Protein 7KNG (pdb70)

Radius of gyration: 31.57 Å; Cα contacts (8 Å, |Δi|>4): 2584; chains: 4; bounding box: 75×81×62 Å

GO terms:
  GO:0004619 phosphoglycerate mutase activity (F, IDA)
  GO:0005975 carbohydrate metabolic process (P, IDA)
  GO:0004619 phosphoglycerate mutase activity (F, EXP)

InterPro domains:
  IPR005995 Phosphoglycerate mutase, 2,3-bisphosphoglycerate-independent [MF_01038] (29-537)
  IPR005995 Phosphoglycerate mutase, 2,3-bisphosphoglycerate-independent [PIRSF001492] (26-538)
  IPR005995 Phosphoglycerate mutase, 2,3-bisphosphoglycerate-independent [PTHR31637] (20-536)
  IPR005995 Phosphoglycerate mutase, 2,3-bisphosphoglycerate-independent [TIGR01307] (30-535)
  IPR005995 Phosphoglycerate mutase, 2,3-bisphosphoglycerate-independent [cd16010] (29-536)
  IPR006124 Metalloenzyme [PF01676] (30-525)
  IPR011258 BPG-independent PGAM, N-terminal [PF06415] (106-322)
  IPR017850 Alkaline-phosphatase-like, core domain superfamily [G3DSA:3.40.720.10] (31-534)
  IPR017850 Alkaline-phosphatase-like, core domain superfamily [SSF53649] (29-536)
  IPR036646 BPG-independent phosphoglycerate mutase, domain B superfamily [G3DSA:3.40.1450.10] (101-335)
  IPR036646 BPG-independent phosphoglycerate mutase, domain B superfamily [SSF64158] (101-333)

Organism: Caenorhabditis elegans (NCBI:txid6239)

Secondary structure (DSSP, 8-state):
--TTGGG-SSEEEEEEESS----S--TT-HHHHS--HHHHHHSSSS-EEEB-SGGGGTSPTT----HHHHHHHHHHTS----HHHHHHHHHHTT-STT-HHHHHHHHHHHHTTSEEEEEEE-SS--SS--HHHHHHHHHHHHHTT-SEEEEEEEE-SSSS-TT-HHHHHHHHHHIIIIIIS--EEEEEEEHHHHT--SS-HHHHHHHHHHHHH--SEE--TTTHHHHHHHHHHTT--GGGPPPEE-SGGGGS--TT-EEEE----SGGGHHHHHHHHSS-HHHH--SSPPPSS-EEEESS-S-TTS--EESSPPP--TT-HHHHHHHTT--EEEEEEHHHHTIIIIITTTSS----TTEEEEEEPPP--SSGGGSTTTTHHHHHHHHHHHHHH---SEEEEEE-HHHHHHTTT-HHHHHHHHHHHHHHHHHHHHHHHHHTEEEEEEESSB-TT--B-TTS-B--S-BS--EEE----TT-EE---SSS--BGGGHHHHHHHHTT-PPPTT--S---EE-/--TTGGG-SSEEEEEEEEE--B-S--TT-HHHHS--HHHHHHTSSSEEEEB-SGGGGTSPTT----HHHHHHHHHHTS----HHHHHHHHHHTT-STT-HHHHHHHHHHHHTTSEEEEEEE-SS--SS--HHHHHHHHHHHHHHT-SEEEEEEEE-SSSS-TT-HHHHHHHHHHIIIIIIS--EEEEEEEHHHHT--SS-HHHHHHHHHHHHH--SEE--TTTHHHHHHHHHHTT--GGGPPPEE-SGGGGS--TT-EEEE----SGGGHHHHHHHHSS-HHHHT-SSPPPSS-EEEESS-S-TTS--EESSPPP--TT-HHHHHHHTT--EEEEEEGGGTGGGTTTTTTSSS---TTEEEEEEPPP--SSGGGSTTTTHHHHHHHHHHHHHHT--SEEEEEE-HHHHHHTTT-HHHHHHHHHHHHHHHHHHHHHHHHHTEEEEEEEEEE-TT--B-TTS-B--S-B--BEEEE---TTEEE---SSS--BGGGHHHHHHHHHT----TT--S---EEE-/--TTSGGGTT---/--TTSGGGGT---

Sequence (1065 aa):
AMANNSSVANKVCLIVIDGWGVSEDPYGNAILNAQTPVMDKLCSGNWAQIEAHGLHVGLPEGLMGNSEVGHLNIGAGRVIYQDIVRINLAVKNNKFVTNESLVDACDRAKNGNGRLHLAGLVSDGGVHSHIDHMFALVKAIKELGVPELYLHFYGDGRDTSPNSGVGFLEQTLEFLEKTTGYGKLATVVGRYYAMDRDNRWERINVAYEAMIGGVGETSDEAGVVEVVRKRYAADETDEFLKPIILQGEKGRVQNDDTIIFFDYRADRMREISAAMGMDRYKDCNSKLAHPSNLQVYGMTQYKAEFPFKSLFPPASNKNVLAEWLAEQKVSQFHCAETEKYAHVTFFFNGGLEKQFEGEERCLVPSPKVATYDLQPEMSAAGVADKMIEQLEAGTHPFIMCNFAPPDMVGHTGVYEAAVKACEATDIAIGRIYEATQKHGYSLMVTADHGNAEKMKAPDGGKHTAHTCYRVPLTLSHPGFKFVDPADRHPALCDVAPTVLAIMGLPQPAEMTGVSIVQKAMANNSSVANKVCLIVIDGWGVSEDPYGNAILNAQTPVMDKLCSGNWAQIEAHGLHVGLPEGLMGNSEVGHLNIGAGRVIYQDIVRINLAVKNNKFVTNESLVDACDRAKNGNGRLHLAGLVSDGGVHSHIDHMFALVKAIKELGVPELYLHFYGDGRDTSPNSGVGFLEQTLEFLEKTTGYGKLATVVGRYYAMDRDNRWERINVAYEAMIGGVGETSDEAGVVEVVRKRYAADETDEFLKPIILQGEKGRVQNDDTIIFFDYRADRMREISAAMGMDRYKDCNSKLAHPSNLQVYGMTQYKAEFPFKSLFPPASNKNVLAEWLAEQKVSQFHCAETEKYAHVTFFFNGGLEKQFEGEERCLVPSPKVATYDLQPEMSAAGVADKMIEQLEAGTHPFIMCNFAPPDMVGHTGVYEAAVKACEATDIAIGRIYEATQKHGYSLMVTADHGNAEKMKAPDGGKHTAHTCYRVPLTLSHPGFKFVDPADRHPALCDVAPTVLAIMGLPQPAEMTGVSIVQKIDYPGDFCYLYGTCDYPGDFCYLYGTC

B-factor: mean 30.87, std 6.81, range [16.62, 83.02]

Solvent-accessible surface area: 37350 Å² total

CATH classification: 3.40.1450.10

Nearest PDB structures (foldseek):
  5kgl-assembly2_B  TM=9.745E-01  e=0.000E+00  Caenorhabditis elegans
  7knf-assembly1_A  TM=1.001E+00  e=0.000E+00  Caenorhabditis elegans
  7knf-assembly2_B  TM=1.001E+00  e=0.000E+00  Caenorhabditis elegans
  5kgm-assembly1_A  TM=9.562E-01  e=0.000E+00  Caenorhabditis elegans
  5kgm-assembly1_B  TM=9.620E-01  e=0.000E+00  Caenorhabditis elegans

Foldseek 3Di:
DWDCAVVWPFFAEEEAEAAAFDDPDQVLALQVPFPQVQCVVLVDDFWAWFFQADPLQQHHHPGFHHLLSLLQLQQQLARFHDPLSVLVVCLVVLNLLVQPQLLVLLVLLVVPVLAEEEEEEQDCLPPFFHNSSVLSSQQSSVVSPRPAYEYAYEFECDSDNQACRLVSLVVVLCCCCPVSVHYAYFKAFALQQCQDQPLPLLSVLQSLCCQAPVPWAEDESVPVSVVQVVCVVVVQTRNGDGMYGYPPPVRHDAASYEYEYETPDQRRNPQNQCCQAVPCVVSNVDPDDHHPNYAYAYCEDNDPPGPHHHSDYGDPSPPRPQAVCVVVGFAEEEEEEPVCQCSRACSSSNNHHDHGPRYHYDYDYWDDDPACLVPLLTCLQVRLVVLLVCLVVSRGSYYYYYQPRLQRVLLVLPSVSNSVNSNSNSVSVVSNVVSCVVRRHKYWYKYNFHGSRNQADPVRHGGNDTRRGTIMTGIPDPPKHFAADPPDGHHSSQNSQQVCVSRVHDDDPSSPNHRGIDD/DFDCQVVWDFFAEEEAEAAAFDDPDQDLALQVPFPQVQCVVLVDDFWAWFFFADVLQQHHHPGFHHLLSLLLLLQQLARFHDLLSVLVVCLVVVNLLVQPQLLVLLVLLVVFVLEEEEEEEQDCLSPFFHNSSVLSSQQSSVVSPRRAYEYAYEFECDSDNQACVLVSLVVVLCCCCPVSVHYAYFKAFALQQCQDQPLPLLSVLQSVCCQAPVPWAEDESVCVSVVQVVCVVVVCTRNGDGMYGYPPNVRHDAASYEYEYETPDQRRNPQNQCCQAPPCVVSNVDPDDHHYNYAYEYCEDNDPPGPHHHSDYGDDSPDGLQQVCLVVRFAEEEEEEDVCQCSRACSNSNNHRDHGPNYHYYYDYWDPDPACLVPLLTCLQVSLVVLLVCLVVVRGSYYYYYQHRLQRVLLVLPSVSNSVNSNSNSVSVVSNVVSCVVRRHKYWYKYSFHGSRRQADPVRGGGNDTDRGTIMIGIPDPQKHFAADDPDGHHSSQNSQQVQVSRVHDDDPSSPRHHGIDGD/DDPPPPCVVPHPD/DDPPDPCVVPPPD

Structure (mmCIF, N/CA/C/O backbone):
data_7KNG
#
_entry.id   7KNG
#
_cell.length_a   73.862
_cell.length_b   75.471
_cell.length_c   101.360
_cell.angle_alpha   90.000
_cell.angle_beta   99.110
_cell.angle_gamma   90.000
#
_symmetry.space_group_name_H-M   'P 1 2 1'
#
loop_
_entity.id
_entity.type
_entity.pdbx_description
1 polymer '2,3-bisphosphoglycerate-independent phosphoglycerate mutase'
2 polymer DTY-ASP-TYR-PRO-GLY-ASP-PHE-CYS-TYR-LEU-TYR-GLY-THR-CYS
3 non-polymer 'CHLORIDE ION'
4 non-polymer 'SODIUM ION'
5 non-polymer 'ZINC ION'
6 water water
#
loop_
_atom_site.group_PDB
_atom_site.id
_atom_site.type_symbol
_atom_site.label_atom_id
_atom_site.label_alt_id
_atom_site.label_comp_id
_atom_site.label_asym_id
_atom_site.label_entity_id
_atom_site.label_seq_id
_atom_site.pdbx_PDB_ins_code
_atom_site.Cartn_x
_atom_site.Cartn_y
_atom_site.Cartn_z
_atom_site.occupancy
_atom_site.B_iso_or_equiv
_atom_site.auth_seq_id
_atom_site.auth_comp_id
_atom_site.auth_asym_id
_atom_site.auth_atom_id
_atom_site.pdbx_PDB_model_num
ATOM 1 N N . ALA A 1 2 ? -21.578 66.963 39.680 1.00 51.24 20 ALA A N 1
ATOM 2 C CA . ALA A 1 2 ? -21.483 67.452 41.059 1.00 49.67 20 ALA A CA 1
ATOM 3 C C . ALA A 1 2 ? -20.109 67.130 41.675 1.00 56.02 20 ALA A C 1
ATOM 4 O O . ALA A 1 2 ? -19.239 66.561 41.014 1.00 59.98 20 ALA A O 1
ATOM 6 N N . MET A 1 3 ? -19.930 67.493 42.944 1.00 52.50 21 MET A N 1
ATOM 7 C CA . MET A 1 3 ? -18.661 67.325 43.646 1.00 43.17 21 MET A CA 1
ATOM 8 C C . MET A 1 3 ? -18.887 67.523 45.147 1.00 46.52 21 MET A C 1
ATOM 9 O O . MET A 1 3 ? -19.885 68.113 45.573 1.00 45.08 21 MET A O 1
ATOM 14 N N . ALA A 1 4 ? -17.927 67.044 45.944 1.00 41.81 22 ALA A N 1
ATOM 15 C CA . ALA A 1 4 ? -18.205 66.741 47.351 1.00 42.06 22 ALA A CA 1
ATOM 16 C C . ALA A 1 4 ? -18.602 67.975 48.155 1.00 39.13 22 ALA A C 1
ATOM 17 O O . ALA A 1 4 ? -19.446 67.891 49.049 1.00 45.33 22 ALA A O 1
ATOM 19 N N . ASN A 1 5 ? -18.011 69.131 47.870 1.00 46.66 23 ASN A N 1
ATOM 20 C CA . ASN A 1 5 ? -18.200 70.298 48.724 1.00 43.68 23 ASN A CA 1
ATOM 21 C C . ASN A 1 5 ? -19.264 71.255 48.205 1.00 44.59 23 ASN A C 1
ATOM 22 O O . ASN A 1 5 ? -19.485 72.312 48.816 1.00 41.56 23 ASN A O 1
ATOM 27 N N . ASN A 1 6 ? -19.971 70.875 47.138 1.00 38.65 24 ASN A N 1
ATOM 28 C CA . ASN A 1 6 ? -20.964 71.757 46.534 1.00 37.84 24 ASN A CA 1
ATOM 29 C C . ASN A 1 6 ? -21.810 72.495 47.569 1.00 38.26 24 ASN A C 1
ATOM 30 O O . ASN A 1 6 ? -21.910 73.723 47.534 1.00 36.19 24 ASN A O 1
ATOM 35 N N . SER A 1 7 ? -22.392 71.778 48.528 1.00 40.37 25 SER A N 1
ATOM 36 C CA . SER A 1 7 ? -23.324 72.440 49.436 1.00 48.97 25 SER A CA 1
ATOM 37 C C . SER A 1 7 ? -22.643 73.306 50.484 1.00 43.55 25 SER A C 1
ATOM 38 O O . SER A 1 7 ? -23.319 74.113 51.131 1.00 48.06 25 SER A O 1
ATOM 41 N N . SER A 1 8 ? -21.340 73.143 50.694 1.00 41.13 26 SER A N 1
ATOM 42 C CA . SER A 1 8 ? -20.646 73.976 51.670 1.00 48.17 26 SER A CA 1
ATOM 43 C C . SER A 1 8 ? -20.633 75.443 51.277 1.00 41.12 26 SER A C 1
ATOM 44 O O . SER A 1 8 ? -20.312 76.286 52.115 1.00 48.72 26 SER A O 1
ATOM 47 N N . VAL A 1 9 ? -20.951 75.751 50.019 1.00 42.17 27 VAL A N 1
ATOM 48 C CA . VAL A 1 9 ? -20.946 77.125 49.529 1.00 35.84 27 VAL A CA 1
ATOM 49 C C . VAL A 1 9 ? -21.962 77.946 50.301 1.00 43.89 27 VAL A C 1
ATOM 50 O O . VAL A 1 9 ? -23.029 77.450 50.691 1.00 41.10 27 VAL A O 1
ATOM 54 N N . ALA A 1 10 ? -21.627 79.212 50.535 1.00 36.73 28 ALA A N 1
ATOM 55 C CA . ALA A 1 10 ? -22.528 80.119 51.235 1.00 43.67 28 ALA A CA 1
ATOM 56 C C . ALA A 1 10 ? -23.547 80.775 50.325 1.00 42.11 28 ALA A C 1
ATOM 57 O O . ALA A 1 10 ? -24.621 81.150 50.796 1.00 37.89 28 ALA A O 1
ATOM 59 N N . ASN A 1 11 ? -23.225 80.958 49.047 1.00 37.41 29 ASN A N 1
ATOM 60 C CA . ASN A 1 11 ? -24.192 81.432 48.065 1.00 33.09 29 ASN A CA 1
ATOM 61 C C . ASN A 1 11 ? -23.836 80.821 46.722 1.00 36.70 29 ASN A C 1
ATOM 62 O O . ASN A 1 11 ? -22.672 80.873 46.330 1.00 35.92 29 ASN A O 1
ATOM 67 N N . LYS A 1 12 ? -24.813 80.240 46.029 1.00 34.09 30 LYS A N 1
ATOM 68 C CA . LYS A 1 12 ? -24.603 79.865 44.640 1.00 33.89 30 LYS A CA 1
ATOM 69 C C . LYS A 1 12 ? -24.602 81.121 43.782 1.00 33.51 30 LYS A C 1
ATOM 70 O O . LYS A 1 12 ? -25.312 82.093 44.078 1.00 34.25 30 LYS A O 1
ATOM 76 N N . VAL A 1 13 ? -23.797 81.102 42.713 1.00 27.93 31 VAL A N 1
ATOM 77 C CA . VAL A 1 13 ? -23.530 82.297 41.904 1.00 27.84 31 VAL A CA 1
ATOM 78 C C . VAL A 1 13 ? -23.674 81.962 40.423 1.00 29.58 31 VAL A C 1
ATOM 79 O O . VAL A 1 13 ? -23.086 80.985 39.931 1.00 29.28 31 VAL A O 1
ATOM 83 N N . CYS A 1 14 ? -24.445 82.788 39.720 1.00 23.89 32 CYS A N 1
ATOM 84 C CA . CYS A 1 14 ? -24.592 82.735 38.274 1.00 22.39 32 CYS A CA 1
ATOM 85 C C . CYS A 1 14 ? -23.915 83.974 37.715 1.00 26.57 32 CYS A C 1
ATOM 86 O O . CYS A 1 14 ? -24.299 85.095 38.055 1.00 24.70 32 CYS A O 1
ATOM 89 N N . LEU A 1 15 ? -22.901 83.775 36.867 1.00 28.27 33 LEU A N 1
ATOM 90 C CA . LEU A 1 15 ? -22.118 84.864 36.292 1.00 24.96 33 LEU A CA 1
ATOM 91 C C . LEU A 1 15 ? -22.397 84.955 34.796 1.00 23.78 33 LEU A C 1
ATOM 92 O O . LEU A 1 15 ? -22.035 84.054 34.042 1.00 27.97 33 LEU A O 1
ATOM 97 N N . ILE A 1 16 ? -22.953 86.066 34.360 1.00 26.97 34 ILE A N 1
ATOM 98 C CA . ILE A 1 16 ? -23.152 86.336 32.945 1.00 27.64 34 ILE A CA 1
ATOM 99 C C . ILE A 1 16 ? -22.067 87.282 32.467 1.00 26.46 34 ILE A C 1
ATOM 100 O O . ILE A 1 16 ? -21.909 88.378 33.011 1.00 26.41 34 ILE A O 1
ATOM 105 N N . VAL A 1 17 ? -21.330 86.872 31.438 1.00 24.87 35 VAL A N 1
ATOM 106 C CA . VAL A 1 17 ? -20.349 87.730 30.787 1.00 25.89 35 VAL A CA 1
ATOM 107 C C . VAL A 1 17 ? -20.966 88.133 29.464 1.00 25.50 35 VAL A C 1
ATOM 108 O O . VAL A 1 17 ? -21.026 87.339 28.516 1.00 24.33 35 VAL A O 1
ATOM 112 N N . ILE A 1 18 ? -21.429 89.347 29.394 1.00 19.96 36 ILE A N 1
ATOM 113 C CA . ILE A 1 18 ? -21.941 89.877 28.142 1.00 21.63 36 ILE A CA 1
ATOM 114 C C . ILE A 1 18 ? -20.736 90.219 27.290 1.00 23.02 36 ILE A C 1
ATOM 115 O O . ILE A 1 18 ? -19.743 90.737 27.809 1.00 19.80 36 ILE A O 1
ATOM 120 N N . ASP A 1 19 ? -20.808 89.943 25.992 1.00 23.19 37 ASP A N 1
ATOM 121 C CA . ASP A 1 19 ? -19.699 90.251 25.103 1.00 25.38 37 ASP A CA 1
ATOM 122 C C . ASP A 1 19 ? -19.974 91.583 24.418 1.00 28.85 37 ASP A C 1
ATOM 123 O O . ASP A 1 19 ? -20.984 91.730 23.722 1.00 24.14 37 ASP A O 1
ATOM 128 N N . GLY A 1 20 ? -19.056 92.540 24.608 1.00 25.89 38 GLY A N 1
ATOM 129 C CA . GLY A 1 20 ? -19.128 93.860 23.987 1.00 21.30 38 GLY A CA 1
ATOM 130 C C . GLY A 1 20 ? -20.206 94.802 24.515 1.00 24.84 38 GLY A C 1
ATOM 131 O O . GLY A 1 20 ? -20.897 95.436 23.712 1.00 21.02 38 GLY A O 1
ATOM 132 N N . TRP A 1 21 ? -20.355 94.911 25.844 1.00 22.12 39 TRP A N 1
ATOM 133 C CA . TRP A 1 21 ? -21.400 95.722 26.492 1.00 24.48 39 TRP A CA 1
ATOM 134 C C . TRP A 1 21 ? -20.713 96.659 27.488 1.00 21.64 39 TRP A C 1
ATOM 135 O O . TRP A 1 21 ? -20.436 96.270 28.629 1.00 26.35 39 TRP A O 1
ATOM 146 N N . GLY A 1 22 ? -20.422 97.886 27.040 1.00 23.07 40 GLY A N 1
ATOM 147 C CA . GLY A 1 22 ? -19.723 98.863 27.844 1.00 27.67 40 GLY A CA 1
ATOM 148 C C . GLY A 1 22 ? -20.644 99.950 28.354 1.00 32.94 40 GLY A C 1
ATOM 149 O O . GLY A 1 22 ? -21.762 100.106 27.865 1.00 27.50 40 GLY A O 1
ATOM 150 N N . VAL A 1 23 ? -20.154 100.680 29.356 1.00 24.81 41 VAL A N 1
ATOM 151 C CA . VAL A 1 23 ? -20.903 101.727 30.054 1.00 31.19 41 VAL A CA 1
ATOM 152 C C . VAL A 1 23 ? -20.522 103.065 29.434 1.00 33.12 41 VAL A C 1
ATOM 153 O O . VAL A 1 23 ? -19.432 103.591 29.687 1.00 40.69 41 VAL A O 1
ATOM 157 N N . SER A 1 24 ? -21.404 103.610 28.607 1.00 32.89 42 SER A N 1
ATOM 158 C CA . SER A 1 24 ? -21.301 104.980 28.131 1.00 34.89 42 SER A CA 1
ATOM 159 C C . SER A 1 24 ? -22.569 105.753 28.482 1.00 38.73 42 SER A C 1
ATOM 160 O O . SER A 1 24 ? -23.677 105.313 28.161 1.00 39.41 42 SER A O 1
ATOM 163 N N . GLU A 1 25 ? -22.392 106.928 29.097 1.00 44.93 43 GLU A N 1
ATOM 164 C CA . GLU A 1 25 ? -23.472 107.893 29.275 1.00 46.28 43 GLU A CA 1
ATOM 165 C C . GLU A 1 25 ? -23.784 108.686 28.001 1.00 47.35 43 GLU A C 1
ATOM 166 O O . GLU A 1 25 ? -24.839 109.333 27.941 1.00 50.54 43 GLU A O 1
ATOM 168 N N . ASP A 1 26 ? -22.913 108.633 26.980 1.00 46.45 44 ASP A N 1
ATOM 169 C CA . ASP A 1 26 ? -23.142 109.361 25.725 1.00 39.26 44 ASP A CA 1
ATOM 170 C C . ASP A 1 26 ? -24.110 108.578 24.842 1.00 34.56 44 ASP A C 1
ATOM 171 O O . ASP A 1 26 ? -23.808 107.442 24.461 1.00 36.11 44 ASP A O 1
ATOM 176 N N . PRO A 1 27 ? -25.267 109.135 24.489 1.00 42.47 45 PRO A N 1
ATOM 177 C CA . PRO A 1 27 ? -26.278 108.336 23.777 1.00 37.77 45 PRO A CA 1
ATOM 178 C C . PRO A 1 27 ? -26.102 108.246 22.273 1.00 37.67 45 PRO A C 1
ATOM 179 O O . PRO A 1 27 ? -26.766 107.402 21.659 1.00 37.11 45 PRO A O 1
ATOM 183 N N . TYR A 1 28 ? -25.261 109.080 21.654 1.00 38.78 46 TYR A N 1
ATOM 184 C CA . TYR A 1 28 ? -25.129 109.057 20.207 1.00 30.02 46 TYR A CA 1
ATOM 185 C C . TYR A 1 28 ? -24.554 107.713 19.756 1.00 31.80 46 TYR A C 1
ATOM 186 O O . TYR A 1 28 ? -23.476 107.317 20.198 1.00 30.36 46 TYR A O 1
ATOM 195 N N . GLY A 1 29 ? -25.247 107.045 18.836 1.00 25.84 47 GLY A N 1
ATOM 196 C CA . GLY A 1 29 ? -24.845 105.712 18.404 1.00 30.26 47 GLY A CA 1
ATOM 197 C C . GLY A 1 29 ? -24.737 104.681 19.512 1.00 33.88 47 GLY A C 1
ATOM 198 O O . GLY A 1 29 ? -23.986 103.710 19.371 1.00 28.36 47 GLY A O 1
ATOM 199 N N . ASN A 1 30 ? -25.464 104.855 20.610 1.00 28.46 48 ASN A N 1
ATOM 200 C CA . ASN A 1 30 ? -25.319 103.992 21.769 1.00 31.58 48 ASN A CA 1
ATOM 201 C C . ASN A 1 30 ? -26.454 102.977 21.700 1.00 35.79 48 ASN A C 1
ATOM 202 O O . ASN A 1 30 ? -27.600 103.268 22.073 1.00 27.44 48 ASN A O 1
ATOM 207 N N . ALA A 1 31 ? -26.114 101.787 21.180 1.00 29.64 49 ALA A N 1
ATOM 208 C CA . ALA A 1 31 ? -27.088 100.728 20.936 1.00 23.58 49 ALA A CA 1
ATOM 209 C C . ALA A 1 31 ? -27.677 100.184 22.226 1.00 25.50 49 ALA A C 1
ATOM 210 O O . ALA A 1 31 ? -28.802 99.675 22.235 1.00 34.25 49 ALA A O 1
ATOM 212 N N . ILE A 1 32 ? -26.921 100.248 23.309 1.00 27.00 50 ILE A N 1
ATOM 213 C CA . ILE A 1 32 ? -27.398 99.741 24.583 1.00 28.84 50 ILE A CA 1
ATOM 214 C C . ILE A 1 32 ? -28.423 100.696 25.177 1.00 32.36 50 ILE A C 1
ATOM 215 O O . ILE A 1 32 ? -29.534 100.309 25.548 1.00 27.67 50 ILE A O 1
ATOM 220 N N . LEU A 1 33 ? -28.040 101.958 25.291 1.00 26.45 51 LEU A N 1
ATOM 221 C CA . LEU A 1 33 ? -28.920 102.964 25.848 1.00 30.43 51 LEU A CA 1
ATOM 222 C C . LEU A 1 33 ? -30.213 103.031 25.066 1.00 30.71 51 LEU A C 1
ATOM 223 O O . LEU A 1 33 ? -31.306 103.006 25.643 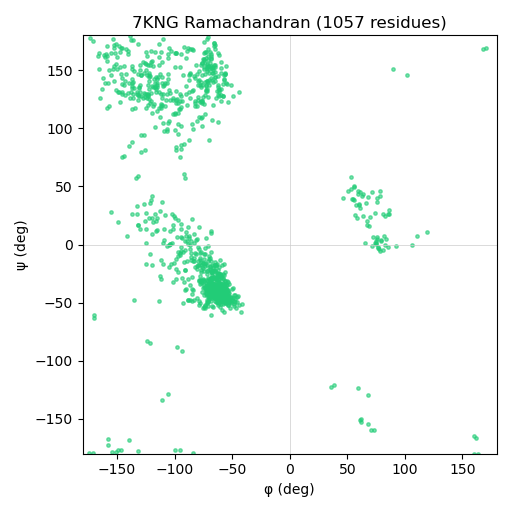1.00 30.67 51 LEU A O 1
ATOM 228 N N . ASN A 1 34 ? -30.113 103.078 23.745 1.00 28.14 52 ASN A N 1
ATOM 229 C CA . ASN A 1 34 ? -31.299 103.280 22.934 1.00 26.03 52 ASN A CA 1
ATOM 230 C C . ASN A 1 34 ? -32.111 102.007 22.729 1.00 33.62 52 ASN A C 1
ATOM 231 O O . ASN A 1 34 ? -33.309 102.090 22.432 1.00 36.83 52 ASN A O 1
ATOM 236 N N . ALA A 1 35 ? -31.515 100.836 22.894 1.00 27.77 53 ALA A N 1
ATOM 237 C CA . ALA A 1 35 ? -32.310 99.622 22.940 1.00 31.13 53 ALA A CA 1
ATOM 238 C C . ALA A 1 35 ? -33.208 99.637 24.173 1.00 26.88 53 ALA A C 1
ATOM 239 O O . ALA A 1 35 ? -32.902 100.278 25.187 1.00 28.53 53 ALA A O 1
ATOM 241 N N . GLN A 1 36 ? -34.316 98.908 24.084 1.00 26.01 54 GLN A N 1
ATOM 242 C CA . GLN A 1 36 ? -35.105 98.557 25.267 1.00 24.92 54 GLN A CA 1
ATOM 243 C C . GLN A 1 36 ? -34.311 97.603 26.158 1.00 22.48 54 GLN A C 1
ATOM 244 O O . GLN A 1 36 ? -34.174 96.422 25.827 1.00 22.85 54 GLN A O 1
ATOM 250 N N . THR A 1 37 ? -33.818 98.077 27.302 1.00 27.64 55 THR A N 1
ATOM 251 C CA . THR A 1 37 ? -33.068 97.236 28.235 1.00 20.94 55 THR A CA 1
ATOM 252 C C . THR A 1 37 ? -33.570 97.386 29.657 1.00 25.32 55 THR A C 1
ATOM 253 O O . THR A 1 37 ? -32.794 97.690 30.576 1.00 22.90 55 THR A O 1
ATOM 257 N N . PRO A 1 38 ? -34.860 97.098 29.901 1.00 23.54 56 PRO A N 1
ATOM 258 C CA . PRO A 1 38 ? -35.401 97.312 31.257 1.00 24.01 56 PRO A CA 1
ATOM 259 C C . PRO A 1 38 ? -34.727 96.471 32.332 1.00 27.63 56 PRO A C 1
ATOM 260 O O . PRO A 1 38 ? -34.686 96.894 33.497 1.00 28.13 56 PRO A O 1
ATOM 264 N N . VAL A 1 39 ? -34.171 95.305 31.978 1.00 26.16 57 VAL A N 1
ATOM 265 C CA . VAL A 1 39 ? -33.533 94.462 32.982 1.00 25.85 57 VAL A CA 1
ATOM 266 C C . VAL A 1 39 ? -32.206 95.058 33.410 1.00 23.91 57 VAL A C 1
ATOM 267 O O . VAL A 1 39 ? -31.958 95.249 34.601 1.00 26.71 57 VAL A O 1
ATOM 271 N N . MET A 1 40 ? -31.314 95.335 32.452 1.00 26.33 58 MET A N 1
ATOM 272 C CA . MET A 1 40 ? -30.017 95.899 32.817 1.00 33.53 58 MET A CA 1
ATOM 273 C C . MET A 1 40 ? -30.165 97.319 33.371 1.00 31.04 58 MET A C 1
ATOM 274 O O . MET A 1 40 ? -29.362 97.743 34.221 1.00 30.10 58 MET A O 1
ATOM 279 N N . ASP A 1 41 ? -31.184 98.058 32.922 1.00 30.94 59 ASP A N 1
ATOM 280 C CA . ASP A 1 41 ? -31.509 99.338 33.560 1.00 28.84 59 ASP A CA 1
ATOM 281 C C . ASP A 1 41 ? -31.698 99.170 35.053 1.00 24.88 59 ASP A C 1
ATOM 282 O O . ASP A 1 41 ? -31.267 100.014 35.841 1.00 29.29 59 ASP A O 1
ATOM 287 N N . LYS A 1 42 ? -32.338 98.082 35.468 1.00 29.89 60 LYS A N 1
ATOM 288 C CA . LYS A 1 42 ? -32.550 97.888 36.891 1.00 23.08 60 LYS A CA 1
ATOM 289 C C . LYS A 1 42 ? -31.340 97.254 37.573 1.00 32.79 60 LYS A C 1
ATOM 290 O O . LYS A 1 42 ? -30.996 97.641 38.697 1.00 28.99 60 LYS A O 1
ATOM 293 N N . LEU A 1 43 ? -30.664 96.289 36.922 1.00 24.15 61 LEU A N 1
ATOM 294 C CA . LEU A 1 43 ? -29.506 95.670 37.576 1.00 24.85 61 LEU A CA 1
ATOM 295 C C . LEU A 1 43 ? -28.347 96.645 37.693 1.00 24.65 61 LEU A C 1
ATOM 296 O O . LEU A 1 43 ? -27.599 96.597 38.674 1.00 28.49 61 LEU A O 1
ATOM 301 N N . CYS A 1 44 ? -28.196 97.530 36.708 1.00 20.45 62 CYS A N 1
ATOM 302 C CA . CYS A 1 44 ? -27.185 98.582 36.724 1.00 27.54 62 CYS A CA 1
ATOM 303 C C . CYS A 1 44 ? -27.766 99.853 37.349 1.00 31.76 62 CYS A C 1
ATOM 304 O O . CYS A 1 44 ? -27.852 100.909 36.719 1.00 30.04 62 CYS A O 1
ATOM 307 N N . SER A 1 45 ? -28.177 99.712 38.610 1.00 29.45 63 SER A N 1
ATOM 308 C CA . SER A 1 45 ? -28.661 100.825 39.413 1.00 31.10 63 SER A CA 1
ATOM 309 C C . SER A 1 45 ? -28.446 100.453 40.868 1.00 35.45 63 SER A C 1
ATOM 310 O O . SER A 1 45 ? -28.214 99.285 41.199 1.00 33.09 63 SER A O 1
ATOM 313 N N . GLY A 1 46 ? -28.530 101.453 41.732 1.00 33.21 64 GLY A N 1
ATOM 314 C CA . GLY A 1 46 ? -28.262 101.210 43.138 1.00 31.19 64 GLY A CA 1
ATOM 315 C C . GLY A 1 46 ? -26.848 100.681 43.318 1.00 33.02 64 GLY A C 1
ATOM 316 O O . GLY A 1 46 ? -25.871 101.283 42.882 1.00 40.35 64 GLY A O 1
ATOM 317 N N . ASN A 1 47 ? -26.741 99.513 43.931 1.00 36.62 65 ASN A N 1
ATOM 318 C CA . ASN A 1 47 ? -25.468 98.869 44.227 1.00 31.71 65 ASN A CA 1
ATOM 319 C C . ASN A 1 47 ? -25.026 98.025 43.028 1.00 34.26 65 ASN A C 1
ATOM 320 O O . ASN A 1 47 ? -25.374 96.848 42.893 1.00 35.70 65 ASN A O 1
ATOM 325 N N . TRP A 1 48 ? -24.272 98.663 42.134 1.00 32.75 66 TRP A N 1
ATOM 326 C CA . TRP A 1 48 ? -23.543 98.020 41.054 1.00 31.38 66 TRP A CA 1
ATOM 327 C C . TRP A 1 48 ? -22.208 98.746 40.907 1.00 37.51 66 TRP A C 1
ATOM 328 O O . TRP A 1 48 ? -22.015 99.833 41.470 1.00 32.13 66 TRP A O 1
ATOM 339 N N . ALA A 1 49 ? -21.290 98.155 40.124 1.00 32.13 67 ALA A N 1
ATOM 340 C CA . ALA A 1 49 ? -19.953 98.697 39.914 1.00 26.93 67 ALA A CA 1
ATOM 341 C C . ALA A 1 49 ? -19.692 98.897 38.433 1.00 28.22 67 ALA A C 1
ATOM 342 O O . ALA A 1 49 ? -20.399 98.370 37.573 1.00 31.56 67 ALA A O 1
ATOM 344 N N . GLN A 1 50 ? -18.686 99.713 38.158 1.00 30.43 68 GLN A N 1
ATOM 345 C CA . GLN A 1 50 ? -18.160 99.922 36.819 1.00 33.04 68 GLN A CA 1
ATOM 346 C C . GLN A 1 50 ? -16.662 99.636 36.842 1.00 29.84 68 GLN A C 1
ATOM 347 O O . GLN A 1 50 ? -15.902 100.321 37.537 1.00 30.98 68 GLN A O 1
ATOM 353 N N . ILE A 1 51 ? -16.234 98.634 36.084 1.00 29.26 69 ILE A N 1
ATOM 354 C CA . ILE A 1 51 ? -14.864 98.143 36.185 1.00 29.72 69 ILE A CA 1
ATOM 355 C C . ILE A 1 51 ? -14.136 98.238 34.840 1.00 29.67 69 ILE A C 1
ATOM 356 O O . ILE A 1 51 ? -14.755 98.221 33.769 1.00 26.80 69 ILE A O 1
ATOM 361 N N . GLU A 1 52 ? -12.800 98.335 34.902 1.00 27.92 70 GLU A N 1
ATOM 362 C CA . GLU A 1 52 ? -12.007 98.567 33.697 1.00 31.28 70 GLU A CA 1
ATOM 363 C C . GLU A 1 52 ? -11.770 97.243 32.973 1.00 27.82 70 GLU A C 1
ATOM 364 O O . GLU A 1 52 ? -11.608 96.201 33.607 1.00 26.90 70 GLU A O 1
ATOM 370 N N . ALA A 1 53 ? -11.787 97.293 31.637 1.00 23.14 71 ALA A N 1
ATOM 371 C CA . ALA A 1 53 ? -11.580 96.128 30.785 1.00 26.14 71 ALA A CA 1
ATOM 372 C C . ALA A 1 53 ? -10.663 96.429 29.586 1.00 28.74 71 ALA A C 1
ATOM 373 O O . ALA A 1 53 ? -10.764 95.770 28.543 1.00 28.74 71 ALA A O 1
ATOM 375 N N . HIS A 1 54 ? -9.769 97.410 29.702 1.00 25.66 72 HIS A N 1
ATOM 376 C CA . HIS A 1 54 ? -8.889 97.763 28.588 1.00 28.11 72 HIS A CA 1
ATOM 377 C C . HIS A 1 54 ? -7.559 98.258 29.126 1.00 27.39 72 HIS A C 1
ATOM 378 O O . HIS A 1 54 ? -7.402 98.499 30.329 1.00 25.52 72 HIS A O 1
ATOM 385 N N . GLY A 1 55 ? -6.603 98.438 28.207 1.00 28.29 73 GLY A N 1
ATOM 386 C CA . GLY A 1 55 ? -5.403 99.134 28.590 1.00 27.41 73 GLY A CA 1
ATOM 387 C C . GLY A 1 55 ? -4.667 98.421 29.702 1.00 29.67 73 GLY A C 1
ATOM 388 O O . GLY A 1 55 ? -4.714 97.194 29.839 1.00 24.38 73 GLY A O 1
ATOM 389 N N . LEU A 1 56 ? -3.946 99.195 30.509 1.00 21.10 74 LEU A N 1
ATOM 390 C CA . LEU A 1 56 ? -3.088 98.554 31.506 1.00 31.03 74 LEU A CA 1
ATOM 391 C C . LEU A 1 56 ? -3.883 97.832 32.589 1.00 28.58 74 LEU A C 1
ATOM 392 O O . LEU A 1 56 ? -3.318 96.990 33.300 1.00 23.74 74 LEU A O 1
ATOM 397 N N . HIS A 1 57 ? -5.178 98.143 32.728 1.00 28.05 75 HIS A N 1
ATOM 398 C CA . HIS A 1 57 ? -5.999 97.487 33.734 1.00 27.98 75 HIS A CA 1
ATOM 399 C C . HIS A 1 57 ? -6.103 95.990 33.488 1.00 25.17 75 HIS A C 1
ATOM 400 O O . HIS A 1 57 ? -6.267 95.223 34.439 1.00 29.13 75 HIS A O 1
ATOM 407 N N . VAL A 1 58 ? -6.021 95.562 32.228 1.00 29.86 76 VAL A N 1
ATOM 408 C CA . VAL A 1 58 ? -6.087 94.156 31.841 1.00 28.08 76 VAL A CA 1
ATOM 409 C C . VAL A 1 58 ? -4.767 93.691 31.218 1.00 28.07 76 VAL A C 1
ATOM 410 O O . VAL A 1 58 ? -4.733 92.701 30.487 1.00 30.10 76 VAL A O 1
ATOM 414 N N . GLY A 1 59 ? -3.675 94.387 31.522 1.00 27.92 77 GLY A N 1
ATOM 415 C CA . GLY A 1 59 ? -2.355 93.961 31.140 1.00 33.18 77 GLY A CA 1
ATOM 416 C C . GLY A 1 59 ? -1.917 94.332 29.741 1.00 31.99 77 GLY A C 1
ATOM 417 O O . GLY A 1 59 ? -0.830 93.900 29.320 1.00 26.30 77 GLY A O 1
ATOM 418 N N . LEU A 1 60 ? -2.722 95.099 29.007 1.00 24.25 78 LEU A N 1
ATOM 419 C CA . LEU A 1 60 ? -2.402 95.561 27.670 1.00 26.53 78 LEU A CA 1
ATOM 420 C C . LEU A 1 60 ? -1.777 96.954 27.708 1.00 31.14 78 LEU A C 1
ATOM 421 O O . LEU A 1 60 ? -1.886 97.676 28.704 1.00 29.70 78 LEU A O 1
ATOM 426 N N . PRO A 1 61 ? -1.139 97.378 26.617 1.00 35.53 79 PRO A N 1
ATOM 427 C CA . PRO A 1 61 ? -0.597 98.737 26.564 1.00 33.11 79 PRO A CA 1
ATOM 428 C C . PRO A 1 61 ? -1.667 99.770 26.852 1.00 36.23 79 PRO A C 1
ATOM 429 O O . PRO A 1 61 ? -2.856 99.537 26.625 1.00 37.20 79 PRO A O 1
ATOM 433 N N . GLU A 1 62 ? -1.230 100.923 27.355 1.00 33.38 80 GLU A N 1
ATOM 434 C CA . GLU A 1 62 ? -2.169 101.974 27.718 1.00 37.72 80 GLU A CA 1
ATOM 435 C C . GLU A 1 62 ? -2.875 102.480 26.476 1.00 31.90 80 GLU A C 1
ATOM 436 O O . GLU A 1 62 ? -2.300 102.518 25.387 1.00 35.97 80 GLU A O 1
ATOM 442 N N . GLY A 1 63 ? -4.150 102.822 26.632 1.00 39.22 81 GLY A N 1
ATOM 443 C CA . GLY A 1 63 ? -4.963 103.243 25.514 1.00 37.34 81 GLY A CA 1
ATOM 444 C C . GLY A 1 63 ? -5.432 102.151 24.573 1.00 41.33 81 GLY A C 1
ATOM 445 O O . GLY A 1 63 ? -6.125 102.459 23.592 1.00 42.91 81 GLY A O 1
ATOM 446 N N . LEU A 1 64 ? -5.097 100.887 24.815 1.00 36.04 82 LEU A N 1
ATOM 447 C CA . LEU A 1 64 ? -5.525 99.840 23.908 1.00 30.07 82 LEU A CA 1
ATOM 448 C C . LEU A 1 64 ? -6.880 99.302 24.362 1.00 29.60 82 LEU A C 1
ATOM 449 O O . LEU A 1 64 ? -7.069 98.972 25.536 1.00 28.57 82 LEU A O 1
ATOM 454 N N . MET A 1 65 ? -7.816 99.237 23.426 1.00 29.98 83 MET A N 1
ATOM 455 C CA . MET A 1 65 ? -9.132 98.693 23.691 1.00 33.66 83 MET A CA 1
ATOM 456 C C . MET A 1 65 ? -9.016 97.235 24.151 1.00 32.59 83 MET A C 1
ATOM 457 O O . MET A 1 65 ? -8.032 96.545 23.879 1.00 32.34 83 MET A O 1
ATOM 462 N N . GLY A 1 66 ? -10.035 96.774 24.867 1.00 31.79 84 GLY A N 1
ATOM 463 C CA . GLY A 1 66 ? -10.070 95.390 25.298 1.00 28.65 84 GLY A CA 1
ATOM 464 C C . GLY A 1 66 ? -10.409 94.457 24.153 1.00 27.13 84 GLY A C 1
ATOM 465 O O . GLY A 1 66 ? -10.721 94.877 23.039 1.00 30.44 84 GLY A O 1
ATOM 466 N N . ASN A 1 67 ? -10.345 93.153 24.424 1.00 29.31 85 ASN A N 1
ATOM 467 C CA . ASN A 1 67 ? -10.853 92.186 23.455 1.00 26.76 85 ASN A CA 1
ATOM 468 C C . ASN A 1 67 ? -11.341 90.925 24.174 1.00 21.25 85 ASN A C 1
ATOM 469 O O . ASN A 1 67 ? -11.162 90.758 25.383 1.00 21.58 85 ASN A O 1
ATOM 474 N N . SER A 1 68 ? -11.968 90.023 23.415 1.00 21.31 86 SER A N 1
ATOM 475 C CA . SER A 1 68 ? -12.605 88.877 24.057 1.00 22.60 86 SER A CA 1
ATOM 476 C C . SER A 1 68 ? -11.586 87.951 24.682 1.00 20.25 86 SER A C 1
ATOM 477 O O . SER A 1 68 ? -11.799 87.428 25.780 1.00 22.74 86 SER A O 1
ATOM 480 N N . GLU A 1 69 ? -10.493 87.694 23.982 1.00 19.53 87 GLU A N 1
ATOM 481 C CA . GLU A 1 69 ? -9.509 86.779 24.523 1.00 28.03 87 GLU A CA 1
ATOM 482 C C . GLU A 1 69 ? -8.905 87.338 25.802 1.00 26.10 87 GLU A C 1
ATOM 483 O O . GLU A 1 69 ? -8.881 86.665 26.843 1.00 23.98 87 GLU A O 1
ATOM 489 N N . VAL A 1 70 ? -8.466 88.596 25.755 1.00 24.20 88 VAL A N 1
ATOM 490 C CA . VAL A 1 70 ? -7.893 89.246 26.934 1.00 23.10 88 VAL A CA 1
ATOM 491 C C . VAL A 1 70 ? -8.925 89.324 28.065 1.00 23.13 88 VAL A C 1
ATOM 492 O O . VAL A 1 70 ? -8.607 89.079 29.236 1.00 25.31 88 VAL A O 1
ATOM 496 N N . GLY A 1 71 ? -10.165 89.686 27.739 1.00 20.93 89 GLY A N 1
ATOM 497 C CA . GLY A 1 71 ? -11.153 89.941 28.790 1.00 23.97 89 GLY A CA 1
ATOM 498 C C . GLY A 1 71 ? -11.582 88.665 29.495 1.00 25.04 89 GLY A C 1
ATOM 499 O O . GLY A 1 71 ? -11.616 88.590 30.731 1.00 22.10 89 GLY A O 1
ATOM 500 N N . HIS A 1 72 ? -11.881 87.624 28.722 1.00 24.23 90 HIS A N 1
ATOM 501 C CA . HIS A 1 72 ? -12.248 86.369 29.362 1.00 27.19 90 HIS A CA 1
ATOM 502 C C . HIS A 1 72 ? -11.077 85.816 30.156 1.00 26.47 90 HIS A C 1
ATOM 503 O O . HIS A 1 72 ? -11.260 85.246 31.242 1.00 26.72 90 HIS A O 1
ATOM 510 N N . LEU A 1 73 ? -9.857 85.997 29.651 1.00 23.65 91 LEU A N 1
ATOM 511 C CA . LEU A 1 73 ? -8.691 85.547 30.401 1.00 23.45 91 LEU A CA 1
ATOM 512 C C . LEU A 1 73 ? -8.608 86.259 31.755 1.00 25.59 91 LEU A C 1
ATOM 513 O O . LEU A 1 73 ? -8.401 85.617 32.788 1.00 24.23 91 LEU A O 1
ATOM 518 N N . ASN A 1 74 ? -8.719 87.597 31.762 1.00 22.25 92 ASN A N 1
ATOM 519 C CA . ASN A 1 74 ? -8.613 88.331 33.019 1.00 26.12 92 ASN A CA 1
ATOM 520 C C . ASN A 1 74 ? -9.763 87.995 33.960 1.00 29.37 92 ASN A C 1
ATOM 521 O O . ASN A 1 74 ? -9.555 87.868 35.174 1.00 27.96 92 ASN A O 1
ATOM 526 N N . ILE A 1 75 ? -10.981 87.828 33.431 1.00 25.71 93 ILE A N 1
ATOM 527 C CA . ILE A 1 75 ? -12.108 87.515 34.308 1.00 23.15 93 ILE A CA 1
ATOM 528 C C . ILE A 1 75 ? -11.888 86.181 35.000 1.00 28.19 93 ILE A C 1
ATOM 529 O O . ILE A 1 75 ? -12.037 86.054 36.227 1.00 20.88 93 ILE A O 1
ATOM 534 N N . GLY A 1 76 ? -11.560 85.153 34.214 1.00 25.69 94 GLY A N 1
ATOM 535 C CA . GLY A 1 76 ? -11.393 83.839 34.769 1.00 23.65 94 GLY A CA 1
ATOM 536 C C . GLY A 1 76 ? -10.188 83.707 35.674 1.00 28.42 94 GLY A C 1
ATOM 537 O O . GLY A 1 76 ? -10.164 82.815 36.533 1.00 32.96 94 GLY A O 1
ATOM 538 N N . ALA A 1 77 ? -9.190 84.570 35.504 1.00 26.77 95 ALA A N 1
ATOM 539 C CA . ALA A 1 77 ? -7.905 84.385 36.176 1.00 27.22 95 ALA A CA 1
ATOM 540 C C . ALA A 1 77 ? -7.825 85.083 37.531 1.00 30.30 95 ALA A C 1
ATOM 541 O O . ALA A 1 77 ? -7.019 84.679 38.381 1.00 27.83 95 ALA A O 1
ATOM 543 N N . GLY A 1 78 ? -8.650 86.099 37.767 1.00 29.46 96 GLY A N 1
ATOM 544 C CA . GLY A 1 78 ? -8.520 86.866 38.998 1.00 32.03 96 GLY A CA 1
ATOM 545 C C . GLY A 1 78 ? -7.179 87.546 39.178 1.00 30.42 96 GLY A C 1
ATOM 546 O O . GLY A 1 78 ? -6.700 87.658 40.308 1.00 32.64 96 GLY A O 1
ATOM 547 N N . ARG A 1 79 ? -6.557 88.001 38.097 1.00 28.65 97 ARG A N 1
ATOM 548 C CA . ARG A 1 79 ? -5.239 88.625 38.169 1.00 28.94 97 ARG A CA 1
ATOM 549 C C . ARG A 1 79 ? -5.018 89.325 36.845 1.00 28.89 97 ARG A C 1
ATOM 550 O O . ARG A 1 79 ? -5.587 88.936 35.827 1.00 33.57 97 ARG A O 1
ATOM 558 N N . VAL A 1 80 ? -4.231 90.390 36.868 1.00 24.68 98 VAL A N 1
ATOM 559 C CA . VAL A 1 80 ? -3.790 90.959 35.615 1.00 28.90 98 VAL A CA 1
ATOM 560 C C . VAL A 1 80 ? -2.788 90.002 34.979 1.00 31.05 98 VAL A C 1
ATOM 561 O O . VAL A 1 80 ? -1.807 89.588 35.609 1.00 29.49 98 VAL A O 1
ATOM 565 N N . ILE A 1 81 ? -3.034 89.641 33.732 1.00 30.23 99 ILE A N 1
ATOM 566 C CA . ILE A 1 81 ? -2.065 88.914 32.922 1.00 30.71 99 ILE A CA 1
ATOM 567 C C . ILE A 1 81 ? -1.391 89.953 32.033 1.00 32.79 99 ILE A C 1
ATOM 568 O O . ILE A 1 81 ? -2.037 90.540 31.154 1.00 28.33 99 ILE A O 1
ATOM 573 N N . TYR A 1 82 ? -0.102 90.204 32.266 1.00 27.05 100 TYR A N 1
ATOM 574 C CA . TYR A 1 82 ? 0.590 91.272 31.565 1.00 26.33 100 TYR A CA 1
ATOM 575 C C . TYR A 1 82 ? 1.036 90.769 30.202 1.00 29.66 100 TYR A C 1
ATOM 576 O O . TYR A 1 82 ? 1.732 89.753 30.101 1.00 30.30 100 TYR A O 1
ATOM 585 N N . GLN A 1 83 ? 0.608 91.463 29.159 1.00 31.02 101 GLN A N 1
ATOM 586 C CA . GLN A 1 83 ? 1.007 91.122 27.804 1.00 32.46 101 GLN A CA 1
ATOM 587 C C . GLN A 1 83 ? 2.500 91.386 27.620 1.00 30.23 101 GLN A C 1
ATOM 588 O O . GLN A 1 83 ? 3.051 92.316 28.203 1.00 25.43 101 GLN A O 1
ATOM 594 N N . ASP A 1 84 ? 3.151 90.568 26.774 1.00 29.59 102 ASP A N 1
ATOM 595 C CA . ASP A 1 84 ? 4.604 90.633 26.599 1.00 23.88 102 ASP A CA 1
ATOM 596 C C . ASP A 1 84 ? 5.152 92.073 26.525 1.00 25.96 102 ASP A C 1
ATOM 597 O O . ASP A 1 84 ? 6.007 92.472 27.329 1.00 26.31 102 ASP A O 1
ATOM 602 N N . ILE A 1 85 ? 4.674 92.876 25.573 1.00 25.43 103 ILE A N 1
ATOM 603 C CA . ILE A 1 85 ? 5.165 94.254 25.447 1.00 29.05 103 ILE A CA 1
ATOM 604 C C . ILE A 1 85 ? 5.172 94.961 26.799 1.00 31.27 103 ILE A C 1
ATOM 605 O O . ILE A 1 85 ? 6.192 95.513 27.224 1.00 26.57 103 ILE A O 1
ATOM 610 N N . VAL A 1 86 ? 4.027 94.949 27.497 1.00 28.37 104 VAL A N 1
ATOM 611 C CA . VAL A 1 86 ? 3.911 95.664 28.766 1.00 28.58 104 VAL A CA 1
ATOM 612 C C . VAL A 1 86 ? 4.875 95.084 29.782 1.00 27.86 104 VAL A C 1
ATOM 613 O O . VAL A 1 86 ? 5.516 95.809 30.547 1.00 26.71 104 VAL A O 1
ATOM 617 N N . ARG A 1 87 ? 4.979 93.761 29.808 1.00 27.41 105 ARG A N 1
ATOM 618 C CA . ARG A 1 87 ? 5.806 93.065 30.788 1.00 26.09 105 ARG A CA 1
ATOM 619 C C . ARG A 1 87 ? 7.283 93.427 30.653 1.00 23.20 105 ARG A C 1
ATOM 620 O O . ARG A 1 87 ? 7.955 93.770 31.633 1.00 27.69 105 ARG A O 1
ATOM 628 N N . ILE A 1 88 ? 7.814 93.302 29.448 1.00 27.59 106 ILE A N 1
ATOM 629 C CA . ILE A 1 88 ? 9.228 93.582 29.204 1.00 28.92 106 ILE A CA 1
ATOM 630 C C . ILE A 1 88 ? 9.527 95.071 29.416 1.00 32.14 106 ILE A C 1
ATOM 631 O O . ILE A 1 88 ? 10.570 95.445 29.980 1.00 28.56 106 ILE A O 1
ATOM 636 N N . ASN A 1 89 ? 8.607 95.950 29.001 1.00 33.97 107 ASN A N 1
ATOM 637 C CA . ASN A 1 89 ? 8.851 97.395 29.168 1.00 39.12 107 ASN A CA 1
ATOM 638 C C . ASN A 1 89 ? 8.953 97.772 30.637 1.00 32.82 107 ASN A C 1
ATOM 639 O O . ASN A 1 89 ? 9.752 98.638 31.019 1.00 30.08 107 ASN A O 1
ATOM 644 N N . LEU A 1 90 ? 8.159 97.111 31.475 1.00 29.93 108 LEU A N 1
ATOM 645 C CA . LEU A 1 90 ? 8.277 97.293 32.915 1.00 32.84 108 LEU A CA 1
ATOM 646 C C . LEU A 1 90 ? 9.629 96.809 33.412 1.00 33.65 108 LEU A C 1
ATOM 647 O O . LEU A 1 90 ? 10.282 97.473 34.223 1.00 33.54 108 LEU A O 1
ATOM 652 N N . ALA A 1 91 ? 10.054 95.623 32.957 1.00 35.27 109 ALA A N 1
ATOM 653 C CA . ALA A 1 91 ? 11.365 95.130 33.345 1.00 32.56 109 ALA A CA 1
ATOM 654 C C . ALA A 1 91 ? 12.450 96.126 32.952 1.00 34.60 109 ALA A C 1
ATOM 655 O O . ALA A 1 91 ? 13.401 96.367 33.709 1.00 33.10 109 ALA A O 1
ATOM 657 N N . VAL A 1 92 ? 12.332 96.718 31.770 1.00 31.30 110 VAL A N 1
ATOM 658 C CA . VAL A 1 92 ? 13.374 97.635 31.338 1.00 31.39 110 VAL A CA 1
ATOM 659 C C . VAL A 1 92 ? 13.385 98.870 32.225 1.00 40.33 110 VAL A C 1
ATOM 660 O O . VAL A 1 92 ? 14.447 99.319 32.672 1.00 37.67 110 VAL A O 1
ATOM 664 N N . LYS A 1 93 ? 12.198 99.426 32.511 1.00 38.92 111 LYS A N 1
ATOM 665 C CA . LYS A 1 93 ? 12.137 100.694 33.236 1.00 36.75 111 LYS A CA 1
ATOM 666 C C . LYS A 1 93 ? 12.581 100.531 34.683 1.00 37.96 111 LYS A C 1
ATOM 667 O O . LYS A 1 93 ? 13.175 101.446 35.257 1.00 41.62 111 LYS A O 1
ATOM 669 N N . ASN A 1 94 ? 12.335 99.373 35.280 1.00 35.53 112 ASN A N 1
ATOM 670 C CA . ASN A 1 94 ? 12.699 99.124 36.666 1.00 38.27 112 ASN A CA 1
ATOM 671 C C . ASN A 1 94 ? 14.035 98.374 36.812 1.00 36.28 112 ASN A C 1
ATOM 672 O O . ASN A 1 94 ? 14.298 97.771 37.863 1.00 35.90 112 ASN A O 1
ATOM 677 N N . ASN A 1 95 ? 14.885 98.411 35.788 1.00 37.05 113 ASN A N 1
ATOM 678 C CA . ASN A 1 95 ? 16.220 97.787 35.831 1.00 36.62 113 ASN A CA 1
ATOM 679 C C . ASN A 1 95 ? 16.172 96.331 36.300 1.00 39.20 113 ASN A C 1
ATOM 680 O O . ASN A 1 95 ? 16.967 95.896 37.138 1.00 44.09 113 ASN A O 1
ATOM 685 N N . LYS A 1 96 ? 15.239 95.554 35.746 1.00 32.36 114 LYS A N 1
ATOM 686 C CA . LYS A 1 96 ? 15.057 94.178 36.196 1.00 36.89 114 LYS A CA 1
ATOM 687 C C . LYS A 1 96 ? 15.676 93.141 35.257 1.00 38.88 114 LYS A C 1
ATOM 688 O O . LYS A 1 96 ? 15.553 91.937 35.524 1.00 38.99 114 LYS A O 1
ATOM 691 N N . PHE A 1 97 ? 16.333 93.556 34.169 1.00 30.87 115 PHE A N 1
ATOM 692 C CA . PHE A 1 97 ? 17.038 92.573 33.343 1.00 37.31 115 PHE A CA 1
ATOM 693 C C . PHE A 1 97 ? 18.216 92.000 34.107 1.00 35.79 115 PHE A C 1
ATOM 694 O O . PHE A 1 97 ? 18.498 90.802 34.032 1.00 31.22 115 PHE A O 1
ATOM 702 N N . VAL A 1 98 ? 18.898 92.847 34.875 1.00 35.76 116 VAL A N 1
ATOM 703 C CA . VAL A 1 98 ? 20.133 92.438 35.527 1.00 27.96 116 VAL A CA 1
ATOM 704 C C . VAL A 1 98 ? 19.888 91.378 36.601 1.00 33.18 116 VAL A C 1
ATOM 705 O O . VAL A 1 98 ? 20.811 90.631 36.951 1.00 34.66 116 VAL A O 1
ATOM 709 N N . THR A 1 99 ? 18.656 91.259 37.106 1.00 28.59 117 THR A N 1
ATOM 710 C CA . THR A 1 99 ? 18.276 90.219 38.045 1.00 35.29 117 THR A CA 1
ATOM 711 C C . THR A 1 99 ? 17.438 89.137 37.391 1.00 31.44 117 THR A C 1
ATOM 712 O O . THR A 1 99 ? 17.010 88.202 38.079 1.00 37.54 117 THR A O 1
ATOM 716 N N . ASN A 1 100 ? 17.156 89.255 36.095 1.00 28.67 118 ASN A N 1
ATOM 717 C CA . ASN A 1 100 ? 16.365 88.245 35.410 1.00 29.62 118 ASN A CA 1
ATOM 718 C C . ASN A 1 100 ? 17.043 86.882 35.497 1.00 32.10 118 ASN A C 1
ATOM 719 O O . ASN A 1 100 ? 18.211 86.732 35.128 1.00 30.42 118 ASN A O 1
ATOM 724 N N . GLU A 1 101 ? 16.283 85.876 35.925 1.00 29.04 119 GLU A N 1
ATOM 725 C CA . GLU A 1 101 ? 16.870 84.578 36.241 1.00 31.97 119 GLU A CA 1
ATOM 726 C C . GLU A 1 101 ? 17.524 83.945 35.011 1.00 33.06 119 GLU A C 1
ATOM 727 O O . GLU A 1 101 ? 18.677 83.510 35.063 1.00 30.02 119 GLU A O 1
ATOM 730 N N . SER A 1 102 ? 16.795 83.884 33.890 1.00 30.96 120 SER A N 1
ATOM 731 C CA . SER A 1 102 ? 17.334 83.253 32.695 1.00 29.59 120 SER A CA 1
ATOM 732 C C . SER A 1 102 ? 18.526 84.023 32.149 1.00 27.57 120 SER A C 1
ATOM 733 O O . SER A 1 102 ? 19.507 83.412 31.719 1.00 28.00 120 SER A O 1
ATOM 736 N N . LEU A 1 103 ? 18.481 85.360 32.177 1.00 23.98 121 LEU A N 1
ATOM 737 C CA . LEU A 1 103 ? 19.624 86.130 31.677 1.00 30.95 121 LEU A CA 1
ATOM 738 C C . LEU A 1 103 ? 20.871 85.876 32.516 1.00 29.86 121 LEU A C 1
ATOM 739 O O . LEU A 1 103 ? 21.981 85.719 31.983 1.00 26.44 121 LEU A O 1
ATOM 744 N N . VAL A 1 104 ? 20.718 85.918 33.840 1.00 28.37 122 VAL A N 1
ATOM 745 C CA . VAL A 1 104 ? 21.839 85.597 34.712 1.00 25.72 122 VAL A CA 1
ATOM 746 C C . VAL A 1 104 ? 22.350 84.203 34.379 1.00 29.25 122 VAL A C 1
ATOM 747 O O . VAL A 1 104 ? 23.561 83.963 34.342 1.00 32.82 122 VAL A O 1
ATOM 751 N N . ASP A 1 105 ? 21.431 83.272 34.091 1.00 28.35 123 ASP A N 1
ATOM 752 C CA . ASP A 1 105 ? 21.816 81.903 33.732 1.00 27.49 123 ASP A CA 1
ATOM 753 C C . ASP A 1 105 ? 22.635 81.876 32.441 1.00 25.42 123 ASP A C 1
ATOM 754 O O . ASP A 1 105 ? 23.646 81.181 32.356 1.00 20.41 123 ASP A O 1
ATOM 759 N N . ALA A 1 106 ? 22.229 82.653 31.434 1.00 24.86 124 ALA A N 1
ATOM 760 C CA . ALA A 1 106 ? 22.983 82.712 30.185 1.00 30.19 124 ALA A CA 1
ATOM 761 C C . ALA A 1 106 ? 24.358 83.350 30.385 1.00 24.24 124 ALA A C 1
ATOM 762 O O . ALA A 1 106 ? 25.349 82.915 29.786 1.00 27.82 124 ALA A O 1
ATOM 764 N N . CYS A 1 107 ? 24.432 84.402 31.181 1.00 25.36 125 CYS A N 1
ATOM 765 C CA . CYS A 1 107 ? 25.722 85.032 31.422 1.00 31.18 125 CYS A CA 1
ATOM 766 C C . CYS A 1 107 ? 26.593 84.121 32.256 1.00 32.31 125 CYS A C 1
ATOM 767 O O . CYS A 1 107 ? 27.793 84.003 32.000 1.00 27.17 125 CYS A O 1
ATOM 770 N N . ASP A 1 108 ? 26.002 83.449 33.249 1.00 26.47 126 ASP A N 1
ATOM 771 C CA . ASP A 1 108 ? 26.775 82.473 34.004 1.00 30.30 126 ASP A CA 1
ATOM 772 C C . ASP A 1 108 ? 27.322 81.390 33.081 1.00 30.67 126 ASP A C 1
ATOM 773 O O . ASP A 1 108 ? 28.453 80.925 33.260 1.00 29.49 126 ASP A O 1
ATOM 778 N N . ARG A 1 109 ? 26.523 80.942 32.108 1.00 27.01 127 ARG A N 1
ATOM 779 C CA . ARG A 1 109 ? 27.031 79.921 31.204 1.00 25.52 127 ARG A CA 1
ATOM 780 C C . ARG A 1 109 ? 28.219 80.458 30.415 1.00 31.04 127 ARG A C 1
ATOM 781 O O . ARG A 1 109 ? 29.224 79.762 30.241 1.00 29.49 127 ARG A O 1
ATOM 789 N N . ALA A 1 110 ? 28.105 81.683 29.896 1.00 29.98 128 ALA A N 1
ATOM 790 C CA . ALA A 1 110 ? 29.223 82.264 29.164 1.00 28.24 128 ALA A CA 1
ATOM 791 C C . ALA A 1 110 ? 30.420 82.417 30.080 1.00 26.83 128 ALA A C 1
ATOM 792 O O . ALA A 1 110 ? 31.537 82.003 29.748 1.00 28.26 128 ALA A O 1
ATOM 794 N N . LYS A 1 111 ? 30.191 82.939 31.273 1.00 23.24 129 LYS A N 1
ATOM 795 C CA . LYS A 1 111 ? 31.311 83.213 32.156 1.00 26.82 129 LYS A CA 1
ATOM 796 C C . LYS A 1 111 ? 32.031 81.932 32.553 1.00 29.86 129 LYS A C 1
ATOM 797 O O . LYS A 1 111 ? 33.267 81.918 32.687 1.00 31.34 129 LYS A O 1
ATOM 803 N N . ASN A 1 112 ? 31.284 80.843 32.743 1.00 26.06 130 ASN A N 1
ATOM 804 C CA . ASN A 1 112 ? 31.889 79.578 33.133 1.00 28.64 130 ASN A CA 1
ATOM 805 C C . ASN A 1 112 ? 32.425 78.811 31.939 1.00 31.62 130 ASN A C 1
ATOM 806 O O . ASN A 1 112 ? 33.167 77.842 32.132 1.00 30.94 130 ASN A O 1
ATOM 811 N N . GLY A 1 113 ? 32.036 79.201 30.726 1.00 26.07 131 GLY A N 1
ATOM 812 C CA . GLY A 1 113 ? 32.521 78.562 29.516 1.00 30.10 131 GLY A CA 1
ATOM 813 C C . GLY A 1 113 ? 33.541 79.383 28.752 1.00 28.30 131 GLY A C 1
ATOM 814 O O . GLY A 1 113 ? 34.520 79.863 29.320 1.00 29.18 131 GLY A O 1
ATOM 815 N N . ASN A 1 114 ? 33.310 79.574 27.465 1.00 22.74 132 ASN A N 1
ATOM 816 C CA . ASN A 1 114 ? 34.278 80.211 26.612 1.00 22.19 132 ASN A CA 1
ATOM 817 C C . ASN A 1 114 ? 34.152 81.740 26.596 1.00 28.30 132 ASN A C 1
ATOM 818 O O . ASN A 1 114 ? 34.850 82.400 25.820 1.00 24.88 132 ASN A O 1
ATOM 823 N N . GLY A 1 115 ? 33.278 82.305 27.430 1.00 24.86 133 GLY A N 1
ATOM 824 C CA . GLY A 1 115 ? 33.107 83.730 27.616 1.00 22.50 133 GLY A CA 1
ATOM 825 C C . GLY A 1 115 ? 32.301 84.442 26.553 1.00 26.76 133 GLY A C 1
ATOM 826 O O . GLY A 1 115 ? 32.164 85.673 26.630 1.00 25.84 133 GLY A O 1
ATOM 827 N N . ARG A 1 116 ? 31.755 83.720 25.576 1.00 23.25 134 ARG A N 1
ATOM 828 C CA . ARG A 1 116 ? 31.186 84.306 24.371 1.00 25.60 134 ARG A CA 1
ATOM 829 C C . ARG A 1 116 ? 29.664 84.250 24.395 1.00 25.66 134 ARG A C 1
ATOM 830 O O . ARG A 1 116 ? 29.072 83.180 24.568 1.00 24.34 134 ARG A O 1
ATOM 838 N N . LEU A 1 117 ? 29.039 85.389 24.141 1.00 24.86 135 LEU A N 1
ATOM 839 C CA . LEU A 1 117 ? 27.589 85.509 24.151 1.00 22.91 135 LEU A CA 1
ATOM 840 C C . LEU A 1 117 ? 27.113 86.338 22.957 1.00 27.49 135 LEU A C 1
ATOM 841 O O . LEU A 1 117 ? 27.736 87.349 22.611 1.00 26.43 135 LEU A O 1
ATOM 846 N N . HIS A 1 118 ? 26.013 85.904 22.322 1.00 22.99 136 HIS A N 1
ATOM 847 C CA . HIS A 1 118 ? 25.430 86.578 21.165 1.00 23.76 136 HIS A CA 1
ATOM 848 C C . HIS A 1 118 ? 24.042 87.100 21.465 1.00 24.21 136 HIS A C 1
ATOM 849 O O . HIS A 1 118 ? 23.272 86.460 22.184 1.00 24.89 136 HIS A O 1
ATOM 856 N N . LEU A 1 119 ? 23.729 88.257 20.882 1.00 21.97 137 LEU A N 1
ATOM 857 C CA . LEU A 1 119 ? 22.375 88.783 20.794 1.00 23.87 137 LEU A CA 1
ATOM 858 C C . LEU A 1 119 ? 21.968 88.842 19.333 1.00 25.11 137 LEU A C 1
ATOM 859 O O . LEU A 1 119 ? 22.731 89.313 18.485 1.00 27.06 137 LEU A O 1
ATOM 864 N N . ALA A 1 120 ? 20.751 88.437 19.051 1.00 18.21 138 ALA A N 1
ATOM 865 C CA . ALA A 1 120 ? 20.252 88.392 17.687 1.00 24.25 138 ALA A CA 1
ATOM 866 C C . ALA A 1 120 ? 18.779 88.733 17.706 1.00 24.11 138 ALA A C 1
ATOM 867 O O . ALA A 1 120 ? 18.064 88.281 18.591 1.00 20.78 138 ALA A O 1
ATOM 869 N N . GLY A 1 121 ? 18.338 89.533 16.748 1.00 28.52 139 GLY A N 1
ATOM 870 C CA . GLY A 1 121 ? 16.938 89.887 16.658 1.00 27.07 139 GLY A CA 1
ATOM 871 C C . GLY A 1 121 ? 16.747 91.143 15.833 1.00 25.01 139 GLY A C 1
ATOM 872 O O . GLY A 1 121 ? 17.698 91.741 15.334 1.00 21.16 139 GLY A O 1
ATOM 873 N N . LEU A 1 122 ? 15.472 91.525 15.711 1.00 24.04 140 LEU A N 1
ATOM 874 C CA . LEU A 1 122 ? 15.041 92.618 14.845 1.00 28.13 140 LEU A CA 1
ATOM 875 C C . LEU A 1 122 ? 15.392 93.953 15.495 1.00 23.40 140 LEU A C 1
ATOM 876 O O . LEU A 1 122 ? 14.973 94.224 16.619 1.00 22.45 140 LEU A O 1
ATOM 881 N N . VAL A 1 123 ? 16.175 94.779 14.812 1.00 23.09 141 VAL A N 1
ATOM 882 C CA . VAL A 1 123 ? 16.670 96.022 15.394 1.00 27.97 141 VAL A CA 1
ATOM 883 C C . VAL A 1 123 ? 15.905 97.173 14.762 1.00 26.11 141 VAL A C 1
ATOM 884 O O . VAL A 1 123 ? 16.241 97.654 13.675 1.00 28.19 141 VAL A O 1
ATOM 888 N N . SER A 1 124 ? 14.883 97.631 15.466 1.00 27.08 142 SER A N 1
ATOM 889 C CA . SER A 1 124 ? 14.131 98.831 15.119 1.00 30.37 142 SER A CA 1
ATOM 890 C C . SER A 1 124 ? 13.198 99.140 16.286 1.00 27.27 142 SER A C 1
ATOM 891 O O . SER A 1 124 ? 13.180 98.434 17.304 1.00 24.42 142 SER A O 1
ATOM 894 N N . ASP A 1 125 ? 12.419 100.210 16.131 1.00 31.17 143 ASP A N 1
ATOM 895 C CA . ASP A 1 125 ? 11.389 100.548 17.110 1.00 26.27 143 ASP A CA 1
ATOM 896 C C . ASP A 1 125 ? 10.008 100.154 16.611 1.00 27.61 143 ASP A C 1
ATOM 897 O O . ASP A 1 125 ? 9.009 100.728 17.042 1.00 27.16 143 ASP A O 1
ATOM 902 N N . GLY A 1 126 ? 9.956 99.150 15.731 1.00 28.12 144 GLY A N 1
ATOM 903 C CA . GLY A 1 126 ? 8.684 98.669 15.227 1.00 26.94 144 GLY A CA 1
ATOM 904 C C . GLY A 1 126 ? 7.732 98.260 16.331 1.00 26.24 144 GLY A C 1
ATOM 905 O O . GLY A 1 126 ? 6.537 98.523 16.251 1.00 30.81 144 GLY A O 1
ATOM 906 N N . GLY A 1 127 ? 8.241 97.608 17.373 1.00 31.98 145 GLY A N 1
ATOM 907 C CA . GLY A 1 127 ? 7.395 97.118 18.460 1.00 26.00 145 GLY A CA 1
ATOM 908 C C . GLY A 1 127 ? 6.503 95.931 18.154 1.00 25.75 145 GLY A C 1
ATOM 909 O O . GLY A 1 127 ? 5.800 95.449 19.056 1.00 27.98 145 GLY A O 1
ATOM 910 N N . VAL A 1 128 ? 6.503 95.411 16.932 1.00 26.34 146 VAL A N 1
ATOM 911 C CA . VAL A 1 128 ? 5.666 94.245 16.652 1.00 23.49 146 VAL A CA 1
ATOM 912 C C . VAL A 1 128 ? 6.358 92.958 17.078 1.00 29.54 146 VAL A C 1
ATOM 913 O O . VAL A 1 128 ? 5.749 92.107 17.749 1.00 24.88 146 VAL A O 1
ATOM 917 N N . HIS A 1 129 ? 7.643 92.800 16.698 1.00 24.22 147 HIS A N 1
ATOM 918 C CA . HIS A 1 129 ? 8.429 91.608 16.992 1.00 21.70 147 HIS A CA 1
ATOM 919 C C . HIS A 1 129 ? 9.448 91.815 18.100 1.00 27.83 147 HIS A C 1
ATOM 920 O O . HIS A 1 129 ? 9.868 90.832 18.729 1.00 25.40 147 HIS A O 1
ATOM 927 N N . SER A 1 130 ? 9.801 93.061 18.392 1.00 25.62 148 SER A N 1
ATOM 928 C CA . SER A 1 130 ? 10.947 93.411 19.222 1.00 24.67 148 SER A CA 1
ATOM 929 C C . SER A 1 130 ? 10.928 94.911 19.450 1.00 27.58 148 SER A C 1
ATOM 930 O O . SER A 1 130 ? 10.130 95.639 18.849 1.00 24.06 148 SER A O 1
ATOM 933 N N . HIS A 1 131 ? 11.900 95.378 20.236 1.00 24.91 149 HIS A N 1
ATOM 934 C CA . HIS A 1 131 ? 12.177 96.802 20.332 1.00 27.38 149 HIS A CA 1
ATOM 935 C C . HIS A 1 131 ? 13.657 97.018 20.615 1.00 27.28 149 HIS A C 1
ATOM 936 O O . HIS A 1 131 ? 14.234 96.382 21.506 1.00 26.06 149 HIS A O 1
ATOM 943 N N . ILE A 1 132 ? 14.264 97.922 19.836 1.00 27.88 150 ILE A N 1
ATOM 944 C CA . ILE A 1 132 ? 15.669 98.261 20.032 1.00 21.22 150 ILE A CA 1
ATOM 945 C C . ILE A 1 132 ? 15.963 98.588 21.493 1.00 21.58 150 ILE A C 1
ATOM 946 O O . ILE A 1 132 ? 17.023 98.229 22.012 1.00 23.51 150 ILE A O 1
ATOM 951 N N . ASP A 1 133 ? 15.041 99.273 22.189 1.00 23.94 151 ASP A N 1
ATOM 952 C CA . ASP A 1 133 ? 15.286 99.580 23.594 1.00 22.03 151 ASP A CA 1
ATOM 953 C C . ASP A 1 133 ? 15.536 98.307 24.402 1.00 29.17 151 ASP A C 1
ATOM 954 O O . ASP A 1 133 ? 16.315 98.324 25.362 1.00 25.03 151 ASP A O 1
ATOM 959 N N . HIS A 1 134 ? 14.868 97.201 24.049 1.00 25.67 152 HIS A N 1
ATOM 960 C CA . HIS A 1 134 ? 15.087 95.952 24.780 1.00 24.33 152 HIS A CA 1
ATOM 961 C C . HIS A 1 134 ? 16.502 95.443 24.581 1.00 24.65 152 HIS A C 1
ATOM 962 O O . HIS A 1 134 ? 17.147 94.960 25.517 1.00 24.95 152 HIS A O 1
ATOM 969 N N . MET A 1 135 ? 16.991 95.530 23.360 1.00 25.94 153 MET A N 1
ATOM 970 C CA . MET A 1 135 ? 18.339 95.060 23.071 1.00 21.91 153 MET A CA 1
ATOM 971 C C . MET A 1 135 ? 19.378 95.852 23.862 1.00 27.39 153 MET A C 1
ATOM 972 O O . MET A 1 135 ? 20.294 95.272 24.468 1.00 24.93 153 MET A O 1
ATOM 977 N N . PHE A 1 136 ? 19.245 97.189 23.871 1.00 27.44 154 PHE A N 1
ATOM 978 C CA . PHE A 1 136 ? 20.130 98.049 24.656 1.00 29.12 154 PHE A CA 1
ATOM 979 C C . PHE A 1 136 ? 20.118 97.673 26.135 1.00 27.66 154 PHE A C 1
ATOM 980 O O . PHE A 1 136 ? 21.170 97.641 26.800 1.00 24.52 154 PHE A O 1
ATOM 988 N N . ALA A 1 137 ? 18.928 97.454 26.692 1.00 26.01 155 ALA A N 1
ATOM 989 C CA . ALA A 1 137 ? 18.873 97.030 28.085 1.00 26.87 155 ALA A CA 1
ATOM 990 C C . ALA A 1 137 ? 19.559 95.678 28.264 1.00 27.27 155 ALA A C 1
ATOM 991 O O . ALA A 1 137 ? 20.223 95.445 29.281 1.00 27.34 155 ALA A O 1
ATOM 993 N N . LEU A 1 138 ? 19.435 94.783 27.278 1.00 22.41 156 LEU A N 1
ATOM 994 C CA . LEU A 1 138 ? 20.164 93.514 27.351 1.00 26.63 156 LEU A CA 1
ATOM 995 C C . LEU A 1 138 ? 21.674 93.753 27.393 1.00 23.69 156 LEU A C 1
ATOM 996 O O . LEU A 1 138 ? 22.363 93.255 28.286 1.00 23.07 156 LEU A O 1
ATOM 1001 N N . VAL A 1 139 ? 22.195 94.585 26.483 1.00 26.00 157 VAL A N 1
ATOM 1002 C CA . VAL A 1 139 ? 23.635 94.874 26.474 1.00 21.84 157 VAL A CA 1
ATOM 1003 C C . VAL A 1 139 ? 24.091 95.465 27.804 1.00 27.20 157 VAL A C 1
ATOM 1004 O O . VAL A 1 139 ? 25.144 95.093 28.335 1.00 22.19 157 VAL A O 1
ATOM 1008 N N . LYS A 1 140 ? 23.317 96.405 28.362 1.00 26.44 158 LYS A N 1
ATOM 1009 C CA . LYS A 1 140 ? 23.731 97.032 29.608 1.00 24.99 158 LYS A CA 1
ATOM 1010 C C . LYS A 1 140 ? 23.789 96.024 30.732 1.00 25.51 158 LYS A C 1
ATOM 1011 O O . LYS A 1 140 ? 24.701 96.067 31.562 1.00 28.11 158 LYS A O 1
ATOM 1017 N N . ALA A 1 141 ? 22.786 95.141 30.805 1.00 26.58 159 ALA A N 1
ATOM 1018 C CA . ALA A 1 141 ? 22.724 94.162 31.886 1.00 23.81 159 ALA A CA 1
ATOM 1019 C C . ALA A 1 141 ? 23.816 93.113 31.737 1.00 25.35 159 ALA A C 1
ATOM 1020 O O . ALA A 1 141 ? 24.428 92.690 32.730 1.00 25.87 159 ALA A O 1
ATOM 1022 N N . ILE A 1 142 ? 24.055 92.674 30.500 1.00 24.43 160 ILE A N 1
ATOM 1023 C CA . ILE A 1 142 ? 25.108 91.694 30.232 1.00 24.80 160 ILE A CA 1
ATOM 1024 C C . ILE A 1 142 ? 26.462 92.259 30.616 1.00 28.25 160 ILE A C 1
ATOM 1025 O O . ILE A 1 142 ? 27.280 91.576 31.247 1.00 27.32 160 ILE A O 1
ATOM 1030 N N . LYS A 1 143 ? 26.709 93.526 30.273 1.00 27.01 161 LYS A N 1
ATOM 1031 C CA . LYS A 1 143 ? 27.934 94.178 30.712 1.00 25.01 161 LYS A CA 1
ATOM 1032 C C . LYS A 1 143 ? 28.040 94.153 32.224 1.00 24.00 161 LYS A C 1
ATOM 1033 O O . LYS A 1 143 ? 29.067 93.759 32.778 1.00 30.67 161 LYS A O 1
ATOM 1039 N N . GLU A 1 144 ? 26.976 94.535 32.917 1.00 26.47 162 GLU A N 1
ATOM 1040 C CA . GLU A 1 144 ? 27.056 94.578 34.371 1.00 24.86 162 GLU A CA 1
ATOM 1041 C C . GLU A 1 144 ? 27.202 93.189 34.963 1.00 30.36 162 GLU A C 1
ATOM 1042 O O . GLU A 1 144 ? 27.764 93.048 36.052 1.00 30.92 162 GLU A O 1
ATOM 1045 N N . LEU A 1 145 ? 26.726 92.150 34.274 1.00 28.56 163 LEU A N 1
ATOM 1046 C CA . LEU A 1 145 ? 26.943 90.790 34.758 1.00 29.99 163 LEU A CA 1
ATOM 1047 C C . LEU A 1 145 ? 28.312 90.232 34.371 1.00 29.20 163 LEU A C 1
ATOM 1048 O O . LEU A 1 145 ? 28.612 89.080 34.705 1.00 26.99 163 LEU A O 1
ATOM 1053 N N . GLY A 1 146 ? 29.151 91.004 33.684 1.00 34.65 164 GLY A N 1
ATOM 1054 C CA . GLY A 1 146 ? 30.538 90.606 33.502 1.00 28.94 164 GLY A CA 1
ATOM 1055 C C . GLY A 1 146 ? 30.802 89.596 32.398 1.00 28.29 164 GLY A C 1
ATOM 1056 O O . GLY A 1 146 ? 31.791 88.871 32.458 1.00 24.14 164 GLY A O 1
ATOM 1057 N N . VAL A 1 147 ? 29.969 89.539 31.373 1.00 26.44 165 VAL A N 1
ATOM 1058 C CA . VAL A 1 147 ? 30.239 88.556 30.317 1.00 29.29 165 VAL A CA 1
ATOM 1059 C C . VAL A 1 147 ? 31.462 89.015 29.523 1.00 28.87 165 VAL A C 1
ATOM 1060 O O . VAL A 1 147 ? 31.557 90.205 29.177 1.00 24.75 165 VAL A O 1
ATOM 1064 N N . PRO A 1 148 ? 32.443 88.145 29.263 1.00 24.43 166 PRO A N 1
ATOM 1065 C CA . PRO A 1 148 ? 33.680 88.633 28.619 1.00 29.22 166 PRO A CA 1
ATOM 1066 C C . PRO A 1 148 ? 33.473 89.255 27.241 1.00 29.45 166 PRO A C 1
ATOM 1067 O O . PRO A 1 148 ? 34.110 90.256 26.933 1.00 28.52 166 PRO A O 1
ATOM 1071 N N . GLU A 1 149 ? 32.607 88.692 26.406 1.00 29.76 167 GLU A N 1
ATOM 1072 C CA . GLU A 1 149 ? 32.621 88.965 24.973 1.00 27.96 167 GLU A CA 1
ATOM 1073 C C . GLU A 1 149 ? 31.186 88.898 24.462 1.00 27.68 167 GLU A C 1
ATOM 1074 O O . GLU A 1 149 ? 30.522 87.870 24.625 1.00 25.75 167 GLU A O 1
ATOM 1080 N N . LEU A 1 150 ? 30.698 89.974 23.845 1.00 26.07 168 LEU A N 1
ATOM 1081 C CA . LEU A 1 150 ? 29.307 90.041 23.402 1.00 25.04 168 LEU A CA 1
ATOM 1082 C C . LEU A 1 150 ? 29.235 90.483 21.949 1.00 26.84 168 LEU A C 1
ATOM 1083 O O . LEU A 1 150 ? 29.838 91.495 21.584 1.00 26.63 168 LEU A O 1
ATOM 1088 N N . TYR A 1 151 ? 28.458 89.758 21.136 1.00 24.16 169 TYR A N 1
ATOM 1089 C CA . TYR A 1 151 ? 28.261 90.071 19.723 1.00 24.46 169 TYR A CA 1
ATOM 1090 C C . TYR A 1 151 ? 26.786 90.279 19.423 1.00 23.23 169 TYR A C 1
ATOM 1091 O O . TYR A 1 151 ? 25.922 89.633 20.022 1.00 23.62 169 TYR A O 1
ATOM 1100 N N . LEU A 1 152 ? 26.494 91.197 18.495 1.00 21.90 170 LEU A N 1
ATOM 1101 C CA . LEU A 1 152 ? 25.128 91.451 18.059 1.00 23.59 170 LEU A CA 1
ATOM 1102 C C . LEU A 1 152 ? 24.918 91.100 16.595 1.00 22.97 170 LEU A C 1
ATOM 1103 O O . LEU A 1 152 ? 25.704 91.489 15.731 1.00 23.66 170 LEU A O 1
ATOM 1108 N N . HIS A 1 153 ? 23.801 90.433 16.326 1.00 21.50 171 HIS A N 1
ATOM 1109 C CA . HIS A 1 153 ? 23.332 90.101 14.986 1.00 22.24 171 HIS A CA 1
ATOM 1110 C C . HIS A 1 153 ? 22.046 90.881 14.712 1.00 28.35 171 HIS A C 1
ATOM 1111 O O . HIS A 1 153 ? 20.978 90.591 15.281 1.00 22.10 171 HIS A O 1
ATOM 1118 N N . PHE A 1 154 ? 22.169 91.855 13.819 1.00 23.02 172 PHE A N 1
ATOM 1119 C CA . PHE A 1 154 ? 21.180 92.895 13.591 1.00 28.40 172 PHE A CA 1
ATOM 1120 C C . PHE A 1 154 ? 20.322 92.465 12.411 1.00 27.64 172 PHE A C 1
ATOM 1121 O O . PHE A 1 154 ? 20.838 92.291 11.305 1.00 24.26 172 PHE A O 1
ATOM 1129 N N . TYR A 1 155 ? 19.025 92.251 12.652 1.00 24.97 173 TYR A N 1
ATOM 1130 C CA . TYR A 1 155 ? 18.097 91.881 11.589 1.00 19.15 173 TYR A CA 1
ATOM 1131 C C . TYR A 1 155 ? 17.365 93.140 11.136 1.00 26.14 173 TYR A C 1
ATOM 1132 O O . TYR A 1 155 ? 16.772 93.854 11.956 1.00 22.68 173 TYR A O 1
ATOM 1141 N N . GLY A 1 156 ? 17.430 93.412 9.833 1.00 24.27 174 GLY A N 1
ATOM 1142 C CA . GLY A 1 156 ? 16.856 94.620 9.289 1.00 21.92 174 GLY A CA 1
ATOM 1143 C C . GLY A 1 156 ? 15.352 94.496 9.129 1.00 28.48 174 GLY A C 1
ATOM 1144 O O . GLY A 1 156 ? 14.827 93.449 8.748 1.00 26.64 174 GLY A O 1
ATOM 1145 N N . ASP A 1 157 ? 14.659 95.597 9.412 1.00 29.15 175 ASP A N 1
ATOM 1146 C CA . ASP A 1 157 ? 13.206 95.562 9.488 1.00 27.08 175 ASP A CA 1
ATOM 1147 C C . ASP A 1 157 ? 12.607 96.041 8.170 1.00 31.95 175 ASP A C 1
ATOM 1148 O O . ASP A 1 157 ? 12.374 95.233 7.261 1.00 35.24 175 ASP A O 1
ATOM 1153 N N . GLY A 1 158 ? 12.395 97.348 8.035 1.00 31.11 176 GLY A N 1
ATOM 1154 C CA . GLY A 1 158 ? 11.751 97.889 6.854 1.00 32.11 176 GLY A CA 1
ATOM 1155 C C . GLY A 1 158 ? 10.300 97.486 6.661 1.00 31.00 176 GLY A C 1
ATOM 1156 O O . GLY A 1 158 ? 9.695 97.886 5.660 1.00 31.36 176 GLY A O 1
ATOM 1157 N N . ARG A 1 159 ? 9.721 96.704 7.576 1.00 32.95 177 ARG A N 1
ATOM 1158 C CA . ARG A 1 159 ? 8.333 96.270 7.456 1.00 32.04 177 ARG A CA 1
ATOM 1159 C C . ARG A 1 159 ? 7.443 96.855 8.548 1.00 38.20 177 ARG A C 1
ATOM 1160 O O . ARG A 1 159 ? 6.351 97.356 8.263 1.00 30.25 177 ARG A O 1
ATOM 1164 N N . ASP A 1 160 ? 7.864 96.782 9.809 1.00 33.12 178 ASP A N 1
ATOM 1165 C CA . ASP A 1 160 ? 7.196 97.500 10.878 1.00 31.20 178 ASP A CA 1
ATOM 1166 C C . ASP A 1 160 ? 7.707 98.935 11.011 1.00 31.31 178 ASP A C 1
ATOM 1167 O O . ASP A 1 160 ? 7.200 99.692 11.842 1.00 32.04 178 ASP A O 1
ATOM 1172 N N . THR A 1 161 ? 8.747 99.286 10.270 1.00 31.17 179 THR A N 1
ATOM 1173 C CA . THR A 1 161 ? 9.273 100.635 10.168 1.00 26.76 179 THR A CA 1
ATOM 1174 C C . THR A 1 161 ? 9.588 100.871 8.703 1.00 26.75 179 THR A C 1
ATOM 1175 O O . THR A 1 161 ? 9.509 99.950 7.880 1.00 30.07 179 THR A O 1
ATOM 1179 N N . SER A 1 162 ? 10.004 102.092 8.383 1.00 27.35 180 SER A N 1
ATOM 1180 C CA . SER A 1 162 ? 10.212 102.458 6.990 1.00 34.56 180 SER A CA 1
ATOM 1181 C C . SER A 1 162 ? 11.387 101.672 6.395 1.00 33.33 180 SER A C 1
ATOM 1182 O O . SER A 1 162 ? 12.349 101.357 7.101 1.00 28.67 180 SER A O 1
ATOM 1185 N N . PRO A 1 163 ? 11.331 101.361 5.091 1.00 32.14 181 PRO A N 1
ATOM 1186 C CA . PRO A 1 163 ? 12.419 100.597 4.453 1.00 34.71 181 PRO A CA 1
ATOM 1187 C C . PRO A 1 163 ? 13.795 101.236 4.525 1.00 37.43 181 PRO A C 1
ATOM 1188 O O . PRO A 1 163 ? 14.793 100.529 4.307 1.00 29.02 181 PRO A O 1
ATOM 1192 N N . ASN A 1 164 ? 13.896 102.537 4.803 1.00 35.37 182 ASN A N 1
ATOM 1193 C CA . ASN A 1 164 ? 15.197 103.194 4.879 1.00 31.93 182 ASN A CA 1
ATOM 1194 C C . ASN A 1 164 ? 15.490 103.724 6.279 1.00 32.98 182 ASN A C 1
ATOM 1195 O O . ASN A 1 164 ? 16.371 104.579 6.444 1.00 33.34 182 ASN A O 1
ATOM 1200 N N . SER A 1 165 ? 14.794 103.201 7.302 1.00 25.76 183 SER A N 1
ATOM 1201 C CA . SER A 1 165 ? 15.123 103.534 8.683 1.00 28.60 183 SER A CA 1
ATOM 1202 C C . SER A 1 165 ? 16.296 102.730 9.223 1.00 25.24 183 SER A C 1
ATOM 1203 O O . SER A 1 165 ? 16.931 103.157 10.200 1.00 28.14 183 SER A O 1
ATOM 1206 N N . GLY A 1 166 ? 16.621 101.611 8.580 1.00 28.49 184 GLY A N 1
ATOM 1207 C CA . GLY A 1 166 ? 17.694 100.751 9.071 1.00 26.50 184 GLY A CA 1
ATOM 1208 C C . GLY A 1 166 ? 18.967 101.503 9.380 1.00 29.92 184 GLY A C 1
ATOM 1209 O O . GLY A 1 166 ? 19.574 101.317 10.443 1.00 28.23 184 GLY A O 1
ATOM 1210 N N . VAL A 1 167 ? 19.380 102.391 8.464 1.00 29.48 185 VAL A N 1
ATOM 1211 C CA . VAL A 1 167 ? 20.668 103.073 8.630 1.00 28.14 185 VAL A CA 1
ATOM 1212 C C . VAL A 1 167 ? 20.672 103.908 9.900 1.00 27.61 185 VAL A C 1
ATOM 1213 O O . VAL A 1 167 ? 21.718 104.047 10.556 1.00 31.69 185 VAL A O 1
ATOM 1217 N N . GLY A 1 168 ? 19.503 104.411 10.317 1.00 28.26 186 GLY A N 1
ATOM 1218 C CA . GLY A 1 168 ? 19.439 105.161 11.562 1.00 31.28 186 GLY A CA 1
ATOM 1219 C C . GLY A 1 168 ? 19.529 104.284 12.795 1.00 25.65 186 GLY A C 1
ATOM 1220 O O . GLY A 1 168 ? 20.227 104.614 13.756 1.00 26.50 186 GLY A O 1
ATOM 1221 N N . PHE A 1 169 ? 18.816 103.162 12.803 1.00 28.16 187 PHE A N 1
ATOM 1222 C CA . PHE A 1 169 ? 19.007 102.222 13.903 1.00 30.64 187 PHE A CA 1
ATOM 1223 C C . PHE A 1 169 ? 20.422 101.661 13.901 1.00 25.23 187 PHE A C 1
ATOM 1224 O O . PHE A 1 169 ? 20.993 101.401 14.962 1.00 29.88 187 PHE A O 1
ATOM 1232 N N . LEU A 1 170 ? 21.002 101.467 12.726 1.00 26.68 188 LEU A N 1
ATOM 1233 C CA . LEU A 1 170 ? 22.403 101.046 12.663 1.00 27.31 188 LEU A CA 1
ATOM 1234 C C . LEU A 1 170 ? 23.315 102.068 13.335 1.00 30.41 188 LEU A C 1
ATOM 1235 O O . LEU A 1 170 ? 24.157 101.712 14.175 1.00 23.11 188 LEU A O 1
ATOM 1240 N N . GLU A 1 171 ? 23.135 103.360 12.991 1.00 29.66 189 GLU A N 1
ATOM 1241 C CA . GLU A 1 171 ? 23.956 104.429 13.559 1.00 26.89 189 GLU A CA 1
ATOM 1242 C C . GLU A 1 171 ? 23.819 104.482 15.071 1.00 19.65 189 GLU A C 1
ATOM 1243 O O . GLU A 1 171 ? 24.818 104.502 15.797 1.00 30.92 189 GLU A O 1
ATOM 1245 N N . GLN A 1 172 ? 22.584 104.511 15.564 1.00 27.94 190 GLN A N 1
ATOM 1246 C CA . GLN A 1 172 ? 22.322 104.394 16.993 1.00 26.90 190 GLN A CA 1
ATOM 1247 C C . GLN A 1 172 ? 23.066 103.240 17.655 1.00 27.60 190 GLN A C 1
ATOM 1248 O O . GLN A 1 172 ? 23.621 103.386 18.754 1.00 25.75 190 GLN A O 1
ATOM 1254 N N . THR A 1 173 ? 22.938 102.045 17.079 1.00 28.98 191 THR A N 1
ATOM 1255 C CA . THR A 1 173 ? 23.546 100.850 17.678 1.00 25.20 191 THR A CA 1
ATOM 1256 C C . THR A 1 173 ? 25.066 100.981 17.717 1.00 26.70 191 THR A C 1
ATOM 1257 O O . THR A 1 173 ? 25.697 100.742 18.756 1.00 24.79 191 THR A O 1
ATOM 1261 N N . LEU A 1 174 ? 25.670 101.397 16.594 1.00 24.16 192 LEU A N 1
ATOM 1262 C CA . LEU A 1 174 ? 27.122 101.610 16.558 1.00 23.17 192 LEU A CA 1
ATOM 1263 C C . LEU A 1 174 ? 27.565 102.567 17.644 1.00 24.49 192 LEU A C 1
ATOM 1264 O O . LEU A 1 174 ? 28.491 102.290 18.419 1.00 23.74 192 LEU A O 1
ATOM 1269 N N . GLU A 1 175 ? 26.881 103.698 17.731 1.00 27.19 193 GLU A N 1
ATOM 1270 C CA . GLU A 1 175 ? 27.237 104.738 18.676 1.00 30.74 193 GLU A CA 1
ATOM 1271 C C . GLU A 1 175 ? 26.997 104.269 20.105 1.00 29.30 193 GLU A C 1
ATOM 1272 O O . GLU A 1 175 ? 27.809 104.528 21.006 1.00 30.99 193 GLU A O 1
ATOM 1278 N N . PHE A 1 176 ? 25.914 103.527 20.316 1.00 26.51 194 PHE A N 1
ATOM 1279 C CA . PHE A 1 176 ? 25.602 103.013 21.643 1.00 23.08 194 PHE A CA 1
ATOM 1280 C C . PHE A 1 176 ? 26.684 102.052 22.126 1.00 25.94 194 PHE A C 1
ATOM 1281 O O . PHE A 1 176 ? 27.167 102.152 23.263 1.00 26.60 194 PHE A O 1
ATOM 1289 N N . LEU A 1 177 ? 27.110 101.138 21.259 1.00 21.73 195 LEU A N 1
ATOM 1290 C CA . LEU A 1 177 ? 28.126 100.175 21.660 1.00 27.05 195 LEU A CA 1
ATOM 1291 C C . LEU A 1 177 ? 29.467 100.848 21.917 1.00 29.06 195 LEU A C 1
ATOM 1292 O O . LEU A 1 177 ? 30.146 100.530 22.902 1.00 27.52 195 LEU A O 1
ATOM 1297 N N . GLU A 1 178 ? 29.860 101.788 21.047 1.00 32.08 196 GLU A N 1
ATOM 1298 C CA . GLU A 1 178 ? 31.154 102.452 21.199 1.00 24.98 196 GLU A CA 1
ATOM 1299 C C . GLU A 1 178 ? 31.167 103.429 22.376 1.00 33.62 196 GLU A C 1
ATOM 1300 O O . GLU A 1 178 ? 32.075 103.383 23.216 1.00 25.37 196 GLU A O 1
ATOM 1306 N N . LYS A 1 179 ? 30.169 104.321 22.461 1.00 33.58 197 LYS A N 1
ATOM 1307 C CA . LYS A 1 179 ? 30.237 105.459 23.376 1.00 35.10 197 LYS A CA 1
ATOM 1308 C C . LYS A 1 179 ? 29.429 105.277 24.643 1.00 32.18 197 LYS A C 1
ATOM 1309 O O . LYS A 1 179 ? 29.796 105.831 25.679 1.00 38.97 197 LYS A O 1
ATOM 1313 N N . THR A 1 180 ? 28.309 104.569 24.590 1.00 30.70 198 THR A N 1
ATOM 1314 C CA . THR A 1 180 ? 27.468 104.456 25.777 1.00 34.49 198 THR A CA 1
ATOM 1315 C C . THR A 1 180 ? 27.861 103.284 26.679 1.00 37.38 198 THR A C 1
ATOM 1316 O O . THR A 1 180 ? 27.963 103.446 27.899 1.00 35.45 198 THR A O 1
ATOM 1320 N N . THR A 1 181 ? 28.051 102.090 26.109 1.00 33.67 199 THR A N 1
ATOM 1321 C CA . THR A 1 181 ? 28.485 100.950 26.896 1.00 32.27 199 THR A CA 1
ATOM 1322 C C . THR A 1 181 ? 29.975 100.720 26.812 1.00 32.42 199 THR A C 1
ATOM 1323 O O . THR A 1 181 ? 30.545 100.141 27.744 1.00 29.61 199 THR A O 1
ATOM 1327 N N . GLY A 1 182 ? 30.602 101.199 25.741 1.00 29.63 200 GLY A N 1
ATOM 1328 C CA . GLY A 1 182 ? 31.971 100.814 25.429 1.00 35.23 200 GLY A CA 1
ATOM 1329 C C . GLY A 1 182 ? 32.187 99.323 25.539 1.00 30.83 200 GLY A C 1
ATOM 1330 O O . GLY A 1 182 ? 33.227 98.876 26.040 1.00 33.21 200 GLY A O 1
ATOM 1331 N N . TYR A 1 183 ? 31.212 98.539 25.080 1.00 32.27 201 TYR A N 1
ATOM 1332 C CA . TYR A 1 183 ? 31.118 97.118 25.399 1.00 29.83 201 TYR A CA 1
ATOM 1333 C C . TYR A 1 183 ? 30.138 96.497 24.416 1.00 31.72 201 TYR A C 1
ATOM 1334 O O . TYR A 1 183 ? 29.013 96.982 24.274 1.00 27.66 201 TYR A O 1
ATOM 1343 N N . GLY A 1 184 ? 30.564 95.451 23.735 1.00 27.84 202 GLY A N 1
ATOM 1344 C CA . GLY A 1 184 ? 29.703 94.819 22.754 1.00 28.20 202 GLY A CA 1
ATOM 1345 C C . GLY A 1 184 ? 30.075 95.230 21.350 1.00 26.74 202 GLY A C 1
ATOM 1346 O O . GLY A 1 184 ? 30.522 96.350 21.104 1.00 31.56 202 GLY A O 1
ATOM 1347 N N . LYS A 1 185 ? 29.912 94.295 20.402 1.00 29.69 203 LYS A N 1
ATOM 1348 C CA . LYS A 1 185 ? 30.361 94.482 19.024 1.00 29.28 203 LYS A CA 1
ATOM 1349 C C . LYS A 1 185 ? 29.284 94.027 18.046 1.00 29.73 203 LYS A C 1
ATOM 1350 O O . LYS A 1 185 ? 28.728 92.941 18.212 1.00 26.87 203 LYS A O 1
ATOM 1356 N N . LEU A 1 186 ? 29.014 94.831 17.007 1.00 22.36 204 LEU A N 1
ATOM 1357 C CA . LEU A 1 186 ? 28.144 94.383 15.923 1.00 25.05 204 LEU A CA 1
ATOM 1358 C C . LEU A 1 186 ? 28.871 93.368 15.052 1.00 28.45 204 LEU A C 1
ATOM 1359 O O . LEU A 1 186 ? 29.974 93.640 14.576 1.00 24.60 204 LEU A O 1
ATOM 1364 N N . ALA A 1 187 ? 28.237 92.210 14.802 1.00 28.48 205 ALA A N 1
ATOM 1365 C CA . ALA A 1 187 ? 28.863 91.141 14.019 1.00 28.99 205 ALA A CA 1
ATOM 1366 C C . ALA A 1 187 ? 28.205 90.867 12.671 1.00 25.36 205 ALA A C 1
ATOM 1367 O O . ALA A 1 187 ? 28.890 90.411 11.752 1.00 26.15 205 ALA A O 1
ATOM 1369 N N . THR A 1 188 ? 26.914 91.150 12.524 1.00 24.04 206 THR A N 1
ATOM 1370 C CA . THR A 1 188 ? 26.128 90.747 11.362 1.00 24.90 206 THR A CA 1
ATOM 1371 C C . THR A 1 188 ? 24.985 91.732 11.154 1.00 27.12 206 THR A C 1
ATOM 1372 O O . THR A 1 188 ? 24.335 92.164 12.118 1.00 24.46 206 THR A O 1
ATOM 1376 N N . VAL A 1 189 ? 24.717 92.032 9.886 1.00 23.91 207 VAL A N 1
ATOM 1377 C CA . VAL A 1 189 ? 23.527 92.763 9.457 1.00 25.01 207 VAL A CA 1
ATOM 1378 C C . VAL A 1 189 ? 22.922 91.976 8.300 1.00 28.27 207 VAL A C 1
ATOM 1379 O O . VAL A 1 189 ? 23.620 91.662 7.328 1.00 27.93 207 VAL A O 1
ATOM 1383 N N . VAL A 1 190 ? 21.644 91.612 8.425 1.00 24.35 208 VAL A N 1
ATOM 1384 C CA . VAL A 1 190 ? 20.949 90.860 7.385 1.00 27.88 208 VAL A CA 1
ATOM 1385 C C . VAL A 1 190 ? 19.457 91.118 7.514 1.00 23.97 208 VAL A C 1
ATOM 1386 O O . VAL A 1 190 ? 18.935 91.281 8.616 1.00 26.67 208 VAL A O 1
ATOM 1390 N N . GLY A 1 191 ? 18.765 91.140 6.384 1.00 24.16 209 GLY A N 1
ATOM 1391 C CA . GLY A 1 191 ? 17.353 91.476 6.398 1.00 23.17 209 GLY A CA 1
ATOM 1392 C C . GLY A 1 191 ? 16.492 90.390 7.009 1.00 32.72 209 GLY A C 1
ATOM 1393 O O . GLY A 1 191 ? 16.810 89.187 6.971 1.00 27.91 209 GLY A O 1
ATOM 1394 N N . ARG A 1 192 ? 15.348 90.845 7.539 1.00 28.76 210 ARG A N 1
ATOM 1395 C CA . ARG A 1 192 ? 14.364 89.955 8.128 1.00 31.50 210 ARG A CA 1
ATOM 1396 C C . ARG A 1 192 ? 13.793 89.005 7.097 1.00 29.88 210 ARG A C 1
ATOM 1397 O O . ARG A 1 192 ? 13.369 87.898 7.449 1.00 25.54 210 ARG A O 1
ATOM 1405 N N . TYR A 1 193 ? 13.774 89.411 5.827 1.00 29.72 211 TYR A N 1
ATOM 1406 C CA . TYR A 1 193 ? 13.364 88.489 4.772 1.00 30.01 211 TYR A CA 1
ATOM 1407 C C . TYR A 1 193 ? 14.056 87.142 4.917 1.00 32.31 211 TYR A C 1
ATOM 1408 O O . TYR A 1 193 ? 13.425 86.090 4.773 1.00 32.85 211 TYR A O 1
ATOM 1417 N N . TYR A 1 194 ? 15.360 87.161 5.204 1.00 28.58 212 TYR A N 1
ATOM 1418 C CA . TYR A 1 194 ? 16.163 85.954 5.344 1.00 31.30 212 TYR A CA 1
ATOM 1419 C C . TYR A 1 194 ? 16.114 85.386 6.758 1.00 30.31 212 TYR A C 1
ATOM 1420 O O . TYR A 1 194 ? 15.964 84.170 6.943 1.00 26.82 212 TYR A O 1
ATOM 1429 N N . ALA A 1 195 ? 16.300 86.248 7.756 1.00 24.48 213 ALA A N 1
ATOM 1430 C CA . ALA A 1 195 ? 16.456 85.786 9.121 1.00 21.69 213 ALA A CA 1
ATOM 1431 C C . ALA A 1 195 ? 15.145 85.375 9.784 1.00 24.52 213 ALA A C 1
ATOM 1432 O O . ALA A 1 195 ? 15.181 84.599 10.737 1.00 24.00 213 ALA A O 1
ATOM 1434 N N . MET A 1 196 ? 14.002 85.868 9.301 1.00 26.40 214 MET A N 1
ATOM 1435 C CA . MET A 1 196 ? 12.751 85.857 10.058 1.00 27.22 214 MET A CA 1
ATOM 1436 C C . MET A 1 196 ? 11.612 85.341 9.196 1.00 31.06 214 MET A C 1
ATOM 1437 O O . MET A 1 196 ? 10.463 85.765 9.328 1.00 28.73 214 MET A O 1
ATOM 1442 N N . ASP A 1 197 ? 11.950 84.415 8.307 1.00 26.47 215 ASP A N 1
ATOM 1443 C CA . ASP A 1 197 ? 10.964 83.648 7.578 1.00 29.26 215 ASP A CA 1
ATOM 1444 C C . ASP A 1 197 ? 10.165 82.771 8.528 1.00 29.95 215 ASP A C 1
ATOM 1445 O O . ASP A 1 197 ? 10.699 82.214 9.499 1.00 26.51 215 ASP A O 1
ATOM 1450 N N . ARG A 1 198 ? 8.881 82.623 8.222 1.00 27.68 216 ARG A N 1
ATOM 1451 C CA . ARG A 1 198 ? 8.018 81.709 8.956 1.00 28.07 216 ARG A CA 1
ATOM 1452 C C . ARG A 1 198 ? 7.241 80.791 8.023 1.00 30.26 216 ARG A C 1
ATOM 1453 O O . ARG A 1 198 ? 6.278 80.159 8.464 1.00 33.28 216 ARG A O 1
ATOM 1461 N N . ASP A 1 199 ? 7.605 80.708 6.747 1.00 26.44 217 ASP A N 1
ATOM 1462 C CA . ASP A 1 199 ? 6.865 79.896 5.794 1.00 35.86 217 ASP A CA 1
ATOM 1463 C C . ASP A 1 199 ? 7.689 78.700 5.318 1.00 34.33 217 ASP A C 1
ATOM 1464 O O . ASP A 1 199 ? 7.517 78.216 4.198 1.00 32.99 217 ASP A O 1
ATOM 1469 N N . ASN A 1 200 ? 8.594 78.228 6.169 1.00 33.14 218 ASN A N 1
ATOM 1470 C CA . ASN A 1 200 ? 9.424 77.071 5.862 1.00 34.78 218 ASN A CA 1
ATOM 1471 C C . ASN A 1 200 ? 10.168 77.255 4.547 1.00 29.35 218 ASN A C 1
ATOM 1472 O O . ASN A 1 200 ? 10.302 76.323 3.761 1.00 34.23 218 ASN A O 1
ATOM 1477 N N . ARG A 1 201 ? 10.655 78.471 4.294 1.00 34.24 219 ARG A N 1
ATOM 1478 C CA . ARG A 1 201 ? 11.537 78.720 3.146 1.00 36.18 219 ARG A CA 1
ATOM 1479 C C . ARG A 1 201 ? 12.964 78.726 3.679 1.00 33.00 219 ARG A C 1
ATOM 1480 O O . ARG A 1 201 ? 13.547 79.755 4.014 1.00 28.62 219 ARG A O 1
ATOM 1488 N N . TRP A 1 202 ? 13.515 77.524 3.785 1.00 29.61 220 TRP A N 1
ATOM 1489 C CA . TRP A 1 202 ? 14.798 77.344 4.441 1.00 31.33 220 TRP A CA 1
ATOM 1490 C C . TRP A 1 202 ? 15.958 77.839 3.597 1.00 29.59 220 TRP A C 1
ATOM 1491 O O . TRP A 1 202 ? 17.045 78.044 4.135 1.00 33.02 220 TRP A O 1
ATOM 1502 N N . GLU A 1 203 ? 15.762 78.052 2.299 1.00 28.06 221 GLU A N 1
ATOM 1503 C CA . GLU A 1 203 ? 16.784 78.746 1.535 1.00 29.20 221 GLU A CA 1
ATOM 1504 C C . GLU A 1 203 ? 16.926 80.216 1.949 1.00 31.48 221 GLU A C 1
ATOM 1505 O O . GLU A 1 203 ? 17.988 80.806 1.749 1.00 34.75 221 GLU A O 1
ATOM 1511 N N . ARG A 1 204 ? 15.889 80.824 2.520 1.00 35.47 222 ARG A N 1
ATOM 1512 C CA . ARG A 1 204 ? 16.026 82.180 3.028 1.00 25.92 222 ARG A CA 1
ATOM 1513 C C . ARG A 1 204 ? 16.753 82.186 4.360 1.00 25.19 222 ARG A C 1
ATOM 1514 O O . ARG A 1 204 ? 17.702 82.950 4.546 1.00 27.87 222 ARG A O 1
ATOM 1522 N N . ILE A 1 205 ? 16.296 81.346 5.301 1.00 31.13 223 ILE A N 1
ATOM 1523 C CA . ILE A 1 205 ? 16.980 81.159 6.587 1.00 27.28 223 ILE A CA 1
ATOM 1524 C C . ILE A 1 205 ? 18.475 80.924 6.390 1.00 28.24 223 ILE A C 1
ATOM 1525 O O . ILE A 1 205 ? 19.319 81.461 7.125 1.00 25.86 223 ILE A O 1
ATOM 1530 N N . ASN A 1 206 ? 18.831 80.086 5.415 1.00 25.07 224 ASN A N 1
ATOM 1531 C CA . ASN A 1 206 ? 20.231 79.681 5.297 1.00 30.22 224 ASN A CA 1
ATOM 1532 C C . ASN A 1 206 ? 21.145 80.876 5.040 1.00 27.84 224 ASN A C 1
ATOM 1533 O O . ASN A 1 206 ? 22.293 80.919 5.522 1.00 24.76 224 ASN A O 1
ATOM 1538 N N . VAL A 1 207 ? 20.655 81.869 4.303 1.00 23.29 225 VAL A N 1
ATOM 1539 C CA . VAL A 1 207 ? 21.420 83.096 4.121 1.00 26.36 225 VAL A CA 1
ATOM 1540 C C . VAL A 1 207 ? 21.801 83.707 5.472 1.00 30.04 225 VAL A C 1
ATOM 1541 O O . VAL A 1 207 ? 22.958 84.076 5.707 1.00 26.08 225 VAL A O 1
ATOM 1545 N N . ALA A 1 208 ? 20.827 83.854 6.370 1.00 26.97 226 ALA A N 1
ATOM 1546 C CA . ALA A 1 208 ? 21.137 84.395 7.693 1.00 27.70 226 ALA A CA 1
ATOM 1547 C C . ALA A 1 208 ? 22.034 83.440 8.472 1.00 25.28 226 ALA A C 1
ATOM 1548 O O . ALA A 1 208 ? 22.994 83.858 9.139 1.00 29.26 226 ALA A O 1
ATOM 1550 N N . TYR A 1 209 ? 21.741 82.148 8.375 1.00 28.19 227 TYR A N 1
ATOM 1551 C CA . TYR A 1 209 ? 22.484 81.144 9.119 1.00 27.80 227 TYR A CA 1
ATOM 1552 C C . TYR A 1 209 ? 23.940 81.128 8.695 1.00 24.20 227 TYR A C 1
ATOM 1553 O O . TYR A 1 209 ? 24.850 81.180 9.532 1.00 25.86 227 TYR A O 1
ATOM 1562 N N . GLU A 1 210 ? 24.182 81.102 7.390 1.00 22.14 228 GLU A N 1
ATOM 1563 C CA . GLU A 1 210 ? 25.565 81.090 6.905 1.00 26.56 228 GLU A CA 1
ATOM 1564 C C . GLU A 1 210 ? 26.307 82.380 7.227 1.00 24.74 228 GLU A C 1
ATOM 1565 O O . GLU A 1 210 ? 27.531 82.360 7.383 1.00 24.94 228 GLU A O 1
ATOM 1571 N N . ALA A 1 211 ? 25.597 83.507 7.343 1.00 26.33 229 ALA A N 1
ATOM 1572 C CA . ALA A 1 211 ? 26.252 84.732 7.779 1.00 25.90 229 ALA A CA 1
ATOM 1573 C C . ALA A 1 211 ? 26.663 84.628 9.235 1.00 23.81 229 ALA A C 1
ATOM 1574 O O . ALA A 1 211 ? 27.789 84.980 9.591 1.00 24.98 229 ALA A O 1
ATOM 1576 N N . MET A 1 212 ? 25.769 84.099 10.085 1.00 26.55 230 MET A N 1
ATOM 1577 C CA . MET A 1 212 ? 26.060 84.017 11.513 1.00 22.08 230 MET A CA 1
ATOM 1578 C C . MET A 1 212 ? 27.138 82.988 11.822 1.00 25.92 230 MET A C 1
ATOM 1579 O O . MET A 1 212 ? 27.969 83.209 12.707 1.00 22.20 230 MET A O 1
ATOM 1584 N N . ILE A 1 213 ? 27.115 81.859 11.119 1.00 22.15 231 ILE A N 1
ATOM 1585 C CA . ILE A 1 213 ? 27.936 80.688 11.415 1.00 29.58 231 ILE A CA 1
ATOM 1586 C C . ILE A 1 213 ? 29.265 80.740 10.674 1.00 29.79 231 ILE A C 1
ATOM 1587 O O . ILE A 1 213 ? 30.298 80.308 11.194 1.00 28.18 231 ILE A O 1
ATOM 1592 N N . GLY A 1 214 ? 29.235 81.210 9.436 1.00 30.39 232 GLY A N 1
ATOM 1593 C CA . GLY A 1 214 ? 30.391 81.108 8.561 1.00 30.58 232 GLY A CA 1
ATOM 1594 C C . GLY A 1 214 ? 30.887 82.437 8.056 1.00 32.03 232 GLY A C 1
ATOM 1595 O O . GLY A 1 214 ? 31.953 82.517 7.436 1.00 27.42 232 GLY A O 1
ATOM 1596 N N . GLY A 1 215 ? 30.130 83.499 8.312 1.00 26.65 233 GLY A N 1
ATOM 1597 C CA . GLY A 1 215 ? 30.550 84.799 7.819 1.00 34.48 233 GLY A CA 1
ATOM 1598 C C . GLY A 1 215 ? 30.365 84.970 6.334 1.00 33.63 233 GLY A C 1
ATOM 1599 O O . GLY A 1 215 ? 31.096 85.744 5.705 1.00 25.37 233 GLY A O 1
ATOM 1600 N N . VAL A 1 216 ? 29.413 84.256 5.748 1.00 28.22 234 VAL A N 1
ATOM 1601 C CA . VAL A 1 216 ? 29.150 84.379 4.320 1.00 31.12 234 VAL A CA 1
ATOM 1602 C C . VAL A 1 216 ? 28.381 85.671 4.083 1.00 29.17 234 VAL A C 1
ATOM 1603 O O . VAL A 1 216 ? 27.211 85.772 4.455 1.00 28.30 234 VAL A O 1
ATOM 1607 N N . GLY A 1 217 ? 29.040 86.638 3.462 1.00 27.26 235 GLY A N 1
ATOM 1608 C CA . GLY A 1 217 ? 28.451 87.929 3.169 1.00 34.63 235 GLY A CA 1
ATOM 1609 C C . GLY A 1 217 ? 29.537 88.944 2.870 1.00 28.60 235 GLY A C 1
ATOM 1610 O O . GLY A 1 217 ? 30.704 88.592 2.672 1.00 28.79 235 GLY A O 1
ATOM 1611 N N . GLU A 1 218 ? 29.138 90.217 2.873 1.00 33.62 236 GLU A N 1
ATOM 1612 C CA . GLU A 1 218 ? 30.061 91.305 2.540 1.00 31.76 236 GLU A CA 1
ATOM 1613 C C . GLU A 1 218 ? 30.822 91.755 3.779 1.00 37.71 236 GLU A C 1
ATOM 1614 O O . GLU A 1 218 ? 30.212 92.110 4.801 1.00 25.96 236 GLU A O 1
ATOM 1620 N N . THR A 1 219 ? 32.151 91.765 3.675 1.00 24.51 237 THR A N 1
ATOM 1621 C CA . THR A 1 219 ? 32.981 92.193 4.792 1.00 24.60 237 THR A CA 1
ATOM 1622 C C . THR A 1 219 ? 32.906 93.700 4.955 1.00 33.84 237 THR A C 1
ATOM 1623 O O . THR A 1 219 ? 32.884 94.442 3.971 1.00 32.72 237 THR A O 1
ATOM 1627 N N . SER A 1 220 ? 32.851 94.147 6.207 1.00 27.33 238 SER A N 1
ATOM 1628 C CA . SER A 1 220 ? 32.900 95.561 6.506 1.00 32.39 238 SER A CA 1
ATOM 1629 C C . SER A 1 220 ? 33.367 95.729 7.944 1.00 32.92 238 SER A C 1
ATOM 1630 O O . SER A 1 220 ? 33.854 94.778 8.563 1.00 32.91 238 SER A O 1
ATOM 1633 N N . ASP A 1 221 ? 33.226 96.950 8.472 1.00 31.74 239 ASP A N 1
ATOM 1634 C CA . ASP A 1 221 ? 33.611 97.262 9.844 1.00 33.42 239 ASP A CA 1
ATOM 1635 C C . ASP A 1 221 ? 32.776 98.449 10.297 1.00 30.93 239 ASP A C 1
ATOM 1636 O O . ASP A 1 221 ? 31.905 98.922 9.564 1.00 28.22 239 ASP A O 1
ATOM 1641 N N . GLU A 1 222 ? 33.013 98.896 11.538 1.00 27.25 240 GLU A N 1
ATOM 1642 C CA . GLU A 1 222 ? 32.170 99.943 12.116 1.00 32.27 240 GLU A CA 1
ATOM 1643 C C . GLU A 1 222 ? 32.279 101.245 11.324 1.00 34.09 240 GLU A C 1
ATOM 1644 O O . GLU A 1 222 ? 31.296 101.996 11.223 1.00 39.36 240 GLU A O 1
ATOM 1650 N N . ALA A 1 223 ? 33.465 101.517 10.748 1.00 38.11 241 ALA A N 1
ATOM 1651 C CA . ALA A 1 223 ? 33.675 102.728 9.956 1.00 38.43 241 ALA A CA 1
ATOM 1652 C C . ALA A 1 223 ? 32.890 102.707 8.656 1.00 31.48 241 ALA A C 1
ATOM 1653 O O . ALA A 1 223 ? 32.514 103.768 8.154 1.00 36.03 241 ALA A O 1
ATOM 1655 N N . GLY A 1 224 ? 32.618 101.528 8.103 1.00 35.17 242 GLY A N 1
ATOM 1656 C CA . GLY A 1 224 ? 32.066 101.439 6.766 1.00 35.83 242 GLY A CA 1
ATOM 1657 C C . GLY A 1 224 ? 30.646 100.943 6.607 1.00 36.18 242 GLY A C 1
ATOM 1658 O O . GLY A 1 224 ? 30.063 101.092 5.524 1.00 34.88 242 GLY A O 1
ATOM 1659 N N . VAL A 1 225 ? 30.058 100.358 7.651 1.00 37.73 243 VAL A N 1
ATOM 1660 C CA . VAL A 1 225 ? 28.856 99.556 7.429 1.00 36.37 243 VAL A CA 1
ATOM 1661 C C . VAL A 1 225 ? 27.661 100.448 7.058 1.00 33.37 243 VAL A C 1
ATOM 1662 O O . VAL A 1 225 ? 26.858 100.101 6.187 1.00 28.02 243 VAL A O 1
ATOM 1666 N N . VAL A 1 226 ? 27.537 101.623 7.667 1.00 40.07 244 VAL A N 1
ATOM 1667 C CA . VAL A 1 226 ? 26.453 102.519 7.255 1.00 41.59 244 VAL A CA 1
ATOM 1668 C C . VAL A 1 226 ? 26.565 102.848 5.765 1.00 42.32 244 VAL A C 1
ATOM 1669 O O . VAL A 1 226 ? 25.561 102.820 5.030 1.00 34.24 244 VAL A O 1
ATOM 1673 N N . GLU A 1 227 ? 27.784 103.151 5.291 1.00 39.15 245 GLU A N 1
ATOM 1674 C CA . GLU A 1 227 ? 27.977 103.432 3.867 1.00 43.79 245 GLU A CA 1
ATOM 1675 C C . GLU A 1 227 ? 27.602 102.227 3.016 1.00 38.65 245 GLU A C 1
ATOM 1676 O O . GLU A 1 227 ? 26.930 102.364 1.983 1.00 36.09 245 GLU A O 1
ATOM 1678 N N . VAL A 1 228 ? 28.012 101.032 3.445 1.00 38.20 246 VAL A N 1
ATOM 1679 C CA . VAL A 1 228 ? 27.574 99.812 2.765 1.00 38.06 246 VAL A CA 1
ATOM 1680 C C . VAL A 1 228 ? 26.049 99.783 2.646 1.00 32.36 246 VAL A C 1
ATOM 1681 O O . VAL A 1 228 ? 25.489 99.481 1.581 1.00 31.84 246 VAL A O 1
ATOM 1685 N N . VAL A 1 229 ? 25.346 100.072 3.746 1.00 36.76 247 VAL A N 1
ATOM 1686 C CA . VAL A 1 229 ? 23.884 100.034 3.699 1.00 34.25 247 VAL A CA 1
ATOM 1687 C C . VAL A 1 229 ? 23.350 101.076 2.715 1.00 38.86 247 VAL A C 1
ATOM 1688 O O . VAL A 1 229 ? 22.443 100.796 1.912 1.00 36.19 247 VAL A O 1
ATOM 1692 N N . ARG A 1 230 ? 23.890 102.293 2.766 1.00 32.01 248 ARG A N 1
ATOM 1693 C CA . ARG A 1 230 ? 23.405 103.341 1.864 1.00 40.34 248 ARG A CA 1
ATOM 1694 C C . ARG A 1 230 ? 23.517 102.897 0.410 1.00 39.46 248 ARG A C 1
ATOM 1695 O O . ARG A 1 230 ? 22.568 103.045 -0.370 1.00 40.23 248 ARG A O 1
ATOM 1703 N N . LYS A 1 231 ? 24.654 102.304 0.040 1.00 38.81 249 LYS A N 1
ATOM 1704 C CA . LYS A 1 231 ? 24.807 101.759 -1.308 1.00 37.81 249 LYS A CA 1
ATOM 1705 C C . LYS A 1 231 ? 23.737 100.717 -1.631 1.00 41.69 249 LYS A C 1
ATOM 1706 O O . LYS A 1 231 ? 23.218 100.694 -2.756 1.00 41.09 249 LYS A O 1
ATOM 1708 N N . ARG A 1 232 ? 23.392 99.830 -0.678 1.00 38.79 250 ARG A N 1
ATOM 1709 C CA . ARG A 1 232 ? 22.290 98.905 -0.957 1.00 40.62 250 ARG A CA 1
ATOM 1710 C C . ARG A 1 232 ? 20.984 99.663 -1.198 1.00 35.87 250 ARG A C 1
ATOM 1711 O O . ARG A 1 232 ? 20.186 99.280 -2.068 1.00 35.16 250 ARG A O 1
ATOM 1719 N N . TYR A 1 233 ? 20.711 100.706 -0.404 1.00 34.58 251 TYR A N 1
ATOM 1720 C CA . TYR A 1 233 ? 19.501 101.506 -0.652 1.00 39.77 251 TYR A CA 1
ATOM 1721 C C . TYR A 1 233 ? 19.513 102.094 -2.072 1.00 36.16 251 TYR A C 1
ATOM 1722 O O . TYR A 1 233 ? 18.540 101.970 -2.823 1.00 43.12 251 TYR A O 1
ATOM 1731 N N . ALA A 1 234 ? 20.608 102.756 -2.447 1.00 35.29 252 ALA A N 1
ATOM 1732 C CA . ALA A 1 234 ? 20.724 103.293 -3.806 1.00 40.61 252 ALA A CA 1
ATOM 1733 C C . ALA A 1 234 ? 20.538 102.211 -4.868 1.00 45.11 252 ALA A C 1
ATOM 1734 O O . ALA A 1 234 ? 20.058 102.491 -5.974 1.00 41.72 252 ALA A O 1
ATOM 1736 N N . ALA A 1 235 ? 20.930 100.975 -4.562 1.00 49.38 253 ALA A N 1
ATOM 1737 C CA . ALA A 1 235 ? 20.659 99.851 -5.444 1.00 41.71 253 ALA A CA 1
ATOM 1738 C C . ALA A 1 235 ? 19.236 99.334 -5.321 1.00 42.58 253 ALA A C 1
ATOM 1739 O O . ALA A 1 235 ? 18.884 98.396 -6.037 1.00 55.64 253 ALA A O 1
ATOM 1741 N N . ASP A 1 236 ? 18.423 99.897 -4.426 1.00 37.91 254 ASP A N 1
ATOM 1742 C CA . ASP A 1 236 ? 17.014 99.523 -4.270 1.00 42.59 254 ASP A CA 1
ATOM 1743 C C . ASP A 1 236 ? 16.841 98.280 -3.390 1.00 45.77 254 ASP A C 1
ATOM 1744 O O . ASP A 1 236 ? 15.828 97.569 -3.485 1.00 35.12 254 ASP A O 1
ATOM 1746 N N . GLU A 1 237 ? 17.820 98.018 -2.513 1.00 41.95 255 GLU A N 1
ATOM 1747 C CA . GLU A 1 237 ? 17.778 96.909 -1.556 1.00 37.04 255 GLU A CA 1
ATOM 1748 C C . GLU A 1 237 ? 17.605 97.513 -0.175 1.00 33.98 255 GLU A C 1
ATOM 1749 O O . GLU A 1 237 ? 18.551 98.070 0.395 1.00 41.39 255 GLU A O 1
ATOM 1755 N N . THR A 1 238 ? 16.405 97.406 0.353 1.00 40.58 256 THR A N 1
ATOM 1756 C CA . THR A 1 238 ? 16.053 98.072 1.587 1.00 35.22 256 THR A CA 1
ATOM 1757 C C . THR A 1 238 ? 16.128 97.108 2.770 1.00 35.11 256 THR A C 1
ATOM 1758 O O . THR A 1 238 ? 16.522 95.941 2.654 1.00 27.49 256 THR A O 1
ATOM 1762 N N . ASP A 1 239 ? 15.750 97.633 3.929 1.00 29.55 257 ASP A N 1
ATOM 1763 C CA . ASP A 1 239 ? 16.061 96.991 5.199 1.00 30.81 257 ASP A CA 1
ATOM 1764 C C . ASP A 1 239 ? 15.627 95.531 5.202 1.00 28.32 257 ASP A C 1
ATOM 1765 O O . ASP A 1 239 ? 16.361 94.648 5.653 1.00 28.81 257 ASP A O 1
ATOM 1770 N N . GLU A 1 240 ? 14.426 95.265 4.713 1.00 28.24 258 GLU A N 1
ATOM 1771 C CA . GLU A 1 240 ? 13.866 93.936 4.845 1.00 33.08 258 GLU A CA 1
ATOM 1772 C C . GLU A 1 240 ? 14.718 92.933 4.101 1.00 31.58 258 GLU A C 1
ATOM 1773 O O . GLU A 1 240 ? 14.760 91.753 4.459 1.00 28.38 258 GLU A O 1
ATOM 1779 N N . PHE A 1 241 ? 15.431 93.410 3.087 1.00 31.84 259 PHE A N 1
ATOM 1780 C CA . PHE A 1 241 ? 16.071 92.569 2.101 1.00 30.11 259 PHE A CA 1
ATOM 1781 C C . PHE A 1 241 ? 17.581 92.681 2.128 1.00 27.81 259 PHE A C 1
ATOM 1782 O O . PHE A 1 241 ? 18.237 92.167 1.218 1.00 30.33 259 PHE A O 1
ATOM 1790 N N . LEU A 1 242 ? 18.152 93.308 3.147 1.00 28.20 260 LEU A N 1
ATOM 1791 C CA . LEU A 1 242 ? 19.602 93.482 3.169 1.00 26.21 260 LEU A CA 1
ATOM 1792 C C . LEU A 1 242 ? 20.307 92.135 3.095 1.00 33.08 260 LEU A C 1
ATOM 1793 O O . LEU A 1 242 ? 20.034 91.218 3.880 1.00 27.52 260 LEU A O 1
ATOM 1798 N N . LYS A 1 243 ? 21.227 92.021 2.153 1.00 32.63 261 LYS A N 1
ATOM 1799 C CA . LYS A 1 243 ? 22.028 90.830 2.103 1.00 29.28 261 LYS A CA 1
ATOM 1800 C C . LYS A 1 243 ? 23.155 90.955 3.114 1.00 32.17 261 LYS A C 1
ATOM 1801 O O . LYS A 1 243 ? 23.516 92.062 3.520 1.00 30.01 261 LYS A O 1
ATOM 1807 N N . PRO A 1 244 ? 23.668 89.829 3.599 1.00 29.10 262 PRO A N 1
ATOM 1808 C CA . PRO A 1 244 ? 24.522 89.859 4.792 1.00 32.49 262 PRO A CA 1
ATOM 1809 C C . PRO A 1 244 ? 25.709 90.813 4.690 1.00 33.92 262 PRO A C 1
ATOM 1810 O O . PRO A 1 244 ? 26.380 90.909 3.658 1.00 35.60 262 PRO A O 1
ATOM 1814 N N . ILE A 1 245 ? 25.961 91.527 5.791 1.00 27.23 263 ILE A N 1
ATOM 1815 C CA . ILE A 1 245 ? 27.194 92.277 5.993 1.00 30.67 263 ILE A CA 1
ATOM 1816 C C . ILE A 1 245 ? 27.864 91.719 7.232 1.00 30.35 263 ILE A C 1
ATOM 1817 O O . ILE A 1 245 ? 27.215 91.538 8.269 1.00 32.39 263 ILE A O 1
ATOM 1822 N N . ILE A 1 246 ? 29.173 91.535 7.147 1.00 25.68 264 ILE A N 1
ATOM 1823 C CA . ILE A 1 246 ? 29.949 90.730 8.070 1.00 28.06 264 ILE A CA 1
ATOM 1824 C C . ILE A 1 246 ? 30.968 91.608 8.789 1.00 30.46 264 ILE A C 1
ATOM 1825 O O . ILE A 1 246 ? 31.863 92.179 8.148 1.00 28.19 264 ILE A O 1
ATOM 1830 N N . LEU A 1 247 ? 30.894 91.652 10.118 1.00 22.85 265 LEU A N 1
ATOM 1831 C CA . LEU A 1 247 ? 31.845 92.407 10.922 1.00 28.35 265 LEU A CA 1
ATOM 1832 C C . LEU A 1 247 ? 32.555 91.531 11.951 1.00 25.93 265 LEU A C 1
ATOM 1833 O O . LEU A 1 247 ? 32.028 90.506 12.396 1.00 26.42 265 LEU A O 1
ATOM 1838 N N . GLN A 1 248 ? 33.758 91.965 12.338 1.00 26.09 266 GLN A N 1
ATOM 1839 C CA . GLN A 1 248 ? 34.619 91.364 13.363 1.00 27.65 266 GLN A CA 1
ATOM 1840 C C . GLN A 1 248 ? 35.282 90.065 12.908 1.00 33.19 266 GLN A C 1
ATOM 1841 O O . GLN A 1 248 ? 36.026 89.453 13.703 1.00 27.56 266 GLN A O 1
ATOM 1847 N N . GLY A 1 249 ? 35.053 89.623 11.672 1.00 29.66 267 GLY A N 1
ATOM 1848 C CA . GLY A 1 249 ? 35.646 88.374 11.193 1.00 26.84 267 GLY A CA 1
ATOM 1849 C C . GLY A 1 249 ? 35.187 87.165 11.987 1.00 27.69 267 GLY A C 1
ATOM 1850 O O . GLY A 1 249 ? 34.059 87.105 12.508 1.00 25.68 267 GLY A O 1
ATOM 1851 N N . GLU A 1 250 ? 36.074 86.167 12.067 1.00 31.84 268 GLU A N 1
ATOM 1852 C CA . GLU A 1 250 ? 35.688 84.901 12.693 1.00 32.04 268 GLU A CA 1
ATOM 1853 C C . GLU A 1 250 ? 35.270 85.118 14.142 1.00 25.61 268 GLU A C 1
ATOM 1854 O O . GLU A 1 250 ? 34.440 84.380 14.662 1.00 32.09 268 GLU A O 1
ATOM 1857 N N . LYS A 1 251 ? 35.825 86.138 14.798 1.00 28.02 269 LYS A N 1
ATOM 1858 C CA . LYS A 1 251 ? 35.546 86.368 16.208 1.00 27.50 269 LYS A CA 1
ATOM 1859 C C . LYS A 1 251 ? 34.052 86.475 16.440 1.00 32.23 269 LYS A C 1
ATOM 1860 O O . LYS A 1 251 ? 33.547 86.034 17.477 1.00 29.48 269 LYS A O 1
ATOM 1863 N N . GLY A 1 252 ? 33.341 87.041 15.472 1.00 31.38 270 GLY A N 1
ATOM 1864 C CA . GLY A 1 252 ? 31.956 87.430 15.566 1.00 29.73 270 GLY A CA 1
ATOM 1865 C C . GLY A 1 252 ? 30.974 86.403 15.067 1.00 28.21 270 GLY A C 1
ATOM 1866 O O . GLY A 1 252 ? 29.757 86.637 15.150 1.00 25.24 270 GLY A O 1
ATOM 1867 N N . ARG A 1 253 ? 31.469 85.271 14.560 1.00 23.58 271 ARG A N 1
ATOM 1868 C CA . ARG A 1 253 ? 30.608 84.164 14.182 1.00 25.70 271 ARG A CA 1
ATOM 1869 C C . ARG A 1 253 ? 30.128 83.423 15.430 1.00 24.09 271 ARG A C 1
ATOM 1870 O O . ARG A 1 253 ? 30.754 83.463 16.493 1.00 24.73 271 ARG A O 1
ATOM 1878 N N . VAL A 1 254 ? 28.992 82.750 15.280 1.00 22.51 272 VAL A N 1
ATOM 1879 C CA . VAL A 1 254 ? 28.506 81.799 16.278 1.00 24.58 272 VAL A CA 1
ATOM 1880 C C . VAL A 1 254 ? 29.377 80.550 16.192 1.00 21.77 272 VAL A C 1
ATOM 1881 O O . VAL A 1 254 ? 29.335 79.821 15.200 1.00 24.55 272 VAL A O 1
ATOM 1885 N N . GLN A 1 255 ? 30.168 80.303 17.226 1.00 26.52 273 GLN A N 1
ATOM 1886 C CA . GLN A 1 255 ? 31.185 79.258 17.222 1.00 29.04 273 GLN A CA 1
ATOM 1887 C C . GLN A 1 255 ? 30.834 78.155 18.216 1.00 32.77 273 GLN A C 1
ATOM 1888 O O . GLN A 1 255 ? 29.902 78.276 19.018 1.00 23.14 273 GLN A O 1
ATOM 1894 N N . ASN A 1 256 ? 31.621 77.080 18.167 1.00 23.89 274 ASN A N 1
ATOM 1895 C CA . ASN A 1 256 ? 31.517 76.016 19.148 1.00 23.37 274 ASN A CA 1
ATOM 1896 C C . ASN A 1 256 ? 31.397 76.563 20.570 1.00 29.39 274 ASN A C 1
ATOM 1897 O O . ASN A 1 256 ? 32.165 77.434 20.995 1.00 26.62 274 ASN A O 1
ATOM 1902 N N . ASP A 1 257 ? 30.415 76.043 21.305 1.00 26.60 275 ASP A N 1
ATOM 1903 C CA . ASP A 1 257 ? 30.239 76.294 22.729 1.00 19.35 275 ASP A CA 1
ATOM 1904 C C . ASP A 1 257 ? 29.669 77.678 23.014 1.00 21.64 275 ASP A C 1
ATOM 1905 O O . ASP A 1 257 ? 29.555 78.073 24.197 1.00 25.06 275 ASP A O 1
ATOM 1910 N N . ASP A 1 258 ? 29.279 78.420 21.985 1.00 22.10 276 ASP A N 1
ATOM 1911 C CA . ASP A 1 258 ? 28.799 79.773 22.196 1.00 23.38 276 ASP A CA 1
ATOM 1912 C C . ASP A 1 258 ? 27.390 79.731 22.784 1.00 26.54 276 ASP A C 1
ATOM 1913 O O . ASP A 1 258 ? 26.663 78.741 22.655 1.00 22.27 276 ASP A O 1
ATOM 1918 N N . THR A 1 259 ? 27.011 80.831 23.428 1.00 22.89 277 THR A N 1
ATOM 1919 C CA . THR A 1 259 ? 25.672 81.032 23.950 1.00 22.74 277 THR A CA 1
ATOM 1920 C C . THR A 1 259 ? 24.983 82.116 23.133 1.00 28.36 277 THR A C 1
ATOM 1921 O O . THR A 1 259 ? 25.627 83.095 22.719 1.00 22.18 277 THR A O 1
ATOM 1925 N N . ILE A 1 260 ? 23.676 81.966 22.922 1.00 21.12 278 ILE A N 1
ATOM 1926 C CA . ILE A 1 260 ? 22.937 82.932 22.124 1.00 26.48 278 ILE A CA 1
ATOM 1927 C C . ILE A 1 260 ? 21.561 83.222 22.718 1.00 24.69 278 ILE A C 1
ATOM 1928 O O . ILE A 1 260 ? 20.843 82.320 23.173 1.00 25.21 278 ILE A O 1
ATOM 1933 N N . ILE A 1 261 ? 21.213 84.505 22.685 1.00 22.04 279 ILE A N 1
ATOM 1934 C CA . ILE A 1 261 ? 19.938 85.049 23.126 1.00 20.86 279 ILE A CA 1
ATOM 1935 C C . ILE A 1 261 ? 19.290 85.707 21.922 1.00 24.06 279 ILE A C 1
ATOM 1936 O O . ILE A 1 261 ? 19.860 86.638 21.339 1.00 22.73 279 ILE A O 1
ATOM 1941 N N . PHE A 1 262 ? 18.119 85.229 21.542 1.00 17.57 280 PHE A N 1
ATOM 1942 C CA . PHE A 1 262 ? 17.261 85.960 20.625 1.00 24.96 280 PHE A CA 1
ATOM 1943 C C . PHE A 1 262 ? 16.388 86.898 21.451 1.00 19.26 280 PHE A C 1
ATOM 1944 O O . PHE A 1 262 ? 15.812 86.462 22.445 1.00 25.24 280 PHE A O 1
ATOM 1952 N N . PHE A 1 263 ? 16.304 88.180 21.062 1.00 20.78 281 PHE A N 1
ATOM 1953 C CA . PHE A 1 263 ? 15.573 89.131 21.879 1.00 24.47 281 PHE A CA 1
ATOM 1954 C C . PHE A 1 263 ? 14.192 89.506 21.340 1.00 21.61 281 PHE A C 1
ATOM 1955 O O . PHE A 1 263 ? 13.504 90.279 22.001 1.00 24.24 281 PHE A O 1
ATOM 1963 N N . ASP A 1 264 ? 13.747 88.958 20.210 1.00 20.55 282 ASP A N 1
ATOM 1964 C CA . ASP A 1 264 ? 12.375 89.172 19.762 1.00 22.62 282 ASP A CA 1
ATOM 1965 C C . ASP A 1 264 ? 11.414 88.492 20.734 1.00 27.11 282 ASP A C 1
ATOM 1966 O O . ASP A 1 264 ? 11.668 87.373 21.191 1.00 22.63 282 ASP A O 1
ATOM 1971 N N . TYR A 1 265 ? 10.294 89.165 21.037 1.00 19.55 283 TYR A N 1
ATOM 1972 C CA . TYR A 1 265 ? 9.251 88.582 21.877 1.00 25.34 283 TYR A CA 1
ATOM 1973 C C . TYR A 1 265 ? 8.109 87.958 21.080 1.00 24.20 283 TYR A C 1
ATOM 1974 O O . TYR A 1 265 ? 7.265 87.263 21.662 1.00 25.09 283 TYR A O 1
ATOM 1983 N N . ARG A 1 266 ? 8.051 88.169 19.776 1.00 22.54 284 ARG A N 1
ATOM 1984 C CA . ARG A 1 266 ? 7.049 87.512 18.955 1.00 23.61 284 ARG A CA 1
ATOM 1985 C C . ARG A 1 266 ? 7.625 86.225 18.368 1.00 24.21 284 ARG A C 1
ATOM 1986 O O . ARG A 1 266 ? 8.655 86.247 17.697 1.00 27.98 284 ARG A O 1
ATOM 1994 N N . ALA A 1 267 ? 6.949 85.099 18.634 1.00 23.16 285 ALA A N 1
ATOM 1995 C CA . ALA A 1 267 ? 7.527 83.775 18.411 1.00 24.33 285 ALA A CA 1
ATOM 1996 C C . ALA A 1 267 ? 7.510 83.324 16.954 1.00 25.25 285 ALA A C 1
ATOM 1997 O O . ALA A 1 267 ? 8.412 82.578 16.530 1.00 26.93 285 ALA A O 1
ATOM 1999 N N . ASP A 1 268 ? 6.521 83.739 16.173 1.00 24.95 286 ASP A N 1
ATOM 2000 C CA . ASP A 1 268 ? 6.303 83.058 14.902 1.00 28.46 286 ASP A CA 1
ATOM 2001 C C . ASP A 1 268 ? 7.500 83.221 13.978 1.00 26.36 286 ASP A C 1
ATOM 2002 O O . ASP A 1 268 ? 7.979 82.234 13.412 1.00 25.88 286 ASP A O 1
ATOM 2007 N N . ARG A 1 269 ? 8.063 84.425 13.881 1.00 22.32 287 ARG A N 1
ATOM 2008 C CA . ARG A 1 269 ? 9.222 84.615 12.998 1.00 24.34 287 ARG A CA 1
ATOM 2009 C C . ARG A 1 269 ? 10.568 84.282 13.645 1.00 24.84 287 ARG A C 1
ATOM 2010 O O . ARG A 1 269 ? 11.610 84.465 12.991 1.00 26.66 287 ARG A O 1
ATOM 2018 N N . MET A 1 270 ? 10.590 83.795 14.887 1.00 22.18 288 MET A N 1
ATOM 2019 C CA . MET A 1 270 ? 11.814 83.333 15.530 1.00 24.30 288 MET A CA 1
ATOM 2020 C C . MET A 1 270 ? 11.993 81.822 15.479 1.00 24.29 288 MET A C 1
ATOM 2021 O O . MET A 1 270 ? 13.087 81.327 15.778 1.00 25.60 288 MET A O 1
ATOM 2026 N N . ARG A 1 271 ? 10.965 81.075 15.106 1.00 25.26 289 ARG A N 1
ATOM 2027 C CA . ARG A 1 271 ? 11.038 79.636 15.302 1.00 23.82 289 ARG A CA 1
ATOM 2028 C C . ARG A 1 271 ? 12.007 78.993 14.330 1.00 25.06 289 ARG A C 1
ATOM 2029 O O . ARG A 1 271 ? 12.697 78.033 14.682 1.00 28.64 289 ARG A O 1
ATOM 2037 N N . GLU A 1 272 ? 12.052 79.473 13.097 1.00 27.21 290 GLU A N 1
ATOM 2038 C CA . GLU A 1 272 ? 12.933 78.849 12.122 1.00 26.65 290 GLU A CA 1
ATOM 2039 C C . GLU A 1 272 ? 14.395 79.068 12.482 1.00 28.51 290 GLU A C 1
ATOM 2040 O O . GLU A 1 272 ? 15.155 78.104 12.612 1.00 27.02 290 GLU A O 1
ATOM 2046 N N . ILE A 1 273 ? 14.806 80.317 12.697 1.00 24.04 291 ILE A N 1
ATOM 2047 C CA . ILE A 1 273 ? 16.228 80.554 12.930 1.00 24.53 291 ILE A CA 1
ATOM 2048 C C . ILE A 1 273 ? 16.653 80.014 14.297 1.00 26.45 291 ILE A C 1
ATOM 2049 O O . ILE A 1 273 ? 17.753 79.469 14.442 1.00 24.42 291 ILE A O 1
ATOM 2054 N N . SER A 1 274 ? 15.794 80.115 15.311 1.00 24.12 292 SER A N 1
ATOM 2055 C CA . SER A 1 274 ? 16.196 79.572 16.606 1.00 25.70 292 SER A CA 1
ATOM 2056 C C . SER A 1 274 ? 16.283 78.043 16.583 1.00 24.25 292 SER A C 1
ATOM 2057 O O . SER A 1 274 ? 17.116 77.470 17.302 1.00 22.67 292 SER A O 1
ATOM 2060 N N . ALA A 1 275 ? 15.473 77.369 15.748 1.00 20.08 293 ALA A N 1
ATOM 2061 C CA . ALA A 1 275 ? 15.563 75.911 15.660 1.00 26.93 293 ALA A CA 1
ATOM 2062 C C . ALA A 1 275 ? 16.752 75.481 14.824 1.00 25.95 293 ALA A C 1
ATOM 2063 O O . ALA A 1 275 ? 17.325 74.427 15.080 1.00 22.97 293 ALA A O 1
ATOM 2065 N N . ALA A 1 276 ? 17.136 76.290 13.838 1.00 27.35 294 ALA A N 1
ATOM 2066 C CA . ALA A 1 276 ? 18.370 76.024 13.128 1.00 23.90 294 ALA A CA 1
ATOM 2067 C C . ALA A 1 276 ? 19.552 76.097 14.077 1.00 25.69 294 ALA A C 1
ATOM 2068 O O . ALA A 1 276 ? 20.521 75.343 13.920 1.00 26.83 294 ALA A O 1
ATOM 2070 N N . MET A 1 277 ? 19.482 76.952 15.097 1.00 25.90 295 MET A N 1
ATOM 2071 C CA . MET A 1 277 ? 20.625 77.062 15.996 1.00 23.86 295 MET A CA 1
ATOM 2072 C C . MET A 1 277 ? 20.587 76.075 17.145 1.00 26.16 295 MET A C 1
ATOM 2073 O O . MET A 1 277 ? 21.652 75.659 17.603 1.00 32.31 295 MET A O 1
ATOM 2078 N N . GLY A 1 278 ? 19.412 75.663 17.622 1.00 28.52 296 GLY A N 1
ATOM 2079 C CA . GLY A 1 278 ? 19.401 74.855 18.831 1.00 29.51 296 GLY A CA 1
ATOM 2080 C C . GLY A 1 278 ? 18.412 73.722 18.928 1.00 32.82 296 GLY A C 1
ATOM 2081 O O . GLY A 1 278 ? 18.274 73.128 20.007 1.00 36.76 296 GLY A O 1
ATOM 2082 N N . MET A 1 279 ? 17.689 73.420 17.848 1.00 35.15 297 MET A N 1
ATOM 2083 C CA . MET A 1 279 ? 16.682 72.358 17.894 1.00 32.06 297 MET A CA 1
ATOM 2084 C C . MET A 1 279 ? 16.914 71.332 16.798 1.00 32.74 297 MET A C 1
ATOM 2085 O O . MET A 1 279 ? 15.984 70.585 16.441 1.00 30.80 297 MET A O 1
ATOM 2090 N N . ASP A 1 280 ? 18.138 71.288 16.267 1.00 24.99 298 ASP A N 1
ATOM 2091 C CA . ASP A 1 280 ? 18.551 70.254 15.346 1.00 30.15 298 ASP A CA 1
ATOM 2092 C C . ASP A 1 280 ? 17.812 70.364 14.019 1.00 26.94 298 ASP A C 1
ATOM 2093 O O . ASP A 1 280 ? 17.406 69.360 13.439 1.00 42.02 298 ASP A O 1
ATOM 2098 N N . ARG A 1 281 ? 17.637 71.588 13.537 1.00 33.39 299 ARG A N 1
ATOM 2099 C CA . ARG A 1 281 ? 16.993 71.852 12.257 1.00 30.65 299 ARG A CA 1
ATOM 2100 C C . ARG A 1 281 ? 17.924 72.585 11.295 1.00 28.30 299 ARG A C 1
ATOM 2101 O O . ARG A 1 281 ? 17.474 73.039 10.241 1.00 32.63 299 ARG A O 1
ATOM 2109 N N . TYR A 1 282 ? 19.209 72.718 11.635 1.00 27.09 300 TYR A N 1
ATOM 2110 C CA . TYR A 1 282 ? 20.177 73.296 10.711 1.00 29.31 300 TYR A CA 1
ATOM 2111 C C . TYR A 1 282 ? 20.267 72.493 9.420 1.00 35.52 300 TYR A C 1
ATOM 2112 O O . TYR A 1 282 ? 20.607 73.061 8.373 1.00 30.11 300 TYR A O 1
ATOM 2121 N N . LYS A 1 283 ? 19.950 71.187 9.476 1.00 31.18 301 LYS A N 1
ATOM 2122 C CA . LYS A 1 283 ? 19.954 70.345 8.285 1.00 37.89 301 LYS A CA 1
ATOM 2123 C C . LYS A 1 283 ? 19.025 70.886 7.211 1.00 31.89 301 LYS A C 1
ATOM 2124 O O . LYS A 1 283 ? 19.322 70.735 6.026 1.00 31.63 301 LYS A O 1
ATOM 2126 N N . ASP A 1 284 ? 17.887 71.495 7.586 1.00 27.23 302 ASP A N 1
ATOM 2127 C CA . ASP A 1 284 ? 17.001 71.999 6.545 1.00 34.10 302 ASP A CA 1
ATOM 2128 C C . ASP A 1 284 ? 17.619 73.184 5.816 1.00 31.42 302 ASP A C 1
ATOM 2129 O O . ASP A 1 284 ? 17.242 73.438 4.671 1.00 32.41 302 ASP A O 1
ATOM 2134 N N . CYS A 1 285 ? 18.570 73.895 6.442 1.00 31.29 303 CYS A N 1
ATOM 2135 C CA . CYS A 1 285 ? 19.255 74.970 5.727 1.00 33.59 303 CYS A CA 1
ATOM 2136 C C . CYS A 1 285 ? 20.082 74.429 4.575 1.00 32.20 303 CYS A C 1
ATOM 2137 O O . CYS A 1 285 ? 20.352 75.166 3.625 1.00 38.12 303 CYS A O 1
ATOM 2140 N N . ASN A 1 286 ? 20.464 73.152 4.624 1.00 36.99 304 ASN A N 1
ATOM 2141 C CA . ASN A 1 286 ? 21.135 72.505 3.504 1.00 39.00 304 ASN A CA 1
ATOM 2142 C C . ASN A 1 286 ? 22.429 73.235 3.176 1.00 33.46 304 ASN A C 1
ATOM 2143 O O . ASN A 1 286 ? 22.743 73.506 2.025 1.00 37.12 304 ASN A O 1
ATOM 2148 N N . SER A 1 287 ? 23.185 73.535 4.216 1.00 34.51 305 SER A N 1
ATOM 2149 C CA . SER A 1 287 ? 24.412 74.290 4.112 1.00 36.70 305 SER A CA 1
ATOM 2150 C C . SER A 1 287 ? 25.591 73.339 4.027 1.00 36.52 305 SER A C 1
ATOM 2151 O O . SER A 1 287 ? 25.561 72.236 4.563 1.00 35.08 305 SER A O 1
ATOM 2154 N N . LYS A 1 288 ? 26.653 73.797 3.392 1.00 32.07 306 LYS A N 1
ATOM 2155 C CA . LYS A 1 288 ? 27.890 73.032 3.355 1.00 37.40 306 LYS A CA 1
ATOM 2156 C C . LYS A 1 288 ? 28.754 73.306 4.567 1.00 31.58 306 LYS A C 1
ATOM 2157 O O . LYS A 1 288 ? 29.683 72.545 4.833 1.00 39.71 306 LYS A O 1
ATOM 2163 N N . LEU A 1 289 ? 28.437 74.343 5.322 1.00 32.90 307 LEU A N 1
ATOM 2164 C CA . LEU A 1 289 ? 29.197 74.670 6.514 1.00 32.09 307 LEU A CA 1
ATOM 2165 C C . LEU A 1 289 ? 28.958 73.650 7.615 1.00 31.15 307 LEU A C 1
ATOM 2166 O O . LEU A 1 289 ? 27.900 73.022 7.704 1.00 28.71 307 LEU A O 1
ATOM 2171 N N . ALA A 1 290 ? 29.952 73.530 8.479 1.00 27.32 308 ALA A N 1
ATOM 2172 C CA . ALA A 1 290 ? 29.843 72.702 9.663 1.00 29.83 308 ALA A CA 1
ATOM 2173 C C . ALA A 1 290 ? 29.068 73.446 10.732 1.00 30.57 308 ALA A C 1
ATOM 2174 O O . ALA A 1 290 ? 29.282 74.649 10.956 1.00 29.13 308 ALA A O 1
ATOM 2176 N N . HIS A 1 291 ? 28.176 72.724 11.397 1.00 26.28 309 HIS A N 1
ATOM 2177 C CA . HIS A 1 291 ? 27.326 73.342 12.399 1.00 28.53 309 HIS A CA 1
ATOM 2178 C C . HIS A 1 291 ? 28.083 73.407 13.715 1.00 29.78 309 HIS A C 1
ATOM 2179 O O . HIS A 1 291 ? 28.670 72.409 14.123 1.00 29.17 309 HIS A O 1
ATOM 2186 N N . PRO A 1 292 ? 28.095 74.542 14.406 1.00 30.09 310 PRO A N 1
ATOM 2187 C CA . PRO A 1 292 ? 28.778 74.581 15.704 1.00 29.33 310 PRO A CA 1
ATOM 2188 C C . PRO A 1 292 ? 28.177 73.590 16.688 1.00 32.03 310 PRO A C 1
ATOM 2189 O O . PRO A 1 292 ? 26.986 73.284 16.659 1.00 28.05 310 PRO A O 1
ATOM 2193 N N . SER A 1 293 ? 29.028 73.071 17.556 1.00 32.16 311 SER A N 1
ATOM 2194 C CA . SER A 1 293 ? 28.611 72.115 18.555 1.00 26.92 311 SER A CA 1
ATOM 2195 C C . SER A 1 293 ? 28.411 72.820 19.880 1.00 26.47 311 SER A C 1
ATOM 2196 O O . SER A 1 293 ? 28.998 73.875 20.147 1.00 26.85 311 SER A O 1
ATOM 2199 N N . ASN A 1 294 ? 27.527 72.232 20.682 1.00 29.75 312 ASN A N 1
ATOM 2200 C CA . ASN A 1 294 ? 27.288 72.621 22.063 1.00 24.25 312 ASN A CA 1
ATOM 2201 C C . ASN A 1 294 ? 26.850 74.078 22.174 1.00 26.00 312 ASN A C 1
ATOM 2202 O O . ASN A 1 294 ? 27.291 74.811 23.055 1.00 25.63 312 ASN A O 1
ATOM 2207 N N . LEU A 1 295 ? 25.954 74.490 21.286 1.00 22.94 313 LEU A N 1
ATOM 2208 C CA . LEU A 1 295 ? 25.329 75.787 21.407 1.00 26.69 313 LEU A CA 1
ATOM 2209 C C . LEU A 1 295 ? 24.220 75.730 22.452 1.00 27.30 313 LEU A C 1
ATOM 2210 O O . LEU A 1 295 ? 23.571 74.700 22.648 1.00 24.55 313 LEU A O 1
ATOM 2215 N N . GLN A 1 296 ? 23.997 76.851 23.113 1.00 23.69 314 GLN A N 1
ATOM 2216 C CA . GLN A 1 296 ? 22.835 76.990 23.969 1.00 24.31 314 GLN A CA 1
ATOM 2217 C C . GLN A 1 296 ? 22.078 78.222 23.529 1.00 23.24 314 GLN A C 1
ATOM 2218 O O . GLN A 1 296 ? 22.676 79.292 23.342 1.00 25.96 314 GLN A O 1
ATOM 2224 N N . VAL A 1 297 ? 20.775 78.050 23.328 1.00 24.32 315 VAL A N 1
ATOM 2225 C CA . VAL A 1 297 ? 19.882 79.112 22.882 1.00 24.36 315 VAL A CA 1
ATOM 2226 C C . VAL A 1 297 ? 18.935 79.518 23.999 1.00 23.82 315 VAL A C 1
ATOM 2227 O O . VAL A 1 297 ? 18.338 78.668 24.664 1.00 26.59 315 VAL A O 1
ATOM 2231 N N . TYR A 1 298 ? 18.762 80.820 24.148 1.00 19.74 316 TYR A N 1
ATOM 2232 C CA . TYR A 1 298 ? 17.754 81.433 24.990 1.00 25.36 316 TYR A CA 1
ATOM 2233 C C . TYR A 1 298 ? 16.891 82.349 24.132 1.00 23.73 316 TYR A C 1
ATOM 2234 O O . TYR A 1 298 ? 17.394 83.021 23.225 1.00 28.45 316 TYR A O 1
ATOM 2243 N N . GLY A 1 299 ? 15.598 82.354 24.391 1.00 21.06 317 GLY A N 1
ATOM 2244 C CA . GLY A 1 299 ? 14.704 83.283 23.727 1.00 25.60 317 GLY A CA 1
ATOM 2245 C C . GLY A 1 299 ? 14.171 84.329 24.691 1.00 23.29 317 GLY A C 1
ATOM 2246 O O . GLY A 1 299 ? 14.182 84.099 25.898 1.00 20.17 317 GLY A O 1
ATOM 2247 N N . MET A 1 300 ? 13.745 85.492 24.182 1.00 25.60 318 MET A N 1
ATOM 2248 C CA . MET A 1 300 ? 13.126 86.515 25.039 1.00 24.40 318 MET A CA 1
ATOM 2249 C C . MET A 1 300 ? 11.850 85.993 25.706 1.00 27.89 318 MET A C 1
ATOM 2250 O O . MET A 1 300 ? 11.563 86.298 26.879 1.00 26.16 318 MET A O 1
ATOM 2255 N N . THR A 1 301 ? 11.058 85.241 24.952 1.00 22.41 319 THR A N 1
ATOM 2256 C CA . THR A 1 301 ? 9.849 84.574 25.396 1.00 27.51 319 THR A CA 1
ATOM 2257 C C . THR A 1 301 ? 9.931 83.127 24.912 1.00 28.93 319 THR A C 1
ATOM 2258 O O . THR A 1 301 ? 10.894 82.735 24.252 1.00 28.78 319 THR A O 1
ATOM 2262 N N . GLN A 1 302 ? 8.894 82.355 25.180 1.00 29.12 320 GLN A N 1
ATOM 2263 C CA . GLN A 1 302 ? 8.815 80.982 24.694 1.00 26.42 320 GLN A CA 1
ATOM 2264 C C . GLN A 1 302 ? 8.453 81.004 23.213 1.00 30.72 320 GLN A C 1
ATOM 2265 O O . GLN A 1 302 ? 7.423 81.580 22.844 1.00 29.74 320 GLN A O 1
ATOM 2271 N N . TYR A 1 303 ? 9.286 80.375 22.369 1.00 23.53 321 TYR A N 1
ATOM 2272 C CA . TYR A 1 303 ? 9.010 80.306 20.939 1.00 25.27 321 TYR A CA 1
ATOM 2273 C C . TYR A 1 303 ? 8.235 79.049 20.541 1.00 24.80 321 TYR A C 1
ATOM 2274 O O . TYR A 1 303 ? 7.452 79.089 19.585 1.00 24.70 321 TYR A O 1
ATOM 2283 N N . LYS A 1 304 ? 8.448 77.940 21.248 1.00 25.85 322 LYS A N 1
ATOM 2284 C CA . LYS A 1 304 ? 7.711 76.691 21.055 1.00 24.53 322 LYS A CA 1
ATOM 2285 C C . LYS A 1 304 ? 7.943 75.857 22.305 1.00 24.41 322 LYS A C 1
ATOM 2286 O O . LYS A 1 304 ? 9.077 75.764 22.799 1.00 29.05 322 LYS A O 1
ATOM 2290 N N . ALA A 1 305 ? 6.875 75.281 22.844 1.00 28.44 323 ALA A N 1
ATOM 2291 C CA . ALA A 1 305 ? 7.027 74.541 24.088 1.00 26.21 323 ALA A CA 1
ATOM 2292 C C . ALA A 1 305 ? 7.918 73.322 23.903 1.00 26.04 323 ALA A C 1
ATOM 2293 O O . ALA A 1 305 ? 8.578 72.901 24.857 1.00 30.76 323 ALA A O 1
ATOM 2295 N N . GLU A 1 306 ? 7.931 72.735 22.695 1.00 30.18 324 GLU A N 1
ATOM 2296 C CA . GLU A 1 306 ? 8.825 71.628 22.346 1.00 32.78 324 GLU A CA 1
ATOM 2297 C C . GLU A 1 306 ? 10.280 72.061 22.216 1.00 33.93 324 GLU A C 1
ATOM 2298 O O . GLU A 1 306 ? 11.135 71.217 21.953 1.00 32.25 324 GLU A O 1
ATOM 2300 N N . PHE A 1 307 ? 10.602 73.363 22.391 1.00 27.58 325 PHE A N 1
ATOM 2301 C CA . PHE A 1 307 ? 12.010 73.745 22.362 1.00 25.05 325 PHE A CA 1
ATOM 2302 C C . PHE A 1 307 ? 12.641 73.629 23.747 1.00 28.53 325 PHE A C 1
ATOM 2303 O O . PHE A 1 307 ? 11.986 73.907 24.752 1.00 25.55 325 PHE A O 1
ATOM 2311 N N . PRO A 1 308 ? 13.926 73.257 23.840 1.00 23.52 326 PRO A N 1
ATOM 2312 C CA . PRO A 1 308 ? 14.586 73.193 25.147 1.00 27.06 326 PRO A CA 1
ATOM 2313 C C . PRO A 1 308 ? 15.084 74.532 25.665 1.00 28.57 326 PRO A C 1
ATOM 2314 O O . PRO A 1 308 ? 15.743 74.562 26.709 1.00 30.70 326 PRO A O 1
ATOM 2318 N N . PHE A 1 309 ? 14.820 75.620 24.958 1.00 27.08 327 PHE A N 1
ATOM 2319 C CA . PHE A 1 309 ? 15.407 76.909 25.311 1.00 29.31 327 PHE A CA 1
ATOM 2320 C C . PHE A 1 309 ? 14.766 77.481 26.563 1.00 26.01 327 PHE A C 1
ATOM 2321 O O . PHE A 1 309 ? 13.539 77.455 26.713 1.00 26.89 327 PHE A O 1
ATOM 2329 N N . LYS A 1 310 ? 15.603 78.019 27.445 1.00 23.86 328 LYS A N 1
ATOM 2330 C CA . LYS A 1 310 ? 15.130 78.896 28.502 1.00 27.40 328 LYS A CA 1
ATOM 2331 C C . LYS A 1 310 ? 14.658 80.249 27.934 1.00 29.20 328 LYS A C 1
ATOM 2332 O O . LYS A 1 310 ? 15.179 80.761 26.929 1.00 25.95 328 LYS A O 1
ATOM 2336 N N . SER A 1 311 ? 13.661 80.826 28.596 1.00 19.72 329 SER A N 1
ATOM 2337 C CA . SER A 1 311 ? 13.070 82.100 28.215 1.00 26.69 329 SER A CA 1
ATOM 2338 C C . SER A 1 311 ? 13.323 83.155 29.286 1.00 25.90 329 SER A C 1
ATOM 2339 O O . SER A 1 311 ? 13.224 82.872 30.490 1.00 23.58 329 SER A O 1
ATOM 2342 N N . LEU A 1 312 ? 13.636 84.380 28.841 1.00 24.25 330 LEU A N 1
ATOM 2343 C CA . LEU A 1 312 ? 13.814 85.481 29.791 1.00 28.54 330 LEU A CA 1
ATOM 2344 C C . LEU A 1 312 ? 12.480 85.849 30.443 1.00 30.47 330 LEU A C 1
ATOM 2345 O O . LEU A 1 312 ? 12.453 86.210 31.622 1.00 29.55 330 LEU A O 1
ATOM 2350 N N . PHE A 1 313 ? 11.384 85.748 29.688 1.00 23.55 331 PHE A N 1
ATOM 2351 C CA . PHE A 1 313 ? 10.022 86.017 30.163 1.00 25.40 331 PHE A CA 1
ATOM 2352 C C . PHE A 1 313 ? 9.130 84.837 29.798 1.00 25.98 331 PHE A C 1
ATOM 2353 O O . PHE A 1 313 ? 8.411 84.862 28.790 1.00 23.96 331 PHE A O 1
ATOM 2361 N N . PRO A 1 314 ? 9.190 83.760 30.570 1.00 24.49 332 PRO A N 1
ATOM 2362 C CA . PRO A 1 314 ? 8.411 82.584 30.242 1.00 30.44 332 PRO A CA 1
ATOM 2363 C C . PRO A 1 314 ? 6.944 82.800 30.569 1.00 29.85 332 PRO A C 1
ATOM 2364 O O . PRO A 1 314 ? 6.571 83.765 31.261 1.00 23.67 332 PRO A O 1
ATOM 2368 N N . PRO A 1 315 ? 6.074 81.950 30.042 1.00 31.69 333 PRO A N 1
ATOM 2369 C CA . PRO A 1 315 ? 4.635 82.179 30.196 1.00 30.46 333 PRO A CA 1
ATOM 2370 C C . PRO A 1 315 ? 4.226 82.274 31.649 1.00 27.11 333 PRO A C 1
ATOM 2371 O O . PRO A 1 315 ? 4.753 81.561 32.499 1.00 34.55 333 PRO A O 1
ATOM 2375 N N . ALA A 1 316 ? 3.285 83.188 31.927 1.00 33.03 334 ALA A N 1
ATOM 2376 C CA . ALA A 1 316 ? 2.499 83.104 33.150 1.00 34.90 334 ALA A CA 1
ATOM 2377 C C . ALA A 1 316 ? 1.959 81.692 33.302 1.00 32.11 334 ALA A C 1
ATOM 2378 O O . ALA A 1 316 ? 1.364 81.143 32.376 1.00 38.30 334 ALA A O 1
ATOM 2380 N N . SER A 1 317 ? 2.184 81.086 34.461 1.00 41.30 335 SER A N 1
ATOM 2381 C CA . SER A 1 317 ? 1.667 79.734 34.659 1.00 44.27 335 SER A CA 1
ATOM 2382 C C . SER A 1 317 ? 0.152 79.731 34.888 1.00 43.35 335 SER A C 1
ATOM 2383 O O . SER A 1 317 ? -0.532 78.770 34.512 1.00 46.12 335 SER A O 1
ATOM 2386 N N . ASN A 1 318 ? -0.397 80.789 35.480 1.00 36.93 336 ASN A N 1
ATOM 2387 C CA . ASN A 1 318 ? -1.838 80.874 35.719 1.00 40.80 336 ASN A CA 1
ATOM 2388 C C . ASN A 1 318 ? -2.346 79.683 36.525 1.00 34.96 336 ASN A C 1
ATOM 2389 O O . ASN A 1 318 ? -3.323 79.019 36.155 1.00 33.55 336 ASN A O 1
ATOM 2394 N N . LYS A 1 319 ? -1.662 79.407 37.631 1.00 34.87 337 LYS A N 1
ATOM 2395 C CA . LYS A 1 319 ? -2.149 78.412 38.574 1.00 33.20 337 LYS A CA 1
ATOM 2396 C C . LYS A 1 319 ? -3.366 78.991 39.270 1.00 28.58 337 LYS A C 1
ATOM 2397 O O . LYS A 1 319 ? -3.408 80.182 39.573 1.00 31.23 337 LYS A O 1
ATOM 2400 N N . ASN A 1 320 ? -4.370 78.154 39.480 1.00 30.51 338 ASN A N 1
ATOM 2401 C CA . ASN A 1 320 ? -5.515 78.485 40.319 1.00 32.45 338 ASN A CA 1
ATOM 2402 C C . ASN A 1 320 ? -6.318 79.665 39.769 1.00 29.18 338 ASN A C 1
ATOM 2403 O O . ASN A 1 320 ? -6.789 80.521 40.518 1.00 29.05 338 ASN A O 1
ATOM 2408 N N . VAL A 1 321 ? -6.521 79.687 38.451 1.00 30.79 339 VAL A N 1
ATOM 2409 C CA . VAL A 1 321 ? -7.645 80.445 37.921 1.00 33.82 339 VAL A CA 1
ATOM 2410 C C . VAL A 1 321 ? -8.970 79.862 38.484 1.00 24.85 339 VAL A C 1
ATOM 2411 O O . VAL A 1 321 ? -9.028 78.738 38.987 1.00 26.36 339 VAL A O 1
ATOM 2415 N N . LEU A 1 322 ? -10.044 80.647 38.380 1.00 30.19 340 LEU A N 1
ATOM 2416 C CA . LEU A 1 322 ? -11.315 80.260 39.003 1.00 27.21 340 LEU A CA 1
ATOM 2417 C C . LEU A 1 322 ? -11.673 78.814 38.702 1.00 28.50 340 LEU A C 1
ATOM 2418 O O . LEU A 1 322 ? -11.967 78.028 39.616 1.00 29.62 340 LEU A O 1
ATOM 2423 N N . ALA A 1 323 ? -11.616 78.432 37.420 1.00 30.61 341 ALA A N 1
ATOM 2424 C CA . ALA A 1 323 ? -12.038 77.087 37.029 1.00 27.67 341 ALA A CA 1
ATOM 2425 C C . ALA A 1 323 ? -11.221 76.015 37.737 1.00 32.44 341 ALA A C 1
ATOM 2426 O O . ALA A 1 323 ? -11.758 74.977 38.149 1.00 29.91 341 ALA A O 1
ATOM 2428 N N . GLU A 1 324 ? -9.914 76.234 37.869 1.00 32.11 342 GLU A N 1
ATOM 2429 C CA . GLU A 1 324 ? -9.081 75.250 38.554 1.00 32.28 342 GLU A CA 1
ATOM 2430 C C . GLU A 1 324 ? -9.339 75.282 40.051 1.00 29.28 342 GLU A C 1
ATOM 2431 O O . GLU A 1 324 ? -9.447 74.233 40.694 1.00 27.83 342 GLU A O 1
ATOM 2437 N N . TRP A 1 325 ? -9.443 76.485 40.619 1.00 29.66 343 TRP A N 1
ATOM 2438 C CA . TRP A 1 325 ? -9.611 76.621 42.059 1.00 29.44 343 TRP A CA 1
ATOM 2439 C C . TRP A 1 325 ? -10.903 75.972 42.547 1.00 35.28 343 TRP A C 1
ATOM 2440 O O . TRP A 1 325 ? -10.916 75.337 43.611 1.00 36.04 343 TRP A O 1
ATOM 2451 N N . LEU A 1 326 ? -12.006 76.134 41.799 1.00 35.66 344 LEU A N 1
ATOM 2452 C CA . LEU A 1 326 ? -13.267 75.484 42.180 1.00 29.77 344 LEU A CA 1
ATOM 2453 C C . LEU A 1 326 ? -13.139 73.968 42.221 1.00 36.69 344 LEU A C 1
ATOM 2454 O O . LEU A 1 326 ? -13.658 73.313 43.141 1.00 34.98 344 LEU A O 1
ATOM 2459 N N . ALA A 1 327 ? -12.493 73.377 41.208 1.00 34.93 345 ALA A N 1
ATOM 2460 C CA . ALA A 1 327 ? -12.289 71.934 41.240 1.00 37.33 345 ALA A CA 1
ATOM 2461 C C . ALA A 1 327 ? -11.421 71.548 42.423 1.00 38.22 345 ALA A C 1
ATOM 2462 O O . ALA A 1 327 ? -11.644 70.512 43.052 1.00 40.12 345 ALA A O 1
ATOM 2464 N N . GLU A 1 328 ? -10.416 72.380 42.733 1.00 40.42 346 GLU A N 1
ATOM 2465 C CA . GLU A 1 328 ? -9.543 72.114 43.873 1.00 39.74 346 GLU A CA 1
ATOM 2466 C C . GLU A 1 328 ? -10.310 72.153 45.185 1.00 42.68 346 GLU A C 1
ATOM 2467 O O . GLU A 1 328 ? -9.994 71.391 46.104 1.00 44.78 346 GLU A O 1
ATOM 2473 N N . GLN A 1 329 ? -11.313 73.035 45.293 1.00 39.27 347 GLN A N 1
ATOM 2474 C CA . GLN A 1 329 ? -12.203 73.092 46.445 1.00 38.45 347 GLN A CA 1
ATOM 2475 C C . GLN A 1 329 ? -13.331 72.085 46.345 1.00 34.97 347 GLN A C 1
ATOM 2476 O O . GLN A 1 329 ? -14.262 72.135 47.159 1.00 36.24 347 GLN A O 1
ATOM 2482 N N . LYS A 1 330 ? -13.268 71.186 45.372 1.00 34.70 348 LYS A N 1
ATOM 2483 C CA . LYS A 1 330 ? -14.315 70.194 45.146 1.00 41.05 348 LYS A CA 1
ATOM 2484 C C . LYS A 1 330 ? -15.683 70.879 45.027 1.00 39.63 348 LYS A C 1
ATOM 2485 O O . LYS A 1 330 ? -16.627 70.612 45.773 1.00 32.84 348 LYS A O 1
ATOM 2488 N N . VAL A 1 331 ? -15.761 71.789 44.059 1.00 33.88 349 VAL A N 1
ATOM 2489 C CA . VAL A 1 331 ? -16.976 72.517 43.709 1.00 28.31 349 VAL A CA 1
ATOM 2490 C C . VAL A 1 331 ? -17.143 72.419 42.200 1.00 33.09 349 VAL A C 1
ATOM 2491 O O . VAL A 1 331 ? -16.206 72.724 41.452 1.00 31.20 349 VAL A O 1
ATOM 2495 N N . SER A 1 332 ? -18.318 71.982 41.753 1.00 26.69 350 SER A N 1
ATOM 2496 C CA . SER A 1 332 ? -18.574 71.792 40.330 1.00 31.29 350 SER A CA 1
ATOM 2497 C C . SER A 1 332 ? -19.024 73.100 39.679 1.00 31.03 350 SER A C 1
ATOM 2498 O O . SER A 1 332 ? -19.323 74.085 40.356 1.00 26.78 350 SER A O 1
ATOM 2501 N N . GLN A 1 333 ? -19.044 73.112 38.341 1.00 23.04 351 GLN A N 1
ATOM 2502 C CA . GLN A 1 333 ? -19.235 74.355 37.614 1.00 22.70 351 GLN A CA 1
ATOM 2503 C C . GLN A 1 333 ? -19.730 74.059 36.205 1.00 22.30 351 GLN A C 1
ATOM 2504 O O . GLN A 1 333 ? -19.640 72.934 35.707 1.00 23.73 351 GLN A O 1
ATOM 2510 N N . PHE A 1 334 ? -20.287 75.094 35.592 1.00 22.31 352 PHE A N 1
ATOM 2511 C CA . PHE A 1 334 ? -20.929 75.006 34.294 1.00 22.30 352 PHE A CA 1
ATOM 2512 C C . PHE A 1 334 ? -20.535 76.224 33.473 1.00 20.47 352 PHE A C 1
ATOM 2513 O O . PHE A 1 334 ? -20.637 77.360 33.956 1.00 24.94 352 PHE A O 1
ATOM 2521 N N . HIS A 1 335 ? -20.103 75.986 32.238 1.00 20.85 353 HIS A N 1
ATOM 2522 C CA . HIS A 1 335 ? -19.675 77.032 31.299 1.00 19.07 353 HIS A CA 1
ATOM 2523 C C . HIS A 1 335 ? -20.472 76.864 30.013 1.00 21.09 353 HIS A C 1
ATOM 2524 O O . HIS A 1 335 ? -20.466 75.770 29.425 1.00 23.03 353 HIS A O 1
ATOM 2531 N N . CYS A 1 336 ? -21.121 77.936 29.554 1.00 23.14 354 CYS A N 1
ATOM 2532 C CA . CYS A 1 336 ? -21.995 77.901 28.384 1.00 22.69 354 CYS A CA 1
ATOM 2533 C C . CYS A 1 336 ? -21.765 79.112 27.487 1.00 20.57 354 CYS A C 1
ATOM 2534 O O . CYS A 1 336 ? -21.694 80.242 27.969 1.00 20.78 354 CYS A O 1
ATOM 2537 N N . ALA A 1 337 ? -21.677 78.876 26.181 1.00 21.72 355 ALA A N 1
ATOM 2538 C CA . ALA A 1 337 ? -21.593 79.950 25.203 1.00 23.47 355 ALA A CA 1
ATOM 2539 C C . ALA A 1 337 ? -22.178 79.442 23.905 1.00 22.38 355 ALA A C 1
ATOM 2540 O O . ALA A 1 337 ? -22.383 78.242 23.744 1.00 26.18 355 ALA A O 1
ATOM 2542 N N . GLU A 1 338 ? -22.395 80.346 22.951 1.00 22.04 356 GLU A N 1
ATOM 2543 C CA . GLU A 1 338 ? -22.667 79.873 21.606 1.00 21.50 356 GLU A CA 1
ATOM 2544 C C . GLU A 1 338 ? -21.356 79.774 20.844 1.00 22.20 356 GLU A C 1
ATOM 2545 O O . GLU A 1 338 ? -20.295 80.207 21.314 1.00 21.45 356 GLU A O 1
ATOM 2551 N N . THR A 1 339 ? -21.433 79.156 19.667 1.00 24.12 357 THR A N 1
ATOM 2552 C CA . THR A 1 339 ? -20.227 78.804 18.905 1.00 23.54 357 THR A CA 1
ATOM 2553 C C . THR A 1 339 ? -19.189 79.918 18.868 1.00 21.00 357 THR A C 1
ATOM 2554 O O . THR A 1 339 ? -18.033 79.703 19.221 1.00 20.36 357 THR A O 1
ATOM 2558 N N . GLU A 1 340 ? -19.601 81.132 18.482 1.00 29.07 358 GLU A N 1
ATOM 2559 C CA . GLU A 1 340 ? -18.652 82.226 18.268 1.00 26.25 358 GLU A CA 1
ATOM 2560 C C . GLU A 1 340 ? -17.879 82.607 19.532 1.00 24.33 358 GLU A C 1
ATOM 2561 O O . GLU A 1 340 ? -16.785 83.158 19.436 1.00 23.28 358 GLU A O 1
ATOM 2567 N N . LYS A 1 341 ? -18.414 82.364 20.724 1.00 22.11 359 LYS A N 1
ATOM 2568 C CA . LYS A 1 341 ? -17.631 82.655 21.921 1.00 21.50 359 LYS A CA 1
ATOM 2569 C C . LYS A 1 341 ? -17.379 81.412 22.769 1.00 20.43 359 LYS A C 1
ATOM 2570 O O . LYS A 1 341 ? -17.049 81.534 23.949 1.00 22.86 359 LYS A O 1
ATOM 2576 N N . TYR A 1 342 ? -17.452 80.216 22.179 1.00 27.22 360 TYR A N 1
ATOM 2577 C CA . TYR A 1 342 ? -17.233 79.000 22.967 1.00 22.92 360 TYR A CA 1
ATOM 2578 C C . TYR A 1 342 ? -15.795 78.892 23.463 1.00 21.74 360 TYR A C 1
ATOM 2579 O O . TYR A 1 342 ? -15.554 78.547 24.628 1.00 21.23 360 TYR A O 1
ATOM 2588 N N . ALA A 1 343 ? -14.819 79.190 22.614 1.00 19.95 361 ALA A N 1
ATOM 2589 C CA . ALA A 1 343 ? -13.447 79.190 23.094 1.00 21.68 361 ALA A CA 1
ATOM 2590 C C . ALA A 1 343 ? -13.266 80.163 24.251 1.00 22.73 361 ALA A C 1
ATOM 2591 O O . ALA A 1 343 ? -12.438 79.943 25.150 1.00 20.92 361 ALA A O 1
ATOM 2593 N N . HIS A 1 344 ? -14.058 81.226 24.284 1.00 22.22 362 HIS A N 1
ATOM 2594 C CA . HIS A 1 344 ? -13.774 82.253 25.273 1.00 20.80 362 HIS A CA 1
ATOM 2595 C C . HIS A 1 344 ? -14.181 81.809 26.655 1.00 19.32 362 HIS A C 1
ATOM 2596 O O . HIS A 1 344 ? -13.508 82.149 27.634 1.00 19.93 362 HIS A O 1
ATOM 2603 N N . VAL A 1 345 ? -15.229 80.987 26.761 1.00 19.03 363 VAL A N 1
ATOM 2604 C CA . VAL A 1 345 ? -15.627 80.502 28.076 1.00 28.89 363 VAL A CA 1
ATOM 2605 C C . VAL A 1 345 ? -14.903 79.231 28.460 1.00 23.47 363 VAL A C 1
ATOM 2606 O O . VAL A 1 345 ? -15.196 78.665 29.527 1.00 22.94 363 VAL A O 1
ATOM 2610 N N . THR A 1 346 ? -14.015 78.724 27.598 1.00 22.72 364 THR A N 1
ATOM 2611 C CA . THR A 1 346 ? -13.265 77.521 27.927 1.00 24.75 364 THR A CA 1
ATOM 2612 C C . THR A 1 346 ? -11.768 77.800 27.897 1.00 24.96 364 THR A C 1
ATOM 2613 O O . THR A 1 346 ? -11.167 78.100 28.937 1.00 25.23 364 THR A O 1
ATOM 2617 N N . PHE A 1 347 ? -11.163 77.713 26.710 1.00 25.16 365 PHE A N 1
ATOM 2618 C CA . PHE A 1 347 ? -9.736 77.968 26.568 1.00 20.64 365 PHE A CA 1
ATOM 2619 C C . PHE A 1 347 ? -9.309 79.240 27.296 1.00 26.68 365 PHE A C 1
ATOM 2620 O O . PHE A 1 347 ? -8.392 79.216 28.122 1.00 24.02 365 PHE A O 1
ATOM 2628 N N . PHE A 1 348 ? -9.953 80.374 26.995 1.00 25.60 366 PHE A N 1
ATOM 2629 C CA . PHE A 1 348 ? -9.461 81.635 27.551 1.00 23.41 366 PHE A CA 1
ATOM 2630 C C . PHE A 1 348 ? -9.887 81.821 29.003 1.00 25.83 366 PHE A C 1
ATOM 2631 O O . PHE A 1 348 ? -9.045 82.097 29.867 1.00 24.99 366 PHE A O 1
ATOM 2639 N N . PHE A 1 349 ? -11.179 81.615 29.313 1.00 22.81 367 PHE A N 1
ATOM 2640 C CA . PHE A 1 349 ? -11.611 81.725 30.705 1.00 21.76 367 PHE A CA 1
ATOM 2641 C C . PHE A 1 349 ? -10.769 80.859 31.633 1.00 25.51 367 PHE A C 1
ATOM 2642 O O . PHE A 1 349 ? -10.524 81.235 32.784 1.00 22.56 367 PHE A O 1
ATOM 2650 N N . ASN A 1 350 ? -10.302 79.700 31.164 1.00 26.37 368 ASN A N 1
ATOM 2651 C CA . ASN A 1 350 ? -9.584 78.797 32.052 1.00 26.22 368 ASN A CA 1
ATOM 2652 C C . ASN A 1 350 ? -8.085 79.046 32.072 1.00 28.99 368 ASN A C 1
ATOM 2653 O O . ASN A 1 350 ? -7.349 78.244 32.645 1.00 25.84 368 ASN A O 1
ATOM 2658 N N . GLY A 1 351 ? -7.622 80.147 31.493 1.00 25.80 369 GLY A N 1
ATOM 2659 C CA . GLY A 1 351 ? -6.245 80.532 31.684 1.00 29.93 369 GLY A CA 1
ATOM 2660 C C . GLY A 1 351 ? -5.438 80.592 30.407 1.00 32.50 369 GLY A C 1
ATOM 2661 O O . GLY A 1 351 ? -4.213 80.722 30.465 1.00 26.63 369 GLY A O 1
ATOM 2662 N N . GLY A 1 352 ? -6.107 80.513 29.259 1.00 27.63 370 GLY A N 1
ATOM 2663 C CA . GLY A 1 352 ? -5.415 80.576 27.986 1.00 30.47 370 GLY A CA 1
ATOM 2664 C C . GLY A 1 352 ? -4.748 79.270 27.632 1.00 35.71 370 GLY A C 1
ATOM 2665 O O . GLY A 1 352 ? -3.599 79.261 27.157 1.00 35.86 370 GLY A O 1
ATOM 2666 N N . LEU A 1 353 ? -5.430 78.158 27.872 1.00 29.85 371 LEU A N 1
ATOM 2667 C CA . LEU A 1 353 ? -4.915 76.847 27.528 1.00 34.39 371 LEU A CA 1
ATOM 2668 C C . LEU A 1 353 ? -6.095 75.895 27.483 1.00 34.36 371 LEU A C 1
ATOM 2669 O O . LEU A 1 353 ? -7.161 76.179 28.035 1.00 31.47 371 LEU A O 1
ATOM 2674 N N . GLU A 1 354 ? -5.891 74.755 26.830 1.00 37.77 372 GLU A N 1
ATOM 2675 C CA . GLU A 1 354 ? -6.974 73.798 26.617 1.00 39.33 372 GLU A CA 1
ATOM 2676 C C . GLU A 1 354 ? -6.888 72.780 27.750 1.00 42.56 372 GLU A C 1
ATOM 2677 O O . GLU A 1 354 ? -6.240 71.733 27.647 1.00 42.54 372 GLU A O 1
ATOM 2683 N N . LYS A 1 355 ? -7.515 73.132 28.874 1.00 34.70 373 LYS A N 1
ATOM 2684 C CA . LYS A 1 355 ? -7.606 72.255 30.034 1.00 40.13 373 LYS A CA 1
ATOM 2685 C C . LYS A 1 355 ? -8.970 72.424 30.680 1.00 40.93 373 LYS A C 1
ATOM 2686 O O . LYS A 1 355 ? -9.387 73.550 30.981 1.00 36.44 373 LYS A O 1
ATOM 2689 N N . GLN A 1 356 ? -9.638 71.294 30.898 1.00 31.34 374 GLN A N 1
ATOM 2690 C CA . GLN A 1 356 ? -10.952 71.227 31.517 1.00 36.61 374 GLN A CA 1
ATOM 2691 C C . GLN A 1 356 ? -10.814 70.531 32.865 1.00 37.89 374 GLN A C 1
ATOM 2692 O O . GLN A 1 356 ? -10.171 69.478 32.959 1.00 34.27 374 GLN A O 1
ATOM 2698 N N . PHE A 1 357 ? -11.388 71.118 33.910 1.00 29.50 375 PHE A N 1
ATOM 2699 C CA . PHE A 1 357 ? -11.082 70.669 35.258 1.00 29.95 375 PHE A CA 1
ATOM 2700 C C . PHE A 1 357 ? -12.165 69.740 35.786 1.00 29.91 375 PHE A C 1
ATOM 2701 O O . PHE A 1 357 ? -13.248 69.614 35.205 1.00 28.64 375 PHE A O 1
ATOM 2709 N N . GLU A 1 358 ? -11.817 69.032 36.866 1.00 33.41 376 GLU A N 1
ATOM 2710 C CA . GLU A 1 358 ? -12.734 68.075 37.476 1.00 33.41 376 GLU A CA 1
ATOM 2711 C C . GLU A 1 358 ? -13.994 68.807 37.907 1.00 30.81 376 GLU A C 1
ATOM 2712 O O . GLU A 1 358 ? -13.921 69.900 38.478 1.00 39.32 376 GLU A O 1
ATOM 2714 N N . GLY A 1 359 ? -15.150 68.230 37.582 1.00 35.17 377 GLY A N 1
ATOM 2715 C CA . GLY A 1 359 ? -16.428 68.829 37.910 1.00 35.21 377 GLY A CA 1
ATOM 2716 C C . GLY A 1 359 ? -16.903 69.919 36.969 1.00 38.94 377 GLY A C 1
ATOM 2717 O O . GLY A 1 359 ? -18.034 70.407 37.142 1.00 30.67 377 GLY A O 1
ATOM 2718 N N . GLU A 1 360 ? -16.084 70.315 35.982 1.00 28.23 378 GLU A N 1
ATOM 2719 C CA . GLU A 1 360 ? -16.446 71.365 35.035 1.00 26.10 378 GLU A CA 1
ATOM 2720 C C . GLU A 1 360 ? -17.315 70.786 33.917 1.00 30.78 378 GLU A C 1
ATOM 2721 O O . GLU A 1 360 ? -16.874 69.901 33.187 1.00 24.92 378 GLU A O 1
ATOM 2727 N N . GLU A 1 361 ? -18.524 71.311 33.747 1.00 25.94 379 GLU A N 1
ATOM 2728 C CA . GLU A 1 361 ? -19.409 70.905 32.660 1.00 24.47 379 GLU A CA 1
ATOM 2729 C C . GLU A 1 361 ? -19.443 72.011 31.615 1.00 28.83 379 GLU A C 1
ATOM 2730 O O . GLU A 1 361 ? -19.442 73.194 31.964 1.00 24.75 379 GLU A O 1
ATOM 2736 N N . ARG A 1 362 ? -19.500 71.629 30.339 1.00 20.91 380 ARG A N 1
ATOM 2737 C CA . ARG A 1 362 ? -19.492 72.583 29.234 1.00 25.55 380 ARG A CA 1
ATOM 2738 C C . ARG A 1 362 ? -20.718 72.341 28.368 1.00 28.16 380 ARG A C 1
ATOM 2739 O O . ARG A 1 362 ? -21.232 71.219 28.279 1.00 23.84 380 ARG A O 1
ATOM 2747 N N . CYS A 1 363 ? -21.186 73.411 27.743 1.00 21.95 381 CYS A N 1
ATOM 2748 C CA . CYS A 1 363 ? -22.340 73.339 26.861 1.00 23.57 381 CYS A CA 1
ATOM 2749 C C . CYS A 1 363 ? -22.118 74.343 25.736 1.00 25.05 381 CYS A C 1
ATOM 2750 O O . CYS A 1 363 ? -21.816 75.503 26.000 1.00 26.55 381 CYS A O 1
ATOM 2753 N N . LEU A 1 364 ? -22.279 73.893 24.502 1.00 26.33 382 LEU A N 1
ATOM 2754 C CA . LEU A 1 364 ? -22.183 74.717 23.304 1.00 26.86 382 LEU A CA 1
ATOM 2755 C C . LEU A 1 364 ? -23.551 74.843 22.662 1.00 25.83 382 LEU A C 1
ATOM 2756 O O . LEU A 1 364 ? -24.215 73.831 22.416 1.00 23.98 382 LEU A O 1
ATOM 2761 N N . VAL A 1 365 ? -23.956 76.066 22.359 1.00 19.03 383 VAL A N 1
ATOM 2762 C CA . VAL A 1 365 ? -25.212 76.328 21.657 1.00 22.23 383 VAL A CA 1
ATOM 2763 C C . VAL A 1 365 ? -24.837 76.752 20.240 1.00 22.79 383 VAL A C 1
ATOM 2764 O O . VAL A 1 365 ? -24.031 77.675 20.085 1.00 25.84 383 VAL A O 1
ATOM 2768 N N . PRO A 1 366 ? -25.342 76.095 19.187 1.00 26.06 384 PRO A N 1
ATOM 2769 C CA . PRO A 1 366 ? -24.928 76.471 17.824 1.00 24.35 384 PRO A CA 1
ATOM 2770 C C . PRO A 1 366 ? -25.310 77.916 17.510 1.00 31.46 384 PRO A C 1
ATOM 2771 O O . PRO A 1 366 ? -26.423 78.353 17.800 1.00 21.75 384 PRO A O 1
ATOM 2775 N N . SER A 1 367 ? -24.359 78.669 16.936 1.00 25.95 385 SER A N 1
ATOM 2776 C CA . SER A 1 367 ? -24.698 79.963 16.380 1.00 30.59 385 SER A CA 1
ATOM 2777 C C . SER A 1 367 ? -25.517 79.787 15.100 1.00 30.57 385 SER A C 1
ATOM 2778 O O . SER A 1 367 ? -25.367 78.793 14.387 1.00 28.25 385 SER A O 1
ATOM 2781 N N . PRO A 1 368 ? -26.351 80.760 14.758 1.00 29.47 386 PRO A N 1
ATOM 2782 C CA . PRO A 1 368 ? -27.154 80.636 13.543 1.00 26.72 386 PRO A CA 1
ATOM 2783 C C . PRO A 1 368 ? -26.279 80.658 12.301 1.00 32.52 386 PRO A C 1
ATOM 2784 O O . PRO A 1 368 ? -25.188 81.233 12.284 1.00 30.84 386 PRO A O 1
ATOM 2788 N N . LYS A 1 369 ? -26.767 80.005 11.251 1.00 33.31 387 LYS A N 1
ATOM 2789 C CA . LYS A 1 369 ? -26.012 79.856 10.011 1.00 40.44 387 LYS A CA 1
ATOM 2790 C C . LYS A 1 369 ? -26.531 80.917 9.053 1.00 37.05 387 LYS A C 1
ATOM 2791 O O . LYS A 1 369 ? -27.379 80.670 8.200 1.00 37.06 387 LYS A O 1
ATOM 2797 N N . VAL A 1 370 ? -26.027 82.134 9.234 1.00 38.44 388 VAL A N 1
ATOM 2798 C CA . VAL A 1 370 ? -26.379 83.267 8.394 1.00 36.24 388 VAL A CA 1
ATOM 2799 C C . VAL A 1 370 ? -25.087 83.889 7.892 1.00 36.47 388 VAL A C 1
ATOM 2800 O O . VAL A 1 370 ? -24.021 83.722 8.484 1.00 35.30 388 VAL A O 1
ATOM 2804 N N . ALA A 1 371 ? -25.189 84.601 6.769 1.00 36.53 389 ALA A N 1
ATOM 2805 C CA . ALA A 1 371 ? -23.994 85.174 6.160 1.00 33.76 389 ALA A CA 1
ATOM 2806 C C . ALA A 1 371 ? -23.314 86.134 7.112 1.00 28.85 389 ALA A C 1
ATOM 2807 O O . ALA A 1 371 ? -22.108 86.034 7.367 1.00 33.24 389 ALA A O 1
ATOM 2809 N N . THR A 1 372 ? -24.064 87.100 7.622 1.00 28.97 390 THR A N 1
ATOM 2810 C CA . THR A 1 372 ? -23.563 87.994 8.653 1.00 32.67 390 THR A CA 1
ATOM 2811 C C . THR A 1 372 ? -24.572 88.053 9.792 1.00 32.26 390 THR A C 1
ATOM 2812 O O . THR A 1 372 ? -25.769 87.819 9.598 1.00 28.10 390 THR A O 1
ATOM 2816 N N . TYR A 1 373 ? -24.079 88.371 10.990 1.00 25.50 391 TYR A N 1
ATOM 2817 C CA . TYR A 1 373 ? -24.920 88.265 12.170 1.00 25.84 391 TYR A CA 1
ATOM 2818 C C . TYR A 1 373 ? -25.897 89.426 12.318 1.00 29.86 391 TYR A C 1
ATOM 2819 O O . TYR A 1 373 ? -26.796 89.354 13.165 1.00 31.66 391 TYR A O 1
ATOM 2828 N N . ASP A 1 374 ? -25.739 90.498 11.537 1.00 28.15 392 ASP A N 1
ATOM 2829 C CA . ASP A 1 374 ? -26.781 91.520 11.477 1.00 30.24 392 ASP A CA 1
ATOM 2830 C C . ASP A 1 374 ? -28.071 90.962 10.912 1.00 29.61 392 ASP A C 1
ATOM 2831 O O . ASP A 1 374 ? -29.144 91.457 11.271 1.00 32.40 392 ASP A O 1
ATOM 2836 N N . LEU A 1 375 ? -27.987 89.889 10.108 1.00 32.74 393 LEU A N 1
ATOM 2837 C CA . LEU A 1 375 ? -29.173 89.212 9.577 1.00 28.10 393 LEU A CA 1
ATOM 2838 C C . LEU A 1 375 ? -29.950 88.422 10.630 1.00 30.75 393 LEU A C 1
ATOM 2839 O O . LEU A 1 375 ? -31.094 88.047 10.364 1.00 27.85 393 LEU A O 1
ATOM 2844 N N . GLN A 1 376 ? -29.359 88.101 11.781 1.00 29.87 394 GLN A N 1
ATOM 2845 C CA . GLN A 1 376 ? -30.101 87.488 12.895 1.00 31.49 394 GLN A CA 1
ATOM 2846 C C . GLN A 1 376 ? -29.525 88.042 14.183 1.00 28.99 394 GLN A C 1
ATOM 2847 O O . GLN A 1 376 ? -28.745 87.383 14.880 1.00 22.32 394 GLN A O 1
ATOM 2853 N N . PRO A 1 377 ? -29.871 89.281 14.521 1.00 29.41 395 PRO A N 1
ATOM 2854 C CA . PRO A 1 377 ? -29.150 89.962 15.597 1.00 27.22 395 PRO A CA 1
ATOM 2855 C C . PRO A 1 377 ? -29.282 89.290 16.938 1.00 20.89 395 PRO A C 1
ATOM 2856 O O . PRO A 1 377 ? -28.419 89.515 17.798 1.00 18.55 395 PRO A O 1
ATOM 2860 N N . GLU A 1 378 ? -30.363 88.530 17.176 1.00 24.73 396 GLU A N 1
ATOM 2861 C CA . GLU A 1 378 ? -30.510 87.813 18.445 1.00 23.37 396 GLU A CA 1
ATOM 2862 C C . GLU A 1 378 ? -29.528 86.652 18.567 1.00 24.54 396 GLU A C 1
ATOM 2863 O O . GLU A 1 378 ? -29.385 86.101 19.665 1.00 23.39 396 GLU A O 1
ATOM 2869 N N . MET A 1 379 ? -28.829 86.309 17.480 1.00 22.78 397 MET A N 1
ATOM 2870 C CA . MET A 1 379 ? -27.947 85.134 17.356 1.00 20.82 397 MET A CA 1
ATOM 2871 C C . MET A 1 379 ? -28.559 83.933 18.077 1.00 27.20 397 MET A C 1
ATOM 2872 O O . MET A 1 379 ? -29.669 83.533 17.715 1.00 28.40 397 MET A O 1
ATOM 2877 N N . SER A 1 380 ? -27.889 83.338 19.067 1.00 18.34 398 SER A N 1
ATOM 2878 C CA . SER A 1 380 ? -28.479 82.224 19.805 1.00 22.37 398 SER A CA 1
ATOM 2879 C C . SER A 1 380 ? -28.588 82.540 21.290 1.00 23.40 398 SER A C 1
ATOM 2880 O O . SER A 1 380 ? -28.386 81.680 22.150 1.00 24.93 398 SER A O 1
ATOM 2883 N N . ALA A 1 381 ? -28.920 83.792 21.619 1.00 27.13 399 ALA A N 1
ATOM 2884 C CA . ALA A 1 381 ? -28.936 84.179 23.020 1.00 21.22 399 ALA A CA 1
ATOM 2885 C C . ALA A 1 381 ? -30.015 83.419 23.783 1.00 25.94 399 ALA A C 1
ATOM 2886 O O . ALA A 1 381 ? -29.785 82.992 24.921 1.00 22.65 399 ALA A O 1
ATOM 2888 N N . ALA A 1 382 ? -31.217 83.294 23.185 1.00 19.60 400 ALA A N 1
ATOM 2889 C CA . ALA A 1 382 ? -32.308 82.551 23.808 1.00 25.56 400 ALA A CA 1
ATOM 2890 C C . ALA A 1 382 ? -31.877 81.139 24.192 1.00 18.13 400 ALA A C 1
ATOM 2891 O O . ALA A 1 382 ? -32.261 80.628 25.253 1.00 25.61 400 ALA A O 1
ATOM 2893 N N . GLY A 1 383 ? -31.072 80.494 23.347 1.00 25.44 401 GLY A N 1
ATOM 2894 C CA . GLY A 1 383 ? -30.647 79.131 23.642 1.00 22.29 401 GLY A CA 1
ATOM 2895 C C . GLY A 1 383 ? -29.674 79.067 24.802 1.00 25.44 401 GLY A C 1
ATOM 2896 O O . GLY A 1 383 ? -29.788 78.194 25.656 1.00 22.19 401 GLY A O 1
ATOM 2897 N N . VAL A 1 384 ? -28.709 79.993 24.854 1.00 19.02 402 VAL A N 1
ATOM 2898 C CA . VAL A 1 384 ? -27.790 80.050 25.995 1.00 22.08 402 VAL A CA 1
ATOM 2899 C C . VAL A 1 384 ? -28.597 80.227 27.282 1.00 21.64 402 VAL A C 1
ATOM 2900 O O . VAL A 1 384 ? -28.398 79.512 28.267 1.00 23.78 402 VAL A O 1
ATOM 2904 N N . ALA A 1 385 ? -29.575 81.129 27.266 1.00 25.16 403 ALA A N 1
ATOM 2905 C CA . ALA A 1 385 ? -30.388 81.347 28.467 1.00 25.68 403 ALA A CA 1
ATOM 2906 C C . ALA A 1 385 ? -31.185 80.093 28.833 1.00 21.77 403 ALA A C 1
ATOM 2907 O O . ALA A 1 385 ? -31.286 79.725 30.009 1.00 23.81 403 ALA A O 1
ATOM 2909 N N . ASP A 1 386 ? -31.756 79.422 27.837 1.00 23.01 404 ASP A N 1
ATOM 2910 C CA . ASP A 1 386 ? -32.452 78.170 28.107 1.00 22.10 404 ASP A CA 1
ATOM 2911 C C . ASP A 1 386 ? -31.546 77.200 28.865 1.00 22.35 404 ASP A C 1
ATOM 2912 O O . ASP A 1 386 ? -31.968 76.572 29.844 1.00 22.72 404 ASP A O 1
ATOM 2917 N N . LYS A 1 387 ? -30.294 77.042 28.411 1.00 20.33 405 LYS A N 1
ATOM 2918 C CA . LYS A 1 387 ? -29.427 76.063 29.064 1.00 20.68 405 LYS A CA 1
ATOM 2919 C C . LYS A 1 387 ? -29.033 76.528 30.453 1.00 21.75 405 LYS A C 1
ATOM 2920 O O . LYS A 1 387 ? -28.909 75.707 31.364 1.00 24.17 405 LYS A O 1
ATOM 2926 N N . MET A 1 388 ? -28.861 77.835 30.647 1.00 22.69 406 MET A N 1
ATOM 2927 C CA . MET A 1 388 ? -28.544 78.319 31.982 1.00 18.55 406 MET A CA 1
ATOM 2928 C C . MET A 1 388 ? -29.740 78.156 32.916 1.00 23.64 406 MET A C 1
ATOM 2929 O O . MET A 1 388 ? -29.574 77.799 34.083 1.00 25.58 406 MET A O 1
ATOM 2934 N N . ILE A 1 389 ? -30.946 78.439 32.429 1.00 20.65 407 ILE A N 1
ATOM 2935 C CA . ILE A 1 389 ? -32.137 78.240 33.253 1.00 26.16 407 ILE A CA 1
ATOM 2936 C C . ILE A 1 389 ? -32.281 76.765 33.601 1.00 29.16 407 ILE A C 1
ATOM 2937 O O . ILE A 1 389 ? -32.603 76.407 34.737 1.00 24.93 407 ILE A O 1
ATOM 2942 N N . GLU A 1 390 ? -31.981 75.885 32.653 1.00 27.31 408 GLU A N 1
ATOM 2943 C CA . GLU A 1 390 ? -32.016 74.457 32.965 1.00 24.54 408 GLU A CA 1
ATOM 2944 C C . GLU A 1 390 ? -31.106 74.146 34.147 1.00 27.59 408 GLU A C 1
ATOM 2945 O O . GLU A 1 390 ? -31.489 73.412 35.066 1.00 28.25 408 GLU A O 1
ATOM 2951 N N . GLN A 1 391 ? -29.907 74.733 34.163 1.00 25.73 409 GLN A N 1
ATOM 2952 C CA . GLN A 1 391 ? -28.959 74.469 35.236 1.00 20.85 409 GLN A CA 1
ATOM 2953 C C . GLN A 1 391 ? -29.424 75.081 36.552 1.00 27.75 409 GLN A C 1
ATOM 2954 O O . GLN A 1 391 ? -29.236 74.483 37.618 1.00 25.80 409 GLN A O 1
ATOM 2960 N N . LEU A 1 392 ? -30.038 76.264 36.500 1.00 25.42 410 LEU A N 1
ATOM 2961 C CA . LEU A 1 392 ? -30.521 76.894 37.721 1.00 29.57 410 LEU A CA 1
ATOM 2962 C C . LEU A 1 392 ? -31.665 76.096 38.335 1.00 27.92 410 LEU A C 1
ATOM 2963 O O . LEU A 1 392 ? -31.749 75.973 39.555 1.00 33.42 410 LEU A O 1
ATOM 2968 N N . GLU A 1 393 ? -32.548 75.540 37.509 1.00 33.38 411 GLU A N 1
ATOM 2969 C CA . GLU A 1 393 ? -33.635 74.717 38.029 1.00 31.78 411 GLU A CA 1
ATOM 2970 C C . GLU A 1 393 ? -33.105 73.419 38.609 1.00 31.11 411 GLU A C 1
ATOM 2971 O O . GLU A 1 393 ? -33.681 72.887 39.567 1.00 31.95 411 GLU A O 1
ATOM 2977 N N . ALA A 1 394 ? -32.002 72.908 38.054 1.00 30.06 412 ALA A N 1
ATOM 2978 C CA . ALA A 1 394 ? -31.412 71.683 38.576 1.00 25.47 412 ALA A CA 1
ATOM 2979 C C . ALA A 1 394 ? -30.699 71.940 39.892 1.00 27.90 412 ALA A C 1
ATOM 2980 O O . ALA A 1 394 ? -30.716 71.094 40.792 1.00 33.88 412 ALA A O 1
ATOM 2982 N N . GLY A 1 395 ? -30.055 73.087 40.024 1.00 30.19 413 GLY A N 1
ATOM 2983 C CA . GLY A 1 395 ? -29.395 73.424 41.268 1.00 29.50 413 GLY A CA 1
ATOM 2984 C C . GLY A 1 395 ? -28.091 72.702 41.500 1.00 28.77 413 GLY A C 1
ATOM 2985 O O . GLY A 1 395 ? -27.487 72.869 42.564 1.00 35.16 413 GLY A O 1
ATOM 2986 N N . THR A 1 396 ? -27.632 71.914 40.522 1.00 31.00 414 THR A N 1
ATOM 2987 C CA . THR A 1 396 ? -26.470 71.051 40.724 1.00 35.09 414 THR A CA 1
ATOM 2988 C C . THR A 1 396 ? -25.198 71.846 40.969 1.00 36.75 414 THR A C 1
ATOM 2989 O O . THR A 1 396 ? -24.410 71.517 41.867 1.00 37.14 414 THR A O 1
ATOM 2993 N N . HIS A 1 397 ? -24.942 72.852 40.124 1.00 30.14 415 HIS A N 1
ATOM 2994 C CA . HIS A 1 397 ? -23.641 73.490 40.067 1.00 28.13 415 HIS A CA 1
ATOM 2995 C C . HIS A 1 397 ? -23.644 74.772 40.866 1.00 29.79 415 HIS A C 1
ATOM 2996 O O . HIS A 1 397 ? -24.455 75.654 40.570 1.00 28.82 415 HIS A O 1
ATOM 3003 N N . PRO A 1 398 ? -22.748 74.947 41.838 1.00 29.15 416 PRO A N 1
ATOM 3004 C CA . PRO A 1 398 ? -22.792 76.167 42.639 1.00 27.77 416 PRO A CA 1
ATOM 3005 C C . PRO A 1 398 ? -22.285 77.376 41.903 1.00 30.46 416 PRO A C 1
ATOM 3006 O O . PRO A 1 398 ? -22.608 78.504 42.307 1.00 27.65 416 PRO A O 1
ATOM 3010 N N . PHE A 1 399 ? -21.460 77.190 40.871 1.00 22.85 417 PHE A N 1
ATOM 3011 C CA . PHE A 1 399 ? -21.061 78.279 39.992 1.00 25.30 417 PHE A CA 1
ATOM 3012 C C . PHE A 1 399 ? -21.454 77.931 38.569 1.00 24.05 417 PHE A C 1
ATOM 3013 O O . PHE A 1 399 ? -21.059 76.881 38.049 1.00 24.54 417 PHE A O 1
ATOM 3021 N N . ILE A 1 400 ? -22.209 78.823 37.934 1.00 23.75 418 ILE A N 1
ATOM 3022 C CA . ILE A 1 400 ? -22.509 78.696 36.518 1.00 21.81 418 ILE A CA 1
ATOM 3023 C C . ILE A 1 400 ? -22.251 80.042 35.870 1.00 25.65 418 ILE A C 1
ATOM 3024 O O . ILE A 1 400 ? -22.430 81.095 36.492 1.00 25.45 418 ILE A O 1
ATOM 3029 N N . MET A 1 401 ? -21.797 79.991 34.616 1.00 23.40 419 MET A N 1
ATOM 3030 C CA . MET A 1 401 ? -21.429 81.180 33.865 1.00 28.01 419 MET A CA 1
ATOM 3031 C C . MET A 1 401 ? -21.734 80.947 32.397 1.00 25.83 419 MET A C 1
ATOM 3032 O O . MET A 1 401 ? -21.767 79.798 31.924 1.00 21.88 419 MET A O 1
ATOM 3037 N N . CYS A 1 402 ? -22.002 82.050 31.698 1.00 16.62 420 CYS A N 1
ATOM 3038 C CA . CYS A 1 402 ? -22.202 82.022 30.255 1.00 18.96 420 CYS A CA 1
ATOM 3039 C C . CYS A 1 402 ? -21.656 83.299 29.638 1.00 25.47 420 CYS A C 1
ATOM 3040 O O . CYS A 1 402 ? -21.289 84.249 30.329 1.00 27.92 420 CYS A O 1
ATOM 3043 N N . ASN A 1 403 ? -21.575 83.275 28.314 1.00 21.79 421 ASN A N 1
ATOM 3044 C CA . ASN A 1 403 ? -21.293 84.419 27.469 1.00 21.57 421 ASN A CA 1
ATOM 3045 C C . ASN A 1 403 ? -22.532 84.681 26.623 1.00 24.28 421 ASN A C 1
ATOM 3046 O O . ASN A 1 403 ? -23.222 83.733 26.219 1.00 21.25 421 ASN A O 1
ATOM 3051 N N . PHE A 1 404 ? -22.840 85.958 26.399 1.00 20.70 422 PHE A N 1
ATOM 3052 C CA . PHE A 1 404 ? -23.817 86.358 25.396 1.00 20.92 422 PHE A CA 1
ATOM 3053 C C . PHE A 1 404 ? -23.085 87.113 24.295 1.00 22.41 422 PHE A C 1
ATOM 3054 O O . PHE A 1 404 ? -22.489 88.165 24.548 1.00 23.81 422 PHE A O 1
ATOM 3062 N N . ALA A 1 405 ? -23.128 86.556 23.080 1.00 23.67 423 ALA A N 1
ATOM 3063 C CA . ALA A 1 405 ? -22.379 86.983 21.907 1.00 22.67 423 ALA A CA 1
ATOM 3064 C C . ALA A 1 405 ? -22.897 88.222 21.184 1.00 22.10 423 ALA A C 1
ATOM 3065 O O . ALA A 1 405 ? -22.086 88.962 20.610 1.00 20.24 423 ALA A O 1
ATOM 3067 N N . PRO A 1 406 ? -24.206 88.475 21.152 1.00 23.72 424 PRO A N 1
ATOM 3068 C CA . PRO A 1 406 ? -24.767 89.403 20.138 1.00 24.78 424 PRO A CA 1
ATOM 3069 C C . PRO A 1 406 ? -24.223 90.822 20.214 1.00 21.36 424 PRO A C 1
ATOM 3070 O O . PRO A 1 406 ? -23.970 91.426 19.164 1.00 29.16 424 PRO A O 1
ATOM 3074 N N . PRO A 1 407 ? -24.071 91.444 21.380 1.00 18.78 425 PRO A N 1
ATOM 3075 C CA . PRO A 1 407 ? -23.649 92.863 21.303 1.00 22.42 425 PRO A CA 1
ATOM 3076 C C . PRO A 1 407 ? -22.285 93.013 20.666 1.00 23.19 425 PRO A C 1
ATOM 3077 O O . PRO A 1 407 ? -22.079 93.972 19.910 1.00 27.04 425 PRO A O 1
ATOM 3081 N N . ASP A 1 408 ? -21.354 92.083 20.910 1.00 22.82 426 ASP A N 1
ATOM 3082 C CA . ASP A 1 408 ? -20.040 92.196 20.281 1.00 22.40 426 ASP A CA 1
ATOM 3083 C C . ASP A 1 408 ? -20.126 91.841 18.812 1.00 25.96 426 ASP A C 1
ATOM 3084 O O . ASP A 1 408 ? -19.712 92.618 17.936 1.00 19.32 426 ASP A O 1
ATOM 3089 N N . MET A 1 409 ? -20.699 90.678 18.525 1.00 21.30 427 MET A N 1
ATOM 3090 C CA . MET A 1 409 ? -20.649 90.168 17.166 1.00 24.84 427 MET A CA 1
ATOM 3091 C C . MET A 1 409 ? -21.550 90.957 16.231 1.00 22.56 427 MET A C 1
ATOM 3092 O O . MET A 1 409 ? -21.219 91.109 15.054 1.00 26.12 427 MET A O 1
ATOM 3097 N N . VAL A 1 410 ? -22.691 91.455 16.714 1.00 22.18 428 VAL A N 1
ATOM 3098 C CA . VAL A 1 410 ? -23.516 92.263 15.832 1.00 19.67 428 VAL A CA 1
ATOM 3099 C C . VAL A 1 410 ? -22.934 93.673 15.737 1.00 23.94 428 VAL A C 1
ATOM 3100 O O . VAL A 1 410 ? -23.011 94.303 14.687 1.00 26.55 428 VAL A O 1
ATOM 3104 N N . GLY A 1 411 ? -22.285 94.154 16.795 1.00 23.85 429 GLY A N 1
ATOM 3105 C CA . GLY A 1 411 ? -21.600 95.435 16.721 1.00 30.17 429 GLY A CA 1
ATOM 3106 C C . GLY A 1 411 ? -20.513 95.477 15.658 1.00 31.35 429 GLY A C 1
ATOM 3107 O O . GLY A 1 411 ? -20.302 96.514 14.997 1.00 25.20 429 GLY A O 1
ATOM 3108 N N . HIS A 1 412 ? -19.783 94.368 15.501 1.00 25.52 430 HIS A N 1
ATOM 3109 C CA . HIS A 1 412 ? -18.710 94.326 14.510 1.00 27.46 430 HIS A CA 1
ATOM 3110 C C . HIS A 1 412 ? -19.245 94.487 13.102 1.00 31.19 430 HIS A C 1
ATOM 3111 O O . HIS A 1 412 ? -18.460 94.782 12.194 1.00 29.33 430 HIS A O 1
ATOM 3118 N N . THR A 1 413 ? -20.561 94.301 12.897 1.00 25.33 431 THR A N 1
ATOM 3119 C CA . THR A 1 413 ? -21.130 94.524 11.576 1.00 26.00 431 THR A CA 1
ATOM 3120 C C . THR A 1 413 ? -21.311 96.004 11.274 1.00 27.22 431 THR A C 1
ATOM 3121 O O . THR A 1 413 ? -21.434 96.369 10.104 1.00 25.40 431 THR A O 1
ATOM 3125 N N . GLY A 1 414 ? -21.286 96.855 12.290 1.00 27.05 432 GLY A N 1
ATOM 3126 C CA . GLY A 1 414 ? -21.511 98.268 12.103 1.00 29.12 432 GLY A CA 1
ATOM 3127 C C . GLY A 1 414 ? -22.958 98.672 11.913 1.00 28.65 432 GLY A C 1
ATOM 3128 O O . GLY A 1 414 ? -23.235 99.873 11.801 1.00 30.62 432 GLY A O 1
ATOM 3129 N N . VAL A 1 415 ? -23.889 97.723 11.850 1.00 24.91 433 VAL A N 1
ATOM 3130 C CA . VAL A 1 415 ? -25.280 98.031 11.532 1.00 29.43 433 VAL A CA 1
ATOM 3131 C C . VAL A 1 415 ? -25.986 98.437 12.821 1.00 28.82 433 VAL A C 1
ATOM 3132 O O . VAL A 1 415 ? -26.332 97.593 13.653 1.00 25.00 433 VAL A O 1
ATOM 3136 N N . TYR A 1 416 ? -26.215 99.739 12.982 1.00 28.64 434 TYR A N 1
ATOM 3137 C CA . TYR A 1 416 ? -26.706 100.243 14.254 1.00 28.16 434 TYR A CA 1
ATOM 3138 C C . TYR A 1 416 ? -28.027 99.591 14.658 1.00 28.41 434 TYR A C 1
ATOM 3139 O O . TYR A 1 416 ? -28.191 99.188 15.816 1.00 26.24 434 TYR A O 1
ATOM 3148 N N . GLU A 1 417 ? -29.001 99.507 13.738 1.00 29.56 435 GLU A N 1
ATOM 3149 C CA . GLU A 1 417 ? -30.325 99.024 14.152 1.00 33.55 435 GLU A CA 1
ATOM 3150 C C . GLU A 1 417 ? -30.268 97.544 14.510 1.00 30.79 435 GLU A C 1
ATOM 3151 O O . GLU A 1 417 ? -31.035 97.058 15.357 1.00 26.88 435 GLU A O 1
ATOM 3154 N N . ALA A 1 418 ? -29.348 96.821 13.877 1.00 28.11 436 ALA A N 1
ATOM 3155 C CA . ALA A 1 418 ? -29.108 95.444 14.254 1.00 23.19 436 ALA A CA 1
ATOM 3156 C C . ALA A 1 418 ? -28.496 95.384 15.637 1.00 28.50 436 ALA A C 1
ATOM 3157 O O . ALA A 1 418 ? -28.858 94.528 16.447 1.00 25.71 436 ALA A O 1
ATOM 3159 N N . ALA A 1 419 ? -27.569 96.289 15.936 1.00 28.53 437 ALA A N 1
ATOM 3160 C CA . ALA A 1 419 ? -26.957 96.247 17.254 1.00 21.69 437 ALA A CA 1
ATOM 3161 C C . ALA A 1 419 ? -28.014 96.487 18.318 1.00 22.58 437 ALA A C 1
ATOM 3162 O O . ALA A 1 419 ? -27.962 95.901 19.404 1.00 21.16 437 ALA A O 1
ATOM 3164 N N . VAL A 1 420 ? -28.963 97.384 18.041 1.00 26.77 438 VAL A N 1
ATOM 3165 C CA . VAL A 1 420 ? -30.044 97.608 18.999 1.00 25.85 438 VAL A CA 1
ATOM 3166 C C . VAL A 1 420 ? -30.813 96.306 19.239 1.00 24.23 438 VAL A C 1
ATOM 3167 O O . VAL A 1 420 ? -31.075 95.919 20.386 1.00 22.20 438 VAL A O 1
ATOM 3171 N N . LYS A 1 421 ? -31.195 95.613 18.158 1.00 23.54 439 LYS A N 1
ATOM 3172 C CA . LYS A 1 421 ? -31.931 94.362 18.327 1.00 26.41 439 LYS A CA 1
ATOM 3173 C C . LYS A 1 421 ? -31.119 93.322 19.097 1.00 28.35 439 LYS A C 1
ATOM 3174 O O . LYS A 1 421 ? -31.688 92.499 19.830 1.00 25.00 439 LYS A O 1
ATOM 3180 N N . ALA A 1 422 ? -29.797 93.341 18.951 1.00 22.70 440 ALA A N 1
ATOM 3181 C CA . ALA A 1 422 ? -28.974 92.374 19.662 1.00 20.75 440 ALA A CA 1
ATOM 3182 C C . ALA A 1 422 ? -28.933 92.701 21.141 1.00 23.44 440 ALA A C 1
ATOM 3183 O O . ALA A 1 422 ? -28.999 91.806 21.994 1.00 22.81 440 ALA A O 1
ATOM 3185 N N . CYS A 1 423 ? -28.896 93.988 21.468 1.00 23.42 441 CYS A N 1
ATOM 3186 C CA . CYS A 1 423 ? -28.931 94.380 22.872 1.00 22.94 441 CYS A CA 1
ATOM 3187 C C . CYS A 1 423 ? -30.289 94.095 23.499 1.00 22.51 441 CYS A C 1
ATOM 3188 O O . CYS A 1 423 ? -30.354 93.787 24.692 1.00 23.65 441 CYS A O 1
ATOM 3191 N N . GLU A 1 424 ? -31.373 94.178 22.721 1.00 21.87 442 GLU A N 1
ATOM 3192 C CA . GLU A 1 424 ? -32.689 93.844 23.266 1.00 29.64 442 GLU A CA 1
ATOM 3193 C C . GLU A 1 424 ? -32.797 92.332 23.492 1.00 21.76 442 GLU A C 1
ATOM 3194 O O . GLU A 1 424 ? -33.203 91.884 24.569 1.00 21.44 442 GLU A O 1
ATOM 3200 N N . ALA A 1 425 ? -32.328 91.534 22.537 1.00 23.47 443 ALA A N 1
ATOM 3201 C CA . ALA A 1 425 ? -32.330 90.085 22.735 1.00 24.40 443 ALA A CA 1
ATOM 3202 C C . ALA A 1 425 ? -31.510 89.708 23.965 1.00 23.88 443 ALA A C 1
ATOM 3203 O O . ALA A 1 425 ? -31.918 88.851 24.757 1.00 22.68 443 ALA A O 1
ATOM 3205 N N . THR A 1 426 ? -30.372 90.377 24.165 1.00 27.91 444 THR A N 1
ATOM 3206 C CA . THR A 1 426 ? -29.522 90.084 25.317 1.00 26.57 444 THR A CA 1
ATOM 3207 C C . THR A 1 426 ? -30.235 90.439 26.616 1.00 24.96 444 THR A C 1
ATOM 3208 O O . THR A 1 426 ? -30.254 89.647 27.571 1.00 20.88 444 THR A O 1
ATOM 3212 N N . ASP A 1 427 ? -30.855 91.620 26.661 1.00 22.27 445 ASP A N 1
ATOM 3213 C CA . ASP A 1 427 ? -31.552 92.025 27.874 1.00 21.50 445 ASP A CA 1
ATOM 3214 C C . ASP A 1 427 ? -32.673 91.056 28.217 1.00 20.70 445 ASP A C 1
ATOM 3215 O O . ASP A 1 427 ? -32.836 90.667 29.379 1.00 22.25 445 ASP A O 1
ATOM 3220 N N . ILE A 1 428 ? -33.453 90.650 27.216 1.00 23.47 446 ILE A N 1
ATOM 3221 C CA . ILE A 1 428 ? -34.505 89.662 27.440 1.00 25.16 446 ILE A CA 1
ATOM 3222 C C . ILE A 1 428 ? -33.917 88.397 28.054 1.00 25.93 446 ILE A C 1
ATOM 3223 O O . ILE A 1 428 ? -34.459 87.836 29.014 1.00 24.33 446 ILE A O 1
ATOM 3228 N N . ALA A 1 429 ? -32.786 87.937 27.522 1.00 24.06 447 ALA A N 1
ATOM 3229 C CA . ALA A 1 429 ? -32.203 86.693 28.029 1.00 23.77 447 ALA A CA 1
ATOM 3230 C C . ALA A 1 429 ? -31.688 86.873 29.448 1.00 22.87 447 ALA A C 1
ATOM 3231 O O . ALA A 1 429 ? -31.846 85.987 30.288 1.00 22.02 447 ALA A O 1
ATOM 3233 N N . ILE A 1 430 ? -31.071 88.020 29.729 1.00 22.12 448 ILE A N 1
ATOM 3234 C CA . ILE A 1 430 ? -30.620 88.306 31.083 1.00 22.89 448 ILE A CA 1
ATOM 3235 C C . ILE A 1 430 ? -31.796 88.297 32.051 1.00 27.24 448 ILE A C 1
ATOM 3236 O O . ILE A 1 430 ? -31.690 87.758 33.156 1.00 24.79 448 ILE A O 1
ATOM 3241 N N . GLY A 1 431 ? -32.939 88.886 31.652 1.00 22.59 449 GLY A N 1
ATOM 3242 C CA . GLY A 1 431 ? -34.095 88.931 32.547 1.00 20.83 449 GLY A CA 1
ATOM 3243 C C . GLY A 1 431 ? -34.642 87.545 32.873 1.00 25.70 449 GLY A C 1
ATOM 3244 O O . GLY A 1 431 ? -34.999 87.261 34.014 1.00 20.23 449 GLY A O 1
ATOM 3245 N N . ARG A 1 432 ? -34.712 86.670 31.872 1.00 26.93 450 ARG A N 1
ATOM 3246 C CA . ARG A 1 432 ? -35.107 85.282 32.108 1.00 25.29 450 ARG A CA 1
ATOM 3247 C C . ARG A 1 432 ? -34.129 84.560 33.034 1.00 28.19 450 ARG A C 1
ATOM 3248 O O . ARG A 1 432 ? -34.548 83.798 33.907 1.00 21.85 450 ARG A O 1
ATOM 3256 N N . ILE A 1 433 ? -32.818 84.781 32.879 1.00 23.85 451 ILE A N 1
ATOM 3257 C CA . ILE A 1 433 ? -31.903 84.154 33.834 1.00 23.28 451 ILE A CA 1
ATOM 3258 C C . ILE A 1 433 ? -32.126 84.718 35.237 1.00 24.20 451 ILE A C 1
ATOM 3259 O O . ILE A 1 433 ? -32.174 83.976 36.229 1.00 24.06 451 ILE A O 1
ATOM 3264 N N . TYR A 1 434 ? -32.258 86.037 35.345 1.00 24.64 452 TYR A N 1
ATOM 3265 C CA . TYR A 1 434 ? -32.502 86.652 36.645 1.00 27.83 452 TYR A CA 1
ATOM 3266 C C . TYR A 1 434 ? -33.712 86.020 37.348 1.00 27.69 452 TYR A C 1
ATOM 3267 O O . TYR A 1 434 ? -33.666 85.702 38.545 1.00 26.72 452 TYR A O 1
ATOM 3276 N N . GLU A 1 435 ? -34.809 85.823 36.623 1.00 27.13 453 GLU A N 1
ATOM 3277 C CA . GLU A 1 435 ? -35.994 85.310 37.302 1.00 32.67 453 GLU A CA 1
ATOM 3278 C C . GLU A 1 435 ? -35.762 83.895 37.763 1.00 25.76 453 GLU A C 1
ATOM 3279 O O . GLU A 1 435 ? -36.225 83.507 38.841 1.00 30.86 453 GLU A O 1
ATOM 3285 N N . ALA A 1 436 ? -35.027 83.110 36.976 1.00 26.34 454 ALA A N 1
ATOM 3286 C CA . ALA A 1 436 ? -34.699 81.767 37.428 1.00 21.88 454 ALA A CA 1
ATOM 3287 C C . ALA A 1 436 ? -33.786 81.787 38.647 1.00 28.55 454 ALA A C 1
ATOM 3288 O O . ALA A 1 436 ? -33.849 80.864 39.466 1.00 26.71 454 ALA A O 1
ATOM 3290 N N . THR A 1 437 ? -32.906 82.794 38.785 1.00 29.73 455 THR A N 1
ATOM 3291 C CA . THR A 1 437 ? -31.974 82.743 39.917 1.00 32.34 455 THR A CA 1
ATOM 3292 C C . THR A 1 437 ? -32.709 83.035 41.215 1.00 32.55 455 THR A C 1
ATOM 3293 O O . THR A 1 437 ? -32.452 82.400 42.243 1.00 34.87 455 THR A O 1
ATOM 3297 N N . GLN A 1 438 ? -33.641 83.979 41.171 1.00 32.82 456 GLN A N 1
ATOM 3298 C CA . GLN A 1 438 ? -34.430 84.305 42.343 1.00 36.51 456 GLN A CA 1
ATOM 3299 C C . GLN A 1 438 ? -35.338 83.143 42.744 1.00 37.87 456 GLN A C 1
ATOM 3300 O O . GLN A 1 438 ? -35.542 82.914 43.938 1.00 39.88 456 GLN A O 1
ATOM 3306 N N . LYS A 1 439 ? -35.846 82.374 41.774 1.00 34.04 457 LYS A N 1
ATOM 3307 C CA . LYS A 1 439 ? -36.673 81.201 42.064 1.00 39.26 457 LYS A CA 1
ATOM 3308 C C . LYS A 1 439 ? -35.871 79.997 42.572 1.00 39.02 457 LYS A C 1
ATOM 3309 O O . LYS A 1 43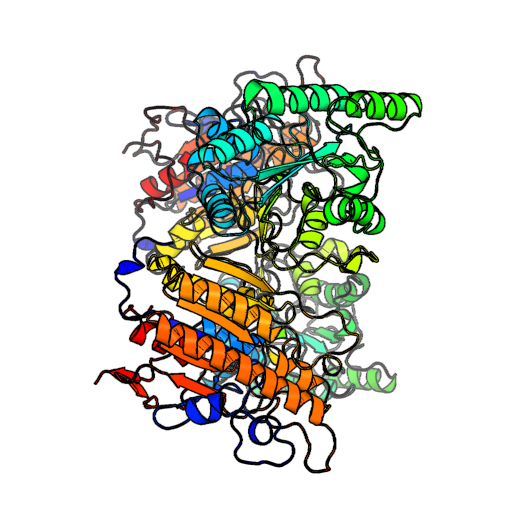9 ? -36.449 79.114 43.211 1.00 39.87 457 LYS A O 1
ATOM 3313 N N . HIS A 1 440 ? -34.562 79.927 42.336 1.00 31.83 458 HIS A N 1
ATOM 3314 C CA . HIS A 1 440 ? -33.816 78.751 42.759 1.00 37.43 458 HIS A CA 1
ATOM 3315 C C . HIS A 1 440 ? -32.620 79.071 43.643 1.00 32.88 458 HIS A C 1
ATOM 3316 O O . HIS A 1 440 ? -31.789 78.182 43.876 1.00 39.68 458 HIS A O 1
ATOM 3323 N N . GLY A 1 441 ? -32.523 80.289 44.167 1.00 26.32 459 GLY A N 1
ATOM 3324 C CA . GLY A 1 441 ? -31.589 80.544 45.250 1.00 32.92 459 GLY A CA 1
ATOM 3325 C C . GLY A 1 441 ? -30.172 80.882 44.826 1.00 39.52 459 GLY A C 1
ATOM 3326 O O . GLY A 1 441 ? -29.224 80.646 45.591 1.00 37.10 459 GLY A O 1
ATOM 3327 N N . TYR A 1 442 ? -29.999 81.432 43.630 1.00 29.91 460 TYR A N 1
ATOM 3328 C CA . TYR A 1 442 ? -28.703 81.846 43.118 1.00 31.41 460 TYR A CA 1
ATOM 3329 C C . TYR A 1 442 ? -28.598 83.367 43.165 1.00 34.23 460 TYR A C 1
ATOM 3330 O O . TYR A 1 442 ? -29.586 84.079 42.966 1.00 36.12 460 TYR A O 1
ATOM 3339 N N . SER A 1 443 ? -27.387 83.869 43.408 1.00 31.76 461 SER A N 1
ATOM 3340 C CA . SER A 1 443 ? -27.099 85.268 43.161 1.00 27.07 461 SER A CA 1
ATOM 3341 C C . SER A 1 443 ? -26.656 85.451 41.720 1.00 29.16 461 SER A C 1
ATOM 3342 O O . SER A 1 443 ? -25.923 84.625 41.158 1.00 28.27 461 SER A O 1
ATOM 3345 N N . LEU A 1 444 ? -27.105 86.546 41.130 1.00 26.24 462 LEU A N 1
ATOM 3346 C CA . LEU A 1 444 ? -26.755 86.903 39.772 1.00 28.04 462 LEU A CA 1
ATOM 3347 C C . LEU A 1 444 ? -25.727 88.011 39.808 1.00 30.19 462 LEU A C 1
ATOM 3348 O O . LEU A 1 444 ? -25.921 89.024 40.494 1.00 30.46 462 LEU A O 1
ATOM 3353 N N . MET A 1 445 ? -24.647 87.815 39.055 1.00 25.60 463 MET A N 1
ATOM 3354 C CA . MET A 1 445 ? -23.666 88.844 38.748 1.00 19.59 463 MET A CA 1
ATOM 3355 C C . MET A 1 445 ? -23.582 88.960 37.239 1.00 24.83 463 MET A C 1
ATOM 3356 O O . MET A 1 445 ? -23.392 87.950 36.554 1.00 24.48 463 MET A O 1
ATOM 3361 N N . VAL A 1 446 ? -23.716 90.179 36.721 1.00 24.92 464 VAL A N 1
ATOM 3362 C CA . VAL A 1 446 ? -23.610 90.446 35.289 1.00 23.98 464 VAL A CA 1
ATOM 3363 C C . VAL A 1 446 ? -22.403 91.348 35.062 1.00 28.27 464 VAL A C 1
ATOM 3364 O O . VAL A 1 446 ? -22.232 92.363 35.753 1.00 29.06 464 VAL A O 1
ATOM 3368 N N . THR A 1 447 ? -21.560 90.975 34.104 1.00 24.97 465 THR A N 1
ATOM 3369 C CA . THR A 1 447 ? -20.430 91.810 33.720 1.00 25.89 465 THR A CA 1
ATOM 3370 C C . THR A 1 447 ? -20.310 91.757 32.202 1.00 25.68 465 THR A C 1
ATOM 3371 O O . THR A 1 447 ? -21.206 91.265 31.506 1.00 26.05 465 THR A O 1
ATOM 3375 N N . ALA A 1 448 ? -19.194 92.266 31.686 1.00 23.03 466 ALA A N 1
ATOM 3376 C CA . ALA A 1 448 ? -18.866 92.124 30.275 1.00 27.44 466 ALA A CA 1
ATOM 3377 C C . ALA A 1 448 ? -17.352 92.031 30.131 1.00 27.18 466 ALA A C 1
ATOM 3378 O O . ALA A 1 448 ? -16.607 92.353 31.058 1.00 28.67 466 ALA A O 1
ATOM 3380 N N . ASP A 1 449 ? -16.897 91.598 28.945 1.00 21.50 467 ASP A N 1
ATOM 3381 C CA . ASP A 1 449 ? -15.465 91.414 28.730 1.00 21.48 467 ASP A CA 1
ATOM 3382 C C . ASP A 1 449 ? -14.779 92.651 28.148 1.00 25.32 467 ASP A C 1
ATOM 3383 O O . ASP A 1 449 ? -13.550 92.759 28.228 1.00 23.61 467 ASP A O 1
ATOM 3388 N N . HIS A 1 450 ? -15.546 93.599 27.626 1.00 28.32 468 HIS A N 1
ATOM 3389 C CA . HIS A 1 450 ? -15.063 94.854 27.066 1.00 25.36 468 HIS A CA 1
ATOM 3390 C C . HIS A 1 450 ? -16.265 95.485 26.396 1.00 22.56 468 HIS A C 1
ATOM 3391 O O . HIS A 1 450 ? -17.288 94.814 26.220 1.00 20.36 468 HIS A O 1
ATOM 3398 N N . GLY A 1 451 ? -16.153 96.743 26.003 1.00 26.44 469 GLY A N 1
ATOM 3399 C CA . GLY A 1 451 ? -17.249 97.419 25.340 1.00 24.47 469 GLY A CA 1
ATOM 3400 C C . GLY A 1 451 ? -17.229 97.247 23.826 1.00 24.19 469 GLY A C 1
ATOM 3401 O O . GLY A 1 451 ? -16.233 96.836 23.220 1.00 26.02 469 GLY A O 1
ATOM 3402 N N . ASN A 1 452 ? -18.354 97.607 23.208 1.00 22.96 470 ASN A N 1
ATOM 3403 C CA . ASN A 1 452 ? -18.461 97.612 21.757 1.00 25.77 470 ASN A CA 1
ATOM 3404 C C . ASN A 1 452 ? -19.751 98.299 21.330 1.00 28.64 470 ASN A C 1
ATOM 3405 O O . ASN A 1 452 ? -19.714 99.346 20.662 1.00 26.39 470 ASN A O 1
ATOM 3410 N N . ALA A 1 453 ? -20.895 97.722 21.718 1.00 23.81 471 ALA A N 1
ATOM 3411 C CA . ALA A 1 453 ? -22.173 98.148 21.167 1.00 26.34 471 ALA A CA 1
ATOM 3412 C C . ALA A 1 453 ? -22.640 99.492 21.727 1.00 26.22 471 ALA A C 1
ATOM 3413 O O . ALA A 1 453 ? -23.589 100.059 21.190 1.00 22.31 471 ALA A O 1
ATOM 3415 N N . GLU A 1 454 ? -22.019 99.999 22.788 1.00 20.33 472 GLU A N 1
ATOM 3416 C CA . GLU A 1 454 ? -22.359 101.337 23.280 1.00 29.00 472 GLU A CA 1
ATOM 3417 C C . GLU A 1 454 ? -21.805 102.454 22.395 1.00 28.83 472 GLU A C 1
ATOM 3418 O O . GLU A 1 454 ? -22.180 103.611 22.586 1.00 29.93 472 GLU A O 1
ATOM 3424 N N . LYS A 1 455 ? -20.963 102.136 21.413 1.00 28.14 473 LYS A N 1
ATOM 3425 C CA . LYS A 1 455 ? -20.439 103.126 20.478 1.00 25.01 473 LYS A CA 1
ATOM 3426 C C . LYS A 1 455 ? -20.492 102.517 19.077 1.00 28.85 473 LYS A C 1
ATOM 3427 O O . LYS A 1 455 ? -19.521 101.926 18.598 1.00 29.55 473 LYS A O 1
ATOM 3430 N N . MET A 1 456 ? -21.624 102.687 18.406 1.00 24.30 474 MET A N 1
ATOM 3431 C CA . MET A 1 456 ? -21.796 102.187 17.049 1.00 25.06 474 MET A CA 1
ATOM 3432 C C . MET A 1 456 ? -21.559 103.241 15.978 1.00 31.70 474 MET A C 1
ATOM 3433 O O . MET A 1 456 ? -21.570 102.893 14.792 1.00 30.88 474 MET A O 1
ATOM 3438 N N . LYS A 1 457 ? -21.362 104.509 16.353 1.00 29.75 475 LYS A N 1
ATOM 3439 C CA . LYS A 1 457 ? -21.115 105.582 15.393 1.00 34.73 475 LYS A CA 1
ATOM 3440 C C . LYS A 1 457 ? -19.904 106.403 15.807 1.00 30.58 475 LYS A C 1
ATOM 3441 O O . LYS A 1 457 ? -19.736 106.736 16.982 1.00 34.54 475 LYS A O 1
ATOM 3447 N N . ALA A 1 458 ? -19.048 106.697 14.839 1.00 31.56 476 ALA A N 1
ATOM 3448 C CA . ALA A 1 458 ? -17.958 107.639 15.054 1.00 43.12 476 ALA A CA 1
ATOM 3449 C C . ALA A 1 458 ? -18.505 109.072 15.114 1.00 40.87 476 ALA A C 1
ATOM 3450 O O . ALA A 1 458 ? -19.654 109.330 14.737 1.00 33.84 476 ALA A O 1
ATOM 3452 N N . PRO A 1 459 ? -17.699 110.033 15.589 1.00 46.57 477 PRO A N 1
ATOM 3453 C CA . PRO A 1 459 ? -18.215 111.413 15.710 1.00 47.11 477 PRO A CA 1
ATOM 3454 C C . PRO A 1 459 ? -18.783 111.941 14.407 1.00 37.31 477 PRO A C 1
ATOM 3455 O O . PRO A 1 459 ? -19.847 112.565 14.409 1.00 38.80 477 PRO A O 1
ATOM 3459 N N . ASP A 1 460 ? -18.106 111.691 13.295 1.00 33.95 478 ASP A N 1
ATOM 3460 C CA . ASP A 1 460 ? -18.574 112.014 11.949 1.00 35.56 478 ASP A CA 1
ATOM 3461 C C . ASP A 1 460 ? -19.738 111.184 11.521 1.00 39.66 478 ASP A C 1
ATOM 3462 O O . ASP A 1 460 ? -20.048 111.270 10.322 1.00 46.06 478 ASP A O 1
ATOM 3467 N N . GLY A 1 461 ? -20.381 110.432 12.421 1.00 38.07 479 GLY A N 1
ATOM 3468 C CA . GLY A 1 461 ? -21.512 109.601 12.068 1.00 44.64 479 GLY A CA 1
ATOM 3469 C C . GLY A 1 461 ? -21.165 108.338 11.315 1.00 44.52 479 GLY A C 1
ATOM 3470 O O . GLY A 1 461 ? -22.080 107.600 10.928 1.00 54.30 479 GLY A O 1
ATOM 3471 N N . GLY A 1 462 ? -19.876 108.063 11.087 1.00 42.54 480 GLY A N 1
ATOM 3472 C CA . GLY A 1 462 ? -19.490 106.837 10.421 1.00 41.96 480 GLY A CA 1
ATOM 3473 C C . GLY A 1 462 ? -19.654 105.622 11.316 1.00 37.24 480 GLY A C 1
ATOM 3474 O O . GLY A 1 462 ? -19.731 105.721 12.538 1.00 30.61 480 GLY A O 1
ATOM 3475 N N . LYS A 1 463 ? -19.708 104.443 10.695 1.00 40.32 481 LYS A N 1
ATOM 3476 C CA . LYS A 1 463 ? -19.958 103.227 11.466 1.00 33.99 481 LYS A CA 1
ATOM 3477 C C . LYS A 1 463 ? -18.756 102.957 12.368 1.00 32.77 481 LYS A C 1
ATOM 3478 O O . LYS A 1 463 ? -17.610 103.223 11.995 1.00 40.93 481 LYS A O 1
ATOM 3481 N N . HIS A 1 464 ? -19.012 102.490 13.585 1.00 29.09 482 HIS A N 1
ATOM 3482 C CA . HIS A 1 464 ? -17.942 102.136 14.529 1.00 27.15 482 HIS A CA 1
ATOM 3483 C C . HIS A 1 464 ? -18.021 100.643 14.841 1.00 31.21 482 HIS A C 1
ATOM 3484 O O . HIS A 1 464 ? -18.826 100.202 15.677 1.00 31.87 482 HIS A O 1
ATOM 3491 N N . THR A 1 465 ? -17.148 99.874 14.187 1.00 33.13 483 THR A N 1
ATOM 3492 C CA . THR A 1 465 ? -17.170 98.418 14.212 1.00 24.79 483 THR A CA 1
ATOM 3493 C C . THR A 1 465 ? -16.146 97.819 15.166 1.00 29.19 483 THR A C 1
ATOM 3494 O O . THR A 1 465 ? -15.746 96.665 14.969 1.00 30.13 483 THR A O 1
ATOM 3498 N N . ALA A 1 466 ? -15.718 98.549 16.193 1.00 30.26 484 ALA A N 1
ATOM 3499 C CA . ALA A 1 466 ? -14.650 98.084 17.082 1.00 30.13 484 ALA A CA 1
ATOM 3500 C C . ALA A 1 466 ? -15.068 98.067 18.550 1.00 28.50 484 ALA A C 1
ATOM 3501 O O . ALA A 1 466 ? -16.095 98.622 18.950 1.00 26.17 484 ALA A O 1
ATOM 3503 N N . HIS A 1 467 ? -14.253 97.375 19.348 1.00 24.15 485 HIS A N 1
ATOM 3504 C CA . HIS A 1 467 ? -14.301 97.466 20.794 1.00 26.87 485 HIS A CA 1
ATOM 3505 C C . HIS A 1 467 ? -13.887 98.860 21.259 1.00 28.44 485 HIS A C 1
ATOM 3506 O O . HIS A 1 467 ? -13.438 99.692 20.481 1.00 29.88 485 HIS A O 1
ATOM 3513 N N . THR A 1 468 ? -14.021 99.100 22.560 1.00 27.25 486 THR A N 1
ATOM 3514 C CA . THR A 1 468 ? -13.835 100.428 23.136 1.00 29.32 486 THR A CA 1
ATOM 3515 C C . THR A 1 468 ? -13.010 100.332 24.412 1.00 27.98 486 THR A C 1
ATOM 3516 O O . THR A 1 468 ? -12.682 99.243 24.910 1.00 28.80 486 THR A O 1
ATOM 3520 N N . CYS A 1 469 ? -12.720 101.496 24.974 1.00 29.67 487 CYS A N 1
ATOM 3521 C CA . CYS A 1 469 ? -12.006 101.597 26.235 1.00 29.04 487 CYS A CA 1
ATOM 3522 C C . CYS A 1 469 ? -12.940 101.958 27.397 1.00 28.86 487 CYS A C 1
ATOM 3523 O O . CYS A 1 469 ? -12.469 102.249 28.499 1.00 31.83 487 CYS A O 1
ATOM 3526 N N . TYR A 1 470 ? -14.254 101.897 27.193 1.00 31.18 488 TYR A N 1
ATOM 3527 C CA . TYR A 1 470 ? -15.176 102.183 28.292 1.00 31.90 488 TYR A CA 1
ATOM 3528 C C . TYR A 1 470 ? -15.106 101.091 29.355 1.00 29.80 488 TYR A C 1
ATOM 3529 O O . TYR A 1 470 ? -14.639 99.967 29.111 1.00 25.05 488 TYR A O 1
ATOM 3538 N N . ARG A 1 471 ? -15.556 101.455 30.560 1.00 26.24 489 ARG A N 1
ATOM 3539 C CA . ARG A 1 471 ? -15.753 100.496 31.636 1.00 26.29 489 ARG A CA 1
ATOM 3540 C C . ARG A 1 471 ? -16.919 99.561 31.302 1.00 29.11 489 ARG A C 1
ATOM 3541 O O . ARG A 1 471 ? -17.772 99.860 30.453 1.00 26.19 489 ARG A O 1
ATOM 3546 N N . VAL A 1 472 ? -16.965 98.432 32.006 1.00 21.39 490 VAL A N 1
ATOM 3547 C CA . VAL A 1 472 ? -18.073 97.491 31.864 1.00 23.04 490 VAL A CA 1
ATOM 3548 C C . VAL A 1 472 ? -18.807 97.384 33.194 1.00 27.01 490 VAL A C 1
ATOM 3549 O O . VAL A 1 472 ? -18.261 97.768 34.239 1.00 25.44 490 VAL A O 1
ATOM 3553 N N . PRO A 1 473 ? -20.003 96.807 33.212 1.00 27.43 491 PRO A N 1
ATOM 3554 C CA . PRO A 1 473 ? -20.735 96.645 34.471 1.00 24.31 491 PRO A CA 1
ATOM 3555 C C . PRO A 1 473 ? -20.187 95.513 35.315 1.00 32.69 491 PRO A C 1
ATOM 3556 O O . PRO A 1 473 ? -19.575 94.562 34.826 1.00 26.05 491 PRO A O 1
ATOM 3560 N N . LEU A 1 474 ? -20.437 95.623 36.615 1.00 28.18 492 LEU A N 1
ATOM 3561 C CA . LEU A 1 474 ? -20.464 94.453 37.478 1.00 27.72 492 LEU A CA 1
ATOM 3562 C C . LEU A 1 474 ? -21.698 94.597 38.352 1.00 27.22 492 LEU A C 1
ATOM 3563 O O . LEU A 1 474 ? -21.807 95.573 39.103 1.00 29.06 492 LEU A O 1
ATOM 3568 N N . THR A 1 475 ? -22.639 93.669 38.238 1.00 25.61 493 THR A N 1
ATOM 3569 C CA . THR A 1 475 ? -23.866 93.750 39.027 1.00 27.74 493 THR A CA 1
ATOM 3570 C C . THR A 1 475 ? -23.901 92.634 40.058 1.00 31.74 493 THR A C 1
ATOM 3571 O O . THR A 1 475 ? -23.119 91.680 40.004 1.00 27.01 493 THR A O 1
ATOM 3575 N N . LEU A 1 476 ? -24.817 92.779 41.016 1.00 24.28 494 LEU A N 1
ATOM 3576 C CA . LEU A 1 476 ? -24.978 91.773 42.058 1.00 31.15 494 LEU A CA 1
ATOM 3577 C C . LEU A 1 476 ? -26.364 91.893 42.681 1.00 30.89 494 LEU A C 1
ATOM 3578 O O . LEU A 1 476 ? -26.697 92.919 43.280 1.00 29.31 494 LEU A O 1
ATOM 3583 N N . SER A 1 477 ? -27.161 90.844 42.547 1.00 32.44 495 SER A N 1
ATOM 3584 C CA . SER A 1 477 ? -28.511 90.838 43.089 1.00 31.08 495 SER A CA 1
ATOM 3585 C C . SER A 1 477 ? -28.543 90.610 44.597 1.00 34.90 495 SER A C 1
ATOM 3586 O O . SER A 1 477 ? -29.512 90.994 45.242 1.00 34.28 495 SER A O 1
ATOM 3589 N N . HIS A 1 478 ? -27.525 89.987 45.179 1.00 34.21 496 HIS A N 1
ATOM 3590 C CA . HIS A 1 478 ? -27.544 89.716 46.619 1.00 33.10 496 HIS A CA 1
ATOM 3591 C C . HIS A 1 478 ? -27.591 91.035 47.389 1.00 31.13 496 HIS A C 1
ATOM 3592 O O . HIS A 1 478 ? -26.787 91.932 47.114 1.00 34.10 496 HIS A O 1
ATOM 3599 N N . PRO A 1 479 ? -28.525 91.210 48.332 1.00 42.23 497 PRO A N 1
ATOM 3600 C CA . PRO A 1 479 ? -28.627 92.496 49.045 1.00 34.82 497 PRO A CA 1
ATOM 3601 C C . PRO A 1 479 ? -27.663 92.651 50.213 1.00 37.65 497 PRO A C 1
ATOM 3602 O O . PRO A 1 479 ? -27.553 93.759 50.758 1.00 41.70 497 PRO A O 1
ATOM 3606 N N . GLY A 1 480 ? -26.993 91.585 50.637 1.00 36.47 498 GLY A N 1
ATOM 3607 C CA . GLY A 1 480 ? -26.124 91.669 51.791 1.00 37.89 498 GLY A CA 1
ATOM 3608 C C . GLY A 1 480 ? -24.720 92.166 51.504 1.00 39.99 498 GLY A C 1
ATOM 3609 O O . GLY A 1 480 ? -23.822 91.894 52.310 1.00 43.90 498 GLY A O 1
ATOM 3610 N N . PHE A 1 481 ? -24.511 92.895 50.392 1.00 33.91 499 PHE A N 1
ATOM 3611 C CA . PHE A 1 481 ? -23.173 93.294 49.944 1.00 35.79 499 PHE A CA 1
ATOM 3612 C C . PHE A 1 481 ? -23.197 94.685 49.342 1.00 36.58 499 PHE A C 1
ATOM 3613 O O . PHE A 1 481 ? -24.146 95.045 48.635 1.00 42.45 499 PHE A O 1
ATOM 3621 N N . LYS A 1 482 ? -22.157 95.469 49.621 1.00 36.21 500 LYS A N 1
ATOM 3622 C CA . LYS A 1 482 ? -21.966 96.760 48.972 1.00 34.70 500 LYS A CA 1
ATOM 3623 C C . LYS A 1 482 ? -20.671 96.702 48.170 1.00 38.57 500 LYS A C 1
ATOM 3624 O O . LYS A 1 482 ? -19.677 96.120 48.620 1.00 36.51 500 LYS A O 1
ATOM 3626 N N . PHE A 1 483 ? -20.709 97.276 46.972 1.00 36.12 501 PHE A N 1
ATOM 3627 C CA . PHE A 1 483 ? -19.538 97.369 46.115 1.00 39.42 501 PHE A CA 1
ATOM 3628 C C . PHE A 1 483 ? -18.616 98.474 46.614 1.00 43.39 501 PHE A C 1
ATOM 3629 O O . PHE A 1 483 ? -19.066 99.582 46.931 1.00 36.15 501 PHE A O 1
ATOM 3637 N N . VAL A 1 484 ? -1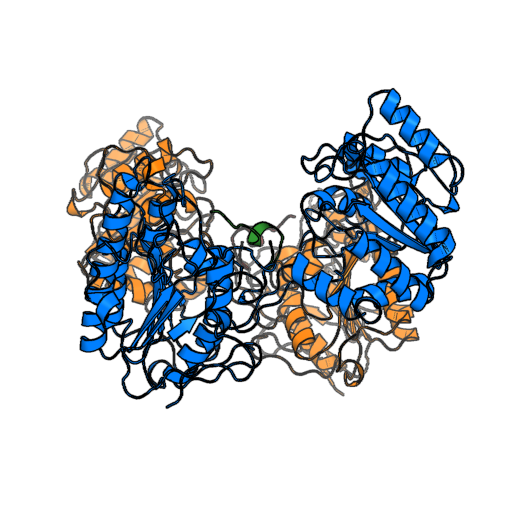7.319 98.166 46.645 1.00 38.36 502 VAL A N 1
ATOM 3638 C CA . VAL A 1 484 ? -16.278 99.033 47.179 1.00 35.48 502 VAL A CA 1
ATOM 3639 C C . VAL A 1 484 ? -15.100 98.995 46.218 1.00 41.20 502 VAL A C 1
ATOM 3640 O O . VAL A 1 484 ? -14.876 98.004 45.518 1.00 44.24 502 VAL A O 1
ATOM 3644 N N . ASP A 1 485 ? -14.369 100.051 46.176 1.00 43.35 503 ASP A N 1
ATOM 3645 C CA . ASP A 1 485 ? -13.258 100.112 45.250 1.00 38.59 503 ASP A CA 1
ATOM 3646 C C . ASP A 1 485 ? -11.979 99.597 45.886 1.00 39.84 503 ASP A C 1
ATOM 3647 O O . ASP A 1 485 ? -11.886 99.465 47.108 1.00 37.97 503 ASP A O 1
ATOM 3652 N N . PRO A 1 486 ? -10.995 99.223 45.066 1.00 38.70 504 PRO A N 1
ATOM 3653 C CA . PRO A 1 486 ? -9.689 98.868 45.616 1.00 45.29 504 PRO A CA 1
ATOM 3654 C C . PRO A 1 486 ? -9.018 100.101 46.180 1.00 36.90 504 PRO A C 1
ATOM 3655 O O . PRO A 1 486 ? -9.265 101.225 45.743 1.00 38.67 504 PRO A O 1
ATOM 3659 N N . ALA A 1 487 ? -8.139 99.870 47.150 1.00 42.96 505 ALA A N 1
ATOM 3660 C CA . ALA A 1 487 ? -7.398 100.969 47.767 1.00 52.71 505 ALA A CA 1
ATOM 3661 C C . ALA A 1 487 ? -6.666 101.845 46.735 1.00 49.13 505 ALA A C 1
ATOM 3662 O O . ALA A 1 487 ? -6.807 103.076 46.735 1.00 47.19 505 ALA A O 1
ATOM 3664 N N . ASP A 1 488 ? -5.903 101.220 45.828 1.00 41.90 506 ASP A N 1
ATOM 3665 C CA . ASP A 1 488 ? -4.837 101.885 45.080 1.00 37.39 506 ASP A CA 1
ATOM 3666 C C . ASP A 1 488 ? -5.101 102.091 43.591 1.00 39.78 506 ASP A C 1
ATOM 3667 O O . ASP A 1 488 ? -4.206 102.590 42.900 1.00 39.38 506 ASP A O 1
ATOM 3672 N N . ARG A 1 489 ? -6.261 101.699 43.063 1.00 41.18 507 ARG A N 1
ATOM 3673 C CA . ARG A 1 489 ? -6.484 101.646 41.614 1.00 39.70 507 ARG A CA 1
ATOM 3674 C C . ARG A 1 489 ? -7.980 101.514 41.330 1.00 37.57 507 ARG A C 1
ATOM 3675 O O . ARG A 1 489 ? -8.767 101.144 42.208 1.00 35.88 507 ARG A O 1
ATOM 3683 N N . HIS A 1 490 ? -8.362 101.762 40.074 1.00 32.13 508 HIS A N 1
ATOM 3684 C CA . HIS A 1 490 ? -9.712 101.412 39.644 1.00 32.58 508 HIS A CA 1
ATOM 3685 C C . HIS A 1 490 ? -9.945 99.904 39.802 1.00 35.03 508 HIS A C 1
ATOM 3686 O O . HIS A 1 490 ? -9.004 99.110 39.689 1.00 34.50 508 HIS A O 1
ATOM 3693 N N . PRO A 1 491 ? -11.194 99.472 40.018 1.00 35.30 509 PRO A N 1
ATOM 3694 C CA . PRO A 1 491 ? -11.514 98.045 39.860 1.00 28.39 509 PRO A CA 1
ATOM 3695 C C . PRO A 1 491 ? -11.418 97.607 38.396 1.00 26.84 509 PRO A C 1
ATOM 3696 O O . PRO A 1 491 ? -11.581 98.408 37.474 1.00 31.34 509 PRO A O 1
ATOM 3700 N N . ALA A 1 492 ? -11.134 96.316 38.175 1.00 29.94 510 ALA A N 1
ATOM 3701 C CA . ALA A 1 492 ? -10.968 95.826 36.807 1.00 28.67 510 ALA A CA 1
ATOM 3702 C C . ALA A 1 492 ? -11.375 94.353 36.731 1.00 24.69 510 ALA A C 1
ATOM 3703 O O . ALA A 1 492 ? -11.774 93.747 37.725 1.00 25.41 510 ALA A O 1
ATOM 3705 N N . LEU A 1 493 ? -11.246 93.757 35.528 1.00 27.59 511 LEU A N 1
ATOM 3706 C CA . LEU A 1 493 ? -11.689 92.369 35.342 1.00 28.08 511 LEU A CA 1
ATOM 3707 C C . LEU A 1 493 ? -10.985 91.400 36.289 1.00 25.95 511 LEU A C 1
ATOM 3708 O O . LEU A 1 493 ? -11.587 90.401 36.709 1.00 28.18 511 LEU A O 1
ATOM 3713 N N . CYS A 1 494 ? -9.716 91.657 36.630 1.00 29.39 512 CYS A N 1
ATOM 3714 C CA . CYS A 1 494 ? -9.031 90.791 37.588 1.00 26.91 512 CYS A CA 1
ATOM 3715 C C . CYS A 1 494 ? -9.758 90.685 38.921 1.00 31.27 512 CYS A C 1
ATOM 3716 O O . CYS A 1 494 ? -9.445 89.776 39.702 1.00 28.87 512 CYS A O 1
ATOM 3719 N N . ASP A 1 495 ? -10.689 91.600 39.220 1.00 29.12 513 ASP A N 1
ATOM 3720 C CA . ASP A 1 495 ? -11.397 91.560 40.498 1.00 26.85 513 ASP A CA 1
ATOM 3721 C C . ASP A 1 495 ? -12.691 90.753 40.449 1.00 32.28 513 ASP A C 1
ATOM 3722 O O . ASP A 1 495 ? -13.332 90.564 41.491 1.00 29.16 513 ASP A O 1
ATOM 3727 N N . VAL A 1 496 ? -13.095 90.261 39.280 1.00 30.43 514 VAL A N 1
ATOM 3728 C CA . VAL A 1 496 ? -14.386 89.592 39.192 1.00 27.97 514 VAL A CA 1
ATOM 3729 C C . VAL A 1 496 ? -14.355 88.280 39.947 1.00 28.74 514 VAL A C 1
ATOM 3730 O O . VAL A 1 496 ? -15.315 87.919 40.638 1.00 26.35 514 VAL A O 1
ATOM 3734 N N . ALA A 1 497 ? -13.279 87.532 39.805 1.00 27.96 515 ALA A N 1
ATOM 3735 C CA . ALA A 1 497 ? -13.236 86.195 40.366 1.00 25.32 515 ALA A CA 1
ATOM 3736 C C . ALA A 1 497 ? -13.023 86.232 41.873 1.00 29.07 515 ALA A C 1
ATOM 3737 O O . ALA A 1 497 ? -13.640 85.433 42.592 1.00 31.14 515 ALA A O 1
ATOM 3739 N N . PRO A 1 498 ? -12.164 87.106 42.404 1.00 25.09 516 PRO A N 1
ATOM 3740 C CA . PRO A 1 498 ? -12.123 87.240 43.873 1.00 29.56 516 PRO A CA 1
ATOM 3741 C C . PRO A 1 498 ? -13.473 87.622 44.466 1.00 29.99 516 PRO A C 1
ATOM 3742 O O . PRO A 1 498 ? -13.853 87.119 45.532 1.00 27.69 516 PRO A O 1
ATOM 3746 N N . THR A 1 499 ? -14.215 88.500 43.798 1.00 30.54 517 THR A N 1
ATOM 3747 C CA . THR A 1 499 ? -15.534 88.870 44.304 1.00 28.47 517 THR A CA 1
ATOM 3748 C C . THR A 1 499 ? -16.474 87.669 44.301 1.00 32.50 517 THR A C 1
ATOM 3749 O O . THR A 1 499 ? -17.129 87.393 45.307 1.00 29.79 517 THR A O 1
ATOM 3753 N N . VAL A 1 500 ? -16.499 86.895 43.210 1.00 27.19 518 VAL A N 1
ATOM 3754 C CA . VAL A 1 500 ? -17.333 85.696 43.180 1.00 24.91 518 VAL A CA 1
ATOM 3755 C C . VAL A 1 500 ? -16.996 84.791 44.352 1.00 35.97 518 VAL A C 1
ATOM 3756 O O . VAL A 1 500 ? -17.887 84.311 45.061 1.00 31.17 518 VAL A O 1
ATOM 3760 N N . LEU A 1 501 ? -15.702 84.535 44.571 1.00 31.36 519 LEU A N 1
ATOM 3761 C CA . LEU A 1 501 ? -15.315 83.617 45.635 1.00 32.05 519 LEU A CA 1
ATOM 3762 C C . LEU A 1 501 ? -15.765 84.118 46.998 1.00 26.10 519 LEU A C 1
ATOM 3763 O O . LEU A 1 501 ? -16.251 83.338 47.819 1.00 34.58 519 LEU A O 1
ATOM 3768 N N . ALA A 1 502 ? -15.582 85.405 47.271 1.00 30.68 520 ALA A N 1
ATOM 3769 C CA . ALA A 1 502 ? -16.049 85.971 48.531 1.00 34.14 520 ALA A CA 1
ATOM 3770 C C . ALA A 1 502 ? -17.558 85.745 48.693 1.00 42.65 520 ALA A C 1
ATOM 3771 O O . ALA A 1 502 ? -18.009 85.079 49.640 1.00 31.48 520 ALA A O 1
ATOM 3773 N N . ILE A 1 503 ? -18.347 86.239 47.731 1.00 31.55 521 ILE A N 1
ATOM 3774 C CA . ILE A 1 503 ? -19.791 85.989 47.728 1.00 36.32 521 ILE A CA 1
ATOM 3775 C C . ILE A 1 503 ? -20.110 84.507 47.914 1.00 35.98 521 ILE A C 1
ATOM 3776 O O . ILE A 1 503 ? -21.085 84.147 48.587 1.00 35.24 521 ILE A O 1
ATOM 3781 N N . MET A 1 504 ? -19.312 83.621 47.327 1.00 33.90 522 MET A N 1
ATOM 3782 C CA . MET A 1 504 ? -19.545 82.188 47.504 1.00 28.30 522 MET A CA 1
ATOM 3783 C C . MET A 1 504 ? -19.024 81.673 48.841 1.00 34.63 522 MET A C 1
ATOM 3784 O O . MET A 1 504 ? -19.223 80.499 49.164 1.00 29.50 522 MET A O 1
ATOM 3789 N N . GLY A 1 505 ? -18.377 82.511 49.643 1.00 34.79 523 GLY A N 1
ATOM 3790 C CA . GLY A 1 505 ? -17.838 81.992 50.884 1.00 34.27 523 GLY A CA 1
ATOM 3791 C C . GLY A 1 505 ? -16.669 81.049 50.714 1.00 37.78 523 GLY A C 1
ATOM 3792 O O . GLY A 1 505 ? -16.410 80.234 51.595 1.00 38.12 523 GLY A O 1
ATOM 3793 N N . LEU A 1 506 ? -15.948 81.135 49.614 1.00 35.35 524 LEU A N 1
ATOM 3794 C CA . LEU A 1 506 ? -14.815 80.270 49.392 1.00 36.13 524 LEU A CA 1
ATOM 3795 C C . LEU A 1 506 ? -13.510 81.030 49.565 1.00 35.06 524 LEU A C 1
ATOM 3796 O O . LEU A 1 506 ? -13.457 82.260 49.444 1.00 30.12 524 LEU A O 1
ATOM 3801 N N . PRO A 1 507 ? -12.420 80.312 49.783 1.00 31.64 525 PRO A N 1
ATOM 3802 C CA . PRO A 1 507 ? -11.117 80.963 49.906 1.00 31.10 525 PRO A CA 1
ATOM 3803 C C . PRO A 1 507 ? -10.609 81.497 48.568 1.00 36.51 525 PRO A C 1
ATOM 3804 O O . PRO A 1 507 ? -10.914 80.964 47.496 1.00 36.22 525 PRO A O 1
ATOM 3808 N N . GLN A 1 508 ? -9.812 82.563 48.644 1.00 29.74 526 GLN A N 1
ATOM 3809 C CA . GLN A 1 508 ? -9.112 83.095 47.479 1.00 29.64 526 GLN A CA 1
ATOM 3810 C C . GLN A 1 508 ? -7.713 82.494 47.433 1.00 38.50 526 GLN A C 1
ATOM 3811 O O . GLN A 1 508 ? -6.991 82.558 48.434 1.00 37.47 526 GLN A O 1
ATOM 3817 N N . PRO A 1 509 ? -7.285 81.909 46.320 1.00 36.38 527 PRO A N 1
ATOM 3818 C CA . PRO A 1 509 ? -5.902 81.437 46.240 1.00 33.38 527 PRO A CA 1
ATOM 3819 C C . PRO A 1 509 ? -4.932 82.600 46.182 1.00 32.47 527 PRO A C 1
ATOM 3820 O O . PRO A 1 509 ? -5.245 83.678 45.678 1.00 36.58 527 PRO A O 1
ATOM 3824 N N . ALA A 1 510 ? -3.729 82.355 46.704 1.00 37.15 528 ALA A N 1
ATOM 3825 C CA . ALA A 1 510 ? -2.693 83.376 46.704 1.00 33.76 528 ALA A CA 1
ATOM 3826 C C . ALA A 1 510 ? -2.387 83.860 45.297 1.00 31.24 528 ALA A C 1
ATOM 3827 O O . ALA A 1 510 ? -2.004 85.015 45.122 1.00 27.95 528 ALA A O 1
ATOM 3829 N N . GLU A 1 511 ? -2.558 83.010 44.277 1.00 33.18 529 GLU A N 1
ATOM 3830 C CA . GLU A 1 511 ? -2.218 83.449 42.924 1.00 36.15 529 GLU A CA 1
ATOM 3831 C C . GLU A 1 511 ? -3.207 84.475 42.371 1.00 32.88 529 GLU A C 1
ATOM 3832 O O . GLU A 1 511 ? -2.841 85.245 41.476 1.00 26.78 529 GLU A O 1
ATOM 3838 N N . MET A 1 512 ? -4.439 84.525 42.880 1.00 32.81 530 MET A N 1
ATOM 3839 C CA . MET A 1 512 ? -5.355 85.597 42.472 1.00 26.70 530 MET A CA 1
ATOM 3840 C C . MET A 1 512 ? -4.929 86.873 43.182 1.00 27.85 530 MET A C 1
ATOM 3841 O O . MET A 1 512 ? -5.194 87.068 44.368 1.00 31.20 530 MET A O 1
ATOM 3846 N N . THR A 1 513 ? -4.256 87.749 42.462 1.00 29.19 531 THR A N 1
ATOM 3847 C CA . THR A 1 513 ? -3.804 88.997 43.042 1.00 30.74 531 THR A CA 1
ATOM 3848 C C . THR A 1 513 ? -4.785 90.131 42.844 1.00 30.65 531 THR A C 1
ATOM 3849 O O . THR A 1 513 ? -4.541 91.223 43.359 1.00 38.10 531 THR A O 1
ATOM 3853 N N . GLY A 1 514 ? -5.852 89.931 42.076 1.00 35.10 532 GLY A N 1
ATOM 3854 C CA . GLY A 1 514 ? -6.983 90.829 42.155 1.00 35.56 532 GLY A CA 1
ATOM 3855 C C . GLY A 1 514 ? -7.628 90.726 43.527 1.00 27.46 532 GLY A C 1
ATOM 3856 O O . GLY A 1 514 ? -7.292 89.854 44.324 1.00 32.42 532 GLY A O 1
ATOM 3857 N N . VAL A 1 515 ? -8.582 91.628 43.800 1.00 34.19 533 VAL A N 1
ATOM 3858 C CA . VAL A 1 515 ? -9.232 91.717 45.102 1.00 30.61 533 VAL A CA 1
ATOM 3859 C C . VAL A 1 515 ? -10.751 91.713 44.956 1.00 30.97 533 VAL A C 1
ATOM 3860 O O . VAL A 1 515 ? -11.305 92.229 43.986 1.00 29.27 53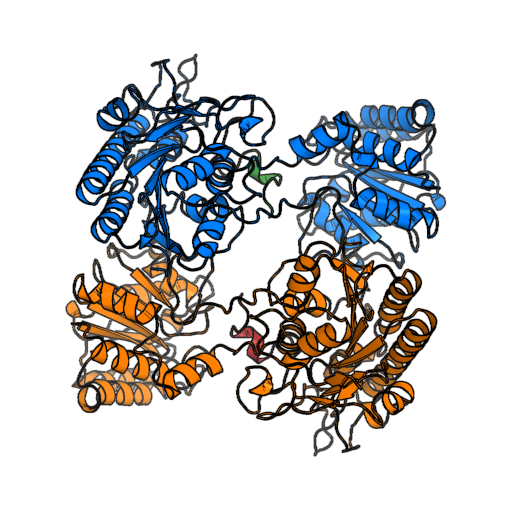3 VAL A O 1
ATOM 3864 N N . SER A 1 516 ? -11.429 91.103 45.924 1.00 33.70 534 SER A N 1
ATOM 3865 C CA . SER A 1 516 ? -12.877 91.216 45.990 1.00 31.66 534 SER A CA 1
ATOM 3866 C C . SER A 1 516 ? -13.272 92.673 46.180 1.00 34.21 534 SER A C 1
ATOM 3867 O O . SER A 1 516 ? -12.712 93.365 47.029 1.00 38.03 534 SER A O 1
ATOM 3870 N N . ILE A 1 517 ? -14.214 93.157 45.371 1.00 35.85 535 ILE A N 1
ATOM 3871 C CA . ILE A 1 517 ? -14.611 94.562 45.452 1.00 34.35 535 ILE A CA 1
ATOM 3872 C C . ILE A 1 517 ? -16.027 94.692 45.996 1.00 32.75 535 ILE A C 1
ATOM 3873 O O . ILE A 1 517 ? -16.796 95.568 45.573 1.00 34.34 535 ILE A O 1
ATOM 3878 N N . VAL A 1 518 ? -16.383 93.831 46.936 1.00 32.54 536 VAL A N 1
ATOM 3879 C CA . VAL A 1 518 ? -17.609 93.999 47.698 1.00 39.91 536 VAL A CA 1
ATOM 3880 C C . VAL A 1 518 ? -17.253 93.870 49.168 1.00 42.47 536 VAL A C 1
ATOM 3881 O O . VAL A 1 518 ? -16.300 93.173 49.535 1.00 38.11 536 VAL A O 1
ATOM 3885 N N . GLN A 1 519 ? -18.028 94.561 50.005 1.00 44.89 537 GLN A N 1
ATOM 3886 C CA . GLN A 1 519 ? -17.980 94.442 51.456 1.00 42.81 537 GLN A CA 1
ATOM 3887 C C . GLN A 1 519 ? -19.336 93.943 51.949 1.00 44.81 537 GLN A C 1
ATOM 3888 O O . GLN A 1 519 ? -20.381 94.321 51.400 1.00 38.81 537 GLN A O 1
ATOM 3890 N N . LYS A 1 520 ? -19.306 93.079 52.970 1.00 42.43 538 LYS A N 1
ATOM 3891 C CA . LYS A 1 520 ? -20.496 92.439 53.550 1.00 45.27 538 LYS A CA 1
ATOM 3892 C C . LYS A 1 520 ? -21.149 93.295 54.634 1.00 42.36 538 LYS A C 1
ATOM 3893 O O . LYS A 1 520 ? -22.147 94.001 54.391 1.00 57.78 538 LYS A O 1
ATOM 3897 N N . ALA B 1 2 ? 18.299 76.399 39.731 1.00 48.88 20 ALA B N 1
ATOM 3898 C CA . ALA B 1 2 ? 18.226 76.052 41.147 1.00 50.20 20 ALA B CA 1
ATOM 3899 C C . ALA B 1 2 ? 16.775 76.086 41.716 1.00 52.34 20 ALA B C 1
ATOM 3900 O O . ALA B 1 2 ? 15.838 76.495 41.022 1.00 50.24 20 ALA B O 1
ATOM 3902 N N . MET B 1 3 ? 16.597 75.634 42.963 1.00 47.26 21 MET B N 1
ATOM 3903 C CA . MET B 1 3 ? 15.292 75.629 43.631 1.00 43.46 21 MET B CA 1
ATOM 3904 C C . MET B 1 3 ? 15.508 75.621 45.141 1.00 40.59 21 MET B C 1
ATOM 3905 O O . MET B 1 3 ? 16.456 75.012 45.649 1.00 41.75 21 MET B O 1
ATOM 3910 N N . ALA B 1 4 ? 14.551 76.213 45.849 1.00 41.91 22 ALA B N 1
ATOM 3911 C CA . ALA B 1 4 ? 14.748 76.570 47.251 1.00 40.18 22 ALA B CA 1
ATOM 3912 C C . ALA B 1 4 ? 15.163 75.390 48.115 1.00 36.67 22 ALA B C 1
ATOM 3913 O O . ALA B 1 4 ? 15.964 75.553 49.042 1.00 44.50 22 ALA B O 1
ATOM 3915 N N . ASN B 1 5 ? 14.628 74.201 47.862 1.00 39.36 23 ASN B N 1
ATOM 3916 C CA . ASN B 1 5 ? 14.829 73.082 48.774 1.00 33.39 23 ASN B CA 1
ATOM 3917 C C . ASN B 1 5 ? 15.898 72.094 48.291 1.00 48.46 23 ASN B C 1
ATOM 3918 O O . ASN B 1 5 ? 15.994 70.979 48.823 1.00 41.33 23 ASN B O 1
ATOM 3923 N N . ASN B 1 6 ? 16.741 72.498 47.331 1.00 49.50 24 ASN B N 1
ATOM 3924 C CA . ASN B 1 6 ? 17.797 71.607 46.844 1.00 42.99 24 ASN B CA 1
ATOM 3925 C C . ASN B 1 6 ? 18.692 71.116 47.983 1.00 43.99 24 ASN B C 1
ATOM 3926 O O . ASN B 1 6 ? 19.092 69.945 48.006 1.00 40.10 24 ASN B O 1
ATOM 3931 N N . SER B 1 7 ? 19.001 71.993 48.948 1.00 50.45 25 SER B N 1
ATOM 3932 C CA . SER B 1 7 ? 19.962 71.672 50.005 1.00 46.76 25 SER B CA 1
ATOM 3933 C C . SER B 1 7 ? 19.445 70.659 51.009 1.00 43.48 25 SER B C 1
ATOM 3934 O O . SER B 1 7 ? 20.254 70.031 51.699 1.00 51.96 25 SER B O 1
ATOM 3937 N N . SER B 1 8 ? 18.140 70.494 51.130 1.00 41.20 26 SER B N 1
ATOM 3938 C CA . SER B 1 8 ? 17.610 69.556 52.104 1.00 46.00 26 SER B CA 1
ATOM 3939 C C . SER B 1 8 ? 17.355 68.187 51.502 1.00 45.68 26 SER B C 1
ATOM 3940 O O . SER B 1 8 ? 16.830 67.301 52.187 1.00 44.55 26 SER B O 1
ATOM 3943 N N . VAL B 1 9 ? 17.735 67.979 50.245 1.00 46.20 27 VAL B N 1
ATOM 3944 C CA . VAL B 1 9 ? 17.590 66.662 49.654 1.00 35.24 27 VAL B CA 1
ATOM 3945 C C . VAL B 1 9 ? 18.640 65.748 50.252 1.00 41.92 27 VAL B C 1
ATOM 3946 O O . VAL B 1 9 ? 19.818 66.111 50.346 1.00 41.04 27 VAL B O 1
ATOM 3950 N N . ALA B 1 10 ? 18.215 64.555 50.654 1.00 41.24 28 ALA B N 1
ATOM 3951 C CA . ALA B 1 10 ? 19.122 63.620 51.312 1.00 33.87 28 ALA B CA 1
ATOM 3952 C C . ALA B 1 10 ? 20.186 63.100 50.344 1.00 44.64 28 ALA B C 1
ATOM 3953 O O . ALA B 1 10 ? 21.391 63.270 50.572 1.00 42.10 28 ALA B O 1
ATOM 3955 N N . ASN B 1 11 ? 19.757 62.434 49.272 1.00 40.82 29 ASN B N 1
ATOM 3956 C CA . ASN B 1 11 ? 20.655 61.822 48.297 1.00 34.82 29 ASN B CA 1
ATOM 3957 C C . ASN B 1 11 ? 20.356 62.370 46.913 1.00 33.84 29 ASN B C 1
ATOM 3958 O O . ASN B 1 11 ? 19.241 62.212 46.417 1.00 40.14 29 ASN B O 1
ATOM 3963 N N . LYS B 1 12 ? 21.344 63.005 46.288 1.00 31.98 30 LYS B N 1
ATOM 3964 C CA . LYS B 1 12 ? 21.183 63.405 44.903 1.00 31.12 30 LYS B CA 1
ATOM 3965 C C . LYS B 1 12 ? 21.233 62.186 44.007 1.00 30.84 30 LYS B C 1
ATOM 3966 O O . LYS B 1 12 ? 22.049 61.283 44.209 1.00 32.63 30 LYS B O 1
ATOM 3972 N N . VAL B 1 13 ? 20.385 62.173 42.986 1.00 31.45 31 VAL B N 1
ATOM 3973 C CA . VAL B 1 13 ? 20.234 60.995 42.151 1.00 30.74 31 VAL B CA 1
ATOM 3974 C C . VAL B 1 13 ? 20.325 61.338 40.676 1.00 30.75 31 VAL B C 1
ATOM 3975 O O . VAL B 1 13 ? 19.707 62.300 40.189 1.00 25.89 31 VAL B O 1
ATOM 3979 N N . CYS B 1 14 ? 21.047 60.475 39.968 1.00 26.56 32 CYS B N 1
ATOM 3980 C CA . CYS B 1 14 ? 21.156 60.468 38.520 1.00 28.19 32 CYS B CA 1
ATOM 3981 C C . CYS B 1 14 ? 20.462 59.222 37.987 1.00 28.76 32 CYS B C 1
ATOM 3982 O O . CYS B 1 14 ? 20.833 58.096 38.342 1.00 27.11 32 CYS B O 1
ATOM 3985 N N . LEU B 1 15 ? 19.455 59.420 37.138 1.00 27.66 33 LEU B N 1
ATOM 3986 C CA . LEU B 1 15 ? 18.696 58.325 36.543 1.00 26.90 33 LEU B CA 1
ATOM 3987 C C . LEU B 1 15 ? 19.036 58.200 35.067 1.00 28.16 33 LEU B C 1
ATOM 3988 O O . LEU B 1 15 ? 18.820 59.134 34.291 1.00 25.88 33 LEU B O 1
ATOM 3993 N N . ILE B 1 16 ? 19.562 57.056 34.674 1.00 29.00 34 ILE B N 1
ATOM 3994 C CA . ILE B 1 16 ? 19.760 56.759 33.267 1.00 23.91 34 ILE B CA 1
ATOM 3995 C C . ILE B 1 16 ? 18.662 55.830 32.786 1.00 23.82 34 ILE B C 1
ATOM 3996 O O . ILE B 1 16 ? 18.465 54.748 33.356 1.00 28.41 34 ILE B O 1
ATOM 4001 N N . VAL B 1 17 ? 17.976 56.235 31.717 1.00 23.57 35 VAL B N 1
ATOM 4002 C CA . VAL B 1 17 ? 16.974 55.424 31.037 1.00 28.99 35 VAL B CA 1
ATOM 4003 C C . VAL B 1 17 ? 17.574 55.012 29.695 1.00 27.29 35 VAL B C 1
ATOM 4004 O O . VAL B 1 17 ? 17.548 55.764 28.705 1.00 19.91 35 VAL B O 1
ATOM 4008 N N . ILE B 1 18 ? 18.112 53.794 29.651 1.00 26.05 36 ILE B N 1
ATOM 4009 C CA . ILE B 1 18 ? 18.570 53.237 28.381 1.00 25.28 36 ILE B CA 1
ATOM 4010 C C . ILE B 1 18 ? 17.335 52.905 27.556 1.00 21.03 36 ILE B C 1
ATOM 4011 O O . ILE B 1 18 ? 16.342 52.419 28.080 1.00 22.93 36 ILE B O 1
ATOM 4016 N N . ASP B 1 19 ? 17.390 53.159 26.264 1.00 23.96 37 ASP B N 1
ATOM 4017 C CA . ASP B 1 19 ? 16.300 52.811 25.378 1.00 23.68 37 ASP B CA 1
ATOM 4018 C C . ASP B 1 19 ? 16.590 51.451 24.759 1.00 24.24 37 ASP B C 1
ATOM 4019 O O . ASP B 1 19 ? 17.612 51.271 24.087 1.00 21.95 37 ASP B O 1
ATOM 4024 N N . GLY B 1 20 ? 15.707 50.492 25.028 1.00 20.59 38 GLY B N 1
ATOM 4025 C CA . GLY B 1 20 ? 15.717 49.198 24.362 1.00 26.72 38 GLY B CA 1
ATOM 4026 C C . GLY B 1 20 ? 16.749 48.236 24.885 1.00 26.97 38 GLY B C 1
ATOM 4027 O O . GLY B 1 20 ? 17.433 47.577 24.093 1.00 26.55 38 GLY B O 1
ATOM 4028 N N . TRP B 1 21 ? 16.859 48.116 26.206 1.00 25.59 39 TRP B N 1
ATOM 4029 C CA . TRP B 1 21 ? 17.935 47.353 26.838 1.00 30.20 39 TRP B CA 1
ATOM 4030 C C . TRP B 1 21 ? 17.252 46.420 27.821 1.00 24.16 39 TRP B C 1
ATOM 4031 O O . TRP B 1 21 ? 16.963 46.831 28.947 1.00 24.80 39 TRP B O 1
ATOM 4042 N N . GLY B 1 22 ? 16.964 45.182 27.383 1.00 23.70 40 GLY B N 1
ATOM 4043 C CA . GLY B 1 22 ? 16.285 44.214 28.224 1.00 29.91 40 GLY B CA 1
ATOM 4044 C C . GLY B 1 22 ? 17.235 43.154 28.792 1.00 30.69 40 GLY B C 1
ATOM 4045 O O . GLY B 1 22 ? 18.365 43.017 28.355 1.00 25.03 40 GLY B O 1
ATOM 4046 N N . VAL B 1 23 ? 16.739 42.417 29.785 1.00 23.82 41 VAL B N 1
ATOM 4047 C CA . VAL B 1 23 ? 17.491 41.371 30.468 1.00 30.38 41 VAL B CA 1
ATOM 4048 C C . VAL B 1 23 ? 17.070 40.030 29.883 1.00 31.55 41 VAL B C 1
ATOM 4049 O O . VAL B 1 23 ? 15.926 39.602 30.067 1.00 36.49 41 VAL B O 1
ATOM 4053 N N . SER B 1 24 ? 18.000 39.365 29.194 1.00 25.97 42 SER B N 1
ATOM 4054 C CA . SER B 1 24 ? 17.811 38.027 28.650 1.00 28.46 42 SER B CA 1
ATOM 4055 C C . SER B 1 24 ? 19.062 37.179 28.851 1.00 34.16 42 SER B C 1
ATOM 4056 O O . SER B 1 24 ? 20.153 37.568 28.419 1.00 37.16 42 SER B O 1
ATOM 4059 N N . GLU B 1 25 ? 18.899 36.010 29.468 1.00 42.52 43 GLU B N 1
ATOM 4060 C CA . GLU B 1 25 ? 20.022 35.097 29.668 1.00 43.51 43 GLU B CA 1
ATOM 4061 C C . GLU B 1 25 ? 20.321 34.264 28.427 1.00 35.90 43 GLU B C 1
ATOM 4062 O O . GLU B 1 25 ? 21.374 33.612 28.377 1.00 40.19 43 GLU B O 1
ATOM 4065 N N . ASP B 1 26 ? 19.461 34.338 27.413 1.00 34.38 44 ASP B N 1
ATOM 4066 C CA . ASP B 1 26 ? 19.706 33.689 26.137 1.00 33.63 44 ASP B CA 1
ATOM 4067 C C . ASP B 1 26 ? 20.706 34.491 25.309 1.00 36.29 44 ASP B C 1
ATOM 4068 O O . ASP B 1 26 ? 20.451 35.659 25.009 1.00 36.23 44 ASP B O 1
ATOM 4073 N N . PRO B 1 27 ? 21.827 33.908 24.894 1.00 34.48 45 PRO B N 1
ATOM 4074 C CA . PRO B 1 27 ? 22.812 34.660 24.109 1.00 29.75 45 PRO B CA 1
ATOM 4075 C C . PRO B 1 27 ? 22.596 34.704 22.603 1.00 29.23 45 PRO B C 1
ATOM 4076 O O . PRO B 1 27 ? 23.302 35.467 21.928 1.00 34.39 45 PRO B O 1
ATOM 4080 N N . TYR B 1 28 ? 21.688 33.923 22.036 1.00 35.82 46 TYR B N 1
ATOM 4081 C CA . TYR B 1 28 ? 21.557 33.937 20.590 1.00 36.10 46 TYR B CA 1
ATOM 4082 C C . TYR B 1 28 ? 21.033 35.292 20.139 1.00 35.58 46 TYR B C 1
ATOM 4083 O O . TYR B 1 28 ? 19.918 35.685 20.494 1.00 31.91 46 TYR B O 1
ATOM 4092 N N . GLY B 1 29 ? 21.824 35.980 19.316 1.00 33.45 47 GLY B N 1
ATOM 4093 C CA . GLY B 1 29 ? 21.464 37.298 18.835 1.00 31.74 47 GLY B CA 1
ATOM 4094 C C . GLY B 1 29 ? 21.354 38.336 19.922 1.00 30.06 47 GLY B C 1
ATOM 4095 O O . GLY B 1 29 ? 20.663 39.331 19.737 1.00 28.67 47 GLY B O 1
ATOM 4096 N N . ASN B 1 30 ? 22.026 38.142 21.051 1.00 33.31 48 ASN B N 1
ATOM 4097 C CA . ASN B 1 30 ? 21.878 39.019 22.207 1.00 28.84 48 ASN B CA 1
ATOM 4098 C C . ASN B 1 30 ? 23.007 40.048 22.190 1.00 34.34 48 ASN B C 1
ATOM 4099 O O . ASN B 1 30 ? 24.113 39.801 22.694 1.00 28.97 48 ASN B O 1
ATOM 4104 N N . ALA B 1 31 ? 22.718 41.220 21.617 1.00 32.76 49 ALA B N 1
ATOM 4105 C CA . ALA B 1 31 ? 23.766 42.217 21.390 1.00 27.20 49 ALA B CA 1
ATOM 4106 C C . ALA B 1 31 ? 24.296 42.796 22.685 1.00 21.28 49 ALA B C 1
ATOM 4107 O O . ALA B 1 31 ? 25.423 43.280 22.722 1.00 33.38 49 ALA B O 1
ATOM 4109 N N . ILE B 1 32 ? 23.523 42.746 23.754 1.00 25.77 50 ILE B N 1
ATOM 4110 C CA . ILE B 1 32 ? 24.006 43.248 25.029 1.00 25.82 50 ILE B CA 1
ATOM 4111 C C . ILE B 1 32 ? 24.995 42.266 25.634 1.00 25.55 50 ILE B C 1
ATOM 4112 O O . ILE B 1 32 ? 26.132 42.609 25.967 1.00 28.28 50 ILE B O 1
ATOM 4117 N N . LEU B 1 33 ? 24.571 41.015 25.778 1.00 29.83 51 LEU B N 1
ATOM 4118 C CA . LEU B 1 33 ? 25.440 40.006 26.362 1.00 25.08 51 LEU B CA 1
ATOM 4119 C C . LEU B 1 33 ? 26.740 39.922 25.591 1.00 24.29 51 LEU B C 1
ATOM 4120 O O . LEU B 1 33 ? 27.825 39.935 26.182 1.00 30.70 51 LEU B O 1
ATOM 4125 N N . ASN B 1 34 ? 26.647 39.876 24.259 1.00 23.43 52 ASN B N 1
ATOM 4126 C CA . ASN B 1 34 ? 27.818 39.671 23.411 1.00 24.29 52 ASN B CA 1
ATOM 4127 C C . ASN B 1 34 ? 28.689 40.912 23.288 1.00 32.03 52 ASN B C 1
ATOM 4128 O O . ASN B 1 34 ? 29.905 40.788 23.150 1.00 33.11 52 ASN B O 1
ATOM 4133 N N . ALA B 1 35 ? 28.114 42.102 23.373 1.00 32.60 53 ALA B N 1
ATOM 4134 C CA . ALA B 1 35 ? 28.943 43.297 23.363 1.00 29.99 53 ALA B CA 1
ATOM 4135 C C . ALA B 1 35 ? 29.798 43.387 24.624 1.00 28.08 53 ALA B C 1
ATOM 4136 O O . ALA B 1 35 ? 29.430 42.904 25.696 1.00 26.99 53 ALA B O 1
ATOM 4138 N N . GLN B 1 36 ? 30.943 44.047 24.490 1.00 30.37 54 GLN B N 1
ATOM 4139 C CA . GLN B 1 36 ? 31.730 44.458 25.646 1.00 30.42 54 GLN B CA 1
ATOM 4140 C C . GLN B 1 36 ? 30.931 45.438 26.494 1.00 29.41 54 GLN B C 1
ATOM 4141 O O . GLN B 1 36 ? 30.774 46.598 26.102 1.00 26.18 54 GLN B O 1
ATOM 4147 N N . THR B 1 37 ? 30.416 44.989 27.644 1.00 26.52 55 THR B N 1
ATOM 4148 C CA . THR B 1 37 ? 29.616 45.828 28.536 1.00 27.37 55 THR B CA 1
ATOM 4149 C C . THR B 1 37 ? 30.091 45.655 29.967 1.00 28.23 55 THR B C 1
ATOM 4150 O O . THR B 1 37 ? 29.312 45.295 30.852 1.00 29.01 55 THR B O 1
ATOM 4154 N N . PRO B 1 38 ? 31.367 45.904 30.242 1.00 28.98 56 PRO B N 1
ATOM 4155 C CA . PRO B 1 38 ? 31.853 45.668 31.609 1.00 26.03 56 PRO B CA 1
ATOM 4156 C C . PRO B 1 38 ? 31.222 46.588 32.659 1.00 28.83 56 PRO B C 1
ATOM 4157 O O . PRO B 1 38 ? 31.149 46.202 33.837 1.00 28.39 56 PRO B O 1
ATOM 4161 N N . VAL B 1 39 ? 30.697 47.759 32.283 1.00 28.43 57 VAL B N 1
ATOM 4162 C CA . VAL B 1 39 ? 30.102 48.636 33.286 1.00 22.55 57 VAL B CA 1
ATOM 4163 C C . VAL B 1 39 ? 28.757 48.080 33.741 1.00 28.96 57 VAL B C 1
ATOM 4164 O O . VAL B 1 39 ? 28.511 47.901 34.936 1.00 29.64 57 VAL B O 1
ATOM 4168 N N . MET B 1 40 ? 27.866 47.802 32.793 1.00 25.45 58 MET B N 1
ATOM 4169 C CA . MET B 1 40 ? 26.569 47.258 33.149 1.00 26.60 58 MET B CA 1
ATOM 4170 C C . MET B 1 40 ? 26.690 45.835 33.684 1.00 32.09 58 MET B C 1
ATOM 4171 O O . MET B 1 40 ? 25.850 45.415 34.491 1.00 28.88 58 MET B O 1
ATOM 4176 N N . ASP B 1 41 ? 27.711 45.075 33.249 1.00 22.83 59 ASP B N 1
ATOM 4177 C CA . ASP B 1 41 ? 27.988 43.790 33.898 1.00 29.91 59 ASP B CA 1
ATOM 4178 C C . ASP B 1 41 ? 28.209 43.963 35.396 1.00 28.66 59 ASP B C 1
ATOM 4179 O O . ASP B 1 41 ? 27.761 43.128 36.189 1.00 33.50 59 ASP B O 1
ATOM 4184 N N . LYS B 1 42 ? 28.871 45.051 35.810 1.00 27.13 60 LYS B N 1
ATOM 4185 C CA . LYS B 1 42 ? 29.069 45.284 37.243 1.00 29.32 60 LYS B CA 1
ATOM 4186 C C . LYS B 1 42 ? 27.818 45.852 37.889 1.00 33.60 60 LYS B C 1
ATOM 4187 O O . LYS B 1 42 ? 27.346 45.317 38.904 1.00 27.23 60 LYS B O 1
ATOM 4189 N N . LEU B 1 43 ? 27.275 46.942 37.322 1.00 28.24 61 LEU B N 1
ATOM 4190 C CA . LEU B 1 43 ? 26.089 47.583 37.907 1.00 25.78 61 LEU B CA 1
ATOM 4191 C C . LEU B 1 43 ? 24.918 46.608 38.028 1.00 24.68 61 LEU B C 1
ATOM 4192 O O . LEU B 1 43 ? 24.134 46.689 38.981 1.00 26.56 61 LEU B O 1
ATOM 4197 N N . CYS B 1 44 ? 24.780 45.694 37.068 1.00 29.83 62 CYS B N 1
ATOM 4198 C CA . CYS B 1 44 ? 23.746 44.655 37.098 1.00 35.33 62 CYS B CA 1
ATOM 4199 C C . CYS B 1 44 ? 24.270 43.391 37.783 1.00 39.07 62 CYS B C 1
ATOM 4200 O O . CYS B 1 44 ? 24.285 42.296 37.214 1.00 37.53 62 CYS B O 1
ATOM 4203 N N . SER B 1 45 ? 24.705 43.570 39.031 1.00 36.71 63 SER B N 1
ATOM 4204 C CA . SER B 1 45 ? 25.234 42.489 39.846 1.00 35.52 63 SER B CA 1
ATOM 4205 C C . SER B 1 45 ? 24.981 42.863 41.293 1.00 35.44 63 SER B C 1
ATOM 4206 O O . SER B 1 45 ? 24.832 44.042 41.625 1.00 32.84 63 SER B O 1
ATOM 4209 N N . GLY B 1 46 ? 24.879 41.847 42.140 1.00 33.89 64 GLY B N 1
ATOM 4210 C CA . GLY B 1 46 ? 24.667 42.113 43.546 1.00 32.03 64 GLY B CA 1
ATOM 4211 C C . GLY B 1 46 ? 23.283 42.700 43.785 1.00 27.59 64 GLY B C 1
ATOM 4212 O O . GLY B 1 46 ? 22.270 42.163 43.332 1.00 34.50 64 GLY B O 1
ATOM 4213 N N . ASN B 1 47 ? 23.233 43.819 44.506 1.00 32.73 65 ASN B N 1
ATOM 4214 C CA . ASN B 1 47 ? 21.985 44.542 44.701 1.00 36.18 65 ASN B CA 1
ATOM 4215 C C . ASN B 1 47 ? 21.497 45.214 43.425 1.00 34.74 65 ASN B C 1
ATOM 4216 O O . ASN B 1 47 ? 21.830 46.372 43.163 1.00 38.84 65 ASN B O 1
ATOM 4221 N N . TRP B 1 48 ? 20.699 44.501 42.636 1.00 33.60 66 TRP B N 1
ATOM 4222 C CA . TRP B 1 48 ? 20.004 45.092 41.506 1.00 32.06 66 TRP B CA 1
ATOM 4223 C C . TRP B 1 48 ? 18.717 44.331 41.261 1.00 37.37 66 TRP B C 1
ATOM 4224 O O . TRP B 1 48 ? 18.598 43.152 41.604 1.00 39.55 66 TRP B O 1
ATOM 4235 N N . ALA B 1 49 ? 17.754 45.011 40.650 1.00 35.14 67 ALA B N 1
ATOM 4236 C CA . ALA B 1 49 ? 16.448 44.430 40.396 1.00 31.59 67 ALA B CA 1
ATOM 4237 C C . ALA B 1 49 ? 16.221 44.253 38.906 1.00 29.72 67 ALA B C 1
ATOM 4238 O O . ALA B 1 49 ? 16.920 44.821 38.066 1.00 30.91 67 ALA B O 1
ATOM 4240 N N . GLN B 1 50 ? 15.262 43.402 38.590 1.00 32.52 68 GLN B N 1
ATOM 4241 C CA . GLN B 1 50 ? 14.753 43.240 37.238 1.00 30.38 68 GLN B CA 1
ATOM 4242 C C . GLN B 1 50 ? 13.264 43.550 37.280 1.00 34.01 68 GLN B C 1
ATOM 4243 O O . GLN B 1 50 ? 12.522 42.896 38.022 1.00 31.00 68 GLN B O 1
ATOM 4249 N N . ILE B 1 51 ? 12.825 44.540 36.496 1.00 31.26 69 ILE B N 1
ATOM 4250 C CA . ILE B 1 51 ? 11.465 45.057 36.609 1.00 28.59 69 ILE B CA 1
ATOM 4251 C C . ILE B 1 51 ? 10.757 44.993 35.260 1.00 31.00 69 ILE B C 1
ATOM 4252 O O . ILE B 1 51 ? 11.383 44.986 34.194 1.00 26.91 69 ILE B O 1
ATOM 4257 N N . GLU B 1 52 ? 9.419 44.944 35.327 1.00 28.01 70 GLU B N 1
ATOM 4258 C CA . GLU B 1 52 ? 8.582 44.690 34.161 1.00 23.19 70 GLU B CA 1
ATOM 4259 C C . GLU B 1 52 ? 8.274 45.986 33.406 1.00 25.95 70 GLU B C 1
ATOM 4260 O O . GLU B 1 52 ? 8.123 47.071 33.997 1.00 26.01 70 GLU B O 1
ATOM 4266 N N . ALA B 1 53 ? 8.140 45.838 32.079 1.00 19.43 71 ALA B N 1
ATOM 4267 C CA . ALA B 1 53 ? 8.067 46.966 31.159 1.00 28.37 71 ALA B CA 1
ATOM 4268 C C . ALA B 1 53 ? 7.207 46.639 29.945 1.00 25.33 71 ALA B C 1
ATOM 4269 O O . ALA B 1 53 ? 7.326 47.312 28.913 1.00 23.60 71 ALA B O 1
ATOM 4271 N N . HIS B 1 54 ? 6.356 45.629 30.036 1.00 26.42 72 HIS B N 1
ATOM 4272 C CA . HIS B 1 54 ? 5.492 45.244 28.931 1.00 24.74 72 HIS B CA 1
ATOM 4273 C C . HIS B 1 54 ? 4.130 44.872 29.500 1.00 25.35 72 HIS B C 1
ATOM 4274 O O . HIS B 1 54 ? 3.972 44.706 30.706 1.00 22.51 72 HIS B O 1
ATOM 4281 N N . GLY B 1 55 ? 3.140 44.764 28.620 1.00 26.80 73 GLY B N 1
ATOM 4282 C CA . GLY B 1 55 ? 1.909 44.114 29.045 1.00 28.91 73 GLY B CA 1
ATOM 4283 C C . GLY B 1 55 ? 1.256 44.857 30.183 1.00 29.80 73 GLY B C 1
ATOM 4284 O O . GLY B 1 55 ? 1.418 46.080 30.344 1.00 28.37 73 GLY B O 1
ATOM 4285 N N . LEU B 1 56 ? 0.506 44.113 31.005 1.00 25.63 74 LEU B N 1
ATOM 4286 C CA . LEU B 1 56 ? -0.347 44.793 31.992 1.00 28.02 74 LEU B CA 1
ATOM 4287 C C . LEU B 1 56 ? 0.475 45.467 33.065 1.00 22.84 74 LEU B C 1
ATOM 4288 O O . LEU B 1 56 ? -0.035 46.362 33.749 1.00 22.62 74 LEU B O 1
ATOM 4293 N N . HIS B 1 57 ? 1.739 45.050 33.213 1.00 27.13 75 HIS B N 1
ATOM 4294 C CA . HIS B 1 57 ? 2.638 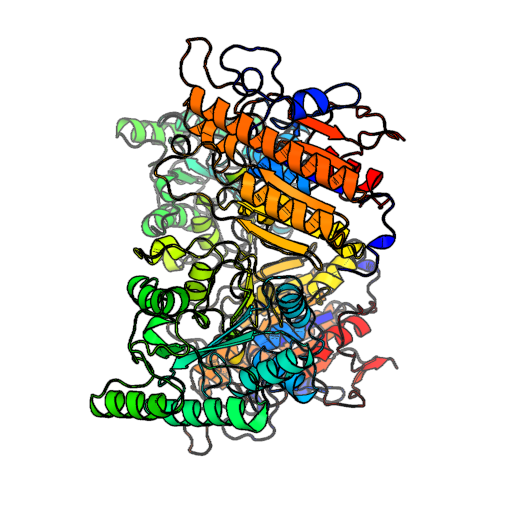45.702 34.151 1.00 30.28 75 HIS B CA 1
ATOM 4295 C C . HIS B 1 57 ? 2.768 47.186 33.835 1.00 23.52 75 HIS B C 1
ATOM 4296 O O . HIS B 1 57 ? 3.064 47.986 34.731 1.00 26.19 75 HIS B O 1
ATOM 4303 N N . VAL B 1 58 ? 2.539 47.577 32.583 1.00 25.51 76 VAL B N 1
ATOM 4304 C CA . VAL B 1 58 ? 2.632 48.994 32.237 1.00 31.92 76 VAL B CA 1
ATOM 4305 C C . VAL B 1 58 ? 1.332 49.463 31.594 1.00 34.34 76 VAL B C 1
ATOM 4306 O O . VAL B 1 58 ? 1.327 50.428 30.824 1.00 28.42 76 VAL B O 1
ATOM 4310 N N . GLY B 1 59 ? 0.219 48.806 31.936 1.00 27.70 77 GLY B N 1
ATOM 4311 C CA . GLY B 1 59 ? -1.089 49.258 31.513 1.00 29.71 77 GLY B CA 1
ATOM 4312 C C . GLY B 1 59 ? -1.488 48.859 30.110 1.00 29.38 77 GLY B C 1
ATOM 4313 O O . GLY B 1 59 ? -2.518 49.335 29.618 1.00 27.23 77 GLY B O 1
ATOM 4314 N N . LEU B 1 60 ? -0.708 48.019 29.438 1.00 24.39 78 LEU B N 1
ATOM 4315 C CA . LEU B 1 60 ? -1.018 47.583 28.086 1.00 24.08 78 LEU B CA 1
ATOM 4316 C C . LEU B 1 60 ? -1.651 46.208 28.117 1.00 29.26 78 LEU B C 1
ATOM 4317 O O . LEU B 1 60 ? -1.568 45.499 29.119 1.00 29.78 78 LEU B O 1
ATOM 4322 N N . PRO B 1 61 ? -2.283 45.785 27.024 1.00 31.57 79 PRO B N 1
ATOM 4323 C CA . PRO B 1 61 ? -2.839 44.427 26.976 1.00 33.72 79 PRO B CA 1
ATOM 4324 C C . PRO B 1 61 ? -1.783 43.379 27.255 1.00 32.64 79 PRO B C 1
ATOM 4325 O O . PRO B 1 61 ? -0.608 43.546 26.925 1.00 32.81 79 PRO B O 1
ATOM 4329 N N . GLU B 1 62 ? -2.231 42.295 27.874 1.00 32.79 80 GLU B N 1
ATOM 4330 C CA . GLU B 1 62 ? -1.348 41.201 28.256 1.00 30.67 80 GLU B CA 1
ATOM 4331 C C . GLU B 1 62 ? -0.566 40.676 27.062 1.00 26.64 80 GLU B C 1
ATOM 4332 O O . GLU B 1 62 ? -1.097 40.529 25.963 1.00 27.60 80 GLU B O 1
ATOM 4338 N N . GLY B 1 63 ? 0.716 40.387 27.279 1.00 31.15 81 GLY B N 1
ATOM 4339 C CA . GLY B 1 63 ? 1.549 39.881 26.208 1.00 34.12 81 GLY B CA 1
ATOM 4340 C C . GLY B 1 63 ? 2.054 40.911 25.208 1.00 37.93 81 GLY B C 1
ATOM 4341 O O . GLY B 1 63 ? 2.867 40.563 24.330 1.00 36.30 81 GLY B O 1
ATOM 4342 N N . LEU B 1 64 ? 1.621 42.160 25.296 1.00 32.31 82 LEU B N 1
ATOM 4343 C CA . LEU B 1 64 ? 2.054 43.178 24.336 1.00 32.80 82 LEU B CA 1
ATOM 4344 C C . LEU B 1 64 ? 3.387 43.786 24.751 1.00 30.63 82 LEU B C 1
ATOM 4345 O O . LEU B 1 64 ? 3.563 44.213 25.898 1.00 29.92 82 LEU B O 1
ATOM 4350 N N . MET B 1 65 ? 4.305 43.869 23.794 1.00 31.92 83 MET B N 1
ATOM 4351 C CA . MET B 1 65 ? 5.625 44.398 24.071 1.00 28.06 83 MET B CA 1
ATOM 4352 C C . MET B 1 65 ? 5.542 45.867 24.456 1.00 32.61 83 MET B C 1
ATOM 4353 O O . MET B 1 65 ? 4.636 46.593 24.047 1.00 30.47 83 MET B O 1
ATOM 4358 N N . GLY B 1 66 ? 6.510 46.299 25.248 1.00 30.22 84 GLY B N 1
ATOM 4359 C CA . GLY B 1 66 ? 6.579 47.660 25.674 1.00 22.58 84 GLY B CA 1
ATOM 4360 C C . GLY B 1 66 ? 6.990 48.567 24.515 1.00 29.05 84 GLY B C 1
ATOM 4361 O O . GLY B 1 66 ? 7.251 48.122 23.392 1.00 23.94 84 GLY B O 1
ATOM 4362 N N . ASN B 1 67 ? 7.020 49.878 24.799 1.00 29.99 85 ASN B N 1
ATOM 4363 C CA . ASN B 1 67 ? 7.510 50.844 23.822 1.00 24.51 85 ASN B CA 1
ATOM 4364 C C . ASN B 1 67 ? 7.934 52.135 24.518 1.00 24.05 85 ASN B C 1
ATOM 4365 O O . ASN B 1 67 ? 7.694 52.337 25.711 1.00 26.17 85 ASN B O 1
ATOM 4370 N N . SER B 1 68 ? 8.570 53.020 23.738 1.00 24.48 86 SER B N 1
ATOM 4371 C CA . SER B 1 68 ? 9.241 54.180 24.321 1.00 21.69 86 SER B CA 1
ATOM 4372 C C . SER B 1 68 ? 8.242 55.124 24.962 1.00 21.88 86 SER B C 1
ATOM 4373 O O . SER B 1 68 ? 8.534 55.744 25.989 1.00 23.02 86 SER B O 1
ATOM 4376 N N . GLU B 1 69 ? 7.087 55.299 24.331 1.00 21.51 87 GLU B N 1
ATOM 4377 C CA . GLU B 1 69 ? 6.108 56.257 24.837 1.00 22.53 87 GLU B CA 1
ATOM 4378 C C . GLU B 1 69 ? 5.467 55.760 26.134 1.00 28.09 87 GLU B C 1
ATOM 4379 O O . GLU B 1 69 ? 5.396 56.495 27.131 1.00 25.37 87 GLU B O 1
ATOM 4385 N N . VAL B 1 70 ? 4.991 54.513 26.136 1.00 25.33 88 VAL B N 1
ATOM 4386 C CA . VAL B 1 70 ? 4.481 53.895 27.358 1.00 22.47 88 VAL B CA 1
ATOM 4387 C C . VAL B 1 70 ? 5.564 53.846 28.424 1.00 24.13 88 VAL B C 1
ATOM 4388 O O . VAL B 1 70 ? 5.327 54.173 29.588 1.00 25.09 88 VAL B O 1
ATOM 4392 N N . GLY B 1 71 ? 6.766 53.401 28.046 1.00 23.42 89 GLY B N 1
ATOM 4393 C CA . GLY B 1 71 ? 7.804 53.182 29.037 1.00 20.65 89 GLY B CA 1
ATOM 4394 C C . GLY B 1 71 ? 8.206 54.445 29.770 1.00 23.62 89 GLY B C 1
ATOM 4395 O O . GLY B 1 71 ? 8.330 54.452 30.991 1.00 24.89 89 GLY B O 1
ATOM 4396 N N . HIS B 1 72 ? 8.442 55.529 29.032 1.00 27.13 90 HIS B N 1
ATOM 4397 C CA . HIS B 1 72 ? 8.832 56.766 29.694 1.00 25.58 90 HIS B CA 1
ATOM 4398 C C . HIS B 1 72 ? 7.661 57.372 30.464 1.00 23.95 90 HIS B C 1
ATOM 4399 O O . HIS B 1 72 ? 7.855 57.987 31.522 1.00 23.66 90 HIS B O 1
ATOM 4406 N N . LEU B 1 73 ? 6.441 57.233 29.943 1.00 22.33 91 LEU B N 1
ATOM 4407 C CA . LEU B 1 73 ? 5.274 57.703 30.691 1.00 24.32 91 LEU B CA 1
ATOM 4408 C C . LEU B 1 73 ? 5.171 57.005 32.046 1.00 23.66 91 LEU B C 1
ATOM 4409 O O . LEU B 1 73 ? 4.941 57.658 33.065 1.00 26.47 91 LEU B O 1
ATOM 4414 N N . ASN B 1 74 ? 5.332 55.666 32.077 1.00 24.79 92 ASN B N 1
ATOM 4415 C CA . ASN B 1 74 ? 5.208 54.925 33.335 1.00 23.85 92 ASN B CA 1
ATOM 4416 C C . ASN B 1 74 ? 6.384 55.218 34.274 1.00 26.05 92 ASN B C 1
ATOM 4417 O O . ASN B 1 74 ? 6.190 55.437 35.476 1.00 30.23 92 ASN B O 1
ATOM 4422 N N . ILE B 1 75 ? 7.611 55.243 33.751 1.00 26.02 93 ILE B N 1
ATOM 4423 C CA . ILE B 1 75 ? 8.759 55.634 34.580 1.00 25.64 93 ILE B CA 1
ATOM 4424 C C . ILE B 1 75 ? 8.517 56.991 35.232 1.00 21.21 93 ILE B C 1
ATOM 4425 O O . ILE B 1 75 ? 8.699 57.165 36.443 1.00 24.27 93 ILE B O 1
ATOM 4430 N N . GLY B 1 76 ? 8.147 57.994 34.428 1.00 30.21 94 GLY B N 1
ATOM 4431 C CA . GLY B 1 76 ? 7.988 59.338 34.960 1.00 19.89 94 GLY B CA 1
ATOM 4432 C C . GLY B 1 76 ? 6.836 59.493 35.937 1.00 23.92 94 GLY B C 1
ATOM 4433 O O . GLY B 1 76 ? 6.821 60.444 36.725 1.00 30.31 94 GLY B O 1
ATOM 4434 N N . ALA B 1 77 ? 5.863 58.607 35.885 1.00 26.64 95 ALA B N 1
ATOM 4435 C CA . ALA B 1 77 ? 4.578 58.854 36.531 1.00 34.95 95 ALA B CA 1
ATOM 4436 C C . ALA B 1 77 ? 4.444 58.175 37.883 1.00 31.29 95 ALA B C 1
ATOM 4437 O O . ALA B 1 77 ? 3.608 58.598 38.701 1.00 27.20 95 ALA B O 1
ATOM 4439 N N . GLY B 1 78 ? 5.241 57.141 38.134 1.00 29.28 96 GLY B N 1
ATOM 4440 C CA . GLY B 1 78 ? 5.133 56.430 39.391 1.00 31.15 96 GLY B CA 1
ATOM 4441 C C . GLY B 1 78 ? 3.778 55.792 39.606 1.00 32.47 96 GLY B C 1
ATOM 4442 O O . GLY B 1 78 ? 3.342 55.667 40.750 1.00 29.01 96 GLY B O 1
ATOM 4443 N N . ARG B 1 79 ? 3.107 55.377 38.528 1.00 31.31 97 ARG B N 1
ATOM 4444 C CA . ARG B 1 79 ? 1.839 54.651 38.570 1.00 35.14 97 ARG B CA 1
ATOM 4445 C C . ARG B 1 79 ? 1.700 53.956 37.237 1.00 33.65 97 ARG B C 1
ATOM 4446 O O . ARG B 1 79 ? 2.382 54.303 36.266 1.00 33.90 97 ARG B O 1
ATOM 4454 N N . VAL B 1 80 ? 0.791 52.997 37.192 1.00 34.47 98 VAL B N 1
ATOM 4455 C CA . VAL B 1 80 ? 0.350 52.421 35.928 1.00 30.10 98 VAL B CA 1
ATOM 4456 C C . VAL B 1 80 ? -0.667 53.357 35.282 1.00 35.50 98 VAL B C 1
ATOM 4457 O O . VAL B 1 80 ? -1.664 53.751 35.902 1.00 34.33 98 VAL B O 1
ATOM 4461 N N . ILE B 1 81 ? -0.417 53.723 34.035 1.00 32.40 99 ILE B N 1
ATOM 4462 C CA . ILE B 1 81 ? -1.414 54.379 33.205 1.00 33.90 99 ILE B CA 1
ATOM 4463 C C . ILE B 1 81 ? -2.033 53.286 32.363 1.00 34.80 99 ILE B C 1
ATOM 4464 O O . ILE B 1 81 ? -1.354 52.683 31.526 1.00 35.74 99 ILE B O 1
ATOM 4469 N N . TYR B 1 82 ? -3.308 53.012 32.598 1.00 33.27 100 TYR B N 1
ATOM 4470 C CA . TYR B 1 82 ? -4.005 51.963 31.875 1.00 26.87 100 TYR B CA 1
ATOM 4471 C C . TYR B 1 82 ? -4.409 52.486 30.501 1.00 28.85 100 TYR B C 1
ATOM 4472 O O . TYR B 1 82 ? -5.046 53.543 30.381 1.00 28.45 100 TYR B O 1
ATOM 4481 N N . GLN B 1 83 ? -3.989 51.770 29.470 1.00 23.45 101 GLN B N 1
ATOM 4482 C CA . GLN B 1 83 ? -4.379 52.076 28.106 1.00 32.00 101 GLN B CA 1
ATOM 4483 C C . GLN B 1 83 ? -5.867 51.790 27.926 1.00 33.77 101 GLN B C 1
ATOM 4484 O O . GLN B 1 83 ? -6.443 50.926 28.601 1.00 30.29 101 GLN B O 1
ATOM 4490 N N . ASP B 1 84 ? -6.485 52.528 26.993 1.00 37.40 102 ASP B N 1
ATOM 4491 C CA . ASP B 1 84 ? -7.944 52.564 26.890 1.00 32.70 102 ASP B CA 1
ATOM 4492 C C . ASP B 1 84 ? -8.548 51.166 26.907 1.00 31.87 102 ASP B C 1
ATOM 4493 O O . ASP B 1 84 ? -9.506 50.909 27.636 1.00 28.83 102 ASP B O 1
ATOM 4498 N N . ILE B 1 85 ? -8.006 50.262 26.090 1.00 31.39 103 ILE B N 1
ATOM 4499 C CA . ILE B 1 85 ? -8.556 48.905 25.967 1.00 35.24 103 ILE B CA 1
ATOM 4500 C C . ILE B 1 85 ? -8.561 48.198 27.313 1.00 33.71 103 ILE B C 1
ATOM 4501 O O . ILE B 1 85 ? -9.597 47.701 27.773 1.00 38.94 103 ILE B O 1
ATOM 4506 N N . VAL B 1 86 ? -7.386 48.099 27.941 1.00 32.02 104 VAL B N 1
ATOM 4507 C CA . VAL B 1 86 ? -7.297 47.449 29.245 1.00 31.26 104 VAL B CA 1
ATOM 4508 C C . VAL B 1 86 ? -8.284 48.079 30.222 1.00 32.00 104 VAL B C 1
ATOM 4509 O O . VAL B 1 86 ? -8.957 47.388 30.993 1.00 35.30 104 VAL B O 1
ATOM 4513 N N . ARG B 1 87 ? -8.385 49.404 30.198 1.00 33.09 105 ARG B N 1
ATOM 4514 C CA . ARG B 1 87 ? -9.130 50.125 31.225 1.00 34.29 105 ARG B CA 1
ATOM 4515 C C . ARG B 1 87 ? -10.634 49.896 31.106 1.00 28.52 105 ARG B C 1
ATOM 4516 O O . ARG B 1 87 ? -11.343 49.725 32.109 1.00 29.20 105 ARG B O 1
ATOM 4524 N N . ILE B 1 88 ? -11.138 49.928 29.882 1.00 28.60 106 ILE B N 1
ATOM 4525 C CA . ILE B 1 88 ? -12.545 49.678 29.655 1.00 29.59 106 ILE B CA 1
ATOM 4526 C C . ILE B 1 88 ? -12.863 48.215 29.956 1.00 34.47 106 ILE B C 1
ATOM 4527 O O . ILE B 1 88 ? -13.851 47.904 30.629 1.00 31.58 106 ILE B O 1
ATOM 4532 N N . ASN B 1 89 ? -11.994 47.304 29.526 1.00 31.56 107 ASN B N 1
ATOM 4533 C CA . ASN B 1 89 ? -12.216 45.888 29.786 1.00 30.69 107 ASN B CA 1
ATOM 4534 C C . ASN B 1 89 ? -12.296 45.611 31.278 1.00 34.72 107 ASN B C 1
ATOM 4535 O O . ASN B 1 89 ? -13.117 44.801 31.727 1.00 34.24 107 ASN B O 1
ATOM 4540 N N . LEU B 1 90 ? -11.467 46.282 32.067 1.00 30.32 108 LEU B N 1
ATOM 4541 C CA . LEU B 1 90 ? -11.580 46.122 33.513 1.00 36.71 108 LEU B CA 1
ATOM 4542 C C . LEU B 1 90 ? -12.890 46.696 34.048 1.00 38.10 108 LEU B C 1
ATOM 4543 O O . LEU B 1 90 ? -13.429 46.193 35.044 1.00 35.90 108 LEU B O 1
ATOM 4548 N N . ALA B 1 91 ? -13.392 47.775 33.440 1.00 36.20 109 ALA B N 1
ATOM 4549 C CA . ALA B 1 91 ? -14.684 48.301 33.868 1.00 33.11 109 ALA B CA 1
ATOM 4550 C C . ALA B 1 91 ? -15.792 47.297 33.576 1.00 34.21 109 ALA B C 1
ATOM 4551 O O . ALA B 1 91 ? -16.658 47.039 34.424 1.00 32.81 109 ALA B O 1
ATOM 4553 N N . VAL B 1 92 ? -15.775 46.701 32.388 1.00 28.64 110 VAL B N 1
ATOM 4554 C CA . VAL B 1 92 ? -16.761 45.677 32.086 1.00 33.72 110 VAL B CA 1
ATOM 4555 C C . VAL B 1 92 ? -16.600 44.488 33.025 1.00 36.66 110 VAL B C 1
ATOM 4556 O O . VAL B 1 92 ? -17.575 44.015 33.613 1.00 39.25 110 VAL B O 1
ATOM 4560 N N . LYS B 1 93 ? -15.367 43.984 33.176 1.00 38.01 111 LYS B N 1
ATOM 4561 C CA . LYS B 1 93 ? -15.155 42.782 33.984 1.00 39.62 111 LYS B CA 1
ATOM 4562 C C . LYS B 1 93 ? -15.682 42.968 35.406 1.00 37.68 111 LYS B C 1
ATOM 4563 O O . LYS B 1 93 ? -16.261 42.043 35.994 1.00 35.90 111 LYS B O 1
ATOM 4565 N N . ASN B 1 94 ? -15.486 44.153 35.970 1.00 41.99 112 ASN B N 1
ATOM 4566 C CA . ASN B 1 94 ? -15.861 44.459 37.339 1.00 39.94 112 ASN B CA 1
ATOM 4567 C C . ASN B 1 94 ? -17.244 45.094 37.442 1.00 36.19 112 ASN B C 1
ATOM 4568 O O . ASN B 1 94 ? -17.574 45.652 38.493 1.00 34.10 112 ASN B O 1
ATOM 4573 N N . ASN B 1 95 ? -18.040 45.056 36.375 1.00 41.26 113 ASN B N 1
ATOM 4574 C CA . ASN B 1 95 ? -19.404 45.605 36.387 1.00 38.68 113 ASN B CA 1
ATOM 4575 C C . ASN B 1 95 ? -19.434 47.056 36.869 1.00 37.40 113 ASN B C 1
ATOM 4576 O O . ASN B 1 95 ? -20.250 47.455 37.712 1.00 35.64 113 ASN B O 1
ATOM 4581 N N . LYS B 1 96 ? -18.542 47.866 36.311 1.00 38.58 114 LYS B N 1
ATOM 4582 C CA . LYS B 1 96 ? -18.412 49.253 36.730 1.00 35.31 114 LYS B CA 1
ATOM 4583 C C . LYS B 1 96 ? -18.909 50.247 35.682 1.00 36.53 114 LYS B C 1
ATOM 4584 O O . LYS B 1 96 ? -18.638 51.446 35.816 1.00 40.82 114 LYS B O 1
ATOM 4588 N N . PHE B 1 97 ? -19.637 49.794 34.650 1.00 29.81 115 PHE B N 1
ATOM 4589 C CA . PHE B 1 97 ? -20.393 50.734 33.819 1.00 28.78 115 PHE B CA 1
ATOM 4590 C C . PHE B 1 97 ? -21.611 51.274 34.551 1.00 34.97 115 PHE B C 1
ATOM 4591 O O . PHE B 1 97 ? -21.951 52.454 34.411 1.00 29.33 115 PHE B O 1
ATOM 4599 N N . VAL B 1 98 ? -22.324 50.415 35.286 1.00 33.28 116 VAL B N 1
ATOM 4600 C CA . VAL B 1 98 ? -23.576 50.858 35.903 1.00 31.93 116 VAL B CA 1
ATOM 4601 C C . VAL B 1 98 ? -23.315 51.957 36.943 1.00 36.75 116 VAL B C 1
ATOM 4602 O O . VAL B 1 98 ? -24.226 52.715 37.289 1.00 40.37 116 VAL B O 1
ATOM 4606 N N . THR B 1 99 ? -22.070 52.114 37.408 1.00 39.84 117 THR B N 1
ATOM 4607 C CA . THR B 1 99 ? -21.712 53.205 38.314 1.00 40.77 117 THR B CA 1
ATOM 4608 C C . THR B 1 99 ? -20.832 54.274 37.671 1.00 32.86 117 THR B C 1
ATOM 4609 O O . THR B 1 99 ? -20.399 55.197 38.364 1.00 39.40 117 THR B O 1
ATOM 4613 N N . ASN B 1 100 ? -20.541 54.167 36.374 1.00 37.05 118 ASN B N 1
ATOM 4614 C CA . ASN B 1 100 ? -19.772 55.184 35.657 1.00 29.38 118 ASN B CA 1
ATOM 4615 C C . ASN B 1 100 ? -20.439 56.558 35.737 1.00 33.34 118 ASN B C 1
ATOM 4616 O O . ASN B 1 100 ? -21.625 56.719 35.416 1.00 27.39 118 ASN B O 1
ATOM 4621 N N . GLU B 1 101 ? -19.659 57.560 36.156 1.00 33.09 119 GLU B N 1
ATOM 4622 C CA . GLU B 1 101 ? -20.228 58.877 36.441 1.00 33.69 119 GLU B CA 1
ATOM 4623 C C . GLU B 1 101 ? -20.878 59.486 35.205 1.00 30.60 119 GLU B C 1
ATOM 4624 O O . GLU B 1 101 ? -21.988 60.009 35.275 1.00 28.98 119 GLU B O 1
ATOM 4626 N N . SER B 1 102 ? -20.204 59.409 34.051 1.00 31.75 120 SER B N 1
ATOM 4627 C CA . SER B 1 102 ? -20.764 59.984 32.828 1.00 29.20 120 SER B CA 1
ATOM 4628 C C . SER B 1 102 ? -21.931 59.168 32.268 1.00 26.52 120 SER B C 1
ATOM 4629 O O . SER B 1 102 ? -22.871 59.739 31.700 1.00 30.67 120 SER B O 1
ATOM 4632 N N . LEU B 1 103 ? -21.889 57.842 32.382 1.00 25.84 121 LEU B N 1
ATOM 4633 C CA . LEU B 1 103 ? -23.005 57.040 31.882 1.00 26.56 121 LEU B CA 1
ATOM 4634 C C . LEU B 1 103 ? -24.260 57.279 32.708 1.00 25.74 121 LEU B C 1
ATOM 4635 O O . LEU B 1 103 ? -25.349 57.441 32.155 1.00 24.51 121 LEU B O 1
ATOM 4640 N N . VAL B 1 104 ? -24.115 57.351 34.028 1.00 28.04 122 VAL B N 1
ATOM 4641 C CA . VAL B 1 104 ? -25.249 57.701 34.878 1.00 26.89 122 VAL B CA 1
ATOM 4642 C C . VAL B 1 104 ? -25.770 59.090 34.520 1.00 24.63 122 VAL B C 1
ATOM 4643 O O . VAL B 1 104 ? -26.981 59.311 34.431 1.00 28.49 122 VAL B O 1
ATOM 4647 N N . ASP B 1 105 ? -24.867 60.031 34.239 1.00 29.85 123 ASP B N 1
ATOM 4648 C CA . ASP B 1 105 ? -25.290 61.378 33.850 1.00 22.98 123 ASP B CA 1
ATOM 4649 C C . ASP B 1 105 ? -26.122 61.341 32.570 1.00 23.77 123 ASP B C 1
ATOM 4650 O O . ASP B 1 105 ? -27.215 61.911 32.504 1.00 28.00 123 ASP B O 1
ATOM 4655 N N . ALA B 1 106 ? -25.639 60.627 31.552 1.00 25.91 124 ALA B N 1
ATOM 4656 C CA . ALA B 1 106 ? -26.380 60.530 30.301 1.00 24.52 124 ALA B CA 1
ATOM 4657 C C . ALA B 1 106 ? -27.730 59.851 30.509 1.00 28.55 124 ALA B C 1
ATOM 4658 O O . ALA B 1 106 ? -28.737 60.238 29.900 1.00 24.21 124 ALA B O 1
ATOM 4660 N N . CYS B 1 107 ? -27.763 58.813 31.346 1.00 26.89 125 CYS B N 1
ATOM 4661 C CA . CYS B 1 107 ? -29.021 58.128 31.613 1.00 29.08 125 CYS B CA 1
ATOM 4662 C C . CYS B 1 107 ? -29.981 59.026 32.396 1.00 25.76 125 CYS B C 1
ATOM 4663 O O . CYS B 1 107 ? -31.167 59.102 32.070 1.00 31.01 125 CYS B O 1
ATOM 4666 N N . ASP B 1 108 ? -29.475 59.756 33.392 1.00 25.13 126 ASP B N 1
ATOM 4667 C CA . ASP B 1 108 ? -30.298 60.748 34.075 1.00 29.76 126 ASP B CA 1
ATOM 4668 C C . ASP B 1 108 ? -30.764 61.864 33.149 1.00 30.88 126 ASP B C 1
ATOM 4669 O O . ASP B 1 108 ? -31.856 62.389 33.335 1.00 26.73 126 ASP B O 1
ATOM 4674 N N . ARG B 1 109 ? -29.959 62.275 32.166 1.00 30.91 127 ARG B N 1
ATOM 4675 C CA . ARG B 1 109 ? -30.469 63.281 31.240 1.00 27.32 127 ARG B CA 1
ATOM 4676 C C . ARG B 1 109 ? -31.677 62.757 30.483 1.00 30.41 127 ARG B C 1
ATOM 4677 O O . ARG B 1 109 ? -32.674 63.471 30.318 1.00 26.48 127 ARG B O 1
ATOM 4685 N N . ALA B 1 110 ? -31.602 61.507 30.011 1.00 25.25 128 ALA B N 1
ATOM 4686 C CA . ALA B 1 110 ? -32.719 60.921 29.287 1.00 27.00 128 ALA B CA 1
ATOM 4687 C C . ALA B 1 110 ? -33.912 60.706 30.212 1.00 25.52 128 ALA B C 1
ATOM 4688 O O . ALA B 1 110 ? -35.061 60.900 29.803 1.00 34.43 128 ALA B O 1
ATOM 4690 N N . LYS B 1 111 ? -33.666 60.348 31.471 1.00 26.94 129 LYS B N 1
ATOM 4691 C CA . LYS B 1 111 ? -34.779 60.039 32.366 1.00 27.40 129 LYS B CA 1
ATOM 4692 C C . LYS B 1 111 ? -35.515 61.309 32.793 1.00 32.38 129 LYS B C 1
ATOM 4693 O O . LYS B 1 111 ? -36.741 61.305 32.922 1.00 32.22 129 LYS B O 1
ATOM 4699 N N . ASN B 1 112 ? -34.786 62.398 33.024 1.00 28.42 130 ASN B N 1
ATOM 4700 C CA . ASN B 1 112 ? -35.396 63.675 33.346 1.00 31.89 130 ASN B CA 1
ATOM 4701 C C . ASN B 1 112 ? -35.847 64.422 32.108 1.00 29.44 130 ASN B C 1
ATOM 4702 O O . ASN B 1 112 ? -36.509 65.446 32.244 1.00 26.85 130 ASN B O 1
ATOM 4707 N N . GLY B 1 113 ? -35.513 63.921 30.920 1.00 34.74 131 GLY B N 1
ATOM 4708 C CA . GLY B 1 113 ? -35.883 64.538 29.657 1.00 34.56 131 GLY B CA 1
ATOM 4709 C C . GLY B 1 113 ? -36.897 63.727 28.866 1.00 26.61 131 GLY B C 1
ATOM 4710 O O . GLY B 1 113 ? -37.863 63.258 29.444 1.00 25.69 131 GLY B O 1
ATOM 4711 N N . ASN B 1 114 ? -36.698 63.534 27.557 1.00 27.03 132 ASN B N 1
ATOM 4712 C CA . ASN B 1 114 ? -37.700 62.898 26.715 1.00 24.18 132 ASN B CA 1
ATOM 4713 C C . ASN B 1 114 ? -37.589 61.376 26.691 1.00 26.40 132 ASN B C 1
ATOM 4714 O O . ASN B 1 114 ? -38.257 60.741 25.878 1.00 21.90 132 ASN B O 1
ATOM 4719 N N . GLY B 1 115 ? -36.733 60.797 27.530 1.00 25.60 133 GLY B N 1
ATOM 4720 C CA . GLY B 1 115 ? -36.638 59.370 27.725 1.00 25.39 133 GLY B CA 1
ATOM 4721 C C . GLY B 1 115 ? -35.753 58.625 26.746 1.00 31.34 133 GLY B C 1
ATOM 4722 O O . GLY B 1 115 ? -35.566 57.409 26.913 1.00 27.89 133 GLY B O 1
ATOM 4723 N N . ARG B 1 116 ? -35.164 59.315 25.768 1.00 30.05 134 ARG B N 1
ATOM 4724 C CA . ARG B 1 116 ? -34.568 58.685 24.593 1.00 29.65 134 ARG B CA 1
ATOM 4725 C C . ARG B 1 116 ? -33.049 58.793 24.616 1.00 28.66 134 ARG B C 1
ATOM 4726 O O . ARG B 1 116 ? -32.487 59.894 24.764 1.00 26.32 134 ARG B O 1
ATOM 4734 N N . LEU B 1 117 ? -32.398 57.646 24.410 1.00 23.85 135 LEU B N 1
ATOM 4735 C CA . LEU B 1 117 ? -30.948 57.529 24.352 1.00 23.29 135 LEU B CA 1
ATOM 4736 C C . LEU B 1 117 ? -30.520 56.778 23.098 1.00 27.48 135 LEU B C 1
ATOM 4737 O O . LEU B 1 117 ? -31.209 55.863 22.632 1.00 23.56 135 LEU B O 1
ATOM 4742 N N . HIS B 1 118 ? -29.365 57.171 22.551 1.00 25.67 136 HIS B N 1
ATOM 4743 C CA . HIS B 1 118 ? -28.785 56.502 21.394 1.00 24.09 136 HIS B CA 1
ATOM 4744 C C . HIS B 1 118 ? -27.393 55.996 21.710 1.00 19.23 136 HIS B C 1
ATOM 4745 O O . HIS B 1 118 ? -26.668 56.574 22.515 1.00 24.86 136 HIS B O 1
ATOM 4752 N N . LEU B 1 119 ? -27.054 54.876 21.085 1.00 24.11 137 LEU B N 1
ATOM 4753 C CA . LEU B 1 119 ? -25.747 54.252 21.148 1.00 22.43 137 LEU B CA 1
ATOM 4754 C C . LEU B 1 119 ? -25.295 54.125 19.715 1.00 26.42 137 LEU B C 1
ATOM 4755 O O . LEU B 1 119 ? -26.002 53.501 18.921 1.00 27.59 137 LEU B O 1
ATOM 4760 N N . ALA B 1 120 ? -24.110 54.647 19.395 1.00 20.94 138 ALA B N 1
ATOM 4761 C CA . ALA B 1 120 ? -23.594 54.571 18.036 1.00 22.25 138 ALA B CA 1
ATOM 4762 C C . ALA B 1 120 ? -22.126 54.199 18.059 1.00 26.99 138 ALA B C 1
ATOM 4763 O O . ALA B 1 120 ? -21.389 54.654 18.937 1.00 28.74 138 ALA B O 1
ATOM 4765 N N . GLY B 1 121 ? -21.710 53.390 17.093 1.00 26.39 139 GLY B N 1
ATOM 4766 C CA . GLY B 1 121 ? -20.316 53.022 16.977 1.00 28.61 139 GLY B CA 1
ATOM 4767 C C . GLY B 1 121 ? -20.115 51.810 16.085 1.00 25.91 139 GLY B C 1
ATOM 4768 O O . GLY B 1 121 ? -21.055 51.240 15.530 1.00 23.89 139 GLY B O 1
ATOM 4769 N N . LEU B 1 122 ? -18.844 51.438 15.952 1.00 24.20 140 LEU B N 1
ATOM 4770 C CA . LEU B 1 122 ? -18.450 50.342 15.076 1.00 28.63 140 LEU B CA 1
ATOM 4771 C C . LEU B 1 122 ? -18.774 49.008 15.754 1.00 27.22 140 LEU B C 1
ATOM 4772 O O . LEU B 1 122 ? -18.293 48.742 16.857 1.00 26.89 140 LEU B O 1
ATOM 4777 N N . VAL B 1 123 ? -19.560 48.163 15.105 1.00 19.91 141 VAL B N 1
ATOM 4778 C CA . VAL B 1 123 ? -20.031 46.928 15.733 1.00 23.30 141 VAL B CA 1
ATOM 4779 C C . VAL B 1 123 ? -19.269 45.748 15.118 1.00 26.23 141 VAL B C 1
ATOM 4780 O O . VAL B 1 123 ? -19.597 45.255 14.034 1.00 29.18 141 VAL B O 1
ATOM 4784 N N . SER B 1 124 ? -18.247 45.281 15.824 1.00 22.59 142 SER B N 1
ATOM 4785 C CA . SER B 1 124 ? -17.439 44.134 15.441 1.00 24.59 142 SER B CA 1
ATOM 4786 C C . SER B 1 124 ? -16.534 43.803 16.624 1.00 30.86 142 SER B C 1
ATOM 4787 O O . SER B 1 124 ? -16.513 44.527 17.622 1.00 29.32 142 SER B O 1
ATOM 4790 N N . ASP B 1 125 ? -15.777 42.701 16.511 1.00 31.17 143 ASP B N 1
ATOM 4791 C CA . ASP B 1 125 ? -14.780 42.371 17.526 1.00 30.20 143 ASP B CA 1
ATOM 4792 C C . ASP B 1 125 ? -13.365 42.774 17.097 1.00 27.13 143 ASP B C 1
ATOM 4793 O O . ASP B 1 125 ? -12.388 42.257 17.644 1.00 29.75 143 ASP B O 1
ATOM 4798 N N . GLY B 1 126 ? -13.246 43.738 16.173 1.00 29.81 144 GLY B N 1
ATOM 4799 C CA . GLY B 1 126 ? -11.927 44.180 15.730 1.00 29.67 144 GLY B CA 1
ATOM 4800 C C . GLY B 1 126 ? -11.060 44.672 16.871 1.00 28.66 144 GLY B C 1
ATOM 4801 O O . GLY B 1 126 ? -9.878 44.336 16.967 1.00 28.45 144 GLY B O 1
ATOM 4802 N N . GLY B 1 127 ? -11.626 45.462 17.757 1.00 27.01 145 GLY B N 1
ATOM 4803 C CA . GLY B 1 127 ? -10.829 45.915 18.871 1.00 27.48 145 GLY B CA 1
ATOM 4804 C C . GLY B 1 127 ? -9.896 47.058 18.561 1.00 26.72 145 GLY B C 1
ATOM 4805 O O . GLY B 1 127 ? -9.161 47.491 19.454 1.00 30.18 145 GLY B O 1
ATOM 4806 N N . VAL B 1 128 ? -9.931 47.606 17.354 1.00 27.08 146 VAL B N 1
ATOM 4807 C CA . VAL B 1 128 ? -9.074 48.751 17.032 1.00 24.77 146 VAL B CA 1
ATOM 4808 C C . VAL B 1 128 ? -9.761 50.076 17.378 1.00 29.84 146 VAL B C 1
ATOM 4809 O O . VAL B 1 128 ? -9.159 50.946 18.016 1.00 29.36 146 VAL B O 1
ATOM 4813 N N . HIS B 1 129 ? -11.025 50.243 16.967 1.00 24.02 147 HIS B N 1
ATOM 4814 C CA . HIS B 1 129 ? -11.816 51.423 17.299 1.00 23.58 147 HIS B CA 1
ATOM 4815 C C . HIS B 1 129 ? -12.841 51.192 18.398 1.00 28.56 147 HIS B C 1
ATOM 4816 O O . HIS B 1 129 ? -13.343 52.168 18.973 1.00 21.70 147 HIS B O 1
ATOM 4823 N N . SER B 1 130 ? -13.165 49.936 18.696 1.00 28.32 148 SER B N 1
ATOM 4824 C CA . SER B 1 130 ? -14.278 49.616 19.575 1.00 24.63 148 SER B CA 1
ATOM 4825 C C . SER B 1 130 ? -14.303 48.124 19.837 1.00 24.05 148 SER B C 1
ATOM 4826 O O . SER B 1 130 ? -13.498 47.389 19.268 1.00 25.49 148 SER B O 1
ATOM 4829 N N . HIS B 1 131 ? -15.272 47.651 20.627 1.00 29.85 149 HIS B N 1
ATOM 4830 C CA . HIS B 1 131 ? -15.529 46.208 20.712 1.00 31.19 149 HIS B CA 1
ATOM 4831 C C . HIS B 1 131 ? -16.996 45.997 21.034 1.00 27.62 149 HIS B C 1
ATOM 4832 O O . HIS B 1 131 ? -17.538 46.671 21.918 1.00 28.85 149 HIS B O 1
ATOM 4839 N N . ILE B 1 132 ? -17.635 45.084 20.289 1.00 27.43 150 ILE B N 1
ATOM 4840 C CA . ILE B 1 132 ? -19.053 44.798 20.483 1.00 28.67 150 ILE B CA 1
ATOM 4841 C C . ILE B 1 132 ? -19.352 44.443 21.933 1.00 28.35 150 ILE B C 1
ATOM 4842 O O . ILE B 1 132 ? -20.425 44.782 22.449 1.00 31.82 150 ILE B O 1
ATOM 4847 N N . ASP B 1 133 ? -18.404 43.804 22.630 1.00 31.07 151 ASP B N 1
ATOM 4848 C CA . ASP B 1 133 ? -18.582 43.517 24.059 1.00 29.93 151 ASP B CA 1
ATOM 4849 C C . ASP B 1 133 ? -18.862 44.781 24.859 1.00 31.61 151 ASP B C 1
ATOM 4850 O O . ASP B 1 133 ? -19.628 44.759 25.826 1.00 31.73 151 ASP B O 1
ATOM 4855 N N . HIS B 1 134 ? -18.196 45.886 24.513 1.00 28.64 152 HIS B N 1
ATOM 4856 C CA . HIS B 1 134 ? -18.426 47.137 25.227 1.00 25.79 152 HIS B CA 1
ATOM 4857 C C . HIS B 1 134 ? -19.840 47.634 25.008 1.00 24.34 152 HIS B C 1
ATOM 4858 O O . HIS B 1 134 ? -20.473 48.182 25.920 1.00 25.34 152 HIS B O 1
ATOM 4865 N N . MET B 1 135 ? -20.315 47.542 23.772 1.00 28.93 153 MET B N 1
ATOM 4866 C CA . MET B 1 135 ? -21.661 48.000 23.456 1.00 27.73 153 MET B CA 1
ATOM 4867 C C . MET B 1 135 ? -22.692 47.183 24.215 1.00 29.11 153 MET B C 1
ATOM 4868 O O . MET B 1 135 ? -23.657 47.737 24.769 1.00 27.03 153 MET B O 1
ATOM 4873 N N . PHE B 1 136 ? -22.507 45.854 24.240 1.00 24.31 154 PHE B N 1
ATOM 4874 C CA . PHE B 1 136 ? -23.393 44.983 25.018 1.00 25.29 154 PHE B CA 1
ATOM 4875 C C . PHE B 1 136 ? -23.395 45.393 26.478 1.00 25.78 154 PHE B C 1
ATOM 4876 O O . PHE B 1 136 ? -24.455 45.536 27.095 1.00 30.09 154 PHE B O 1
ATOM 4884 N N . ALA B 1 137 ? -22.206 45.566 27.052 1.00 27.66 155 ALA B N 1
ATOM 4885 C CA . ALA B 1 137 ? -22.110 46.036 28.427 1.00 26.70 155 ALA B CA 1
ATOM 4886 C C . ALA B 1 137 ? -22.902 47.339 28.632 1.00 33.22 155 ALA B C 1
ATOM 4887 O O . ALA B 1 137 ? -23.655 47.481 29.614 1.00 28.38 155 ALA B O 1
ATOM 4889 N N . LEU B 1 138 ? -22.785 48.285 27.690 1.00 27.87 156 LEU B N 1
ATOM 4890 C CA . LEU B 1 138 ? -23.525 49.540 27.816 1.00 28.07 156 LEU B CA 1
ATOM 4891 C C . LEU B 1 138 ? -25.029 49.298 27.819 1.00 26.16 156 LEU B C 1
ATOM 4892 O O . LEU B 1 138 ? -25.761 49.876 28.634 1.00 27.42 156 LEU B O 1
ATOM 4897 N N . VAL B 1 139 ? -25.517 48.467 26.896 1.00 23.78 157 VAL B N 1
ATOM 4898 C CA . VAL B 1 139 ? -26.958 48.194 26.853 1.00 29.97 157 VAL B CA 1
ATOM 4899 C C . VAL B 1 139 ? -27.434 47.636 28.189 1.00 29.49 157 VAL B C 1
ATOM 4900 O O . VAL B 1 139 ? -28.438 48.099 28.743 1.00 25.77 157 VAL B O 1
ATOM 4904 N N . LYS B 1 140 ? -26.688 46.678 28.756 1.00 26.88 158 LYS B N 1
ATOM 4905 C CA . LYS B 1 140 ? -27.101 46.072 30.026 1.00 29.79 158 LYS B CA 1
ATOM 4906 C C . LYS B 1 140 ? -27.158 47.107 31.141 1.00 29.49 158 LYS B C 1
ATOM 4907 O O . LYS B 1 140 ? -28.059 47.067 31.995 1.00 29.60 158 LYS B O 1
ATOM 4913 N N . ALA B 1 141 ? -26.192 48.029 31.155 1.00 25.42 159 ALA B N 1
ATOM 4914 C CA . ALA B 1 141 ? -26.096 49.039 32.206 1.00 25.64 159 ALA B CA 1
ATOM 4915 C C . ALA B 1 141 ? -27.196 50.092 32.075 1.00 28.95 159 ALA B C 1
ATOM 4916 O O . ALA B 1 141 ? -27.799 50.498 33.069 1.00 26.60 159 ALA B O 1
ATOM 4918 N N . ILE B 1 142 ? -27.434 50.558 30.849 1.00 29.25 160 ILE B N 1
ATOM 4919 C CA . ILE B 1 142 ? -28.517 51.487 30.561 1.00 32.00 160 ILE B CA 1
ATOM 4920 C C . ILE B 1 142 ? -29.853 50.906 31.030 1.00 27.91 160 ILE B C 1
ATOM 4921 O O . ILE B 1 142 ? -30.616 51.546 31.766 1.00 29.43 160 ILE B O 1
ATOM 4926 N N . LYS B 1 143 ? -30.131 49.671 30.642 1.00 28.82 161 LYS B N 1
ATOM 4927 C CA . LYS B 1 143 ? -31.323 48.984 31.111 1.00 23.55 161 LYS B CA 1
ATOM 4928 C C . LYS B 1 143 ? -31.423 48.981 32.628 1.00 26.21 161 LYS B C 1
ATOM 4929 O O . LYS B 1 143 ? -32.470 49.316 33.187 1.00 30.42 161 LYS B O 1
ATOM 4935 N N . GLU B 1 144 ? -30.378 48.552 33.320 1.00 24.12 162 GLU B N 1
ATOM 4936 C CA . GLU B 1 144 ? -30.434 48.594 34.780 1.00 27.29 162 GLU B CA 1
ATOM 4937 C C . GLU B 1 144 ? -30.664 50.010 35.277 1.00 31.34 162 GLU B C 1
ATOM 4938 O O . GLU B 1 144 ? -31.327 50.198 36.298 1.00 27.33 162 GLU B O 1
ATOM 4941 N N . LEU B 1 145 ? -30.126 51.022 34.583 1.00 28.93 163 LEU B N 1
ATOM 4942 C CA . LEU B 1 145 ? -30.311 52.392 35.033 1.00 31.48 163 LEU B CA 1
ATOM 4943 C C . LEU B 1 145 ? -31.689 52.959 34.688 1.00 33.11 163 LEU B C 1
ATOM 4944 O O . LEU B 1 145 ? -32.020 54.066 35.136 1.00 28.74 163 LEU B O 1
ATOM 4949 N N . GLY B 1 146 ? -32.498 52.247 33.908 1.00 29.38 164 GLY B N 1
ATOM 4950 C CA . GLY B 1 146 ? -33.895 52.610 33.753 1.00 30.08 164 GLY B CA 1
ATOM 4951 C C . GLY B 1 146 ? -34.215 53.635 32.680 1.00 30.11 164 GLY B C 1
ATOM 4952 O O . GLY B 1 146 ? -35.206 54.356 32.814 1.00 28.00 164 GLY B O 1
ATOM 4953 N N . VAL B 1 147 ? -33.429 53.703 31.607 1.00 23.10 165 VAL B N 1
ATOM 4954 C CA . VAL B 1 147 ? -33.708 54.645 30.517 1.00 24.77 165 VAL B CA 1
ATOM 4955 C C . VAL B 1 147 ? -34.920 54.159 29.729 1.00 23.40 165 VAL B C 1
ATOM 4956 O O . VAL B 1 147 ? -35.004 52.960 29.397 1.00 27.14 165 VAL B O 1
ATOM 4960 N N . PRO B 1 148 ? -35.899 55.018 29.437 1.00 22.06 166 PRO B N 1
ATOM 4961 C CA . PRO B 1 148 ? -37.123 54.514 28.767 1.00 27.39 166 PRO B CA 1
ATOM 4962 C C . PRO B 1 148 ? -36.910 53.909 27.385 1.00 32.05 166 PRO B C 1
ATOM 4963 O O . PRO B 1 148 ? -37.492 52.868 27.104 1.00 26.89 166 PRO B O 1
ATOM 4967 N N . GLU B 1 149 ? -36.159 54.569 26.491 1.00 28.87 167 GLU B N 1
ATOM 4968 C CA . GLU B 1 149 ? -36.001 54.154 25.096 1.00 32.10 167 GLU B CA 1
ATOM 4969 C C . GLU B 1 149 ? -34.526 54.147 24.725 1.00 28.04 167 GLU B C 1
ATOM 4970 O O . GLU B 1 149 ? -33.802 55.109 25.002 1.00 25.91 167 GLU B O 1
ATOM 4976 N N . LEU B 1 150 ? -34.097 53.093 24.061 1.00 30.00 168 LEU B N 1
ATOM 4977 C CA . LEU B 1 150 ? -32.708 52.952 23.677 1.00 29.28 168 LEU B CA 1
ATOM 4978 C C . LEU B 1 150 ? -32.618 52.466 22.239 1.00 31.16 168 LEU B C 1
ATOM 4979 O O . LEU B 1 150 ? -33.197 51.429 21.893 1.00 26.56 168 LEU B O 1
ATOM 4984 N N . TYR B 1 151 ? -31.863 53.207 21.421 1.00 24.93 169 TYR B N 1
ATOM 4985 C CA . TYR B 1 151 ? -31.721 52.956 19.995 1.00 24.12 169 TYR B CA 1
ATOM 4986 C C . TYR B 1 151 ? -30.248 52.775 19.651 1.00 26.05 169 TYR B C 1
ATOM 4987 O O . TYR B 1 151 ? -29.382 53.490 20.173 1.00 29.81 169 TYR B O 1
ATOM 4996 N N . LEU B 1 152 ? -29.961 51.785 18.806 1.00 25.88 170 LEU B N 1
ATOM 4997 C CA . LEU B 1 152 ? -28.601 51.460 18.392 1.00 22.10 170 LEU B CA 1
ATOM 4998 C C . LEU B 1 152 ? -28.370 51.851 16.939 1.00 24.89 170 LEU B C 1
ATOM 4999 O O . LEU B 1 152 ? -29.218 51.609 16.071 1.00 25.97 170 LEU B O 1
ATOM 5004 N N . HIS B 1 153 ? -27.198 52.439 16.690 1.00 20.04 171 HIS B N 1
ATOM 5005 C CA . HIS B 1 153 ? -26.731 52.817 15.364 1.00 23.72 171 HIS B CA 1
ATOM 5006 C C . HIS B 1 153 ? -25.446 52.050 15.105 1.00 26.97 171 HIS B C 1
ATOM 5007 O O . HIS B 1 153 ? -24.426 52.266 15.771 1.00 27.13 171 HIS B O 1
ATOM 5014 N N . PHE B 1 154 ? -25.534 51.146 14.152 1.00 22.25 172 PHE B N 1
ATOM 5015 C CA . PHE B 1 154 ? -24.574 50.067 13.935 1.00 26.11 172 PHE B CA 1
ATOM 5016 C C . PHE B 1 154 ? -23.695 50.501 12.770 1.00 24.74 172 PHE B C 1
ATOM 5017 O O . PHE B 1 154 ? -24.178 50.622 11.641 1.00 22.38 172 PHE B O 1
ATOM 5025 N N . TYR B 1 155 ? -22.419 50.761 13.035 1.00 24.47 173 TYR B N 1
ATOM 5026 C CA . TYR B 1 155 ? -21.487 51.042 11.944 1.00 33.21 173 TYR B CA 1
ATOM 5027 C C . TYR B 1 155 ? -20.768 49.756 11.551 1.00 27.70 173 TYR B C 1
ATOM 5028 O O . TYR B 1 155 ? -20.103 49.129 12.383 1.00 21.39 173 TYR B O 1
ATOM 5037 N N . GLY B 1 156 ? -20.877 49.407 10.272 1.00 26.98 174 GLY B N 1
ATOM 5038 C CA . GLY B 1 156 ? -20.302 48.178 9.766 1.00 23.12 174 GLY B CA 1
ATOM 5039 C C . GLY B 1 156 ? -18.801 48.298 9.518 1.00 29.29 174 GLY B C 1
ATOM 5040 O O . GLY B 1 156 ? -18.293 49.319 9.047 1.00 27.63 174 GLY B O 1
ATOM 5041 N N . ASP B 1 157 ? -18.089 47.228 9.847 1.00 28.83 175 ASP B N 1
ATOM 5042 C CA . ASP B 1 157 ? -16.644 47.288 9.882 1.00 25.81 175 ASP B CA 1
ATOM 5043 C C . ASP B 1 157 ? -16.045 46.838 8.556 1.00 29.74 175 ASP B C 1
ATOM 5044 O O . ASP B 1 157 ? -15.861 47.658 7.643 1.00 33.38 175 ASP B O 1
ATOM 5049 N N . GLY B 1 158 ? -15.738 45.542 8.441 1.00 31.27 176 GLY B N 1
ATOM 5050 C CA . GLY B 1 158 ? -15.163 44.992 7.238 1.00 33.08 176 GLY B CA 1
ATOM 5051 C C . GLY B 1 158 ? -13.762 45.481 6.960 1.00 35.40 176 GLY B C 1
ATOM 5052 O O . GLY B 1 158 ? -13.310 45.411 5.817 1.00 36.05 176 GLY B O 1
ATOM 5053 N N . ARG B 1 159 ? -13.073 45.986 7.987 1.00 30.07 177 ARG B N 1
ATOM 5054 C CA . ARG B 1 159 ? -11.774 46.620 7.852 1.00 34.39 177 ARG B CA 1
ATOM 5055 C C . ARG B 1 159 ? -10.839 46.116 8.941 1.00 34.39 177 ARG B C 1
ATOM 5056 O O . ARG B 1 159 ? -9.681 45.779 8.673 1.00 36.04 177 ARG B O 1
ATOM 5064 N N . ASP B 1 160 ? -11.315 46.094 10.176 1.00 29.07 178 ASP B N 1
ATOM 5065 C CA . ASP B 1 160 ? -10.603 45.435 11.259 1.00 29.19 178 ASP B CA 1
ATOM 5066 C C . ASP B 1 160 ? -11.108 44.007 11.453 1.00 28.92 178 ASP B C 1
ATOM 5067 O O . ASP B 1 160 ? -10.729 43.343 12.417 1.00 26.18 178 ASP B O 1
ATOM 5072 N N . THR B 1 161 ? -11.984 43.552 10.571 1.00 26.85 179 THR B N 1
ATOM 5073 C CA . THR B 1 161 ? -12.561 42.214 10.591 1.00 30.85 179 THR B CA 1
ATOM 5074 C C . THR B 1 161 ? -12.900 41.904 9.142 1.00 32.86 179 THR B C 1
ATOM 5075 O O . THR B 1 161 ? -12.837 42.786 8.277 1.00 27.67 179 THR B O 1
ATOM 5079 N N . SER B 1 162 ? -13.281 40.654 8.884 1.00 30.48 180 SER B N 1
ATOM 5080 C CA . SER B 1 162 ? -13.564 40.224 7.513 1.00 36.17 180 SER B CA 1
ATOM 5081 C C . SER B 1 162 ? -14.645 41.112 6.882 1.00 34.02 180 SER B C 1
ATOM 5082 O O . SER B 1 162 ? -15.556 41.572 7.572 1.00 36.16 180 SER B O 1
ATOM 5085 N N . PRO B 1 163 ? -14.584 41.364 5.564 1.00 35.85 181 PRO B N 1
ATOM 5086 C CA . PRO B 1 163 ? -15.610 42.218 4.936 1.00 33.24 181 PRO B CA 1
ATOM 5087 C C . PRO B 1 163 ? -17.001 41.608 4.879 1.00 36.01 181 PRO B C 1
ATOM 5088 O O . PRO B 1 163 ? -17.933 42.311 4.451 1.00 33.17 181 PRO B O 1
ATOM 5092 N N . ASN B 1 164 ? -17.177 40.339 5.268 1.00 34.73 182 ASN B N 1
ATOM 5093 C CA . ASN B 1 164 ? -18.503 39.729 5.358 1.00 28.82 182 ASN B CA 1
ATOM 5094 C C . ASN B 1 164 ? -18.786 39.212 6.760 1.00 31.12 182 ASN B C 1
ATOM 5095 O O . ASN B 1 164 ? -19.601 38.295 6.927 1.00 29.13 182 ASN B O 1
ATOM 5100 N N . SER B 1 165 ? -18.100 39.741 7.768 1.00 28.37 183 SER B N 1
ATOM 5101 C CA . SER B 1 165 ? -18.416 39.371 9.137 1.00 30.17 183 SER B CA 1
ATOM 5102 C C . SER B 1 165 ? -19.593 40.159 9.694 1.00 35.05 183 SER B C 1
ATOM 5103 O O . SER B 1 165 ? -20.215 39.703 10.665 1.00 28.42 183 SER B O 1
ATOM 5106 N N . GLY B 1 166 ? -19.925 41.309 9.089 1.00 33.74 184 GLY B N 1
ATOM 5107 C CA . GLY B 1 166 ? -20.958 42.171 9.659 1.00 30.39 184 GLY B CA 1
ATOM 5108 C C . GLY B 1 166 ? -22.250 41.422 9.932 1.00 33.53 184 GLY B C 1
ATOM 5109 O O . GLY B 1 166 ? -22.877 41.587 10.985 1.00 29.91 184 GLY B O 1
ATOM 5110 N N . VAL B 1 167 ? -22.645 40.556 9.002 1.00 33.11 185 VAL B N 1
ATOM 5111 C CA . VAL B 1 167 ? -23.921 39.861 9.146 1.00 34.50 185 VAL B CA 1
ATOM 5112 C C . VAL B 1 167 ? -23.924 39.032 10.420 1.00 32.90 185 VAL B C 1
ATOM 5113 O O . VAL B 1 167 ? -24.956 38.922 11.107 1.00 32.60 185 VAL B O 1
ATOM 5117 N N . GLY B 1 168 ? -22.762 38.503 10.805 1.00 28.24 186 GLY B N 1
ATOM 5118 C CA . GLY B 1 168 ? -22.674 37.786 12.067 1.00 29.08 186 GLY B CA 1
ATOM 5119 C C . GLY B 1 168 ? -22.825 38.719 13.250 1.00 33.39 186 GLY B C 1
ATOM 5120 O O . GLY B 1 168 ? -23.558 38.432 14.204 1.00 26.32 186 GLY B O 1
ATOM 5121 N N . PHE B 1 169 ? -22.129 39.859 13.206 1.00 28.95 187 PHE B N 1
ATOM 5122 C CA . PHE B 1 169 ? -22.278 40.822 14.291 1.00 29.99 187 PHE B CA 1
ATOM 5123 C C . PHE B 1 169 ? -23.702 41.346 14.363 1.00 25.63 187 PHE B C 1
ATOM 5124 O O . PHE B 1 169 ? -24.194 41.660 15.451 1.00 26.97 187 PHE B O 1
ATOM 5132 N N . LEU B 1 170 ? -24.387 41.411 13.226 1.00 23.80 188 LEU B N 1
ATOM 5133 C CA . LEU B 1 170 ? -25.775 41.856 13.222 1.00 27.77 188 LEU B CA 1
ATOM 5134 C C . LEU B 1 170 ? -26.696 40.833 13.898 1.00 29.87 188 LEU B C 1
ATOM 5135 O O . LEU B 1 170 ? -27.568 41.211 14.699 1.00 26.03 188 LEU B O 1
ATOM 5140 N N . GLU B 1 171 ? -26.511 39.533 13.599 1.00 28.23 189 GLU B N 1
ATOM 5141 C CA . GLU B 1 171 ? -27.269 38.474 14.267 1.00 25.23 189 GLU B CA 1
ATOM 5142 C C . GLU B 1 171 ? -27.007 38.469 15.764 1.00 22.49 189 GLU B C 1
ATOM 5143 O O . GLU B 1 171 ? -27.928 38.340 16.573 1.00 32.41 189 GLU B O 1
ATOM 5149 N N . GLN B 1 172 ? -25.748 38.568 16.156 1.00 29.90 190 GLN B N 1
ATOM 5150 C CA . GLN B 1 172 ? -25.452 38.711 17.575 1.00 33.58 190 GLN B CA 1
ATOM 5151 C C . GLN B 1 172 ? -26.266 39.840 18.184 1.00 29.22 190 GLN B C 1
ATOM 5152 O O . GLN B 1 172 ? -26.833 39.695 19.268 1.00 25.37 190 GLN B O 1
ATOM 5158 N N . THR B 1 173 ? -26.305 40.988 17.501 1.00 28.33 191 THR B N 1
ATOM 5159 C CA . THR B 1 173 ? -26.890 42.177 18.100 1.00 25.89 191 THR B C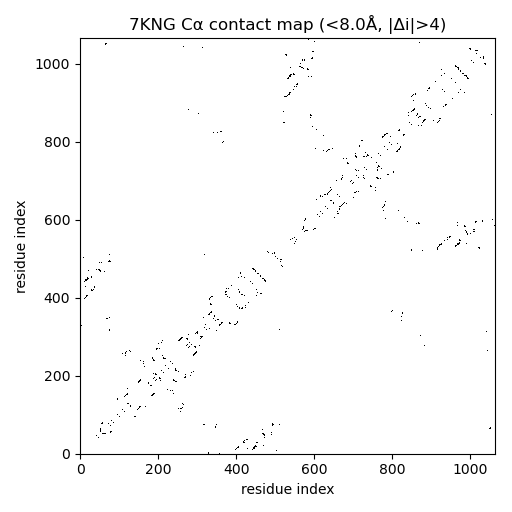A 1
ATOM 5160 C C . THR B 1 173 ? -28.404 42.019 18.229 1.00 26.89 191 THR B C 1
ATOM 5161 O O . THR B 1 173 ? -28.974 42.321 19.280 1.00 28.11 191 THR B O 1
ATOM 5165 N N . LEU B 1 174 ? -29.065 41.508 17.185 1.00 26.23 192 LEU B N 1
ATOM 5166 C CA . LEU B 1 174 ? -30.514 41.298 17.244 1.00 25.37 192 LEU B CA 1
ATOM 5167 C C . LEU B 1 174 ? -30.889 40.317 18.345 1.00 31.09 192 LEU B C 1
ATOM 5168 O O . LEU B 1 174 ? -31.809 40.570 19.141 1.00 27.35 192 LEU B O 1
ATOM 5173 N N . GLU B 1 175 ? -30.177 39.186 18.403 1.00 32.67 193 GLU B N 1
ATOM 5174 C CA . GLU B 1 175 ? -30.493 38.160 19.391 1.00 34.92 193 GLU B CA 1
ATOM 5175 C C . GLU B 1 175 ? -30.252 38.669 20.794 1.00 30.49 193 GLU B C 1
ATOM 5176 O O . GLU B 1 175 ? -31.011 38.343 21.718 1.00 31.53 193 GLU B O 1
ATOM 5182 N N . PHE B 1 176 ? -29.173 39.438 20.976 1.00 25.76 194 PHE B N 1
ATOM 5183 C CA . PHE B 1 176 ? -28.874 40.024 22.277 1.00 30.78 194 PHE B CA 1
ATOM 5184 C C . PHE B 1 176 ? -30.000 40.960 22.708 1.00 32.04 194 PHE B C 1
ATOM 5185 O O . PHE B 1 176 ? -30.508 40.876 23.834 1.00 28.61 194 PHE B O 1
ATOM 5193 N N . LEU B 1 177 ? -30.424 41.838 21.800 1.00 29.13 195 LEU B N 1
ATOM 5194 C CA . LEU B 1 177 ? -31.468 42.796 22.130 1.00 25.96 195 LEU B CA 1
ATOM 5195 C C . LEU B 1 177 ? -32.806 42.102 22.378 1.00 33.63 195 LEU B C 1
ATOM 5196 O O . LEU B 1 177 ? -33.501 42.419 23.350 1.00 28.91 195 LEU B O 1
ATOM 5201 N N . GLU B 1 178 ? -33.186 41.153 21.511 1.00 32.28 196 GLU B N 1
ATOM 5202 C CA . GLU B 1 178 ? -34.480 40.488 21.660 1.00 35.81 196 GLU B CA 1
ATOM 5203 C C . GLU B 1 178 ? -34.481 39.564 22.869 1.00 32.28 196 GLU B C 1
ATOM 5204 O O . GLU B 1 178 ? -35.339 39.681 23.749 1.00 34.65 196 GLU B O 1
ATOM 5206 N N . LYS B 1 179 ? -33.504 38.659 22.943 1.00 36.65 197 LYS B N 1
ATOM 5207 C CA . LYS B 1 179 ? -33.530 37.525 23.867 1.00 34.49 197 LYS B CA 1
ATOM 5208 C C . LYS B 1 179 ? -32.716 37.729 25.138 1.00 33.09 197 LYS B C 1
ATOM 5209 O O . LYS B 1 179 ? -33.034 37.112 26.148 1.00 33.09 197 LYS B O 1
ATOM 5213 N N . THR B 1 180 ? -31.638 38.518 25.122 1.00 31.27 198 THR B N 1
ATOM 5214 C CA . THR B 1 180 ? -30.798 38.615 26.323 1.00 26.51 198 THR B CA 1
ATOM 5215 C C . THR B 1 180 ? -31.208 39.776 27.228 1.00 34.68 198 THR B C 1
ATOM 5216 O O . THR B 1 180 ? -31.353 39.604 28.442 1.00 29.15 198 THR B O 1
ATOM 5220 N N . THR B 1 181 ? -31.351 40.978 26.666 1.00 27.32 199 THR B N 1
ATOM 5221 C CA . THR B 1 181 ? -31.822 42.114 27.450 1.00 28.29 199 THR B CA 1
ATOM 5222 C C . THR B 1 181 ? -33.317 42.289 27.335 1.00 26.88 199 THR B C 1
ATOM 5223 O O . THR B 1 181 ? -33.952 42.790 28.269 1.00 24.46 199 THR B O 1
ATOM 5227 N N . GLY B 1 182 ? -33.886 41.877 26.207 1.00 26.74 200 GLY B N 1
ATOM 5228 C CA . GLY B 1 182 ? -35.254 42.232 25.899 1.00 22.17 200 GLY B CA 1
ATOM 5229 C C . GLY B 1 182 ? -35.478 43.721 25.884 1.00 28.35 200 GLY B C 1
ATOM 5230 O O . GLY B 1 182 ? -36.581 44.182 26.202 1.00 27.32 200 GLY B O 1
ATOM 5231 N N . TYR B 1 183 ? -34.468 44.485 25.452 1.00 30.99 201 TYR B N 1
ATOM 5232 C CA . TYR B 1 183 ? -34.433 45.914 25.671 1.00 26.19 201 TYR B CA 1
ATOM 5233 C C . TYR B 1 183 ? -33.461 46.533 24.676 1.00 27.71 201 TYR B C 1
ATOM 5234 O O . TYR B 1 183 ? -32.392 45.982 24.413 1.00 25.24 201 TYR B O 1
ATOM 5243 N N . GLY B 1 184 ? -33.843 47.666 24.126 1.00 22.86 202 GLY B N 1
ATOM 5244 C CA . GLY B 1 184 ? -33.038 48.265 23.078 1.00 26.49 202 GLY B CA 1
ATOM 5245 C C . GLY B 1 184 ? -33.440 47.776 21.703 1.00 30.87 202 GLY B C 1
ATOM 5246 O O . GLY B 1 184 ? -33.924 46.655 21.519 1.00 30.07 202 GLY B O 1
ATOM 5247 N N . LYS B 1 185 ? -33.229 48.650 20.719 1.00 23.82 203 LYS B N 1
ATOM 5248 C CA . LYS B 1 185 ? -33.737 48.513 19.366 1.00 23.15 203 LYS B CA 1
ATOM 5249 C C . LYS B 1 185 ? -32.660 48.967 18.397 1.00 26.69 203 LYS B C 1
ATOM 5250 O O . LYS B 1 185 ? -32.133 50.078 18.534 1.00 23.37 203 LYS B O 1
ATOM 5256 N N . LEU B 1 186 ? -32.384 48.144 17.392 1.00 26.23 204 LEU B N 1
ATOM 5257 C CA . LEU B 1 186 ? -31.503 48.557 16.303 1.00 26.90 204 LEU B CA 1
ATOM 5258 C C . LEU B 1 186 ? -32.253 49.514 15.394 1.00 29.55 204 LEU B C 1
ATOM 5259 O O . LEU B 1 186 ? -33.348 49.184 14.925 1.00 26.27 204 LEU B O 1
ATOM 5264 N N . ALA B 1 187 ? -31.657 50.698 15.144 1.00 24.25 205 ALA B N 1
ATOM 5265 C CA . ALA B 1 187 ? -32.266 51.732 14.313 1.00 25.36 205 ALA B CA 1
ATOM 5266 C C . ALA B 1 187 ? -31.564 51.995 12.984 1.00 25.41 205 ALA B C 1
ATOM 5267 O O . ALA B 1 187 ? -32.217 52.429 12.034 1.00 27.98 205 ALA B O 1
ATOM 5269 N N . THR B 1 188 ? -30.258 51.792 12.893 1.00 25.53 206 THR B N 1
ATOM 5270 C CA . THR B 1 188 ? -29.509 52.119 11.688 1.00 25.94 206 THR B CA 1
ATOM 5271 C C . THR B 1 188 ? -28.392 51.105 11.507 1.00 24.95 206 THR B C 1
ATOM 5272 O O . THR B 1 188 ? -27.772 50.692 12.492 1.00 23.15 206 THR B O 1
ATOM 5276 N N . VAL B 1 189 ? -28.126 50.742 10.246 1.00 22.71 207 VAL B N 1
ATOM 5277 C CA . VAL B 1 189 ? -26.920 50.024 9.831 1.00 24.91 207 VAL B CA 1
ATOM 5278 C C . VAL B 1 189 ? -26.264 50.819 8.697 1.00 28.52 207 VAL B C 1
ATOM 5279 O O . VAL B 1 189 ? -26.945 51.164 7.729 1.00 23.63 207 VAL B O 1
ATOM 5283 N N . VAL B 1 190 ? -24.954 51.083 8.787 1.00 28.10 208 VAL B N 1
ATOM 5284 C CA . VAL B 1 190 ? -24.271 51.871 7.747 1.00 26.25 208 VAL B CA 1
ATOM 5285 C C . VAL B 1 190 ? -22.764 51.641 7.853 1.00 25.04 208 VAL B C 1
ATOM 5286 O O . VAL B 1 190 ? -22.218 51.468 8.948 1.00 27.32 208 VAL B O 1
ATOM 5290 N N . GLY B 1 191 ? -22.102 51.591 6.696 1.00 30.00 209 GLY B N 1
ATOM 5291 C CA . GLY B 1 191 ? -20.681 51.249 6.674 1.00 26.42 209 GLY B CA 1
ATOM 5292 C C . GLY B 1 191 ? -19.827 52.305 7.344 1.00 26.23 209 GLY B C 1
ATOM 5293 O O . GLY B 1 191 ? -20.162 53.489 7.375 1.00 28.40 209 GLY B O 1
ATOM 5294 N N . ARG B 1 192 ? -18.704 51.855 7.909 1.00 24.66 210 ARG B N 1
ATOM 5295 C CA . ARG B 1 192 ? -17.738 52.783 8.488 1.00 26.26 210 ARG B CA 1
ATOM 5296 C C . ARG B 1 192 ? -17.188 53.767 7.460 1.00 26.52 210 ARG B C 1
ATOM 5297 O O . ARG B 1 192 ? -16.775 54.866 7.823 1.00 23.37 210 ARG B O 1
ATOM 5305 N N . TYR B 1 193 ? -17.194 53.409 6.184 1.00 27.96 211 TYR B N 1
ATOM 5306 C CA . TYR B 1 193 ? -16.742 54.338 5.158 1.00 28.63 211 TYR B CA 1
ATOM 5307 C C . TYR B 1 193 ? -17.523 55.642 5.235 1.00 28.43 211 TYR B C 1
ATOM 5308 O O . TYR B 1 193 ? -16.953 56.728 5.052 1.00 30.04 211 TYR B O 1
ATOM 5317 N N . TYR B 1 194 ? -18.835 55.556 5.518 1.00 30.60 212 TYR B N 1
ATOM 5318 C CA . TYR B 1 194 ? -19.664 56.754 5.629 1.00 26.68 212 TYR B CA 1
ATOM 5319 C C . TYR B 1 194 ? -19.574 57.356 7.022 1.00 30.00 212 TYR B C 1
ATOM 5320 O O . TYR B 1 194 ? -19.328 58.563 7.159 1.00 33.68 212 TYR B O 1
ATOM 5329 N N . ALA B 1 195 ? -19.728 56.519 8.066 1.00 28.71 213 ALA B N 1
ATOM 5330 C CA . ALA B 1 195 ? -19.900 57.009 9.431 1.00 22.42 213 ALA B CA 1
ATOM 5331 C C . ALA B 1 195 ? -18.609 57.468 10.096 1.00 25.86 213 ALA B C 1
ATOM 5332 O O . ALA B 1 195 ? -18.655 58.323 11.000 1.00 27.12 213 ALA B O 1
ATOM 5334 N N . MET B 1 196 ? -17.467 56.917 9.690 1.00 21.86 214 MET B N 1
ATOM 5335 C CA . MET B 1 196 ? -16.225 57.031 10.446 1.00 26.50 214 MET B CA 1
ATOM 5336 C C . MET B 1 196 ? -15.089 57.576 9.580 1.00 31.60 214 MET B C 1
ATOM 5337 O O . MET B 1 196 ? -13.924 57.208 9.754 1.00 29.35 214 MET B O 1
ATOM 5342 N N . ASP B 1 197 ? -15.435 58.474 8.663 1.00 32.17 215 ASP B N 1
ATOM 5343 C CA . ASP B 1 197 ? -14.465 59.166 7.821 1.00 29.14 215 ASP B CA 1
ATOM 5344 C C . ASP B 1 197 ? -13.623 60.127 8.640 1.00 32.00 215 ASP B C 1
ATOM 5345 O O . ASP B 1 197 ? -14.116 60.768 9.578 1.00 26.53 215 ASP B O 1
ATOM 5350 N N . ARG B 1 198 ? -12.334 60.235 8.277 1.00 27.88 216 ARG B N 1
ATOM 5351 C CA . ARG B 1 198 ? -11.418 61.133 8.974 1.00 29.84 216 ARG B CA 1
ATOM 5352 C C . ARG B 1 198 ? -10.597 62.014 8.028 1.00 33.85 216 ARG B C 1
ATOM 5353 O O . ARG B 1 198 ? -9.571 62.562 8.441 1.00 33.99 216 ARG B O 1
ATOM 5361 N N . ASP B 1 199 ? -11.001 62.149 6.773 1.00 29.21 217 ASP B N 1
ATOM 5362 C CA . ASP B 1 199 ? -10.278 62.955 5.802 1.00 34.52 217 ASP B CA 1
ATOM 5363 C C . ASP B 1 199 ? -11.127 64.126 5.320 1.00 34.84 217 ASP B C 1
ATOM 5364 O O . ASP B 1 199 ? -10.947 64.597 4.200 1.00 34.75 217 ASP B O 1
ATOM 5369 N N . ASN B 1 200 ? -12.085 64.583 6.144 1.00 31.59 218 ASN B N 1
ATOM 5370 C CA . ASN B 1 200 ? -12.914 65.742 5.825 1.00 34.26 218 ASN B CA 1
ATOM 5371 C C . ASN B 1 200 ? -13.704 65.536 4.550 1.00 32.00 218 ASN B C 1
ATOM 5372 O O . ASN B 1 200 ? -13.922 66.469 3.781 1.00 32.57 218 ASN B O 1
ATOM 5377 N N . ARG B 1 201 ? -14.124 64.305 4.307 1.00 34.13 219 ARG B N 1
ATOM 5378 C CA . ARG B 1 201 ? -15.015 64.012 3.189 1.00 31.75 219 ARG B CA 1
ATOM 5379 C C . ARG B 1 201 ? -16.437 64.024 3.741 1.00 33.76 219 ARG B C 1
ATOM 5380 O O . ARG B 1 201 ? -17.070 62.985 3.986 1.00 35.28 219 ARG B O 1
ATOM 5388 N N . TRP B 1 202 ? -16.921 65.249 3.979 1.00 35.16 220 TRP B N 1
ATOM 5389 C CA . TRP B 1 202 ? -18.216 65.440 4.639 1.00 34.81 220 TRP B CA 1
ATOM 5390 C C . TRP B 1 202 ? -19.385 64.912 3.824 1.00 27.79 220 TRP B C 1
ATOM 5391 O O . TRP B 1 202 ? -20.454 64.689 4.384 1.00 28.84 220 TRP B O 1
ATOM 5402 N N . GLU B 1 203 ? -19.221 64.704 2.519 1.00 33.19 221 GLU B N 1
ATOM 5403 C CA . GLU B 1 203 ? -20.287 64.069 1.751 1.00 33.94 221 GLU B CA 1
ATOM 5404 C C . GLU B 1 203 ? -20.455 62.593 2.124 1.00 33.94 221 GLU B C 1
ATOM 5405 O O . GLU B 1 203 ? -21.536 62.025 1.917 1.00 39.49 221 GLU B O 1
ATOM 5411 N N . ARG B 1 204 ? -19.430 61.978 2.700 1.00 29.26 222 ARG B N 1
ATOM 5412 C CA . ARG B 1 204 ? -19.536 60.624 3.202 1.00 27.88 222 ARG B CA 1
ATOM 5413 C C . ARG B 1 204 ? -20.192 60.600 4.572 1.00 30.59 222 ARG B C 1
ATOM 5414 O O . ARG B 1 204 ? -21.068 59.769 4.829 1.00 29.36 222 ARG B O 1
ATOM 5422 N N . ILE B 1 205 ? -19.755 61.496 5.465 1.00 28.14 223 ILE B N 1
ATOM 5423 C CA . ILE B 1 205 ? -20.403 61.669 6.765 1.00 30.44 223 ILE B CA 1
ATOM 5424 C C . ILE B 1 205 ? -21.885 61.969 6.581 1.00 32.39 223 ILE B C 1
ATOM 5425 O O . ILE B 1 205 ? -22.733 61.531 7.373 1.00 28.80 223 ILE B O 1
ATOM 5430 N N . ASN B 1 206 ? -22.229 62.707 5.525 1.00 26.22 224 ASN B N 1
ATOM 5431 C CA . ASN B 1 206 ? -23.621 63.090 5.362 1.00 28.62 224 ASN B CA 1
ATOM 5432 C C . ASN B 1 206 ? -24.520 61.870 5.144 1.00 26.24 224 ASN B C 1
ATOM 5433 O O . ASN B 1 206 ? -25.719 61.911 5.452 1.00 25.70 224 ASN B O 1
ATOM 5438 N N . VAL B 1 207 ? -23.991 60.793 4.579 1.00 24.03 225 VAL B N 1
ATOM 5439 C CA . VAL B 1 207 ? -24.831 59.606 4.382 1.00 26.03 225 VAL B CA 1
ATOM 5440 C C . VAL B 1 207 ? -25.231 58.996 5.726 1.00 26.07 225 VAL B C 1
ATOM 5441 O O . VAL B 1 207 ? -26.366 58.539 5.905 1.00 26.96 225 VAL B O 1
ATOM 5445 N N . ALA B 1 208 ? -24.292 58.932 6.671 1.00 26.14 226 ALA B N 1
ATOM 5446 C CA . ALA B 1 208 ? -24.607 58.458 8.010 1.00 26.13 226 ALA B CA 1
ATOM 5447 C C . ALA B 1 208 ? -25.480 59.467 8.747 1.00 27.85 226 ALA B C 1
ATOM 5448 O O . ALA B 1 208 ? -26.490 59.108 9.361 1.00 27.32 226 ALA B O 1
ATOM 5450 N N . TYR B 1 209 ? -25.093 60.739 8.686 1.00 23.28 227 TYR B N 1
ATOM 5451 C CA . TYR B 1 209 ? -25.845 61.818 9.320 1.00 26.95 227 TYR B CA 1
ATOM 5452 C C . TYR B 1 209 ? -27.307 61.774 8.920 1.00 26.17 227 TYR B C 1
ATOM 5453 O O . TYR B 1 209 ? -28.192 61.685 9.774 1.00 28.34 227 TYR B O 1
ATOM 5462 N N . GLU B 1 210 ? -27.572 61.775 7.618 1.00 21.78 228 GLU B N 1
ATOM 5463 C CA . GLU B 1 210 ? -28.941 61.743 7.135 1.00 20.98 228 GLU B CA 1
ATOM 5464 C C . GLU B 1 210 ? -29.644 60.429 7.495 1.00 25.80 228 GLU B C 1
ATOM 5465 O O . GLU B 1 210 ? -30.845 60.435 7.789 1.00 26.81 228 GLU B O 1
ATOM 5471 N N . ALA B 1 211 ? -28.926 59.301 7.519 1.00 25.43 229 ALA B N 1
ATOM 5472 C CA . ALA B 1 211 ? -29.555 58.061 7.982 1.00 29.64 229 ALA B CA 1
ATOM 5473 C C . ALA B 1 211 ? -29.989 58.189 9.444 1.00 28.60 229 ALA B C 1
ATOM 5474 O O . ALA B 1 211 ? -31.116 57.825 9.815 1.00 27.80 229 ALA B O 1
ATOM 5476 N N . MET B 1 212 ? -29.110 58.729 10.286 1.00 28.11 230 MET B N 1
ATOM 5477 C CA . MET B 1 212 ? -29.416 58.826 11.708 1.00 28.45 230 MET B CA 1
ATOM 5478 C C . MET B 1 212 ? -30.532 59.822 11.978 1.00 30.41 230 MET B C 1
ATOM 5479 O O . MET B 1 212 ? -31.478 59.512 12.720 1.00 29.25 230 MET B O 1
ATOM 5484 N N . ILE B 1 213 ? -30.449 61.034 11.406 1.00 30.79 231 ILE B N 1
ATOM 5485 C CA . ILE B 1 213 ? -31.418 62.060 11.783 1.00 26.53 231 ILE B CA 1
ATOM 5486 C C . ILE B 1 213 ? -32.656 62.072 10.895 1.00 25.76 231 ILE B C 1
ATOM 5487 O O . ILE B 1 213 ? -33.703 62.569 11.327 1.00 27.81 231 ILE B O 1
ATOM 5492 N N . GLY B 1 214 ? -32.580 61.534 9.683 1.00 26.02 232 GLY B N 1
ATOM 5493 C CA . GLY B 1 214 ? -33.724 61.580 8.792 1.00 31.45 232 GLY B CA 1
ATOM 5494 C C . GLY B 1 214 ? -34.185 60.233 8.260 1.00 30.16 232 GLY B C 1
ATOM 5495 O O . GLY B 1 214 ? -35.145 60.160 7.495 1.00 26.16 232 GLY B O 1
ATOM 5496 N N . GLY B 1 215 ? -33.531 59.156 8.669 1.00 31.56 233 GLY B N 1
ATOM 5497 C CA . GLY B 1 215 ? -33.856 57.848 8.099 1.00 36.86 233 GLY B CA 1
ATOM 5498 C C . GLY B 1 215 ? -33.780 57.798 6.589 1.00 37.96 233 GLY B C 1
ATOM 5499 O O . GLY B 1 215 ? -34.634 57.170 5.947 1.00 30.66 233 GLY B O 1
ATOM 5500 N N . VAL B 1 216 ? -32.789 58.471 6.004 1.00 33.11 234 VAL B N 1
ATOM 5501 C CA . VAL B 1 216 ? -32.510 58.380 4.572 1.00 32.04 234 VAL B CA 1
ATOM 5502 C C . VAL B 1 216 ? -31.759 57.083 4.301 1.00 32.20 234 VAL B C 1
ATOM 5503 O O . VAL B 1 216 ? -30.577 56.957 4.639 1.00 28.63 234 VAL B O 1
ATOM 5507 N N . GLY B 1 217 ? -32.432 56.146 3.642 1.00 29.90 235 GLY B N 1
ATOM 5508 C CA . GLY B 1 217 ? -31.871 54.838 3.372 1.00 28.14 235 GLY B CA 1
ATOM 5509 C C . GLY B 1 217 ? -32.967 53.830 3.065 1.00 29.63 235 GLY B C 1
ATOM 5510 O O . GLY B 1 217 ? -34.110 54.198 2.792 1.00 34.39 235 GLY B O 1
ATOM 5511 N N . GLU B 1 218 ? -32.582 52.550 3.113 1.00 34.27 236 GLU B N 1
ATOM 5512 C CA . GLU B 1 218 ? -33.474 51.429 2.801 1.00 29.47 236 GLU B CA 1
ATOM 5513 C C . GLU B 1 218 ? -34.202 50.975 4.056 1.00 32.98 236 GLU B C 1
ATOM 5514 O O . GLU B 1 218 ? -33.564 50.561 5.030 1.00 27.90 236 GLU B O 1
ATOM 5520 N N . THR B 1 219 ? -35.536 51.047 4.018 1.00 31.04 237 THR B N 1
ATOM 5521 C CA . THR B 1 219 ? -36.368 50.604 5.124 1.00 27.90 237 THR B CA 1
ATOM 5522 C C . THR B 1 219 ? -36.353 49.090 5.270 1.00 30.52 237 THR B C 1
ATOM 5523 O O . THR B 1 219 ? -36.481 48.349 4.292 1.00 29.06 237 THR B O 1
ATOM 5527 N N . SER B 1 220 ? -36.262 48.637 6.512 1.00 30.31 238 SER B N 1
ATOM 5528 C CA . SER B 1 220 ? -36.262 47.222 6.839 1.00 30.61 238 SER B CA 1
ATOM 5529 C C . SER B 1 220 ? -36.703 47.079 8.290 1.00 30.43 238 SER B C 1
ATOM 5530 O O . SER B 1 220 ? -37.109 48.053 8.931 1.00 28.03 238 SER B O 1
ATOM 5533 N N . ASP B 1 221 ? -36.617 45.857 8.812 1.00 29.09 239 ASP B N 1
ATOM 5534 C CA . ASP B 1 221 ? -36.974 45.577 10.194 1.00 30.67 239 ASP B CA 1
ATOM 5535 C C . ASP B 1 221 ? -36.110 44.433 10.695 1.00 35.23 239 ASP B C 1
ATOM 5536 O O . ASP B 1 221 ? -35.233 43.925 9.978 1.00 31.27 239 ASP B O 1
ATOM 5541 N N . GLU B 1 222 ? -36.365 44.018 11.942 1.00 31.93 240 GLU B N 1
ATOM 5542 C CA . GLU B 1 222 ? -35.542 42.968 12.540 1.00 33.27 240 GLU B CA 1
ATOM 5543 C C . GLU B 1 222 ? -35.611 41.678 11.740 1.00 36.55 240 GLU B C 1
ATOM 5544 O O . GLU B 1 222 ? -34.602 40.987 11.593 1.00 39.00 240 GLU B O 1
ATOM 5550 N N . ALA B 1 223 ? -36.792 41.318 11.236 1.00 37.92 241 ALA B N 1
ATOM 5551 C CA . ALA B 1 223 ? -36.920 40.041 10.543 1.00 39.87 241 ALA B CA 1
ATOM 5552 C C . ALA B 1 223 ? -36.266 40.075 9.178 1.00 34.76 241 ALA B C 1
ATOM 5553 O O . ALA B 1 223 ? -35.955 39.017 8.632 1.00 35.21 241 ALA B O 1
ATOM 5555 N N . GLY B 1 224 ? -36.021 41.258 8.632 1.00 33.53 242 GLY B N 1
ATOM 5556 C CA . GLY B 1 224 ? -35.540 41.350 7.276 1.00 39.82 242 GLY B CA 1
ATOM 5557 C C . GLY B 1 224 ? -34.107 41.804 7.121 1.00 34.38 242 GLY B C 1
ATOM 5558 O O . GLY B 1 224 ? -33.522 41.629 6.050 1.00 36.90 242 GLY B O 1
ATOM 5559 N N . VAL B 1 225 ? -33.527 42.398 8.165 1.00 35.92 243 VAL B N 1
ATOM 5560 C CA . VAL B 1 225 ? -32.319 43.200 7.949 1.00 34.41 243 VAL B CA 1
ATOM 5561 C C . VAL B 1 225 ? -31.122 42.317 7.603 1.00 32.88 243 VAL B C 1
ATOM 5562 O O . VAL B 1 225 ? -30.207 42.754 6.900 1.00 27.65 243 VAL B O 1
ATOM 5566 N N . VAL B 1 226 ? -31.090 41.072 8.074 1.00 30.84 244 VAL B N 1
ATOM 5567 C CA . VAL B 1 226 ? -29.960 40.218 7.705 1.00 32.29 244 VAL B CA 1
ATOM 5568 C C . VAL B 1 226 ? -30.030 39.892 6.223 1.00 31.37 244 VAL B C 1
ATOM 5569 O O . VAL B 1 226 ? -29.024 39.942 5.512 1.00 31.96 244 VAL B O 1
ATOM 5573 N N . GLU B 1 227 ? -31.236 39.603 5.730 1.00 30.93 245 GLU B N 1
ATOM 5574 C CA . GLU B 1 227 ? -31.421 39.356 4.309 1.00 37.44 245 GLU B CA 1
ATOM 5575 C C . GLU B 1 227 ? -31.019 40.566 3.473 1.00 35.20 245 GLU B C 1
ATOM 5576 O O . GLU B 1 227 ? -30.506 40.393 2.361 1.00 36.45 245 GLU B O 1
ATOM 5578 N N . VAL B 1 228 ? -31.224 41.789 3.978 1.00 31.49 246 VAL B N 1
ATOM 5579 C CA . VAL B 1 228 ? -30.831 42.973 3.209 1.00 27.09 246 VAL B CA 1
ATOM 5580 C C . VAL B 1 228 ? -29.325 42.985 3.048 1.00 30.82 246 VAL B C 1
ATOM 5581 O O . VAL B 1 228 ? -28.805 43.207 1.957 1.00 35.51 246 VAL B O 1
ATOM 5585 N N . VAL B 1 229 ? -28.608 42.733 4.141 1.00 27.92 247 VAL B N 1
ATOM 5586 C CA . VAL B 1 229 ? -27.159 42.763 4.110 1.00 33.67 247 VAL B CA 1
ATOM 5587 C C . VAL B 1 229 ? -26.625 41.628 3.245 1.00 35.71 247 VAL B C 1
ATOM 5588 O O . VAL B 1 229 ? -25.609 41.785 2.560 1.00 31.52 247 VAL B O 1
ATOM 5592 N N . ARG B 1 230 ? -27.289 40.469 3.266 1.00 30.32 248 ARG B N 1
ATOM 5593 C CA . ARG B 1 230 ? -26.867 39.394 2.371 1.00 35.37 248 ARG B CA 1
ATOM 5594 C C . ARG B 1 230 ? -27.073 39.791 0.921 1.00 33.16 248 ARG B C 1
ATOM 5595 O O . ARG B 1 230 ? -26.212 39.525 0.082 1.00 34.68 248 ARG B O 1
ATOM 5603 N N . LYS B 1 231 ? -28.210 40.422 0.601 1.00 36.35 249 LYS B N 1
ATOM 5604 C CA . LYS B 1 231 ? -28.376 40.966 -0.743 1.00 36.51 249 LYS B CA 1
ATOM 5605 C C . LYS B 1 231 ? -27.196 41.859 -1.083 1.00 40.99 249 LYS B C 1
ATOM 5606 O O . LYS B 1 231 ? -26.566 41.701 -2.137 1.00 43.06 249 LYS B O 1
ATOM 5610 N N . ARG B 1 232 ? -26.858 42.789 -0.179 1.00 38.40 250 ARG B N 1
ATOM 5611 C CA . ARG B 1 232 ? -25.744 43.700 -0.452 1.00 39.24 250 ARG B CA 1
ATOM 5612 C C . ARG B 1 232 ? -24.470 42.924 -0.747 1.00 38.26 250 ARG B C 1
ATOM 5613 O O . ARG B 1 232 ? -23.787 43.206 -1.738 1.00 43.71 250 ARG B O 1
ATOM 5621 N N . TYR B 1 233 ? -24.116 41.961 0.121 1.00 32.95 251 TYR B N 1
ATOM 5622 C CA . TYR B 1 233 ? -22.893 41.186 -0.085 1.00 38.20 251 TYR B CA 1
ATOM 5623 C C . TYR B 1 233 ? -22.859 40.583 -1.483 1.00 41.32 251 TYR B C 1
ATOM 5624 O O . TYR B 1 233 ? -21.840 40.644 -2.189 1.00 42.47 251 TYR B O 1
ATOM 5633 N N . ALA B 1 234 ? -23.963 39.951 -1.876 1.00 39.83 252 ALA B N 1
ATOM 5634 C CA . ALA B 1 234 ? -24.024 39.317 -3.182 1.00 49.16 252 ALA B CA 1
ATOM 5635 C C . ALA B 1 234 ? -23.722 40.301 -4.298 1.00 45.70 252 ALA B C 1
ATOM 5636 O O . ALA B 1 234 ? -23.315 39.882 -5.389 1.00 50.45 252 ALA B O 1
ATOM 5638 N N . ALA B 1 235 ? -23.917 41.594 -4.049 1.00 40.62 253 ALA B N 1
ATOM 5639 C CA . ALA B 1 235 ? -23.536 42.647 -4.977 1.00 40.21 253 ALA B CA 1
ATOM 5640 C C . ALA B 1 235 ? -22.155 43.232 -4.678 1.00 42.28 253 ALA B C 1
ATOM 5641 O O . ALA B 1 235 ? -21.838 44.328 -5.151 1.00 47.09 253 ALA B O 1
ATOM 5643 N N . ASP B 1 236 ? -21.332 42.538 -3.898 1.00 46.59 254 ASP B N 1
ATOM 5644 C CA . ASP B 1 236 ? -19.982 42.993 -3.536 1.00 51.76 254 ASP B CA 1
ATOM 5645 C C . ASP B 1 236 ? -19.981 44.350 -2.817 1.00 42.26 254 ASP B C 1
ATOM 5646 O O . ASP B 1 236 ? -18.962 45.046 -2.804 1.00 42.35 254 ASP B O 1
ATOM 5651 N N . GLU B 1 237 ? -21.098 44.732 -2.191 1.00 40.13 255 GLU B N 1
ATOM 5652 C CA . GLU B 1 237 ? -21.128 45.852 -1.250 1.00 34.99 255 GLU B CA 1
ATOM 5653 C C . GLU B 1 237 ? -20.944 45.270 0.144 1.00 31.16 255 GLU B C 1
ATOM 5654 O O . GLU B 1 237 ? -21.880 44.722 0.731 1.00 33.70 255 GLU B O 1
ATOM 5660 N N . THR B 1 238 ? -19.737 45.385 0.676 1.00 31.36 256 THR B N 1
ATOM 5661 C CA . THR B 1 238 ? -19.366 44.719 1.909 1.00 30.56 256 THR B CA 1
ATOM 5662 C C . THR B 1 238 ? -19.541 45.651 3.105 1.00 28.68 256 THR B C 1
ATOM 5663 O O . THR B 1 238 ? -19.976 46.796 2.983 1.00 29.49 256 THR B O 1
ATOM 5667 N N . ASP B 1 239 ? -19.162 45.142 4.282 1.00 31.28 257 ASP B N 1
ATOM 5668 C CA . ASP B 1 239 ? -19.467 45.811 5.545 1.00 30.92 257 ASP B CA 1
ATOM 5669 C C . ASP B 1 239 ? -19.050 47.262 5.533 1.00 28.78 257 ASP B C 1
ATOM 5670 O O . ASP B 1 239 ? -19.792 48.143 5.983 1.00 28.36 257 ASP B O 1
ATOM 5675 N N . GLU B 1 240 ? -17.816 47.512 5.117 1.00 30.78 258 GLU B N 1
ATOM 5676 C CA . GLU B 1 240 ? -17.267 48.852 5.217 1.00 28.47 258 GLU B CA 1
ATOM 5677 C C . GLU B 1 240 ? -18.085 49.834 4.402 1.00 24.32 258 GLU B C 1
ATOM 5678 O O . GLU B 1 240 ? -18.166 51.018 4.750 1.00 29.55 258 GLU B O 1
ATOM 5684 N N . PHE B 1 241 ? -18.769 49.352 3.369 1.00 26.54 259 PHE B N 1
ATOM 5685 C CA . PHE B 1 241 ? -19.409 50.218 2.388 1.00 25.62 259 PHE B CA 1
ATOM 5686 C C . PHE B 1 241 ? -20.936 50.112 2.380 1.00 29.49 259 PHE B C 1
ATOM 5687 O O . PHE B 1 241 ? -21.576 50.632 1.459 1.00 29.43 259 PHE B O 1
ATOM 5695 N N . LEU B 1 242 ? -21.543 49.474 3.386 1.00 30.16 260 LEU B N 1
ATOM 5696 C CA . LEU B 1 242 ? -22.993 49.307 3.373 1.00 30.46 260 LEU B CA 1
ATOM 5697 C C . LEU B 1 242 ? -23.675 50.645 3.344 1.00 27.05 260 LEU B C 1
ATOM 5698 O O . LEU B 1 242 ? -23.487 51.470 4.246 1.00 31.68 260 LEU B O 1
ATOM 5703 N N . LYS B 1 243 ? -24.506 50.848 2.337 1.00 32.14 261 LYS B N 1
ATOM 5704 C CA . LYS B 1 243 ? -25.347 52.018 2.334 1.00 31.27 261 LYS B CA 1
ATOM 5705 C C . LYS B 1 243 ? -26.442 51.844 3.385 1.00 34.44 261 LYS B C 1
ATOM 5706 O O . LYS B 1 243 ? -26.810 50.716 3.733 1.00 26.96 261 LYS B O 1
ATOM 5712 N N . PRO B 1 244 ? -26.989 52.952 3.882 1.00 27.37 262 PRO B N 1
ATOM 5713 C CA . PRO B 1 244 ? -27.820 52.902 5.098 1.00 29.78 262 PRO B CA 1
ATOM 5714 C C . PRO B 1 244 ? -29.016 51.963 5.006 1.00 27.72 262 PRO B C 1
ATOM 5715 O O . PRO B 1 244 ? -29.722 51.910 3.999 1.00 29.40 262 PRO B O 1
ATOM 5719 N N . ILE B 1 245 ? -29.299 51.301 6.122 1.00 29.71 263 ILE B N 1
ATOM 5720 C CA . ILE B 1 245 ? -30.528 50.542 6.316 1.00 26.22 263 ILE B CA 1
ATOM 5721 C C . ILE B 1 245 ? -31.210 51.090 7.550 1.00 25.98 263 ILE B C 1
ATOM 5722 O O . ILE B 1 245 ? -30.579 51.187 8.605 1.00 26.60 263 ILE B O 1
ATOM 5727 N N . ILE B 1 246 ? -32.496 51.426 7.420 1.00 24.08 264 ILE B N 1
ATOM 5728 C CA . ILE B 1 246 ? -33.234 52.209 8.408 1.00 24.94 264 ILE B CA 1
ATOM 5729 C C . ILE B 1 246 ? -34.300 51.340 9.095 1.00 28.48 264 ILE B C 1
ATOM 5730 O O . ILE B 1 246 ? -35.248 50.880 8.448 1.00 27.46 264 ILE B O 1
ATOM 5735 N N . LEU B 1 247 ? -34.191 51.186 10.414 1.00 23.66 265 LEU B N 1
ATOM 5736 C CA . LEU B 1 247 ? -35.159 50.434 11.202 1.00 27.68 265 LEU B CA 1
ATOM 5737 C C . LEU B 1 247 ? -35.835 51.334 12.239 1.00 30.67 265 LEU B C 1
ATOM 5738 O O . LEU B 1 247 ? -35.254 52.318 12.717 1.00 24.91 265 LEU B O 1
ATOM 5743 N N . GLN B 1 248 ? -37.055 50.949 12.612 1.00 28.96 266 GLN B N 1
ATOM 5744 C CA . GLN B 1 248 ? -37.928 51.559 13.620 1.00 26.96 266 GLN B CA 1
ATOM 5745 C C . GLN B 1 248 ? -38.607 52.847 13.142 1.00 26.40 266 GLN B C 1
ATOM 5746 O O . GLN B 1 248 ? -39.381 53.432 13.924 1.00 26.29 266 GLN B O 1
ATOM 5752 N N . GLY B 1 249 ? -38.345 53.324 11.917 1.00 29.29 267 GLY B N 1
ATOM 5753 C CA . GLY B 1 249 ? -39.004 54.512 11.426 1.00 28.02 267 GLY B CA 1
ATOM 5754 C C . GLY B 1 249 ? -38.555 55.744 12.192 1.00 26.80 267 GLY B C 1
ATOM 5755 O O . GLY B 1 249 ? -37.462 55.790 12.762 1.00 32.80 267 GLY B O 1
ATOM 5756 N N . GLU B 1 250 ? -39.429 56.761 12.213 1.00 26.32 268 GLU B N 1
ATOM 5757 C CA . GLU B 1 250 ? -39.037 58.042 12.814 1.00 28.34 268 GLU B CA 1
ATOM 5758 C C . GLU B 1 250 ? -38.619 57.865 14.267 1.00 27.61 268 GLU B C 1
ATOM 5759 O O . GLU B 1 250 ? -37.711 58.553 14.743 1.00 25.95 268 GLU B O 1
ATOM 5761 N N . LYS B 1 251 ? -39.264 56.935 14.978 1.00 27.84 269 LYS B N 1
ATOM 5762 C CA . LYS B 1 251 ? -38.951 56.651 16.376 1.00 27.00 269 LYS B CA 1
ATOM 5763 C C . LYS B 1 251 ? -37.448 56.537 16.587 1.00 28.47 269 LYS B C 1
ATOM 5764 O O . LYS B 1 251 ? -36.892 57.063 17.555 1.00 25.39 269 LYS B O 1
ATOM 5767 N N . GLY B 1 252 ? -36.780 55.830 15.699 1.00 25.35 270 GLY B N 1
ATOM 5768 C CA . GLY B 1 252 ? -35.376 55.538 15.872 1.00 27.21 270 GLY B CA 1
ATOM 5769 C C . GLY B 1 252 ? -34.418 56.581 15.361 1.00 28.53 270 GLY B C 1
ATOM 5770 O O . GLY B 1 252 ? -33.204 56.382 15.465 1.00 29.72 270 GLY B O 1
ATOM 5771 N N . ARG B 1 253 ? -34.907 57.677 14.791 1.00 25.85 271 ARG B N 1
ATOM 5772 C CA . ARG B 1 253 ? -33.994 58.743 14.410 1.00 26.36 271 ARG B CA 1
ATOM 5773 C C . ARG B 1 253 ? -33.515 59.514 15.631 1.00 25.12 271 ARG B C 1
ATOM 5774 O O . ARG B 1 253 ? -34.139 59.522 16.696 1.00 26.28 271 ARG B O 1
ATOM 5782 N N . VAL B 1 254 ? -32.400 60.203 15.448 1.00 20.83 272 VAL B N 1
ATOM 5783 C CA . VAL B 1 254 ? -31.914 61.162 16.422 1.00 19.93 272 VAL B CA 1
ATOM 5784 C C . VAL B 1 254 ? -32.763 62.418 16.257 1.00 22.87 272 VAL B C 1
ATOM 5785 O O . VAL B 1 254 ? -32.628 63.140 15.264 1.00 27.39 272 VAL B O 1
ATOM 5789 N N . GLN B 1 255 ? -33.637 62.679 17.228 1.00 26.83 273 GLN B N 1
ATOM 5790 C CA . GLN B 1 255 ? -34.612 63.770 17.188 1.00 25.96 273 GLN B CA 1
ATOM 5791 C C . GLN B 1 255 ? -34.248 64.850 18.201 1.00 28.77 273 GLN B C 1
ATOM 5792 O O . GLN B 1 255 ? -33.311 64.728 18.993 1.00 25.87 273 GLN B O 1
ATOM 5798 N N . ASN B 1 256 ? -35.044 65.908 18.193 1.00 28.90 274 ASN B N 1
ATOM 5799 C CA . ASN B 1 256 ? -34.868 66.988 19.150 1.00 29.82 274 ASN B CA 1
ATOM 5800 C C . ASN B 1 256 ? -34.787 66.462 20.576 1.00 29.23 274 ASN B C 1
ATOM 5801 O O . ASN B 1 256 ? -35.566 65.587 20.982 1.00 26.46 274 ASN B O 1
ATOM 5806 N N . ASP B 1 257 ? -33.846 67.012 21.347 1.00 25.54 275 ASP B N 1
ATOM 5807 C CA . ASP B 1 257 ? -33.695 66.720 22.773 1.00 24.80 275 ASP B CA 1
ATOM 5808 C C . ASP B 1 257 ? -33.141 65.319 23.067 1.00 20.83 275 ASP B C 1
ATOM 5809 O O . ASP B 1 257 ? -33.041 64.956 24.233 1.00 26.66 275 ASP B O 1
ATOM 5814 N N . ASP B 1 258 ? -32.725 64.544 22.065 1.00 22.67 276 ASP B N 1
ATOM 5815 C CA . ASP B 1 258 ? -32.178 63.219 22.335 1.00 21.36 276 ASP B CA 1
ATOM 5816 C C . ASP B 1 258 ? -30.780 63.298 22.936 1.00 23.87 276 ASP B C 1
ATOM 5817 O O . ASP B 1 258 ? -30.045 64.267 22.756 1.00 26.67 276 ASP B O 1
ATOM 5822 N N . THR B 1 259 ? -30.411 62.237 23.643 1.00 25.80 277 THR B N 1
ATOM 5823 C CA . THR B 1 259 ? -29.073 62.058 24.186 1.00 22.05 277 THR B CA 1
ATOM 5824 C C . THR B 1 259 ? -28.368 60.959 23.394 1.00 25.79 277 THR B C 1
ATOM 5825 O O . THR B 1 259 ? -28.989 59.951 23.042 1.00 27.11 277 THR B O 1
ATOM 5829 N N . ILE B 1 260 ? -27.076 61.135 23.075 1.00 22.70 278 ILE B N 1
ATOM 5830 C CA . ILE B 1 260 ? -26.382 60.114 22.279 1.00 23.47 278 ILE B CA 1
ATOM 5831 C C . ILE B 1 260 ? -24.992 59.833 22.838 1.00 23.73 278 ILE B C 1
ATOM 5832 O O . ILE B 1 260 ? -24.282 60.741 23.284 1.00 23.61 278 ILE B O 1
ATOM 5837 N N . ILE B 1 261 ? -24.637 58.549 22.839 1.00 21.38 279 ILE B N 1
ATOM 5838 C CA . ILE B 1 261 ? -23.360 58.021 23.320 1.00 23.60 279 ILE B CA 1
ATOM 5839 C C . ILE B 1 261 ? -22.687 57.306 22.155 1.00 23.35 279 ILE B C 1
ATOM 5840 O O . ILE B 1 261 ? -23.258 56.362 21.599 1.00 27.72 279 ILE B O 1
ATOM 5845 N N . PHE B 1 262 ? -21.477 57.719 21.819 1.00 25.57 280 PHE B N 1
ATOM 5846 C CA . PHE B 1 262 ? -20.636 57.012 20.864 1.00 24.32 280 PHE B CA 1
ATOM 5847 C C . PHE B 1 262 ? -19.703 56.103 21.650 1.00 19.59 280 PHE B C 1
ATOM 5848 O O . PHE B 1 262 ? -19.088 56.555 22.615 1.00 24.84 280 PHE B O 1
ATOM 5856 N N . PHE B 1 263 ? -19.627 54.823 21.291 1.00 21.98 281 PHE B N 1
ATOM 5857 C CA . PHE B 1 263 ? -18.884 53.898 22.142 1.00 27.43 281 PHE B CA 1
ATOM 5858 C C . PHE B 1 263 ? -17.503 53.511 21.604 1.00 24.88 281 PHE B C 1
ATOM 5859 O O . PHE B 1 263 ? -16.792 52.772 22.295 1.00 25.19 281 PHE B O 1
ATOM 5867 N N . ASP B 1 264 ? -17.078 54.036 20.445 1.00 27.72 282 ASP B N 1
ATOM 5868 C CA . ASP B 1 264 ? -15.687 53.880 20.023 1.00 26.77 282 ASP B CA 1
ATOM 5869 C C . ASP B 1 264 ? -14.759 54.556 21.018 1.00 26.37 282 ASP B C 1
ATOM 5870 O O . ASP B 1 264 ? -15.033 55.662 21.494 1.00 28.55 282 ASP B O 1
ATOM 5875 N N . TYR B 1 265 ? -13.664 53.892 21.343 1.00 20.31 283 TYR B N 1
ATOM 5876 C CA . TYR B 1 265 ? -12.639 54.506 22.173 1.00 25.68 283 TYR B CA 1
ATOM 5877 C C . TYR B 1 265 ? -11.502 55.137 21.373 1.00 22.77 283 TYR B C 1
ATOM 5878 O O . TYR B 1 265 ? -10.670 55.828 21.966 1.00 24.56 283 TYR B O 1
ATOM 5887 N N . ARG B 1 266 ? -11.453 54.951 20.055 1.00 24.31 284 ARG B N 1
ATOM 5888 C CA . ARG B 1 266 ? -10.428 55.566 19.224 1.00 23.49 284 ARG B CA 1
ATOM 5889 C C . ARG B 1 266 ? -10.962 56.869 18.619 1.00 25.22 284 ARG B C 1
ATOM 5890 O O . ARG B 1 266 ? -11.913 56.861 17.832 1.00 24.51 284 ARG B O 1
ATOM 5898 N N . ALA B 1 267 ? -10.333 57.987 18.982 1.00 23.72 285 ALA B N 1
ATOM 5899 C CA . ALA B 1 267 ? -10.916 59.299 18.700 1.00 27.14 285 ALA B CA 1
ATOM 5900 C C . ALA B 1 267 ? -10.921 59.661 17.218 1.00 29.30 285 ALA B C 1
ATOM 5901 O O . ALA B 1 267 ? -11.800 60.419 16.782 1.00 30.30 285 ALA B O 1
ATOM 5903 N N . ASP B 1 268 ? -9.955 59.173 16.422 1.00 27.22 286 ASP B N 1
ATOM 5904 C CA . ASP B 1 268 ? -9.747 59.826 15.136 1.00 24.02 286 ASP B CA 1
ATOM 5905 C C . ASP B 1 268 ? -10.949 59.665 14.224 1.00 27.25 286 ASP B C 1
ATOM 5906 O O . ASP B 1 268 ? -11.378 60.639 13.601 1.00 35.68 286 ASP B O 1
ATOM 5911 N N . ARG B 1 269 ? -11.558 58.490 14.171 1.00 22.55 287 ARG B N 1
ATOM 5912 C CA . ARG B 1 269 ? -12.664 58.308 13.252 1.00 21.60 287 ARG B CA 1
ATOM 5913 C C . ARG B 1 269 ? -14.014 58.650 13.880 1.00 27.45 287 ARG B C 1
ATOM 5914 O O . ARG B 1 269 ? -15.053 58.381 13.263 1.00 23.80 287 ARG B O 1
ATOM 5922 N N . MET B 1 270 ? -14.016 59.209 15.096 1.00 22.35 288 MET B N 1
ATOM 5923 C CA . MET B 1 270 ? -15.220 59.705 15.748 1.00 23.51 288 MET B CA 1
ATOM 5924 C C . MET B 1 270 ? -15.378 61.223 15.643 1.00 22.70 288 MET B C 1
ATOM 5925 O O . MET B 1 270 ? -16.484 61.734 15.847 1.00 21.03 288 MET B O 1
ATOM 5930 N N . ARG B 1 271 ? -14.317 61.950 15.294 1.00 24.16 289 ARG B N 1
ATOM 5931 C CA . ARG B 1 271 ? -14.363 63.409 15.375 1.00 23.81 289 ARG B CA 1
ATOM 5932 C C . ARG B 1 271 ? -15.412 63.976 14.438 1.00 19.15 289 ARG B C 1
ATOM 5933 O O . ARG B 1 271 ? -16.240 64.790 14.842 1.00 26.63 289 ARG B O 1
ATOM 5941 N N . GLU B 1 272 ? -15.447 63.492 13.205 1.00 22.57 290 GLU B N 1
ATOM 5942 C CA . GLU B 1 272 ? -16.356 64.051 12.215 1.00 22.56 290 GLU B CA 1
ATOM 5943 C C . GLU B 1 272 ? -17.818 63.790 12.578 1.00 26.12 290 GLU B C 1
ATOM 5944 O O . GLU B 1 272 ? -18.624 64.736 12.654 1.00 23.83 290 GLU B O 1
ATOM 5950 N N . ILE B 1 273 ? -18.193 62.519 12.814 1.00 24.04 291 ILE B N 1
ATOM 5951 C CA . ILE B 1 273 ? -19.607 62.237 13.060 1.00 21.56 291 ILE B CA 1
ATOM 5952 C C . ILE B 1 273 ? -20.065 62.842 14.390 1.00 22.45 291 ILE B C 1
ATOM 5953 O O . ILE B 1 273 ? -21.207 63.302 14.506 1.00 26.43 291 ILE B O 1
ATOM 5958 N N . SER B 1 274 ? -19.201 62.859 15.414 1.00 24.80 292 SER B N 1
ATOM 5959 C CA . SER B 1 274 ? -19.633 63.425 16.696 1.00 23.87 292 SER B CA 1
ATOM 5960 C C . SER B 1 274 ? -19.695 64.948 16.639 1.00 26.69 292 SER B C 1
ATOM 5961 O O . SER B 1 274 ? -20.589 65.548 17.252 1.00 24.25 292 SER B O 1
ATOM 5964 N N . ALA B 1 275 ? -18.784 65.582 15.882 1.00 25.31 293 ALA B N 1
ATOM 5965 C CA . ALA B 1 275 ? -18.852 67.025 15.685 1.00 26.23 293 ALA B CA 1
ATOM 5966 C C . ALA B 1 275 ? -20.124 67.402 14.940 1.00 29.35 293 ALA B C 1
ATOM 5967 O O . ALA B 1 275 ? -20.798 68.385 15.288 1.00 28.21 293 ALA B O 1
ATOM 5969 N N . ALA B 1 276 ? -20.497 66.601 13.937 1.00 26.81 294 ALA B N 1
ATOM 5970 C CA . ALA B 1 276 ? -21.735 66.863 13.212 1.00 23.19 294 ALA B CA 1
ATOM 5971 C C . ALA B 1 276 ? -22.926 66.856 14.152 1.00 31.09 294 ALA B C 1
ATOM 5972 O O . ALA B 1 276 ? -23.889 67.607 13.952 1.00 30.31 294 ALA B O 1
ATOM 5974 N N . MET B 1 277 ? -22.897 65.997 15.163 1.00 30.43 295 MET B N 1
ATOM 5975 C CA . MET B 1 277 ? -24.069 65.863 16.013 1.00 26.58 295 MET B CA 1
ATOM 5976 C C . MET B 1 277 ? -24.063 66.868 17.138 1.00 27.69 295 MET B C 1
ATOM 5977 O O . MET B 1 277 ? -25.125 67.352 17.530 1.00 29.38 295 MET B O 1
ATOM 5982 N N . GLY B 1 278 ? -22.897 67.206 17.667 1.00 28.05 296 GLY B N 1
ATOM 5983 C CA . GLY B 1 278 ? -22.883 68.059 18.834 1.00 27.92 296 GLY B CA 1
ATOM 5984 C C . GLY B 1 278 ? -21.925 69.223 18.817 1.00 36.88 296 GLY B C 1
ATOM 5985 O O . GLY B 1 278 ? -21.451 69.636 19.882 1.00 40.70 296 GLY B O 1
ATOM 5986 N N . MET B 1 279 ? -21.552 69.745 17.650 1.00 36.16 297 MET B N 1
ATOM 5987 C CA . MET B 1 279 ? -20.516 70.804 17.684 1.00 30.23 297 MET B CA 1
ATOM 5988 C C . MET B 1 279 ? -20.545 71.747 16.480 1.00 28.04 297 MET B C 1
ATOM 5989 O O . MET B 1 279 ? -19.461 72.224 16.168 1.00 37.67 297 MET B O 1
ATOM 5994 N N . ASP B 1 280 ? -21.719 71.936 15.864 1.00 30.00 298 ASP B N 1
ATOM 5995 C CA . ASP B 1 280 ? -21.955 72.860 14.719 1.00 41.31 298 ASP B CA 1
ATOM 5996 C C . ASP B 1 280 ? -21.271 72.397 13.424 1.00 34.67 298 ASP B C 1
ATOM 5997 O O . ASP B 1 280 ? -21.151 73.240 12.513 1.00 42.90 298 ASP B O 1
ATOM 6002 N N . ARG B 1 281 ? -20.839 71.134 13.321 1.00 33.71 299 ARG B N 1
ATOM 6003 C CA . ARG B 1 281 ? -20.243 70.709 12.044 1.00 29.91 299 ARG B CA 1
ATOM 6004 C C . ARG B 1 281 ? -21.320 70.131 11.126 1.00 30.94 299 ARG B C 1
ATOM 6005 O O . ARG B 1 281 ? -20.958 69.781 10.047 1.00 30.61 299 ARG B O 1
ATOM 6013 N N . TYR B 1 282 ? -22.601 70.128 11.525 1.00 31.33 300 TYR B N 1
ATOM 6014 C CA . TYR B 1 282 ? -23.625 69.595 10.618 1.00 35.12 300 TYR B CA 1
ATOM 6015 C C . TYR B 1 282 ? -23.746 70.420 9.340 1.00 37.94 300 TYR B C 1
ATOM 6016 O O . TYR B 1 282 ? -24.157 69.888 8.293 1.00 29.01 300 TYR B O 1
ATOM 6025 N N . LYS B 1 283 ? -23.440 71.725 9.422 1.00 29.00 301 LYS B N 1
ATOM 6026 C CA . LYS B 1 283 ? -23.421 72.577 8.238 1.00 34.05 301 LYS B CA 1
ATOM 6027 C C . LYS B 1 283 ? -22.509 71.998 7.165 1.00 30.79 301 LYS B C 1
ATOM 6028 O O . LYS B 1 283 ? -22.835 72.059 5.979 1.00 33.55 301 LYS B O 1
ATOM 6030 N N . ASP B 1 284 ? -21.357 71.434 7.563 1.00 28.82 302 ASP B N 1
ATOM 6031 C CA . ASP B 1 284 ? -20.451 70.827 6.587 1.00 34.38 302 ASP B CA 1
ATOM 6032 C C . ASP B 1 284 ? -21.124 69.699 5.814 1.00 33.87 302 ASP B C 1
ATOM 6033 O O . ASP B 1 284 ? -20.829 69.499 4.630 1.00 32.61 302 ASP B O 1
ATOM 6038 N N . CYS B 1 285 ? -22.010 68.928 6.478 1.00 28.88 303 CYS B N 1
ATOM 6039 C CA . CYS B 1 285 ? -22.720 67.837 5.802 1.00 31.54 303 CYS B CA 1
ATOM 6040 C C . CYS B 1 285 ? -23.589 68.348 4.659 1.00 32.09 303 CYS B C 1
ATOM 6041 O O . CYS B 1 285 ? -23.875 67.601 3.715 1.00 29.00 303 CYS B O 1
ATOM 6044 N N . ASN B 1 286 ? -24.018 69.610 4.734 1.00 33.43 304 ASN B N 1
ATOM 6045 C CA . ASN B 1 286 ? -24.677 70.306 3.628 1.00 35.46 304 ASN B CA 1
ATOM 6046 C C . ASN B 1 286 ? -25.969 69.593 3.248 1.00 35.15 304 ASN B C 1
ATOM 6047 O O . ASN B 1 286 ? -26.282 69.382 2.072 1.00 35.34 304 ASN B O 1
ATOM 6052 N N . SER B 1 287 ? -26.731 69.242 4.276 1.00 33.52 305 SER B N 1
ATOM 6053 C CA . SER B 1 287 ? -27.969 68.501 4.140 1.00 33.97 305 SER B CA 1
ATOM 6054 C C . SER B 1 287 ? -29.147 69.452 4.042 1.00 39.75 305 SER B C 1
ATOM 6055 O O . SER B 1 287 ? -29.160 70.518 4.660 1.00 31.28 305 SER B O 1
ATOM 6058 N N . LYS B 1 288 ? -30.151 69.052 3.262 1.00 37.67 306 LYS B N 1
ATOM 6059 C CA . LYS B 1 288 ? -31.410 69.789 3.268 1.00 36.56 306 LYS B CA 1
ATOM 6060 C C . LYS B 1 288 ? -32.186 69.582 4.564 1.00 38.57 306 LYS B C 1
ATOM 6061 O O . LYS B 1 288 ? -33.116 70.347 4.835 1.00 39.28 306 LYS B O 1
ATOM 6064 N N . LEU B 1 289 ? -31.810 68.587 5.375 1.00 33.34 307 LEU B N 1
ATOM 6065 C CA . LEU B 1 289 ? -32.569 68.210 6.562 1.00 32.59 307 LEU B CA 1
ATOM 6066 C C . LEU B 1 289 ? -32.355 69.193 7.703 1.00 29.29 307 LEU B C 1
ATOM 6067 O O . LEU B 1 289 ? -31.257 69.699 7.912 1.00 33.89 307 LEU B O 1
ATOM 6072 N N . ALA B 1 290 ? -33.401 69.395 8.491 1.00 30.49 308 ALA B N 1
ATOM 6073 C CA . ALA B 1 290 ? -33.291 70.243 9.667 1.00 36.45 308 ALA B CA 1
ATOM 6074 C C . ALA B 1 290 ? -32.473 69.527 10.729 1.00 37.93 308 ALA B C 1
ATOM 6075 O O . ALA B 1 290 ? -32.688 68.340 11.006 1.00 30.24 308 ALA B O 1
ATOM 6077 N N . HIS B 1 291 ? -31.543 70.238 11.311 1.00 39.20 309 HIS B N 1
ATOM 6078 C CA . HIS B 1 291 ? -30.732 69.627 12.345 1.00 34.45 309 HIS B CA 1
ATOM 6079 C C . HIS B 1 291 ? -31.520 69.573 13.657 1.00 33.98 309 HIS B C 1
ATOM 6080 O O . HIS B 1 291 ? -32.196 70.539 14.009 1.00 30.09 309 HIS B O 1
ATOM 6087 N N . PRO B 1 292 ? -31.470 68.466 14.399 1.00 27.27 310 PRO B N 1
ATOM 6088 C CA . PRO B 1 292 ? -32.206 68.425 15.676 1.00 29.93 310 PRO B CA 1
ATOM 6089 C C . PRO B 1 292 ? -31.580 69.337 16.736 1.00 32.60 310 PRO B C 1
ATOM 6090 O O . PRO B 1 292 ? -30.358 69.458 16.857 1.00 30.99 310 PRO B O 1
ATOM 6094 N N . SER B 1 293 ? -32.444 69.983 17.505 1.00 30.29 311 SER B N 1
ATOM 6095 C CA . SER B 1 293 ? -32.051 70.916 18.555 1.00 31.21 311 SER B CA 1
ATOM 6096 C C . SER B 1 293 ? -31.780 70.187 19.868 1.00 29.55 311 SER B C 1
ATOM 6097 O O . SER B 1 293 ? -32.431 69.188 20.190 1.00 30.61 311 SER B O 1
ATOM 6100 N N . ASN B 1 294 ? -30.828 70.712 20.638 1.00 24.76 312 ASN B N 1
ATOM 6101 C CA . ASN B 1 294 ? -30.660 70.353 22.049 1.00 20.60 312 ASN B CA 1
ATOM 6102 C C . ASN B 1 294 ? -30.227 68.889 22.225 1.00 29.21 312 ASN B C 1
ATOM 6103 O O . ASN B 1 294 ? -30.612 68.222 23.189 1.00 22.74 312 ASN B O 1
ATOM 6108 N N . LEU B 1 295 ? -29.407 68.391 21.302 1.00 26.66 313 LEU B N 1
ATOM 6109 C CA . LEU B 1 295 ? -28.746 67.114 21.520 1.00 26.11 313 LEU B CA 1
ATOM 6110 C C . LEU B 1 295 ? -27.668 67.273 22.585 1.00 31.09 313 LEU B C 1
ATOM 6111 O O . LEU B 1 295 ? -27.082 68.343 22.748 1.00 29.66 313 LEU B O 1
ATOM 6116 N N . GLN B 1 296 ? -27.427 66.210 23.340 1.00 26.07 314 GLN B N 1
ATOM 6117 C CA . GLN B 1 296 ? -26.201 66.106 24.118 1.00 29.65 314 GLN B CA 1
ATOM 6118 C C . GLN B 1 296 ? -25.435 64.844 23.723 1.00 26.51 314 GLN B C 1
ATOM 6119 O O . GLN B 1 296 ? -26.023 63.762 23.625 1.00 26.35 314 GLN B O 1
ATOM 6125 N N . VAL B 1 297 ? -24.126 64.990 23.513 1.00 23.35 315 VAL B N 1
ATOM 6126 C CA . VAL B 1 297 ? -23.266 63.917 23.023 1.00 23.36 315 VAL B CA 1
ATOM 6127 C C . VAL B 1 297 ? -22.326 63.492 24.138 1.00 25.86 315 VAL B C 1
ATOM 6128 O O . VAL B 1 297 ? -21.759 64.335 24.847 1.00 27.59 315 VAL B O 1
ATOM 6132 N N . TYR B 1 298 ? -22.134 62.188 24.256 1.00 21.56 316 TYR B N 1
ATOM 6133 C CA . TYR B 1 298 ? -21.121 61.583 25.100 1.00 26.88 316 TYR B CA 1
ATOM 6134 C C . TYR B 1 298 ? -20.249 60.671 24.237 1.00 23.95 316 TYR B C 1
ATOM 6135 O O . TYR B 1 298 ? -20.724 60.060 23.279 1.00 22.66 316 TYR B O 1
ATOM 6144 N N . GLY B 1 299 ? -18.976 60.592 24.571 1.00 26.48 317 GLY B N 1
ATOM 6145 C CA . GLY B 1 299 ? -18.112 59.614 23.944 1.00 27.62 317 GLY B CA 1
ATOM 6146 C C . GLY B 1 299 ? -17.525 58.660 24.953 1.00 24.25 317 GLY B C 1
ATOM 6147 O O . GLY B 1 299 ? -17.456 58.952 26.144 1.00 25.58 317 GLY B O 1
ATOM 6148 N N . MET B 1 300 ? -17.104 57.499 24.480 1.00 28.54 318 MET B N 1
ATOM 6149 C CA . MET B 1 300 ? -16.492 56.521 25.371 1.00 27.86 318 MET B CA 1
ATOM 6150 C C . MET B 1 300 ? -15.251 57.103 26.020 1.00 29.70 318 MET B C 1
ATOM 6151 O O . MET B 1 300 ? -14.972 56.847 27.201 1.00 26.49 318 MET B O 1
ATOM 6156 N N . THR B 1 301 ? -14.508 57.903 25.248 1.00 24.96 319 THR B N 1
ATOM 6157 C CA . THR B 1 301 ? -13.256 58.547 25.633 1.00 27.64 319 THR B CA 1
ATOM 6158 C C . THR B 1 301 ? -13.286 59.969 25.091 1.00 29.82 319 THR B C 1
ATOM 6159 O O . THR B 1 301 ? -14.233 60.381 24.406 1.00 24.95 319 THR B O 1
ATOM 6163 N N . GLN B 1 302 ? -12.232 60.727 25.356 1.00 26.03 320 GLN B N 1
ATOM 6164 C CA . GLN B 1 302 ? -12.187 62.097 24.854 1.00 27.53 320 GLN B CA 1
ATOM 6165 C C . GLN B 1 302 ? -11.866 62.097 23.361 1.00 25.37 320 GLN B C 1
ATOM 6166 O O . GLN B 1 302 ? -10.830 61.586 22.951 1.00 24.87 320 GLN B O 1
ATOM 6172 N N . TYR B 1 303 ? -12.733 62.707 22.558 1.00 26.65 321 TYR B N 1
ATOM 6173 C CA . TYR B 1 303 ? -12.515 62.770 21.123 1.00 26.45 321 TYR B CA 1
ATOM 6174 C C . TYR B 1 303 ? -11.720 64.012 20.714 1.00 27.93 321 TYR B C 1
ATOM 6175 O O . TYR B 1 303 ? -10.849 63.937 19.838 1.00 24.46 321 TYR B O 1
ATOM 6184 N N . LYS B 1 304 ? -11.971 65.146 21.351 1.00 24.36 322 LYS B N 1
ATOM 6185 C CA . LYS B 1 304 ? -11.127 66.323 21.163 1.00 29.19 322 LYS B CA 1
ATOM 6186 C C . LYS B 1 304 ? -11.332 67.197 22.384 1.00 29.44 322 LYS B C 1
ATOM 6187 O O . LYS B 1 304 ? -12.454 67.317 22.885 1.00 29.31 322 LYS B O 1
ATOM 6191 N N . ALA B 1 305 ? -10.240 67.774 22.877 1.00 27.09 323 ALA B N 1
ATOM 6192 C CA . ALA B 1 305 ? -10.326 68.625 24.056 1.00 33.51 323 ALA B CA 1
ATOM 6193 C C . ALA B 1 305 ? -11.321 69.766 23.848 1.00 31.45 323 ALA B C 1
ATOM 6194 O O . ALA B 1 305 ? -12.068 70.109 24.770 1.00 28.36 323 ALA B O 1
ATOM 6196 N N . GLU B 1 306 ? -11.382 70.328 22.626 1.00 26.97 324 GLU B N 1
ATOM 6197 C CA . GLU B 1 306 ? -12.259 71.458 22.341 1.00 31.46 324 GLU B CA 1
ATOM 6198 C C . GLU B 1 306 ? -13.717 71.061 22.258 1.00 34.98 324 GLU B C 1
ATOM 6199 O O . GLU B 1 306 ? -14.556 71.938 22.037 1.00 28.50 324 GLU B O 1
ATOM 6205 N N . PHE B 1 307 ? -14.037 69.776 22.385 1.00 28.69 325 PHE B N 1
ATOM 6206 C CA . PHE B 1 307 ? -15.436 69.344 22.358 1.00 31.43 325 PHE B CA 1
ATOM 6207 C C . PHE B 1 307 ? -16.063 69.505 23.739 1.00 25.99 325 PHE B C 1
ATOM 6208 O O . PHE B 1 307 ? -15.395 69.297 24.750 1.00 26.95 325 PHE B O 1
ATOM 6216 N N . PRO B 1 308 ? -17.349 69.855 23.804 1.00 24.04 326 PRO B N 1
ATOM 6217 C CA . PRO B 1 308 ? -18.038 69.953 25.096 1.00 23.71 326 PRO B CA 1
ATOM 6218 C C . PRO B 1 308 ? -18.502 68.615 25.668 1.00 29.07 326 PRO B C 1
ATOM 6219 O O . PRO B 1 308 ? -19.177 68.592 26.709 1.00 28.91 326 PRO B O 1
ATOM 6223 N N . PHE B 1 309 ? -18.173 67.513 25.016 1.00 21.81 327 PHE B N 1
ATOM 6224 C CA . PHE B 1 309 ? -18.750 66.216 25.357 1.00 24.84 327 PHE B CA 1
ATOM 6225 C C . PHE B 1 309 ? -18.141 65.628 26.629 1.00 25.26 327 PHE B C 1
ATOM 6226 O O . PHE B 1 309 ? -16.911 65.616 26.812 1.00 24.63 327 PHE B O 1
ATOM 6234 N N . LYS B 1 310 ? -18.998 65.065 27.473 1.00 25.69 328 LYS B N 1
ATOM 6235 C CA . LYS B 1 310 ? -18.500 64.262 28.578 1.00 22.73 328 LYS B CA 1
ATOM 6236 C C . LYS B 1 310 ? -18.010 62.926 28.039 1.00 24.33 328 LYS B C 1
ATOM 6237 O O . LYS B 1 310 ? -18.508 62.432 27.022 1.00 26.73 328 LYS B O 1
ATOM 6241 N N . SER B 1 311 ? -17.045 62.331 28.751 1.00 27.65 329 SER B N 1
ATOM 6242 C CA . SER B 1 311 ? -16.430 61.051 28.389 1.00 25.62 329 SER B CA 1
ATOM 6243 C C . SER B 1 311 ? -16.730 59.996 29.459 1.00 26.52 329 SER B C 1
ATOM 6244 O O . SER B 1 311 ? -16.559 60.253 30.656 1.00 27.05 329 SER B O 1
ATOM 6247 N N . LEU B 1 312 ? -17.140 58.792 29.032 1.00 26.90 330 LEU B N 1
ATOM 6248 C CA . LEU B 1 312 ? -17.289 57.704 29.998 1.00 32.06 330 LEU B CA 1
ATOM 6249 C C . LEU B 1 312 ? -15.962 57.423 30.683 1.00 31.46 330 LEU B C 1
ATOM 6250 O O . LEU B 1 312 ? -15.914 57.204 31.897 1.00 27.95 330 LEU B O 1
ATOM 6255 N N . PHE B 1 313 ? -14.873 57.458 29.924 1.00 24.33 331 PHE B N 1
ATOM 6256 C CA . PHE B 1 313 ? -13.529 57.230 30.446 1.00 30.21 331 PHE B CA 1
ATOM 6257 C C . PHE B 1 313 ? -12.632 58.405 30.072 1.00 27.60 331 PHE B C 1
ATOM 6258 O O . PHE B 1 313 ? -11.852 58.328 29.111 1.00 26.42 331 PHE B O 1
ATOM 6266 N N . PRO B 1 314 ? -12.695 59.501 30.825 1.00 25.64 332 PRO B N 1
ATOM 6267 C CA . PRO B 1 314 ? -11.893 60.657 30.479 1.00 26.79 332 PRO B CA 1
ATOM 6268 C C . PRO B 1 314 ? -10.425 60.383 30.744 1.00 34.03 332 PRO B C 1
ATOM 6269 O O . PRO B 1 314 ? -10.078 59.387 31.398 1.00 29.93 332 PRO B O 1
ATOM 6273 N N . PRO B 1 315 ? -9.536 61.243 30.263 1.00 28.88 333 PRO B N 1
ATOM 6274 C CA . PRO B 1 315 ? -8.098 60.978 30.407 1.00 30.36 333 PRO B CA 1
ATOM 6275 C C . PRO B 1 315 ? -7.673 60.929 31.857 1.00 31.69 333 PRO B C 1
ATOM 6276 O O . PRO B 1 315 ? -8.038 61.798 32.645 1.00 31.94 333 PRO B O 1
ATOM 6280 N N . ALA B 1 316 ? -6.855 59.933 32.197 1.00 33.33 334 ALA B N 1
ATOM 6281 C CA . ALA B 1 316 ? -6.209 59.925 33.504 1.00 32.54 334 ALA B CA 1
ATOM 6282 C C . ALA B 1 316 ? -5.401 61.202 33.696 1.00 43.60 334 ALA B C 1
ATOM 6283 O O . ALA B 1 316 ? -4.817 61.754 32.753 1.00 37.65 334 ALA B O 1
ATOM 6285 N N . SER B 1 317 ? -5.357 61.670 34.939 1.00 47.36 335 SER B N 1
ATOM 6286 C CA . SER B 1 317 ? -4.904 63.038 35.153 1.00 51.91 335 SER B CA 1
ATOM 6287 C C . SER B 1 317 ? -3.388 63.131 35.247 1.00 52.80 335 SER B C 1
ATOM 6288 O O . SER B 1 317 ? -2.786 64.084 34.728 1.00 53.93 335 SER B O 1
ATOM 6291 N N . ASN B 1 318 ? -2.748 62.157 35.878 1.00 49.03 336 ASN B N 1
ATOM 6292 C CA . ASN B 1 318 ? -1.306 62.215 36.060 1.00 48.61 336 ASN B CA 1
ATOM 6293 C C . ASN B 1 318 ? -0.876 63.502 36.758 1.00 36.89 336 ASN B C 1
ATOM 6294 O O . ASN B 1 318 ? 0.149 64.107 36.418 1.00 37.51 336 ASN B O 1
ATOM 6299 N N . LYS B 1 319 ? -1.679 63.943 37.722 1.00 36.13 337 LYS B N 1
ATOM 6300 C CA . LYS B 1 319 ? -1.201 64.900 38.706 1.00 33.61 337 LYS B CA 1
ATOM 6301 C C . LYS B 1 319 ? 0.008 64.310 39.419 1.00 32.95 337 LYS B C 1
ATOM 6302 O O . LYS B 1 319 ? 0.033 63.126 39.760 1.00 32.65 337 LYS B O 1
ATOM 6305 N N . ASN B 1 320 ? 1.011 65.140 39.640 1.00 27.95 338 ASN B N 1
ATOM 6306 C CA . ASN B 1 320 ? 2.145 64.783 40.485 1.00 34.56 338 ASN B CA 1
ATOM 6307 C C . ASN B 1 320 ? 2.941 63.618 39.911 1.00 29.41 338 ASN B C 1
ATOM 6308 O O . ASN B 1 320 ? 3.351 62.712 40.632 1.00 25.75 338 ASN B O 1
ATOM 6313 N N . VAL B 1 321 ? 3.190 63.648 38.607 1.00 29.35 339 VAL B N 1
ATOM 6314 C CA . VAL B 1 321 ? 4.305 62.846 38.115 1.00 30.93 339 VAL B CA 1
ATOM 6315 C C . VAL B 1 321 ? 5.584 63.368 38.750 1.00 25.01 339 VAL B C 1
ATOM 6316 O O . VAL B 1 321 ? 5.640 64.473 39.302 1.00 31.28 339 VAL B O 1
ATOM 6320 N N . LEU B 1 322 ? 6.630 62.556 38.659 1.00 27.16 340 LEU B N 1
ATOM 6321 C CA . LEU B 1 322 ? 7.909 62.903 39.266 1.00 25.70 340 LEU B CA 1
ATOM 6322 C C . LEU B 1 322 ? 8.324 64.330 38.944 1.00 26.56 340 LEU B C 1
ATOM 6323 O O . LEU B 1 322 ? 8.731 65.085 39.833 1.00 28.97 340 LEU B O 1
ATOM 6328 N N . ALA B 1 323 ? 8.232 64.722 37.672 1.00 31.50 341 ALA B N 1
ATOM 6329 C CA . ALA B 1 323 ? 8.714 66.049 37.283 1.00 29.78 341 ALA B CA 1
ATOM 6330 C C . ALA B 1 323 ? 7.903 67.152 37.957 1.00 28.48 341 ALA B C 1
ATOM 6331 O O . ALA B 1 323 ? 8.452 68.194 38.347 1.00 26.04 341 ALA B O 1
ATOM 6333 N N . GLU B 1 324 ? 6.585 66.967 38.051 1.00 26.31 342 GLU B N 1
ATOM 6334 C CA . GLU B 1 324 ? 5.760 67.971 38.716 1.00 28.51 342 GLU B CA 1
ATOM 6335 C C . GLU B 1 324 ? 5.991 67.943 40.219 1.00 27.80 342 GLU B C 1
ATOM 6336 O O . GLU B 1 324 ? 6.028 68.991 40.865 1.00 27.19 342 GLU B O 1
ATOM 6342 N N . TRP B 1 325 ? 6.181 66.748 40.787 1.00 26.84 343 TRP B N 1
ATOM 6343 C CA . TRP B 1 325 ? 6.307 66.636 42.234 1.00 27.57 343 TRP B CA 1
ATOM 6344 C C . TRP B 1 325 ? 7.606 67.253 42.730 1.00 31.62 343 TRP B C 1
ATOM 6345 O O . TRP B 1 325 ? 7.609 67.957 43.746 1.00 30.97 343 TRP B O 1
ATOM 6356 N N . LEU B 1 326 ? 8.723 66.986 42.036 1.00 30.99 344 LEU B N 1
ATOM 6357 C CA . LEU B 1 326 ? 9.994 67.642 42.353 1.00 33.29 344 LEU B CA 1
ATOM 6358 C C . LEU B 1 326 ? 9.852 69.153 42.337 1.00 29.20 344 LEU B C 1
ATOM 6359 O O . LEU B 1 326 ? 10.327 69.842 43.245 1.00 32.86 344 LEU B O 1
ATOM 6364 N N . ALA B 1 327 ? 9.206 69.690 41.302 1.00 28.49 345 ALA B N 1
ATOM 6365 C CA . ALA B 1 327 ? 8.944 71.124 41.278 1.00 35.07 345 ALA B CA 1
ATOM 6366 C C . ALA B 1 327 ? 8.109 71.556 42.486 1.00 33.09 345 ALA B C 1
ATOM 6367 O O . ALA B 1 327 ? 8.452 72.522 43.173 1.00 31.27 345 ALA B O 1
ATOM 6369 N N . GLU B 1 328 ? 7.023 70.835 42.785 1.00 35.88 346 GLU B N 1
ATOM 6370 C CA . GLU B 1 328 ? 6.232 71.170 43.971 1.00 37.86 346 GLU B CA 1
ATOM 6371 C C . GLU B 1 328 ? 7.103 71.199 45.217 1.00 37.45 346 GLU B C 1
ATOM 6372 O O . GLU B 1 328 ? 7.017 72.120 46.034 1.00 37.84 346 GLU B O 1
ATOM 6378 N N . GLN B 1 329 ? 7.944 70.203 45.376 1.00 29.50 347 GLN B N 1
ATOM 6379 C CA . GLN B 1 329 ? 8.859 70.185 46.501 1.00 31.17 347 GLN B CA 1
ATOM 6380 C C . GLN B 1 329 ? 9.979 71.191 46.374 1.00 32.82 347 GLN B C 1
ATOM 6381 O O . GLN B 1 329 ? 10.844 71.116 47.258 1.00 34.31 347 GLN B O 1
ATOM 6387 N N . LYS B 1 330 ? 9.983 72.065 45.359 1.00 33.37 348 LYS B N 1
ATOM 6388 C CA . LYS B 1 330 ? 11.052 73.055 45.152 1.00 36.40 348 LYS B CA 1
ATOM 6389 C C . LYS B 1 330 ? 12.420 72.366 45.056 1.00 39.63 348 LYS B C 1
ATOM 6390 O O . LYS B 1 330 ? 13.405 72.742 45.700 1.00 36.12 348 LYS B O 1
ATOM 6393 N N . VAL B 1 331 ? 12.475 71.351 44.207 1.00 33.01 349 VAL B N 1
ATOM 6394 C CA . VAL B 1 331 ? 13.710 70.683 43.837 1.00 30.10 349 VAL B CA 1
ATOM 6395 C C . VAL B 1 331 ? 13.873 70.819 42.331 1.00 34.81 349 VAL B C 1
ATOM 6396 O O . VAL B 1 331 ? 12.924 70.576 41.576 1.00 34.32 349 VAL B O 1
ATOM 6400 N N . SER B 1 332 ? 15.055 71.249 41.900 1.00 30.20 350 SER B N 1
ATOM 6401 C CA . SER B 1 332 ? 15.314 71.439 40.482 1.00 30.11 350 SER B CA 1
ATOM 6402 C C . SER B 1 332 ? 15.735 70.115 39.842 1.00 31.72 350 SER B C 1
ATOM 6403 O O . SER B 1 332 ? 16.037 69.128 40.521 1.00 31.71 350 SER B O 1
ATOM 6406 N N . GLN B 1 333 ? 15.749 70.095 38.511 1.00 30.18 351 GLN B N 1
ATOM 6407 C CA . GLN B 1 333 ? 15.931 68.842 37.792 1.00 27.26 351 GLN B CA 1
ATOM 6408 C C . GLN B 1 333 ? 16.440 69.097 36.373 1.00 26.78 351 GLN B C 1
ATOM 6409 O O . GLN B 1 333 ? 16.224 70.165 35.796 1.00 26.33 351 GLN B O 1
ATOM 6415 N N . PHE B 1 334 ? 17.068 68.070 35.798 1.00 23.79 352 PHE B N 1
ATOM 6416 C CA . PHE B 1 334 ? 17.660 68.149 34.470 1.00 22.26 352 PHE B CA 1
ATOM 6417 C C . PHE B 1 334 ? 17.229 66.928 33.684 1.00 24.62 352 PHE B C 1
ATOM 6418 O O . PHE B 1 334 ? 17.278 65.803 34.207 1.00 24.56 352 PHE B O 1
ATOM 6426 N N . HIS B 1 335 ? 16.755 67.153 32.455 1.00 20.92 353 HIS B N 1
ATOM 6427 C CA . HIS B 1 335 ? 16.384 66.082 31.530 1.00 20.56 353 HIS B CA 1
ATOM 6428 C C . HIS B 1 335 ? 17.165 66.262 30.232 1.00 27.89 353 HIS B C 1
ATOM 6429 O O . HIS B 1 335 ? 17.135 67.354 29.637 1.00 21.50 353 HIS B O 1
ATOM 6436 N N . CYS B 1 336 ? 17.814 65.181 29.761 1.00 22.63 354 CYS B N 1
ATOM 6437 C CA . CYS B 1 336 ? 18.636 65.231 28.560 1.00 23.21 354 CYS B CA 1
ATOM 6438 C C . CYS B 1 336 ? 18.400 64.017 27.671 1.00 19.76 354 CYS B C 1
ATOM 6439 O O . CYS B 1 336 ? 18.325 62.895 28.150 1.00 19.95 354 CYS B O 1
ATOM 6442 N N . ALA B 1 337 ? 18.286 64.251 26.370 1.00 21.36 355 ALA B N 1
ATOM 6443 C CA . ALA B 1 337 ? 18.262 63.174 25.400 1.00 19.37 355 ALA B CA 1
ATOM 6444 C C . ALA B 1 337 ? 18.814 63.702 24.097 1.00 24.39 355 ALA B C 1
ATOM 6445 O O . ALA B 1 337 ? 18.930 64.913 23.907 1.00 19.51 355 ALA B O 1
ATOM 6447 N N . GLU B 1 338 ? 19.157 62.784 23.204 1.00 20.47 356 GLU B N 1
ATOM 6448 C CA . GLU B 1 338 ? 19.409 63.195 21.838 1.00 19.73 356 GLU B CA 1
ATOM 6449 C C . GLU B 1 338 ? 18.100 63.198 21.073 1.00 20.19 356 GLU B C 1
ATOM 6450 O O . GLU B 1 338 ? 17.071 62.725 21.554 1.00 18.60 356 GLU B O 1
ATOM 6456 N N . THR B 1 339 ? 18.152 63.787 19.874 1.00 25.34 357 THR B N 1
ATOM 6457 C CA . THR B 1 339 ? 16.950 64.172 19.138 1.00 23.59 357 THR B CA 1
ATOM 6458 C C . THR B 1 339 ? 15.904 63.071 19.126 1.00 21.64 357 THR B C 1
ATOM 6459 O O . THR B 1 339 ? 14.732 63.307 19.433 1.00 23.08 357 THR B O 1
ATOM 6463 N N . GLU B 1 340 ? 16.314 61.858 18.778 1.00 25.36 358 GLU B N 1
ATOM 6464 C CA . GLU B 1 340 ? 15.361 60.785 18.530 1.00 25.96 358 GLU B CA 1
ATOM 6465 C C . GLU B 1 340 ? 14.496 60.480 19.745 1.00 24.70 358 GLU B C 1
ATOM 6466 O O . GLU B 1 340 ? 13.373 59.992 19.593 1.00 23.43 358 GLU B O 1
ATOM 6472 N N . LYS B 1 341 ? 14.995 60.718 20.956 1.00 24.74 359 LYS B N 1
ATOM 6473 C CA . LYS B 1 341 ? 14.223 60.405 22.156 1.00 21.62 359 LYS B CA 1
ATOM 6474 C C . LYS B 1 341 ? 13.936 61.662 22.989 1.00 21.75 359 LYS B C 1
ATOM 6475 O O . LYS B 1 341 ? 13.577 61.572 24.172 1.00 22.08 359 LYS B O 1
ATOM 6481 N N . TYR B 1 342 ? 14.042 62.839 22.384 1.00 21.01 360 TYR B N 1
ATOM 6482 C CA . TYR B 1 342 ? 13.848 64.073 23.147 1.00 18.59 360 TYR B CA 1
ATOM 6483 C C . TYR B 1 342 ? 12.411 64.195 23.653 1.00 21.47 360 TYR B C 1
ATOM 6484 O O . TYR B 1 342 ? 12.183 64.513 24.821 1.00 22.34 360 TYR B O 1
ATOM 6493 N N . ALA B 1 343 ? 11.429 63.915 22.799 1.00 25.78 361 ALA B N 1
ATOM 6494 C CA . ALA B 1 343 ? 10.046 63.915 23.248 1.00 27.10 361 ALA B CA 1
ATOM 6495 C C . ALA B 1 343 ? 9.846 63.000 24.436 1.00 24.31 361 ALA B C 1
ATOM 6496 O O . ALA B 1 343 ? 8.978 63.251 25.285 1.00 26.07 361 ALA B O 1
ATOM 6498 N N . HIS B 1 344 ? 10.622 61.923 24.498 1.00 25.21 362 HIS B N 1
ATOM 6499 C CA . HIS B 1 344 ? 10.394 60.895 25.501 1.00 19.50 362 HIS B CA 1
ATOM 6500 C C . HIS B 1 344 ? 10.813 61.348 26.879 1.00 23.01 362 HIS B C 1
ATOM 6501 O O . HIS B 1 344 ? 10.177 60.950 27.873 1.00 21.12 362 HIS B O 1
ATOM 6508 N N . VAL B 1 345 ? 11.867 62.173 26.966 1.00 21.85 363 VAL B N 1
ATOM 6509 C CA . VAL B 1 345 ? 12.312 62.678 28.252 1.00 22.03 363 VAL B CA 1
ATOM 6510 C C . VAL B 1 345 ? 11.625 63.980 28.626 1.00 21.82 363 VAL B C 1
ATOM 6511 O O . VAL B 1 345 ? 11.968 64.557 29.664 1.00 20.65 363 VAL B O 1
ATOM 6515 N N . THR B 1 346 ? 10.689 64.468 27.802 1.00 22.47 364 THR B N 1
ATOM 6516 C CA . THR B 1 346 ? 9.926 65.676 28.098 1.00 26.48 364 THR B CA 1
ATOM 6517 C C . THR B 1 346 ? 8.432 65.355 28.051 1.00 25.32 364 THR B C 1
ATOM 6518 O O . THR B 1 346 ? 7.823 65.060 29.085 1.00 24.68 364 THR B O 1
ATOM 6522 N N . PHE B 1 347 ? 7.843 65.361 26.855 1.00 24.35 365 PHE B N 1
ATOM 6523 C CA . PHE B 1 347 ? 6.410 65.130 26.712 1.00 22.23 365 PHE B CA 1
ATOM 6524 C C . PHE B 1 347 ? 5.948 63.867 27.439 1.00 29.24 365 PHE B C 1
ATOM 6525 O O . PHE B 1 347 ? 4.977 63.902 28.199 1.00 24.74 365 PHE B O 1
ATOM 6533 N N . PHE B 1 348 ? 6.612 62.729 27.216 1.00 23.71 366 PHE B N 1
ATOM 6534 C CA . PHE B 1 348 ? 6.055 61.503 27.792 1.00 25.35 366 PHE B CA 1
ATOM 6535 C C . PHE B 1 348 ? 6.478 61.292 29.240 1.00 24.12 366 PHE B C 1
ATOM 6536 O O . PHE B 1 348 ? 5.652 60.917 30.083 1.00 22.61 366 PHE B O 1
ATOM 6544 N N . PHE B 1 349 ? 7.750 61.541 29.552 1.00 22.16 367 PHE B N 1
ATOM 6545 C CA . PHE B 1 349 ? 8.204 61.415 30.931 1.00 24.75 367 PHE B CA 1
ATOM 6546 C C . PHE B 1 349 ? 7.383 62.282 31.879 1.00 23.64 367 PHE B C 1
ATOM 6547 O O . PHE B 1 349 ? 7.163 61.907 33.037 1.00 24.38 367 PHE B O 1
ATOM 6555 N N . ASN B 1 350 ? 6.929 63.437 31.411 1.00 22.80 368 ASN B N 1
ATOM 6556 C CA . ASN B 1 350 ? 6.192 64.398 32.231 1.00 26.53 368 ASN B CA 1
ATOM 6557 C C . ASN B 1 350 ? 4.682 64.145 32.240 1.00 27.60 368 ASN B C 1
ATOM 6558 O O . ASN B 1 350 ? 3.912 65.006 32.686 1.00 26.52 368 ASN B O 1
ATOM 6563 N N . GLY B 1 351 ? 4.234 62.973 31.796 1.00 26.32 369 GLY B N 1
ATOM 6564 C CA . GLY B 1 351 ? 2.832 62.635 31.861 1.00 28.01 369 GLY B CA 1
ATOM 6565 C C . GLY B 1 351 ? 2.098 62.564 30.544 1.00 30.75 369 GLY B C 1
ATOM 6566 O O . GLY B 1 351 ? 0.875 62.382 30.554 1.00 27.93 369 GLY B O 1
ATOM 6567 N N . GLY B 1 352 ? 2.787 62.668 29.414 1.00 25.64 370 GLY B N 1
ATOM 6568 C CA . GLY B 1 352 ? 2.095 62.650 28.138 1.00 26.70 370 GLY B CA 1
ATOM 6569 C C . GLY B 1 352 ? 1.382 63.947 27.809 1.00 30.23 370 GLY B C 1
ATOM 6570 O O . GLY B 1 352 ? 0.256 63.926 27.297 1.00 26.71 370 GLY B O 1
ATOM 6571 N N . LEU B 1 353 ? 2.006 65.079 28.107 1.00 28.55 371 LEU B N 1
ATOM 6572 C CA . LEU B 1 353 ? 1.475 66.391 27.774 1.00 32.71 371 LEU B CA 1
ATOM 6573 C C . LEU B 1 353 ? 2.669 67.306 27.571 1.00 27.18 371 LEU B C 1
ATOM 6574 O O . LEU B 1 353 ? 3.770 67.008 28.042 1.00 33.67 371 LEU B O 1
ATOM 6579 N N . GLU B 1 354 ? 2.448 68.442 26.901 1.00 34.18 372 GLU B N 1
ATOM 6580 C CA . GLU B 1 354 ? 3.529 69.402 26.656 1.00 30.75 372 GLU B CA 1
ATOM 6581 C C . GLU B 1 354 ? 3.521 70.404 27.805 1.00 34.38 372 GLU B C 1
ATOM 6582 O O . GLU B 1 354 ? 2.893 71.455 27.739 1.00 38.97 372 GLU B O 1
ATOM 6588 N N . LYS B 1 355 ? 4.218 70.057 28.885 1.00 32.88 373 LYS B N 1
ATOM 6589 C CA . LYS B 1 355 ? 4.290 70.880 30.085 1.00 30.49 373 LYS B CA 1
ATOM 6590 C C . LYS B 1 355 ? 5.663 70.744 30.713 1.00 31.56 373 LYS B C 1
ATOM 6591 O O . LYS B 1 355 ? 6.150 69.629 30.942 1.00 34.55 373 LYS B O 1
ATOM 6594 N N . GLN B 1 356 ? 6.271 71.879 31.027 1.00 25.43 374 GLN B N 1
ATOM 6595 C CA . GLN B 1 356 ? 7.567 71.915 31.677 1.00 32.93 374 GLN B CA 1
ATOM 6596 C C . GLN B 1 356 ? 7.379 72.577 33.033 1.00 32.90 374 GLN B C 1
ATOM 6597 O O . GLN B 1 356 ? 6.668 73.576 33.140 1.00 29.92 374 GLN B O 1
ATOM 6603 N N . PHE B 1 357 ? 7.968 72.007 34.077 1.00 31.93 375 PHE B N 1
ATOM 6604 C CA . PHE B 1 357 ? 7.718 72.527 35.412 1.00 31.60 375 PHE B CA 1
ATOM 6605 C C . PHE B 1 357 ? 8.839 73.448 35.876 1.00 33.25 375 PHE B C 1
ATOM 6606 O O . PHE B 1 357 ? 9.927 73.518 35.293 1.00 23.91 375 PHE B O 1
ATOM 6614 N N . GLU B 1 358 ? 8.531 74.195 36.930 1.00 30.91 376 GLU B N 1
ATOM 6615 C CA . GLU B 1 358 ? 9.461 75.178 37.452 1.00 29.30 376 GLU B CA 1
ATOM 6616 C C . GLU B 1 358 ? 10.717 74.473 37.945 1.00 34.14 376 GLU B C 1
ATOM 6617 O O . GLU B 1 358 ? 10.634 73.464 38.655 1.00 35.57 376 GLU B O 1
ATOM 6620 N N . GLY B 1 359 ? 11.878 75.002 37.547 1.00 29.40 377 GLY B N 1
ATOM 6621 C CA . GLY B 1 359 ? 13.155 74.459 37.929 1.00 30.81 377 GLY B CA 1
ATOM 6622 C C . GLY B 1 359 ? 13.603 73.300 37.078 1.00 31.16 377 GLY B C 1
ATOM 6623 O O . GLY B 1 359 ? 14.685 72.746 37.333 1.00 25.21 377 GLY B O 1
ATOM 6624 N N . GLU B 1 360 ? 12.789 72.902 36.098 1.00 25.39 378 GLU B N 1
ATOM 6625 C CA . GLU B 1 360 ? 13.138 71.858 35.153 1.00 28.84 378 GLU B CA 1
ATOM 6626 C C . GLU B 1 360 ? 14.006 72.430 34.032 1.00 29.99 378 GLU B C 1
ATOM 6627 O O . GLU B 1 360 ? 13.560 73.308 33.296 1.00 24.10 378 GLU B O 1
ATOM 6633 N N . GLU B 1 361 ? 15.229 71.923 33.887 1.00 27.61 379 GLU B N 1
ATOM 6634 C CA . GLU B 1 361 ? 16.127 72.331 32.807 1.00 23.84 379 GLU B CA 1
ATOM 6635 C C . GLU B 1 361 ? 16.190 71.202 31.784 1.00 27.12 379 GLU B C 1
ATOM 6636 O O . GLU B 1 361 ? 16.198 70.028 32.157 1.00 28.60 379 GLU B O 1
ATOM 6642 N N . ARG B 1 362 ? 16.187 71.557 30.497 1.00 22.16 380 ARG B N 1
ATOM 6643 C CA . ARG B 1 362 ? 16.139 70.593 29.408 1.00 21.49 380 ARG B CA 1
ATOM 6644 C C . ARG B 1 362 ? 17.346 70.770 28.485 1.00 24.34 380 ARG B C 1
ATOM 6645 O O . ARG B 1 362 ? 17.817 71.886 28.250 1.00 22.67 380 ARG B O 1
ATOM 6653 N N . CYS B 1 363 ? 17.854 69.658 27.963 1.00 23.35 381 CYS B N 1
ATOM 6654 C CA . CYS B 1 363 ? 19.004 69.683 27.061 1.00 21.42 381 CYS B CA 1
ATOM 6655 C C . CYS B 1 363 ? 18.750 68.756 25.893 1.00 25.02 381 CYS B C 1
ATOM 6656 O O . CYS B 1 363 ? 18.382 67.596 26.089 1.00 27.46 381 CYS B O 1
ATOM 6659 N N . LEU B 1 364 ? 18.938 69.259 24.686 1.00 24.49 382 LEU B N 1
ATOM 6660 C CA . LEU B 1 364 ? 18.826 68.447 23.484 1.00 25.83 382 LEU B CA 1
ATOM 6661 C C . LEU B 1 364 ? 20.206 68.284 22.857 1.00 24.35 382 LEU B C 1
ATOM 6662 O O . LEU B 1 364 ? 20.900 69.272 22.606 1.00 28.05 382 LEU B O 1
ATOM 6667 N N . VAL B 1 365 ? 20.604 67.039 22.619 1.00 23.11 383 VAL B N 1
ATOM 6668 C CA . VAL B 1 365 ? 21.845 66.725 21.909 1.00 27.69 383 VAL B CA 1
ATOM 6669 C C . VAL B 1 365 ? 21.476 66.284 20.494 1.00 23.30 383 VAL B C 1
ATOM 6670 O O . VAL B 1 365 ? 20.672 65.351 20.343 1.00 27.28 383 VAL B O 1
ATOM 6674 N N . PRO B 1 366 ? 22.006 66.920 19.448 1.00 24.54 384 PRO B N 1
ATOM 6675 C CA . PRO B 1 366 ? 21.620 66.533 18.077 1.00 26.14 384 PRO B CA 1
ATOM 6676 C C . PRO B 1 366 ? 21.983 65.083 17.745 1.00 28.02 384 PRO B C 1
ATOM 6677 O O . PRO B 1 366 ? 23.090 64.625 18.016 1.00 22.06 384 PRO B O 1
ATOM 6681 N N . SER B 1 367 ? 21.019 64.353 17.158 1.00 24.58 385 SER B N 1
ATOM 6682 C CA . SER B 1 367 ? 21.316 63.030 16.637 1.00 27.81 385 SER B CA 1
ATOM 6683 C C . SER B 1 367 ? 22.109 63.144 15.335 1.00 27.47 385 SER B C 1
ATOM 6684 O O . SER B 1 367 ? 21.931 64.097 14.580 1.00 23.75 385 SER B O 1
ATOM 6687 N N . PRO B 1 368 ? 22.945 62.154 15.030 1.00 27.43 386 PRO B N 1
ATOM 6688 C CA . PRO B 1 368 ? 23.775 62.236 13.828 1.00 26.72 386 PRO B CA 1
ATOM 6689 C C . PRO B 1 368 ? 22.945 62.237 12.557 1.00 27.76 386 PRO B C 1
ATOM 6690 O O . PRO B 1 368 ? 21.863 61.655 12.484 1.00 28.03 386 PRO B O 1
ATOM 6694 N N . LYS B 1 369 ? 23.466 62.925 11.546 1.00 32.69 387 LYS B N 1
ATOM 6695 C CA . LYS B 1 369 ? 22.820 63.013 10.236 1.00 34.69 387 LYS B CA 1
ATOM 6696 C C . LYS B 1 369 ? 23.407 61.933 9.331 1.00 32.04 387 LYS B C 1
ATOM 6697 O O . LYS B 1 369 ? 24.335 62.149 8.556 1.00 35.17 387 LYS B O 1
ATOM 6703 N N . VAL B 1 370 ? 22.886 60.727 9.489 1.00 30.35 388 VAL B N 1
ATOM 6704 C CA . VAL B 1 370 ? 23.240 59.599 8.646 1.00 31.53 388 VAL B CA 1
ATOM 6705 C C . VAL B 1 370 ? 21.935 59.056 8.093 1.00 33.62 388 VAL B C 1
ATOM 6706 O O . VAL B 1 370 ? 20.866 59.237 8.676 1.00 33.01 388 VAL B O 1
ATOM 6710 N N . ALA B 1 371 ? 22.037 58.372 6.956 1.00 40.11 389 ALA B N 1
ATOM 6711 C CA . ALA B 1 371 ? 20.843 57.833 6.317 1.00 39.26 389 ALA B CA 1
ATOM 6712 C C . ALA B 1 371 ? 20.104 56.865 7.235 1.00 36.38 389 ALA B C 1
ATOM 6713 O O . ALA B 1 371 ? 18.870 56.883 7.293 1.00 36.35 389 ALA B O 1
ATOM 6715 N N . THR B 1 372 ? 20.838 55.988 7.925 1.00 33.99 390 THR B N 1
ATOM 6716 C CA . THR B 1 372 ? 20.278 55.030 8.881 1.00 30.92 390 THR B CA 1
ATOM 6717 C C . THR B 1 372 ? 21.253 54.874 10.041 1.00 33.80 390 THR B C 1
ATOM 6718 O O . THR B 1 372 ? 22.468 55.061 9.880 1.00 29.84 390 THR B O 1
ATOM 6722 N N . TYR B 1 373 ? 20.724 54.511 11.212 1.00 29.08 391 TYR B N 1
ATOM 6723 C CA . TYR B 1 373 ? 21.543 54.660 12.410 1.00 28.19 391 TYR B CA 1
ATOM 6724 C C . TYR B 1 373 ? 22.565 53.535 12.581 1.00 25.80 391 TYR B C 1
ATOM 6725 O O . TYR B 1 373 ? 23.526 53.697 13.337 1.00 26.79 391 TYR B O 1
ATOM 6734 N N . ASP B 1 374 ? 22.397 52.403 11.900 1.00 28.15 392 ASP B N 1
ATOM 6735 C CA . ASP B 1 374 ? 23.461 51.415 11.900 1.00 31.50 392 ASP B CA 1
ATOM 6736 C C . ASP B 1 374 ? 24.744 51.971 11.284 1.00 28.26 392 ASP B C 1
ATOM 6737 O O . ASP B 1 374 ? 25.815 51.453 11.579 1.00 27.01 392 ASP B O 1
ATOM 6742 N N . LEU B 1 375 ? 24.670 53.046 10.490 1.00 27.81 393 LEU B N 1
ATOM 6743 C CA . LEU B 1 375 ? 25.884 53.632 9.930 1.00 32.04 393 LEU B CA 1
ATOM 6744 C C . LEU B 1 375 ? 26.693 54.394 10.964 1.00 29.52 393 LEU B C 1
ATOM 6745 O O . LEU B 1 375 ? 27.869 54.686 10.714 1.00 29.19 393 LEU B O 1
ATOM 6750 N N . GLN B 1 376 ? 26.094 54.727 12.111 1.00 24.14 394 GLN B N 1
ATOM 6751 C CA . GLN B 1 376 ? 26.819 55.356 13.221 1.00 24.24 394 GLN B CA 1
ATOM 6752 C C . GLN B 1 376 ? 26.204 54.853 14.521 1.00 30.61 394 GLN B C 1
ATOM 6753 O O . GLN B 1 376 ? 25.455 55.572 15.206 1.00 25.60 394 GLN B O 1
ATOM 6759 N N . PRO B 1 377 ? 26.509 53.611 14.901 1.00 24.19 395 PRO B N 1
ATOM 6760 C CA . PRO B 1 377 ? 25.758 52.976 15.989 1.00 26.55 395 PRO B CA 1
ATOM 6761 C C . PRO B 1 377 ? 25.895 53.679 17.300 1.00 19.41 395 PRO B C 1
ATOM 6762 O O . PRO B 1 377 ? 25.071 53.449 18.185 1.00 20.06 395 PRO B O 1
ATOM 6766 N N . GLU B 1 378 ? 26.944 54.467 17.496 1.00 24.65 396 GLU B N 1
ATOM 6767 C CA . GLU B 1 378 ? 27.092 55.140 18.781 1.00 25.41 396 GLU B CA 1
ATOM 6768 C C . GLU B 1 378 ? 26.165 56.345 18.907 1.00 26.34 396 GLU B C 1
ATOM 6769 O O . GLU B 1 378 ? 26.117 56.962 19.983 1.00 26.14 396 GLU B O 1
ATOM 6775 N N . MET B 1 379 ? 25.463 56.692 17.817 1.00 22.52 397 MET B N 1
ATOM 6776 C CA . MET B 1 379 ? 24.613 57.876 17.695 1.00 21.32 397 MET B CA 1
ATOM 6777 C C . MET B 1 379 ? 25.247 59.036 18.461 1.00 28.96 397 MET B C 1
ATOM 6778 O O . MET B 1 379 ? 26.414 59.384 18.206 1.00 27.04 397 MET B O 1
ATOM 6783 N N . SER B 1 380 ? 24.551 59.627 19.420 1.00 23.19 398 SER B N 1
ATOM 6784 C CA . SER B 1 380 ? 25.138 60.764 20.115 1.00 22.45 398 SER B CA 1
ATOM 6785 C C . SER B 1 380 ? 25.235 60.507 21.605 1.00 27.05 398 SER B C 1
ATOM 6786 O O . SER B 1 380 ? 25.078 61.422 22.436 1.00 26.27 398 SER B O 1
ATOM 6789 N N . ALA B 1 381 ? 25.504 59.257 21.965 1.00 24.13 399 ALA B N 1
ATOM 6790 C CA . ALA B 1 381 ? 25.488 58.899 23.381 1.00 27.87 399 ALA B CA 1
ATOM 6791 C C . ALA B 1 381 ? 26.595 59.611 24.133 1.00 24.46 399 ALA B C 1
ATOM 6792 O O . ALA B 1 381 ? 26.384 60.045 25.276 1.00 23.66 399 ALA B O 1
ATOM 6794 N N . ALA B 1 382 ? 27.769 59.762 23.493 1.00 19.11 400 ALA B N 1
ATOM 6795 C CA . ALA B 1 382 ? 28.891 60.460 24.126 1.00 26.46 400 ALA B CA 1
ATOM 6796 C C . ALA B 1 382 ? 28.522 61.900 24.498 1.00 25.15 400 ALA B C 1
ATOM 6797 O O . ALA B 1 382 ? 28.949 62.412 25.542 1.00 22.64 400 ALA B O 1
ATOM 6799 N N . GLY B 1 383 ? 27.721 62.571 23.664 1.00 24.24 401 GLY B N 1
ATOM 6800 C CA . GLY B 1 383 ? 27.381 63.951 23.949 1.00 22.90 401 GLY B CA 1
ATOM 6801 C C . GLY B 1 383 ? 26.313 64.069 25.023 1.00 22.85 401 GLY B C 1
ATOM 6802 O O . GLY B 1 383 ? 26.333 65.013 25.824 1.00 26.70 401 GLY B O 1
ATOM 6803 N N . VAL B 1 384 ? 25.381 63.116 25.064 1.00 20.42 402 VAL B N 1
ATOM 6804 C CA . VAL B 1 384 ? 24.454 63.028 26.191 1.00 24.69 402 VAL B CA 1
ATOM 6805 C C . VAL B 1 384 ? 25.253 62.877 27.479 1.00 24.59 402 VAL B C 1
ATOM 6806 O O . VAL B 1 384 ? 25.057 63.611 28.457 1.00 24.78 402 VAL B O 1
ATOM 6810 N N . ALA B 1 385 ? 26.214 61.960 27.465 1.00 21.44 403 ALA B N 1
ATOM 6811 C CA . ALA B 1 385 ? 27.060 61.744 28.623 1.00 22.69 403 ALA B CA 1
ATOM 6812 C C . ALA B 1 385 ? 27.846 62.997 28.980 1.00 24.59 403 ALA B C 1
ATOM 6813 O O . ALA B 1 385 ? 27.919 63.368 30.158 1.00 25.30 403 ALA B O 1
ATOM 6815 N N . ASP B 1 386 ? 28.428 63.676 27.977 1.00 25.25 404 ASP B N 1
ATOM 6816 C CA . ASP B 1 386 ? 29.142 64.927 28.244 1.00 21.36 404 ASP B CA 1
ATOM 6817 C C . ASP B 1 386 ? 28.244 65.921 28.999 1.00 23.93 404 ASP B C 1
ATOM 6818 O O . ASP B 1 386 ? 28.671 66.539 29.981 1.00 19.58 404 ASP B O 1
ATOM 6823 N N . LYS B 1 387 ? 26.992 66.086 28.550 1.00 19.45 405 LYS B N 1
ATOM 6824 C CA . LYS B 1 387 ? 26.116 67.070 29.188 1.00 20.60 405 LYS B CA 1
ATOM 6825 C C . LYS B 1 387 ? 25.678 66.613 30.577 1.00 26.66 405 LYS B C 1
ATOM 6826 O O . LYS B 1 387 ? 25.447 67.450 31.456 1.00 24.72 405 LYS B O 1
ATOM 6830 N N . MET B 1 388 ? 25.560 65.296 30.808 1.00 22.77 406 MET B N 1
ATOM 6831 C CA . MET B 1 388 ? 25.217 64.839 32.148 1.00 23.78 406 MET B CA 1
ATOM 6832 C C . MET B 1 388 ? 26.400 65.018 33.091 1.00 25.25 406 MET B C 1
ATOM 6833 O O . MET B 1 388 ? 26.230 65.381 34.258 1.00 27.23 406 MET B O 1
ATOM 6838 N N . ILE B 1 389 ? 27.604 64.749 32.605 1.00 25.82 407 ILE B N 1
ATOM 6839 C CA . ILE B 1 389 ? 28.793 64.940 33.425 1.00 26.23 407 ILE B CA 1
ATOM 6840 C C . ILE B 1 389 ? 28.939 66.410 33.766 1.00 24.54 407 ILE B C 1
ATOM 6841 O O . ILE B 1 389 ? 29.335 66.774 34.878 1.00 29.51 407 ILE B O 1
ATOM 6846 N N . GLU B 1 390 ? 28.573 67.283 32.835 1.00 29.62 408 GLU B N 1
ATOM 6847 C CA . GLU B 1 390 ? 28.633 68.717 33.128 1.00 28.36 408 GLU B CA 1
ATOM 6848 C C . GLU B 1 390 ? 27.726 69.065 34.302 1.00 27.39 408 GLU B C 1
ATOM 6849 O O . GLU B 1 390 ? 28.118 69.813 35.204 1.00 26.29 408 GLU B O 1
ATOM 6855 N N . GLN B 1 391 ? 26.510 68.519 34.314 1.00 27.88 409 GLN B N 1
ATOM 6856 C CA . GLN B 1 391 ? 25.585 68.769 35.417 1.00 28.84 409 GLN B CA 1
ATOM 6857 C C . GLN B 1 391 ? 26.067 68.137 36.724 1.00 32.50 409 GLN B C 1
ATOM 6858 O O . GLN B 1 391 ? 25.917 68.736 37.793 1.00 28.10 409 GLN B O 1
ATOM 6864 N N . LEU B 1 392 ? 26.653 66.935 36.666 1.00 30.61 410 LEU B N 1
ATOM 6865 C CA . LEU B 1 392 ? 27.210 66.335 37.873 1.00 26.70 410 LEU B CA 1
ATOM 6866 C C . LEU B 1 392 ? 28.343 67.180 38.470 1.00 34.37 410 LEU B C 1
ATOM 6867 O O . LEU B 1 392 ? 28.430 67.321 39.697 1.00 34.56 410 LEU B O 1
ATOM 6872 N N . GLU B 1 393 ? 29.253 67.707 37.630 1.00 29.82 411 GLU B N 1
ATOM 6873 C CA . GLU B 1 393 ? 30.316 68.590 38.124 1.00 28.50 411 GLU B CA 1
ATOM 6874 C C . GLU B 1 393 ? 29.762 69.900 38.709 1.00 34.42 411 GLU B C 1
ATOM 6875 O O . GLU B 1 393 ? 30.314 70.438 39.673 1.00 35.35 411 GLU B O 1
ATOM 6881 N N . ALA B 1 394 ? 28.694 70.437 38.134 1.00 29.05 412 ALA B N 1
ATOM 6882 C CA . ALA B 1 394 ? 28.042 71.600 38.724 1.00 34.67 412 ALA B CA 1
ATOM 6883 C C . ALA B 1 394 ? 27.356 71.244 40.041 1.00 32.10 412 ALA B C 1
ATOM 6884 O O . ALA B 1 394 ? 27.367 72.039 40.986 1.00 32.75 412 ALA B O 1
ATOM 6886 N N . GLY B 1 395 ? 26.750 70.062 40.125 1.00 34.30 413 GLY B N 1
ATOM 6887 C CA . GLY B 1 395 ? 26.043 69.703 41.343 1.00 32.58 413 GLY B CA 1
ATOM 6888 C C . GLY B 1 395 ? 24.800 70.529 41.616 1.00 35.98 413 GLY B C 1
ATOM 6889 O O . GLY B 1 395 ? 24.281 70.515 42.732 1.00 38.73 413 GLY B O 1
ATOM 6890 N N . THR B 1 396 ? 24.284 71.219 40.607 1.00 29.12 414 THR B N 1
ATOM 6891 C CA . THR B 1 396 ? 23.164 72.130 40.807 1.00 31.36 414 THR B CA 1
ATOM 6892 C C . THR B 1 396 ? 21.861 71.387 41.071 1.00 37.59 414 THR B C 1
ATOM 6893 O O . THR B 1 396 ? 21.106 71.735 41.994 1.00 35.05 414 THR B O 1
ATOM 6897 N N . HIS B 1 397 ? 21.560 70.382 40.249 1.00 33.82 415 HIS B N 1
ATOM 6898 C CA . HIS B 1 397 ? 20.245 69.771 40.255 1.00 29.07 415 HIS B CA 1
ATOM 6899 C C . HIS B 1 397 ? 20.266 68.496 41.074 1.00 31.39 415 HIS B C 1
ATOM 6900 O O . HIS B 1 397 ? 21.035 67.585 40.757 1.00 31.26 415 HIS B O 1
ATOM 6907 N N . PRO B 1 398 ? 19.445 68.382 42.116 1.00 32.35 416 PRO B N 1
ATOM 6908 C CA . PRO B 1 398 ? 19.437 67.144 42.920 1.00 29.61 416 PRO B CA 1
ATOM 6909 C C . PRO B 1 398 ? 18.961 65.912 42.163 1.00 26.23 416 PRO B C 1
ATOM 6910 O O . PRO B 1 398 ? 19.262 64.788 42.586 1.00 33.59 416 PRO B O 1
ATOM 6914 N N . PHE B 1 399 ? 18.214 66.073 41.077 1.00 27.95 417 PHE B N 1
ATOM 6915 C CA . PHE B 1 399 ? 17.778 64.950 40.259 1.00 24.92 417 PHE B CA 1
ATOM 6916 C C . PHE B 1 399 ? 18.116 65.245 38.805 1.00 27.51 417 PHE B C 1
ATOM 6917 O O . PHE B 1 399 ? 17.716 66.277 38.273 1.00 26.04 417 PHE B O 1
ATOM 6925 N N . ILE B 1 400 ? 18.804 64.322 38.150 1.00 26.88 418 ILE B N 1
ATOM 6926 C CA . ILE B 1 400 ? 19.135 64.483 36.750 1.00 25.43 418 ILE B CA 1
ATOM 6927 C C . ILE B 1 400 ? 18.856 63.152 36.076 1.00 27.40 418 ILE B C 1
ATOM 6928 O O . ILE B 1 400 ? 18.995 62.092 36.688 1.00 27.88 418 ILE B O 1
ATOM 6933 N N . MET B 1 401 ? 18.475 63.210 34.801 1.00 24.29 419 MET B N 1
ATOM 6934 C CA . MET B 1 401 ? 18.072 62.014 34.084 1.00 25.50 419 MET B CA 1
ATOM 6935 C C . MET B 1 401 ? 18.327 62.206 32.598 1.00 25.02 419 MET B C 1
ATOM 6936 O O . MET B 1 401 ? 18.312 63.329 32.088 1.00 22.98 419 MET B O 1
ATOM 6941 N N . CYS B 1 402 ? 18.589 61.095 31.912 1.00 20.88 420 CYS B N 1
ATOM 6942 C CA . CYS B 1 402 ? 18.797 61.137 30.477 1.00 25.85 420 CYS B CA 1
ATOM 6943 C C . CYS B 1 402 ? 18.269 59.848 29.871 1.00 23.35 420 CYS B C 1
ATOM 6944 O O . CYS B 1 402 ? 17.920 58.906 30.581 1.00 25.93 420 CYS B O 1
ATOM 6947 N N . ASN B 1 403 ? 18.194 59.847 28.539 1.00 23.98 421 ASN B N 1
ATOM 6948 C CA . ASN B 1 403 ? 17.910 58.682 27.709 1.00 22.06 421 ASN B CA 1
ATOM 6949 C C . ASN B 1 403 ? 19.155 58.373 26.877 1.00 24.36 421 ASN B C 1
ATOM 6950 O O . ASN B 1 403 ? 19.869 59.284 26.447 1.00 24.44 421 ASN B O 1
ATOM 6955 N N . PHE B 1 404 ? 19.432 57.094 26.652 1.00 22.81 422 PHE B N 1
ATOM 6956 C CA . PHE B 1 404 ? 20.435 56.683 25.667 1.00 23.01 422 PHE B CA 1
ATOM 6957 C C . PHE B 1 404 ? 19.702 55.930 24.564 1.00 22.90 422 PHE B C 1
ATOM 6958 O O . PHE B 1 404 ? 19.137 54.854 24.799 1.00 24.75 422 PHE B O 1
ATOM 6966 N N . ALA B 1 405 ? 19.712 56.492 23.380 1.00 23.20 423 ALA B N 1
ATOM 6967 C CA . ALA B 1 405 ? 18.966 55.996 22.235 1.00 21.14 423 ALA B CA 1
ATOM 6968 C C . ALA B 1 405 ? 19.536 54.770 21.523 1.00 19.92 423 ALA B C 1
ATOM 6969 O O . ALA B 1 405 ? 18.760 54.021 20.913 1.00 22.25 423 ALA B O 1
ATOM 6971 N N . PRO B 1 406 ? 20.861 54.565 21.496 1.00 22.69 424 PRO B N 1
ATOM 6972 C CA . PRO B 1 406 ? 21.456 53.628 20.516 1.00 23.52 424 PRO B CA 1
ATOM 6973 C C . PRO B 1 406 ? 20.869 52.221 20.574 1.00 22.25 424 PRO B C 1
ATOM 6974 O O . PRO B 1 406 ? 20.542 51.640 19.524 1.00 23.50 424 PRO B O 1
ATOM 6978 N N . PRO B 1 407 ? 20.733 51.602 21.737 1.00 17.80 425 PRO B N 1
ATOM 6979 C CA . PRO B 1 407 ? 20.279 50.202 21.689 1.00 17.52 425 PRO B CA 1
ATOM 6980 C C . PRO B 1 407 ? 18.929 50.063 20.993 1.00 22.87 425 PRO B C 1
ATOM 6981 O O . PRO B 1 407 ? 18.778 49.204 20.121 1.00 25.53 425 PRO B O 1
ATOM 6985 N N . ASP B 1 408 ? 17.968 50.949 21.266 1.00 20.50 426 ASP B N 1
ATOM 6986 C CA . ASP B 1 408 ? 16.668 50.826 20.614 1.00 24.72 426 ASP B CA 1
ATOM 6987 C C . ASP B 1 408 ? 16.751 51.202 19.148 1.00 23.90 426 ASP B C 1
ATOM 6988 O O . ASP B 1 408 ? 16.306 50.441 18.278 1.00 20.67 426 ASP B O 1
ATOM 6993 N N . MET B 1 409 ? 17.354 52.355 18.847 1.00 18.91 427 MET B N 1
ATOM 6994 C CA . MET B 1 409 ? 17.279 52.861 17.487 1.00 21.56 427 MET B CA 1
ATOM 6995 C C . MET B 1 409 ? 18.106 52.003 16.533 1.00 20.30 427 MET B C 1
ATOM 6996 O O . MET B 1 409 ? 17.681 51.757 15.402 1.00 23.60 427 MET B O 1
ATOM 7001 N N . VAL B 1 410 ? 19.270 51.519 16.975 1.00 23.11 428 VAL B N 1
ATOM 7002 C CA . VAL B 1 410 ? 20.087 50.651 16.119 1.00 20.94 428 VAL B CA 1
ATOM 7003 C C . VAL B 1 410 ? 19.468 49.248 16.075 1.00 22.29 428 VAL B C 1
ATOM 7004 O O . VAL B 1 410 ? 19.484 48.593 15.032 1.00 26.56 428 VAL B O 1
ATOM 7008 N N . GLY B 1 411 ? 18.824 48.814 17.153 1.00 21.59 429 GLY B N 1
ATOM 7009 C CA . GLY B 1 411 ? 18.109 47.538 17.110 1.00 22.44 429 GLY B CA 1
ATOM 7010 C C . GLY B 1 411 ? 17.051 47.492 16.009 1.00 27.18 429 GLY B C 1
ATOM 7011 O O . GLY B 1 411 ? 16.874 46.469 15.324 1.00 20.46 429 GLY B O 1
ATOM 7012 N N . HIS B 1 412 ? 16.346 48.606 15.804 1.00 23.36 430 HIS B N 1
ATOM 7013 C CA . HIS B 1 412 ? 15.289 48.629 14.802 1.00 20.67 430 HIS B CA 1
ATOM 7014 C C . HIS B 1 412 ? 15.837 48.457 13.403 1.00 25.76 430 HIS B C 1
ATOM 7015 O O . HIS B 1 412 ? 15.059 48.188 12.486 1.00 26.85 430 HIS B O 1
ATOM 7022 N N . THR B 1 413 ? 17.139 48.675 13.199 1.00 20.99 431 THR B N 1
ATOM 7023 C CA . THR B 1 413 ? 17.694 48.442 11.875 1.00 26.23 431 THR B CA 1
ATOM 7024 C C . THR B 1 413 ? 17.870 46.957 11.604 1.00 25.61 431 THR B C 1
ATOM 7025 O O . THR B 1 413 ? 17.981 46.567 10.448 1.00 28.93 431 THR B O 1
ATOM 7029 N N . GLY B 1 414 ? 17.890 46.141 12.647 1.00 25.07 432 GLY B N 1
ATOM 7030 C CA . GLY B 1 414 ? 18.115 44.719 12.528 1.00 33.12 432 GLY B CA 1
ATOM 7031 C C . GLY B 1 414 ? 19.545 44.295 12.255 1.00 32.39 432 GLY B C 1
ATOM 7032 O O . GLY B 1 414 ? 19.793 43.089 12.130 1.00 32.59 432 GLY B O 1
ATOM 7033 N N . VAL B 1 415 ? 20.497 45.226 12.177 1.00 33.14 433 VAL B N 1
ATOM 7034 C CA . VAL B 1 415 ? 21.898 44.864 11.956 1.00 33.08 433 VAL B CA 1
ATOM 7035 C C . VAL B 1 415 ? 22.513 44.429 13.282 1.00 30.43 433 VAL B C 1
ATOM 7036 O O . VAL B 1 415 ? 22.816 45.250 14.148 1.00 26.00 433 VAL B O 1
ATOM 7040 N N . TYR B 1 416 ? 22.732 43.129 13.422 1.00 25.75 434 TYR B N 1
ATOM 7041 C CA . TYR B 1 416 ? 23.206 42.586 14.687 1.00 29.87 434 TYR B CA 1
ATOM 7042 C C . TYR B 1 416 ? 24.532 43.203 15.120 1.00 28.35 434 TYR B C 1
ATOM 7043 O O . TYR B 1 416 ? 24.703 43.573 16.289 1.00 27.02 434 TYR B O 1
ATOM 7052 N N . GLU B 1 417 ? 25.513 43.265 14.214 1.00 26.85 435 GLU B N 1
ATOM 7053 C CA . GLU B 1 417 ? 26.819 43.775 14.618 1.00 29.81 435 GLU B CA 1
ATOM 7054 C C . GLU B 1 417 ? 26.772 45.284 14.929 1.00 27.83 435 GLU B C 1
ATOM 7055 O O . GLU B 1 417 ? 27.471 45.756 15.828 1.00 22.53 435 GLU B O 1
ATOM 7058 N N . ALA B 1 418 ? 25.951 46.043 14.211 1.00 26.37 436 ALA B N 1
ATOM 7059 C CA . ALA B 1 418 ? 25.742 47.443 14.565 1.00 31.42 436 ALA B CA 1
ATOM 7060 C C . ALA B 1 418 ? 25.112 47.563 15.952 1.00 28.98 436 ALA B C 1
ATOM 7061 O O . ALA B 1 418 ? 25.495 48.424 16.746 1.00 27.75 436 ALA B O 1
ATOM 7063 N N . ALA B 1 419 ? 24.181 46.675 16.282 1.00 29.13 437 ALA B N 1
ATOM 7064 C CA . ALA B 1 419 ? 23.580 46.724 17.609 1.00 26.16 437 ALA B CA 1
ATOM 7065 C C . ALA B 1 419 ? 24.607 46.453 18.695 1.00 26.24 437 ALA B C 1
ATOM 7066 O O . ALA B 1 419 ? 24.510 46.993 19.798 1.00 20.48 437 ALA B O 1
ATOM 7068 N N . VAL B 1 420 ? 25.568 45.573 18.420 1.00 25.83 438 VAL B N 1
ATOM 7069 C CA . VAL B 1 420 ? 26.640 45.313 19.373 1.00 22.00 438 VAL B CA 1
ATOM 7070 C C . VAL B 1 420 ? 27.418 46.598 19.643 1.00 26.74 438 VAL B C 1
ATOM 7071 O O . VAL B 1 420 ? 27.706 46.952 20.794 1.00 21.99 438 VAL B O 1
ATOM 7075 N N . LYS B 1 421 ? 27.758 47.323 18.581 1.00 26.10 439 LYS B N 1
ATOM 7076 C CA . LYS B 1 421 ? 28.510 48.561 18.749 1.00 27.20 439 LYS B CA 1
ATOM 7077 C C . LYS B 1 421 ? 27.683 49.628 19.468 1.00 26.45 439 LYS B C 1
ATOM 7078 O O . LYS B 1 421 ? 28.229 50.401 20.267 1.00 24.70 439 LYS B O 1
ATOM 7084 N N . ALA B 1 422 ? 26.367 49.651 19.232 1.00 24.68 440 ALA B N 1
ATOM 7085 C CA . ALA B 1 422 ? 25.475 50.548 19.966 1.00 25.38 440 ALA B CA 1
ATOM 7086 C C . ALA B 1 422 ? 25.514 50.280 21.463 1.00 26.95 440 ALA B C 1
ATOM 7087 O O . ALA B 1 422 ? 25.560 51.216 22.270 1.00 21.73 440 ALA B O 1
ATOM 7089 N N . CYS B 1 423 ? 25.454 49.001 21.857 1.00 23.80 441 CYS B N 1
ATOM 7090 C CA . CYS B 1 423 ? 25.513 48.654 23.280 1.00 23.13 441 CYS B CA 1
ATOM 7091 C C . CYS B 1 423 ? 26.898 48.887 23.863 1.00 23.33 441 CYS B C 1
ATOM 7092 O O . CYS B 1 423 ? 27.028 49.163 25.057 1.00 20.12 441 CYS B O 1
ATOM 7095 N N . GLU B 1 424 ? 27.953 48.727 23.067 1.00 19.86 442 GLU B N 1
ATOM 7096 C CA . GLU B 1 424 ? 29.269 49.083 23.584 1.00 29.36 442 GLU B CA 1
ATOM 7097 C C . GLU B 1 424 ? 29.369 50.588 23.801 1.00 21.66 442 GLU B C 1
ATOM 7098 O O . GLU B 1 424 ? 29.809 51.045 24.854 1.00 22.97 442 GLU B O 1
ATOM 7104 N N . ALA B 1 425 ? 28.923 51.382 22.838 1.00 24.92 443 ALA B N 1
ATOM 7105 C CA . ALA B 1 425 ? 29.006 52.827 23.034 1.00 27.08 443 ALA B CA 1
ATOM 7106 C C . ALA B 1 425 ? 28.155 53.263 24.230 1.00 29.11 443 ALA B C 1
ATOM 7107 O O . ALA B 1 425 ? 28.537 54.163 24.991 1.00 22.65 443 ALA B O 1
ATOM 7109 N N . THR B 1 426 ? 27.006 52.623 24.420 1.00 26.59 444 THR B N 1
ATOM 7110 C CA . THR B 1 426 ? 26.160 52.959 25.553 1.00 24.66 444 THR B CA 1
ATOM 7111 C C . THR B 1 426 ? 26.836 52.571 26.860 1.00 26.65 444 THR B C 1
ATOM 7112 O O . THR B 1 426 ? 26.842 53.355 27.818 1.00 23.30 444 THR B O 1
ATOM 7116 N N . ASP B 1 427 ? 27.457 51.381 26.912 1.00 24.50 445 ASP B N 1
ATOM 7117 C CA . ASP B 1 427 ? 28.174 50.998 28.127 1.00 20.38 445 ASP B CA 1
ATOM 7118 C C . ASP B 1 427 ? 29.302 51.970 28.444 1.00 21.33 445 ASP B C 1
ATOM 7119 O O . ASP B 1 427 ? 29.520 52.312 29.608 1.00 24.29 445 ASP B O 1
ATOM 7124 N N . ILE B 1 428 ? 30.030 52.444 27.431 1.00 24.24 446 ILE B N 1
ATOM 7125 C CA . ILE B 1 428 ? 31.084 53.432 27.703 1.00 26.31 446 ILE B CA 1
ATOM 7126 C C . ILE B 1 428 ? 30.483 54.700 28.323 1.00 28.51 446 ILE B C 1
ATOM 7127 O O . ILE B 1 428 ? 30.962 55.216 29.350 1.00 23.46 446 ILE B O 1
ATOM 7132 N N . ALA B 1 429 ? 29.393 55.194 27.735 1.00 24.12 447 ALA B N 1
ATOM 7133 C CA . ALA B 1 429 ? 28.787 56.423 28.230 1.00 22.12 447 ALA B CA 1
ATOM 7134 C C . ALA B 1 429 ? 28.297 56.246 29.660 1.00 25.23 447 ALA B C 1
ATOM 7135 O O . ALA B 1 429 ? 28.458 57.150 30.483 1.00 21.56 447 ALA B O 1
ATOM 7137 N N . ILE B 1 430 ? 27.764 55.053 30.002 1.00 23.64 448 ILE B N 1
ATOM 7138 C CA . ILE B 1 430 ? 27.266 54.857 31.351 1.00 18.88 448 ILE B CA 1
ATOM 7139 C C . ILE B 1 430 ? 28.419 54.859 32.340 1.00 24.32 448 ILE B C 1
ATOM 7140 O O . ILE B 1 430 ? 28.366 55.548 33.364 1.00 21.67 448 ILE B O 1
ATOM 7145 N N . GLY B 1 431 ? 29.525 54.179 32.001 1.00 20.92 449 GLY B N 1
ATOM 7146 C CA . GLY B 1 431 ? 30.717 54.238 32.850 1.00 20.24 449 GLY B CA 1
ATOM 7147 C C . GLY B 1 431 ? 31.212 55.654 33.113 1.00 24.86 449 GLY B C 1
ATOM 7148 O O . GLY B 1 431 ? 31.597 55.984 34.234 1.00 27.59 449 GLY B O 1
ATOM 7149 N N . ARG B 1 432 ? 31.230 56.504 32.085 1.00 27.58 450 ARG B N 1
ATOM 7150 C CA . ARG B 1 432 ? 31.684 57.883 32.292 1.00 23.79 450 ARG B CA 1
ATOM 7151 C C . ARG B 1 432 ? 30.739 58.646 33.229 1.00 29.39 450 ARG B C 1
ATOM 7152 O O . ARG B 1 432 ? 31.184 59.429 34.079 1.00 24.25 450 ARG B O 1
ATOM 7160 N N . ILE B 1 433 ? 29.431 58.416 33.110 1.00 26.77 451 ILE B N 1
ATOM 7161 C CA . ILE B 1 433 ? 28.509 59.019 34.069 1.00 25.26 451 ILE B CA 1
ATOM 7162 C C . ILE B 1 433 ? 28.730 58.440 35.462 1.00 24.67 451 ILE B C 1
ATOM 7163 O O . ILE B 1 433 ? 28.748 59.175 36.453 1.00 29.18 451 ILE B O 1
ATOM 7168 N N . TYR B 1 434 ? 28.951 57.127 35.562 1.00 29.58 452 TYR B N 1
ATOM 7169 C CA . TYR B 1 434 ? 29.180 56.508 36.868 1.00 30.23 452 TYR B CA 1
ATOM 7170 C C . TYR B 1 434 ? 30.402 57.101 37.574 1.00 28.89 452 TYR B C 1
ATOM 7171 O O . TYR B 1 434 ? 30.347 57.470 38.753 1.00 32.37 452 TYR B O 1
ATOM 7180 N N . GLU B 1 435 ? 31.523 57.202 36.875 1.00 26.70 453 GLU B N 1
ATOM 7181 C CA . GLU B 1 435 ? 32.710 57.796 37.506 1.00 31.59 453 GLU B CA 1
ATOM 7182 C C . GLU B 1 435 ? 32.405 59.198 38.030 1.00 28.29 453 GLU B C 1
ATOM 7183 O O . GLU B 1 435 ? 32.791 59.558 39.146 1.00 33.81 453 GLU B O 1
ATOM 7185 N N . ALA B 1 436 ? 31.709 60.007 37.239 1.00 28.07 454 ALA B N 1
ATOM 7186 C CA . ALA B 1 436 ? 31.349 61.346 37.709 1.00 29.86 454 ALA B CA 1
ATOM 7187 C C . ALA B 1 436 ? 30.432 61.295 38.923 1.00 27.42 454 ALA B C 1
ATOM 7188 O O . ALA B 1 436 ? 30.530 62.147 39.816 1.00 30.91 454 ALA B O 1
ATOM 7190 N N . THR B 1 437 ? 29.490 60.351 38.954 1.00 29.36 455 THR B N 1
ATOM 7191 C CA . THR B 1 437 ? 28.560 60.350 40.082 1.00 33.23 455 THR B CA 1
ATOM 7192 C C . THR B 1 437 ? 29.294 60.012 41.358 1.00 32.35 455 THR B C 1
ATOM 7193 O O . THR B 1 437 ? 29.007 60.579 42.417 1.00 33.71 455 THR B O 1
ATOM 7197 N N . GLN B 1 438 ? 30.285 59.134 41.252 1.00 34.91 456 GLN B N 1
ATOM 7198 C CA . GLN B 1 438 ? 31.151 58.852 42.382 1.00 38.24 456 GLN B CA 1
ATOM 7199 C C . GLN B 1 438 ? 31.989 60.076 42.755 1.00 37.53 456 GLN B C 1
ATOM 7200 O O . GLN B 1 438 ? 32.058 60.452 43.929 1.00 40.16 456 GLN B O 1
ATOM 7206 N N . LYS B 1 439 ? 32.598 60.750 41.775 1.00 36.55 457 LYS B N 1
ATOM 7207 C CA . LYS B 1 439 ? 33.446 61.884 42.148 1.00 38.45 457 LYS B CA 1
ATOM 7208 C C . LYS B 1 439 ? 32.662 63.082 42.681 1.00 39.04 457 LYS B C 1
ATOM 7209 O O . LYS B 1 439 ? 33.284 63.980 43.255 1.00 47.15 457 LYS B O 1
ATOM 7211 N N . HIS B 1 440 ? 31.330 63.131 42.539 1.00 33.09 458 HIS B N 1
ATOM 7212 C CA . HIS B 1 440 ? 30.592 64.337 42.906 1.00 34.29 458 HIS B CA 1
ATOM 7213 C C . HIS B 1 440 ? 29.370 64.076 43.776 1.00 37.96 458 HIS B C 1
ATOM 7214 O O . HIS B 1 440 ? 28.511 64.952 43.886 1.00 36.98 458 HIS B O 1
ATOM 7221 N N . GLY B 1 441 ? 29.266 62.912 44.400 1.00 33.66 459 GLY B N 1
ATOM 7222 C CA . GLY B 1 441 ? 28.240 62.720 45.411 1.00 32.56 459 GLY B CA 1
ATOM 7223 C C . GLY B 1 441 ? 26.839 62.518 44.884 1.00 34.28 459 GLY B C 1
ATOM 7224 O O . GLY B 1 441 ? 25.881 62.990 45.494 1.00 38.58 459 GLY B O 1
ATOM 7225 N N . TYR B 1 442 ? 26.689 61.828 43.764 1.00 35.46 460 TYR B N 1
ATOM 7226 C CA . TYR B 1 442 ? 25.386 61.421 43.270 1.00 33.36 460 TYR B CA 1
ATOM 7227 C C . TYR B 1 442 ? 25.291 59.904 43.350 1.00 32.81 460 TYR B C 1
ATOM 7228 O O . TYR B 1 442 ? 26.291 59.205 43.185 1.00 30.21 460 TYR B O 1
ATOM 7237 N N . SER B 1 443 ? 24.088 59.407 43.611 1.00 33.64 461 SER B N 1
ATOM 7238 C CA . SER B 1 443 ? 23.784 57.994 43.463 1.00 30.02 461 SER B CA 1
ATOM 7239 C C . SER B 1 443 ? 23.286 57.756 42.044 1.00 35.98 461 SER B C 1
ATOM 7240 O O . SER B 1 443 ? 22.485 58.535 41.511 1.00 35.35 461 SER B O 1
ATOM 7243 N N . LEU B 1 444 ? 23.771 56.682 41.436 1.00 29.72 462 LEU B N 1
ATOM 7244 C CA . LEU B 1 444 ? 23.390 56.293 40.090 1.00 31.39 462 LEU B CA 1
ATOM 7245 C C . LEU B 1 444 ? 22.322 55.210 40.136 1.00 33.84 462 LEU B C 1
ATOM 7246 O O . LEU B 1 444 ? 22.476 54.209 40.841 1.00 31.61 462 LEU B O 1
ATOM 7251 N N . MET B 1 445 ? 21.272 55.400 39.351 1.00 28.61 463 MET B N 1
ATOM 7252 C CA . MET B 1 445 ? 20.267 54.383 39.098 1.00 26.62 463 MET B CA 1
ATOM 7253 C C . MET B 1 445 ? 20.132 54.244 37.599 1.00 26.37 463 MET B C 1
ATOM 7254 O O . MET B 1 445 ? 19.921 55.242 36.910 1.00 25.05 463 MET B O 1
ATOM 7259 N N . VAL B 1 446 ? 20.275 53.021 37.088 1.00 25.93 464 VAL B N 1
ATOM 7260 C CA . VAL B 1 446 ? 20.161 52.756 35.660 1.00 25.98 464 VAL B CA 1
ATOM 7261 C C . VAL B 1 446 ? 18.987 51.818 35.422 1.00 27.01 464 VAL B C 1
ATOM 7262 O O . VAL B 1 446 ? 18.829 50.815 36.121 1.00 26.74 464 VAL B O 1
ATOM 7266 N N . THR B 1 447 ? 18.184 52.136 34.412 1.00 24.61 465 THR B N 1
ATOM 7267 C CA . THR B 1 447 ? 17.020 51.345 34.056 1.00 27.24 465 THR B CA 1
ATOM 7268 C C . THR B 1 447 ? 16.851 51.436 32.545 1.00 27.02 465 THR B C 1
ATOM 7269 O O . THR B 1 447 ? 17.692 52.009 31.841 1.00 23.98 465 THR B O 1
ATOM 7273 N N . ALA B 1 448 ? 15.790 50.817 32.035 1.00 23.42 466 ALA B N 1
ATOM 7274 C CA . ALA B 1 448 ? 15.456 50.958 30.628 1.00 24.08 466 ALA B CA 1
ATOM 7275 C C . ALA B 1 448 ? 13.942 51.078 30.486 1.00 24.94 466 ALA B C 1
ATOM 7276 O O . ALA B 1 448 ? 13.180 50.755 31.407 1.00 23.62 466 ALA B O 1
ATOM 7278 N N . ASP B 1 449 ? 13.507 51.540 29.313 1.00 24.25 467 ASP B N 1
ATOM 7279 C CA . ASP B 1 449 ? 12.083 51.762 29.057 1.00 21.64 467 ASP B CA 1
ATOM 7280 C C . ASP B 1 449 ? 11.360 50.537 28.492 1.00 27.32 467 ASP B C 1
ATOM 7281 O O . ASP B 1 449 ? 10.116 50.485 28.549 1.00 26.39 467 ASP B O 1
ATOM 7286 N N . HIS B 1 450 ? 12.114 49.539 28.030 1.00 22.38 468 HIS B N 1
ATOM 7287 C CA . HIS B 1 450 ? 11.630 48.302 27.441 1.00 26.03 468 HIS B CA 1
ATOM 7288 C C . HIS B 1 450 ? 12.851 47.654 26.801 1.00 27.55 468 HIS B C 1
ATOM 7289 O O . HIS B 1 450 ? 13.890 48.307 26.677 1.00 23.47 468 HIS B O 1
ATOM 7296 N N . GLY B 1 451 ? 12.742 46.385 26.391 1.00 27.32 469 GLY B N 1
ATOM 7297 C CA . GLY B 1 451 ? 13.838 45.713 25.711 1.00 27.07 469 GLY B CA 1
ATOM 7298 C C . GLY B 1 451 ? 13.799 45.917 24.208 1.00 26.37 469 GLY B C 1
ATOM 7299 O O . GLY B 1 451 ? 12.810 46.422 23.666 1.00 25.72 469 GLY B O 1
ATOM 7300 N N . ASN B 1 452 ? 14.900 45.524 23.556 1.00 23.90 470 ASN B N 1
ATOM 7301 C CA . ASN B 1 452 ? 15.007 45.479 22.102 1.00 23.15 470 ASN B CA 1
ATOM 7302 C C . ASN B 1 452 ? 16.286 44.761 21.686 1.00 28.90 470 ASN B C 1
ATOM 7303 O O . ASN B 1 452 ? 16.247 43.741 20.975 1.00 22.90 470 ASN B O 1
ATOM 7308 N N . ALA B 1 453 ? 17.430 45.327 22.106 1.00 26.96 471 ALA B N 1
ATOM 7309 C CA . ALA B 1 453 ? 18.733 44.932 21.591 1.00 25.41 471 ALA B CA 1
ATOM 7310 C C . ALA B 1 453 ? 19.216 43.597 22.145 1.00 30.51 471 ALA B C 1
ATOM 7311 O O . ALA B 1 453 ? 20.184 43.036 21.599 1.00 26.06 471 ALA B O 1
ATOM 7313 N N . GLU B 1 454 ? 18.602 43.106 23.228 1.00 24.05 472 GLU B N 1
ATOM 7314 C CA . GLU B 1 454 ? 18.926 41.782 23.749 1.00 28.73 472 GLU B CA 1
ATOM 7315 C C . GLU B 1 454 ? 18.374 40.659 22.880 1.00 35.54 472 GLU B C 1
ATOM 7316 O O . GLU B 1 454 ? 18.716 39.488 23.119 1.00 30.75 472 GLU B O 1
ATOM 7322 N N . LYS B 1 455 ? 17.546 40.985 21.869 1.00 30.35 473 LYS B N 1
ATOM 7323 C CA . LYS B 1 455 ? 16.962 39.983 20.988 1.00 27.48 473 LYS B CA 1
ATOM 7324 C C . LYS B 1 455 ? 16.971 40.508 19.550 1.00 28.73 473 LYS B C 1
ATOM 7325 O O . LYS B 1 455 ? 15.976 41.031 19.056 1.00 34.47 473 LYS B O 1
ATOM 7328 N N . MET B 1 456 ? 18.093 40.326 18.862 1.00 29.54 474 MET B N 1
ATOM 7329 C CA . MET B 1 456 ? 18.254 40.811 17.498 1.00 28.42 474 MET B CA 1
ATOM 7330 C C . MET B 1 456 ? 17.947 39.763 16.433 1.00 31.49 474 MET B C 1
ATOM 7331 O O . MET B 1 456 ? 17.903 40.097 15.241 1.00 32.14 474 MET B O 1
ATOM 7336 N N . LYS B 1 457 ? 17.749 38.510 16.824 1.00 32.41 475 LYS B N 1
ATOM 7337 C CA . LYS B 1 457 ? 17.639 37.405 15.880 1.00 35.22 475 LYS B CA 1
ATOM 7338 C C . LYS B 1 457 ? 16.415 36.601 16.256 1.00 31.85 475 LYS B C 1
ATOM 7339 O O . LYS B 1 457 ? 16.244 36.249 17.421 1.00 34.82 475 LYS B O 1
ATOM 7345 N N . ALA B 1 458 ? 15.564 36.359 15.273 1.00 36.45 476 ALA B N 1
ATOM 7346 C CA . ALA B 1 458 ? 14.494 35.391 15.392 1.00 37.95 476 ALA B CA 1
ATOM 7347 C C . ALA B 1 458 ? 15.053 33.959 15.402 1.00 38.11 476 ALA B C 1
ATOM 7348 O O . ALA B 1 458 ? 16.174 33.704 14.941 1.00 36.51 476 ALA B O 1
ATOM 7350 N N . PRO B 1 459 ? 14.287 33.012 15.927 1.00 41.44 477 PRO B N 1
ATOM 7351 C CA . PRO B 1 459 ? 14.709 31.598 15.905 1.00 39.62 477 PRO B CA 1
ATOM 7352 C C . PRO B 1 459 ? 15.279 31.115 14.583 1.00 39.93 477 PRO B C 1
ATOM 7353 O O . PRO B 1 459 ? 16.314 30.430 14.564 1.00 45.03 477 PRO B O 1
ATOM 7357 N N . ASP B 1 460 ? 14.628 31.470 13.472 1.00 39.47 478 ASP B N 1
ATOM 7358 C CA . ASP B 1 460 ? 15.078 31.057 12.149 1.00 33.74 478 ASP B CA 1
ATOM 7359 C C . ASP B 1 460 ? 16.236 31.870 11.637 1.00 37.06 478 ASP B C 1
ATOM 7360 O O . ASP B 1 460 ? 16.515 31.810 10.436 1.00 37.56 478 ASP B O 1
ATOM 7365 N N . GLY B 1 461 ? 16.911 32.621 12.507 1.00 40.64 479 GLY B N 1
ATOM 7366 C CA . GLY B 1 461 ? 18.036 33.444 12.119 1.00 41.38 479 GLY B CA 1
ATOM 7367 C C . GLY B 1 461 ? 17.703 34.745 11.412 1.00 40.27 479 GLY B C 1
ATOM 7368 O O . GLY B 1 461 ? 18.625 35.503 11.099 1.00 37.07 479 GLY B O 1
ATOM 7369 N N . GLY B 1 462 ? 16.433 35.027 11.130 1.00 38.48 480 GLY B N 1
ATOM 7370 C CA . GLY B 1 462 ? 16.076 36.311 10.564 1.00 43.10 480 GLY B CA 1
ATOM 7371 C C . GLY B 1 462 ? 16.251 37.451 11.560 1.00 36.24 480 GLY B C 1
ATOM 7372 O O . GLY B 1 462 ? 16.387 37.269 12.769 1.00 32.68 480 GLY B O 1
ATOM 7373 N N . LYS B 1 463 ? 16.238 38.670 11.035 1.00 45.65 481 LYS B N 1
ATOM 7374 C CA . LYS B 1 463 ? 16.417 39.832 11.896 1.00 38.72 481 LYS B CA 1
ATOM 7375 C C . LYS B 1 463 ? 15.174 40.076 12.743 1.00 32.15 481 LYS B C 1
ATOM 7376 O O . LYS B 1 463 ? 14.043 39.947 12.278 1.00 35.18 481 LYS B O 1
ATOM 7382 N N . HIS B 1 464 ? 15.409 40.361 14.014 1.00 32.44 482 HIS B N 1
ATOM 7383 C CA . HIS B 1 464 ? 14.392 40.781 14.974 1.00 34.57 482 HIS B CA 1
ATOM 7384 C C . HIS B 1 464 ? 14.551 42.279 15.207 1.00 29.97 482 HIS B C 1
ATOM 7385 O O . HIS B 1 464 ? 15.475 42.702 15.912 1.00 29.80 482 HIS B O 1
ATOM 7392 N N . THR B 1 465 ? 13.631 43.072 14.651 1.00 34.69 483 THR B N 1
ATOM 7393 C CA . THR B 1 465 ? 13.702 44.535 14.708 1.00 29.64 483 THR B CA 1
ATOM 7394 C C . THR B 1 465 ? 12.666 45.172 15.631 1.00 29.96 483 THR B C 1
ATOM 7395 O O . THR B 1 465 ? 12.310 46.338 15.433 1.00 28.87 483 THR B O 1
ATOM 7399 N N . ALA B 1 466 ? 12.179 44.458 16.631 1.00 27.85 484 ALA B N 1
ATOM 7400 C CA . ALA B 1 466 ? 11.098 44.956 17.459 1.00 26.82 484 ALA B CA 1
ATOM 7401 C C . ALA B 1 466 ? 11.547 45.029 18.903 1.00 26.45 484 ALA B C 1
ATOM 7402 O O . ALA B 1 466 ? 12.587 44.487 19.289 1.00 25.50 484 ALA B O 1
ATOM 7404 N N . HIS B 1 467 ? 10.731 45.731 19.684 1.00 28.90 485 HIS B N 1
ATOM 7405 C CA . HIS B 1 467 ? 10.807 45.677 21.126 1.00 27.49 485 HIS B CA 1
ATOM 7406 C C . HIS B 1 467 ? 10.432 44.277 21.589 1.00 32.20 485 HIS B C 1
ATOM 7407 O O . HIS B 1 467 ? 9.958 43.446 20.812 1.00 26.91 485 HIS B O 1
ATOM 7414 N N . THR B 1 468 ? 10.638 44.041 22.878 1.00 29.28 486 THR B N 1
ATOM 7415 C CA . THR B 1 468 ? 10.497 42.736 23.487 1.00 26.24 486 THR B CA 1
ATOM 7416 C C . THR B 1 468 ? 9.663 42.862 24.749 1.00 28.45 486 THR B C 1
ATOM 7417 O O . THR B 1 468 ? 9.383 43.965 25.232 1.00 24.41 486 THR B O 1
ATOM 7421 N N . CYS B 1 469 ? 9.335 41.687 25.302 1.00 26.34 487 CYS B N 1
ATOM 7422 C CA . CYS B 1 469 ? 8.625 41.550 26.561 1.00 26.39 487 CYS B CA 1
ATOM 7423 C C . CYS B 1 469 ? 9.550 41.191 27.711 1.00 29.22 487 CYS B C 1
ATOM 7424 O O . CYS B 1 469 ? 9.075 40.778 28.781 1.00 35.49 487 CYS B O 1
ATOM 7427 N N . TYR B 1 470 ? 10.855 41.305 27.515 1.00 30.37 488 TYR B N 1
ATOM 7428 C CA . TYR B 1 470 ? 11.771 40.989 28.598 1.00 29.00 488 TYR B CA 1
ATOM 7429 C C . TYR B 1 470 ? 11.704 42.050 29.675 1.00 24.96 488 TYR B C 1
ATOM 7430 O O . TYR B 1 470 ? 11.221 43.161 29.465 1.00 26.66 488 TYR B O 1
ATOM 7439 N N . ARG B 1 471 ? 12.197 41.684 30.846 1.00 23.13 489 ARG B N 1
ATOM 7440 C CA . ARG B 1 471 ? 12.327 42.641 31.914 1.00 27.82 489 ARG B CA 1
ATOM 7441 C C . ARG B 1 471 ? 13.482 43.598 31.617 1.00 28.00 489 ARG B C 1
ATOM 7442 O O . ARG B 1 471 ? 14.323 43.346 30.746 1.00 24.96 489 ARG B O 1
ATOM 7447 N N . VAL B 1 472 ? 13.531 44.694 32.363 1.00 21.74 490 VAL B N 1
ATOM 7448 C CA . VAL B 1 472 ? 14.621 45.656 32.230 1.00 25.15 490 VAL B CA 1
ATOM 7449 C C . VAL B 1 472 ? 15.316 45.754 33.577 1.00 32.71 490 VAL B C 1
ATOM 7450 O O . VAL B 1 472 ? 14.721 45.452 34.621 1.00 25.72 490 VAL B O 1
ATOM 7454 N N . PRO B 1 473 ? 16.573 46.180 33.600 1.00 26.64 491 PRO B N 1
ATOM 7455 C CA . PRO B 1 473 ? 17.277 46.315 34.874 1.00 26.41 491 PRO B CA 1
ATOM 7456 C C . PRO B 1 473 ? 16.804 47.546 35.625 1.00 29.23 491 PRO B C 1
ATOM 7457 O O . PRO B 1 473 ? 16.180 48.443 35.062 1.00 31.86 491 PRO B O 1
ATOM 7461 N N . LEU B 1 474 ? 17.052 47.530 36.936 1.00 26.74 492 LEU B N 1
ATOM 7462 C CA . LEU B 1 474 ? 17.097 48.733 37.756 1.00 29.06 492 LEU B CA 1
ATOM 7463 C C . LEU B 1 474 ? 18.296 48.572 38.679 1.00 33.63 492 LEU B C 1
ATOM 7464 O O . LEU B 1 474 ? 18.348 47.624 39.469 1.00 33.12 492 LEU B O 1
ATOM 7469 N N . THR B 1 475 ? 19.279 49.449 38.546 1.00 25.82 493 THR B N 1
ATOM 7470 C CA . THR B 1 475 ? 20.465 49.395 39.380 1.00 29.91 493 THR B CA 1
ATOM 7471 C C . THR B 1 475 ? 20.414 50.489 40.423 1.00 24.67 493 THR B C 1
ATOM 7472 O O . THR B 1 475 ? 19.610 51.418 40.353 1.00 30.94 493 THR B O 1
ATOM 7476 N N . LEU B 1 476 ? 21.327 50.388 41.381 1.00 26.02 494 LEU B N 1
ATOM 7477 C CA . LEU B 1 476 ? 21.467 51.430 42.394 1.00 30.27 494 LEU B CA 1
ATOM 7478 C C . LEU B 1 476 ? 22.873 51.350 42.967 1.00 35.65 494 LEU B C 1
ATOM 7479 O O . LEU B 1 476 ? 23.250 50.316 43.528 1.00 32.74 494 LEU B O 1
ATOM 7484 N N . SER B 1 477 ? 23.651 52.426 42.821 1.00 34.62 495 SER B N 1
ATOM 7485 C CA . SER B 1 477 ? 25.003 52.432 43.357 1.00 34.12 495 SER B CA 1
ATOM 7486 C C . SER B 1 477 ? 25.041 52.710 44.854 1.00 34.50 495 SER B C 1
ATOM 7487 O O . SER B 1 477 ? 26.075 52.477 45.476 1.00 35.07 495 SER B O 1
ATOM 7490 N N . HIS B 1 478 ? 23.958 53.190 45.451 1.00 34.82 496 HIS B N 1
ATOM 7491 C CA . HIS B 1 478 ? 23.964 53.479 46.879 1.00 34.73 496 HIS B CA 1
ATOM 7492 C C . HIS B 1 478 ? 23.904 52.179 47.678 1.00 44.53 496 HIS B C 1
ATOM 7493 O O . HIS B 1 478 ? 22.948 51.405 47.520 1.00 46.56 496 HIS B O 1
ATOM 7500 N N . PRO B 1 479 ? 24.894 51.888 48.532 1.00 46.22 497 PRO B N 1
ATOM 7501 C CA . PRO B 1 479 ? 24.877 50.607 49.258 1.00 39.82 497 PRO B CA 1
ATOM 7502 C C . PRO B 1 479 ? 23.938 50.595 50.454 1.00 46.36 497 PRO B C 1
ATOM 7503 O O . PRO B 1 479 ? 23.581 49.504 50.921 1.00 50.75 497 PRO B O 1
ATOM 7507 N N . GLY B 1 480 ? 23.522 51.768 50.945 1.00 40.02 498 GLY B N 1
ATOM 7508 C CA . GLY B 1 480 ? 22.614 51.906 52.072 1.00 41.63 498 GLY B CA 1
ATOM 7509 C C . GLY B 1 480 ? 21.178 51.460 51.847 1.00 42.35 498 GLY B C 1
ATOM 7510 O O . GLY B 1 480 ? 20.327 51.706 52.702 1.00 47.92 498 GLY B O 1
ATOM 7511 N N . PHE B 1 481 ? 20.896 50.797 50.727 1.00 40.82 499 PHE B N 1
ATOM 7512 C CA . PHE B 1 481 ? 19.550 50.359 50.380 1.00 39.77 499 PHE B CA 1
ATOM 7513 C C . PHE B 1 481 ? 19.661 48.996 49.715 1.00 43.93 499 PHE B C 1
ATOM 7514 O O . PHE B 1 481 ? 20.652 48.714 49.028 1.00 45.35 499 PHE B O 1
ATOM 7522 N N . LYS B 1 482 ? 18.646 48.149 49.933 1.00 34.96 500 LYS B N 1
ATOM 7523 C CA . LYS B 1 482 ? 18.545 46.845 49.295 1.00 38.14 500 LYS B CA 1
ATOM 7524 C C . LYS B 1 482 ? 17.236 46.789 48.518 1.00 39.01 500 LYS B C 1
ATOM 7525 O O . LYS B 1 482 ? 16.234 47.372 48.932 1.00 47.71 500 LYS B O 1
ATOM 7527 N N . PHE B 1 483 ? 17.244 46.100 47.386 1.00 39.30 501 PHE B N 1
ATOM 7528 C CA . PHE B 1 483 ? 16.029 45.959 46.603 1.00 39.24 501 PHE B CA 1
ATOM 7529 C C . PHE B 1 483 ? 15.141 44.866 47.191 1.00 41.27 501 PHE B C 1
ATOM 7530 O O . PHE B 1 483 ? 15.618 43.854 47.706 1.00 41.23 501 PHE B O 1
ATOM 7538 N N . VAL B 1 484 ? 13.837 45.078 47.075 1.00 42.97 502 VAL B N 1
ATOM 7539 C CA . VAL B 1 484 ? 12.807 44.169 47.568 1.00 42.62 502 VAL B CA 1
ATOM 7540 C C . VAL B 1 484 ? 11.656 44.198 46.575 1.00 44.36 502 VAL B C 1
ATOM 7541 O O . VAL B 1 484 ? 11.257 45.274 46.121 1.00 45.68 502 VAL B O 1
ATOM 7545 N N . ASP B 1 485 ? 11.101 43.033 46.249 1.00 44.85 503 ASP B N 1
ATOM 7546 C CA . ASP B 1 485 ? 9.903 43.006 45.415 1.00 41.53 503 ASP B CA 1
ATOM 7547 C C . ASP B 1 485 ? 8.702 43.562 46.179 1.00 44.42 503 ASP B C 1
ATOM 7548 O O . ASP B 1 485 ? 8.688 43.561 47.409 1.00 47.17 503 ASP B O 1
ATOM 7553 N N . PRO B 1 486 ? 7.685 44.055 45.472 1.00 40.28 504 PRO B N 1
ATOM 7554 C CA . PRO B 1 486 ? 6.392 44.293 46.122 1.00 41.60 504 PRO B CA 1
ATOM 7555 C C . PRO B 1 486 ? 5.727 42.981 46.515 1.00 44.15 504 PRO B C 1
ATOM 7556 O O . PRO B 1 486 ? 6.071 41.894 46.036 1.00 42.88 504 PRO B O 1
ATOM 7560 N N . ALA B 1 487 ? 4.739 43.098 47.398 1.00 41.71 505 ALA B N 1
ATOM 7561 C CA . ALA B 1 487 ? 4.141 41.895 47.980 1.00 47.60 505 ALA B CA 1
ATOM 7562 C C . ALA B 1 487 ? 3.269 41.145 46.980 1.00 49.55 505 ALA B C 1
ATOM 7563 O O . ALA B 1 487 ? 3.325 39.909 46.899 1.00 53.58 505 ALA B O 1
ATOM 7565 N N . ASP B 1 488 ? 2.481 41.875 46.191 1.00 47.92 506 ASP B N 1
ATOM 7566 C CA . ASP B 1 488 ? 1.407 41.296 45.393 1.00 45.27 506 ASP B CA 1
ATOM 7567 C C . ASP B 1 488 ? 1.696 41.225 43.897 1.00 46.38 506 ASP B C 1
ATOM 7568 O O . ASP B 1 488 ? 0.835 40.750 43.143 1.00 44.73 506 ASP B O 1
ATOM 7573 N N . ARG B 1 489 ? 2.857 41.697 43.435 1.00 38.87 507 ARG B N 1
ATOM 7574 C CA . ARG B 1 489 ? 3.096 41.774 41.997 1.00 32.91 507 ARG B CA 1
ATOM 7575 C C . ARG B 1 489 ? 4.587 41.884 41.696 1.00 30.05 507 ARG B C 1
ATOM 7576 O O . ARG B 1 489 ? 5.404 42.194 42.563 1.00 31.82 507 ARG B O 1
ATOM 7584 N N . HIS B 1 490 ? 4.928 41.603 40.449 1.00 34.20 508 HIS B N 1
ATOM 7585 C CA . HIS B 1 490 ? 6.252 41.932 39.962 1.00 28.64 508 HIS B CA 1
ATOM 7586 C C . HIS B 1 490 ? 6.539 43.429 40.142 1.00 30.76 508 HIS B C 1
ATOM 7587 O O . HIS B 1 490 ? 5.628 44.261 40.066 1.00 32.13 508 HIS B O 1
ATOM 7594 N N . PRO B 1 491 ? 7.786 43.807 40.407 1.00 31.43 509 PRO B N 1
ATOM 7595 C CA . PRO B 1 491 ? 8.138 45.220 40.282 1.00 31.43 509 PRO B CA 1
ATOM 7596 C C . PRO B 1 491 ? 8.020 45.631 38.826 1.00 30.14 509 PRO B C 1
ATOM 7597 O O . PRO B 1 491 ? 8.131 44.802 37.923 1.00 28.45 509 PRO B O 1
ATOM 7601 N N . ALA B 1 492 ? 7.788 46.926 38.601 1.00 31.65 510 ALA B N 1
ATOM 7602 C CA . ALA B 1 492 ? 7.592 47.420 37.245 1.00 29.15 510 ALA B CA 1
ATOM 7603 C C . ALA B 1 492 ? 8.000 48.894 37.157 1.00 25.09 510 ALA B C 1
ATOM 7604 O O . ALA B 1 492 ? 8.375 49.525 38.148 1.00 27.83 510 ALA B O 1
ATOM 7606 N N . LEU B 1 493 ? 7.930 49.439 35.937 1.00 23.42 511 LEU B N 1
ATOM 7607 C CA . LEU B 1 493 ? 8.349 50.813 35.714 1.00 27.65 511 LEU B CA 1
ATOM 7608 C C . LEU B 1 493 ? 7.605 51.778 36.602 1.00 26.77 511 LEU B C 1
ATOM 7609 O O . LEU B 1 493 ? 8.163 52.811 36.966 1.00 25.18 511 LEU B O 1
ATOM 7614 N N . CYS B 1 494 ? 6.343 51.469 36.951 1.00 26.37 512 CYS B N 1
ATOM 7615 C CA . CYS B 1 494 ? 5.602 52.349 37.853 1.00 27.51 512 CYS B CA 1
ATOM 7616 C C . CYS B 1 494 ? 6.275 52.491 39.202 1.00 27.23 512 CYS B C 1
ATOM 7617 O O . CYS B 1 494 ? 5.897 53.386 39.974 1.00 27.80 512 CYS B O 1
ATOM 7620 N N . ASP B 1 495 ? 7.247 51.632 39.511 1.00 24.85 513 ASP B N 1
ATOM 7621 C CA . ASP B 1 495 ? 7.917 51.667 40.804 1.00 24.98 513 ASP B CA 1
ATOM 7622 C C . ASP B 1 495 ? 9.208 52.474 40.814 1.00 34.39 513 ASP B C 1
ATOM 7623 O O . ASP B 1 495 ? 9.780 52.666 41.899 1.00 28.32 513 ASP B O 1
ATOM 7628 N N . VAL B 1 496 ? 9.673 52.968 39.654 1.00 29.86 514 VAL B N 1
ATOM 7629 C CA . VAL B 1 496 ? 10.978 53.629 39.609 1.00 27.87 514 VAL B CA 1
ATOM 7630 C C . VAL B 1 496 ? 10.922 54.981 40.305 1.00 23.42 514 VAL B C 1
ATOM 7631 O O . VAL B 1 496 ? 11.783 55.310 41.134 1.00 27.01 514 VAL B O 1
ATOM 7635 N N . ALA B 1 497 ? 9.918 55.790 39.976 1.00 23.95 515 ALA B N 1
ATOM 7636 C CA . ALA B 1 497 ? 9.820 57.115 40.585 1.00 25.52 515 ALA B CA 1
ATOM 7637 C C . ALA B 1 497 ? 9.612 57.067 42.091 1.00 27.06 515 ALA B C 1
ATOM 7638 O O . ALA B 1 497 ? 10.234 57.879 42.804 1.00 26.82 515 ALA B O 1
ATOM 7640 N N . PRO B 1 498 ? 8.720 56.226 42.633 1.00 29.65 516 PRO B N 1
ATOM 7641 C CA . PRO B 1 498 ? 8.673 56.069 44.097 1.00 30.81 516 PRO B CA 1
ATOM 7642 C C . PRO B 1 498 ? 10.019 55.694 44.686 1.00 34.13 516 PRO B C 1
ATOM 7643 O O . PRO B 1 498 ? 10.433 56.300 45.678 1.00 36.03 516 PRO B O 1
ATOM 7647 N N . THR B 1 499 ? 10.738 54.752 44.065 1.00 31.68 517 THR B N 1
ATOM 7648 C CA . THR B 1 499 ? 12.063 54.372 44.556 1.00 32.07 517 THR B CA 1
ATOM 7649 C C . THR B 1 499 ? 13.035 55.556 44.520 1.00 32.46 517 THR B C 1
ATOM 7650 O O . THR B 1 499 ? 13.736 55.830 45.501 1.00 31.70 517 THR B O 1
ATOM 7654 N N . VAL B 1 500 ? 13.093 56.277 43.397 1.00 32.73 518 VAL B N 1
ATOM 7655 C CA . VAL B 1 500 ? 13.928 57.479 43.344 1.00 31.17 518 VAL B CA 1
ATOM 7656 C C . VAL B 1 500 ? 13.650 58.385 44.534 1.00 30.65 518 VAL B C 1
ATOM 7657 O O . VAL B 1 500 ? 14.574 58.899 45.177 1.00 34.52 518 VAL B O 1
ATOM 7661 N N . LEU B 1 501 ? 12.372 58.646 44.816 1.00 32.60 519 LEU B N 1
ATOM 7662 C CA . LEU B 1 501 ? 12.052 59.617 45.863 1.00 35.02 519 LEU B CA 1
ATOM 7663 C C . LEU B 1 501 ? 12.443 59.102 47.237 1.00 31.68 519 LEU B C 1
ATOM 7664 O O . LEU B 1 501 ? 12.893 59.871 48.096 1.00 36.80 519 LEU B O 1
ATOM 7669 N N . ALA B 1 502 ? 12.216 57.817 47.485 1.00 31.51 520 ALA B N 1
ATOM 7670 C CA . ALA B 1 502 ? 12.654 57.216 48.736 1.00 36.45 520 ALA B CA 1
ATOM 7671 C C . ALA B 1 502 ? 14.133 57.501 48.979 1.00 37.77 520 ALA B C 1
ATOM 7672 O O . ALA B 1 502 ? 14.528 57.966 50.056 1.00 41.51 520 ALA B O 1
ATOM 7674 N N . ILE B 1 503 ? 14.962 57.265 47.962 1.00 38.92 521 ILE B N 1
ATOM 7675 C CA . ILE B 1 503 ? 16.404 57.437 48.102 1.00 34.05 521 ILE B CA 1
ATOM 7676 C C . ILE B 1 503 ? 16.745 58.894 48.302 1.00 32.78 521 ILE B C 1
ATOM 7677 O O . ILE B 1 503 ? 17.593 59.241 49.129 1.00 37.16 521 ILE B O 1
ATOM 7682 N N . MET B 1 504 ? 16.091 59.771 47.552 1.00 36.17 522 MET B N 1
ATOM 7683 C CA . MET B 1 504 ? 16.340 61.195 47.693 1.00 37.67 522 MET B CA 1
ATOM 7684 C C . MET B 1 504 ? 15.919 61.725 49.055 1.00 39.60 522 MET B C 1
ATOM 7685 O O . MET B 1 504 ? 16.331 62.824 49.431 1.00 39.94 522 MET B O 1
ATOM 7690 N N . GLY B 1 505 ? 15.090 60.987 49.790 1.00 43.58 523 GLY B N 1
ATOM 7691 C CA . GLY B 1 505 ? 14.582 61.469 51.059 1.00 40.10 523 GLY B CA 1
ATOM 7692 C C . GLY B 1 505 ? 13.356 62.340 50.951 1.00 43.54 523 GLY B C 1
ATOM 7693 O O . GLY B 1 505 ? 13.118 63.172 51.832 1.00 41.67 523 GLY B O 1
ATOM 7694 N N . LEU B 1 506 ? 12.576 62.175 49.911 1.00 38.33 524 LEU B N 1
ATOM 7695 C CA . LEU B 1 506 ? 11.463 63.055 49.687 1.00 38.33 524 LEU B CA 1
ATOM 7696 C C . LEU B 1 506 ? 10.165 62.285 49.846 1.00 34.37 524 LEU B C 1
ATOM 7697 O O . LEU B 1 506 ? 1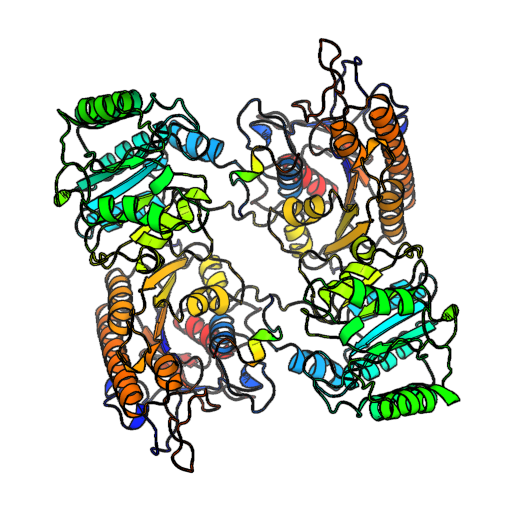0.132 61.070 49.653 1.00 34.67 524 LEU B O 1
ATOM 7702 N N . PRO B 1 507 ? 9.080 62.965 50.188 1.00 32.84 525 PRO B N 1
ATOM 7703 C CA . PRO B 1 507 ? 7.789 62.284 50.316 1.00 29.53 525 PRO B CA 1
ATOM 7704 C C . PRO B 1 507 ? 7.272 61.807 48.963 1.00 35.75 525 PRO B C 1
ATOM 7705 O O . PRO B 1 507 ? 7.693 62.269 47.899 1.00 40.57 525 PRO B O 1
ATOM 7709 N N . GLN B 1 508 ? 6.358 60.856 49.019 1.00 32.45 526 GLN B N 1
ATOM 7710 C CA . GLN B 1 508 ? 5.709 60.323 47.828 1.00 32.48 526 GLN B CA 1
ATOM 7711 C C . GLN B 1 508 ? 4.309 60.883 47.747 1.00 35.28 526 GLN B C 1
ATOM 7712 O O . GLN B 1 508 ? 3.598 60.877 48.760 1.00 39.73 526 GLN B O 1
ATOM 7718 N N . PRO B 1 509 ? 3.866 61.371 46.593 1.00 33.22 527 PRO B N 1
ATOM 7719 C CA . PRO B 1 509 ? 2.508 61.914 46.506 1.00 37.31 527 PRO B CA 1
ATOM 7720 C C . PRO B 1 509 ? 1.476 60.805 46.439 1.00 34.61 527 PRO B C 1
ATOM 7721 O O . PRO B 1 509 ? 1.750 59.683 46.003 1.00 35.84 527 PRO B O 1
ATOM 7725 N N . ALA B 1 510 ? 0.268 61.156 46.881 1.00 37.11 528 ALA B N 1
ATOM 7726 C CA . ALA B 1 510 ? -0.855 60.234 46.837 1.00 37.62 528 ALA B CA 1
ATOM 7727 C C . ALA B 1 510 ? -1.021 59.642 45.459 1.00 32.42 528 ALA B C 1
ATOM 7728 O O . ALA B 1 510 ? -1.254 58.442 45.317 1.00 34.30 528 ALA B O 1
ATOM 7730 N N . GLU B 1 511 ? -0.936 60.472 44.428 1.00 32.19 529 GLU B N 1
ATOM 7731 C CA . GLU B 1 511 ? -1.248 60.010 43.079 1.00 35.00 529 GLU B CA 1
ATOM 7732 C C . GLU B 1 511 ? -0.248 59.008 42.524 1.00 29.61 529 GLU B C 1
ATOM 7733 O O . GLU B 1 511 ? -0.554 58.372 41.509 1.00 32.14 529 GLU B O 1
ATOM 7739 N N . MET B 1 512 ? 0.930 58.850 43.125 1.00 29.59 530 MET B N 1
ATOM 7740 C CA . MET B 1 512 ? 1.842 57.796 42.683 1.00 28.18 530 MET B CA 1
ATOM 7741 C C . MET B 1 512 ? 1.421 56.513 43.392 1.00 34.90 530 MET B C 1
ATOM 7742 O O . MET B 1 512 ? 1.746 56.300 44.561 1.00 32.84 530 MET B O 1
ATOM 7747 N N . THR B 1 513 ? 0.679 55.659 42.700 1.00 30.16 531 THR B N 1
ATOM 7748 C CA . THR B 1 513 ? 0.243 54.398 43.289 1.00 31.13 531 THR B CA 1
ATOM 7749 C C . THR B 1 513 ? 1.263 53.289 43.124 1.00 39.27 531 THR B C 1
ATOM 7750 O O . THR B 1 513 ? 1.023 52.187 43.608 1.00 29.10 531 THR B O 1
ATOM 7754 N N . GLY B 1 514 ? 2.368 53.533 42.414 1.00 35.70 532 GLY B N 1
ATOM 7755 C CA . GLY B 1 514 ? 3.510 52.660 42.528 1.00 28.31 532 GLY B CA 1
ATOM 7756 C C . GLY B 1 514 ? 4.114 52.706 43.926 1.00 28.38 532 GLY B C 1
ATOM 7757 O O . GLY B 1 514 ? 3.824 53.573 44.752 1.00 34.48 532 GLY B O 1
ATOM 7758 N N . VAL B 1 515 ? 5.006 51.760 44.179 1.00 32.67 533 VAL B N 1
ATOM 7759 C CA . VAL B 1 515 ? 5.656 51.628 45.475 1.00 33.25 533 VAL B CA 1
ATOM 7760 C C . VAL B 1 515 ? 7.166 51.611 45.294 1.00 32.84 533 VAL B C 1
ATOM 7761 O O . VAL B 1 515 ? 7.692 51.121 44.286 1.00 30.16 533 VAL B O 1
ATOM 7765 N N . SER B 1 516 ? 7.857 52.146 46.295 1.00 32.02 534 SER B N 1
ATOM 7766 C CA . SER B 1 516 ? 9.304 52.024 46.373 1.00 35.96 534 SER B CA 1
ATOM 7767 C C . SER B 1 516 ? 9.690 50.561 46.560 1.00 37.30 534 SER B C 1
ATOM 7768 O O . SER B 1 516 ? 9.039 49.829 47.302 1.00 35.13 534 SER B O 1
ATOM 7771 N N . ILE B 1 517 ? 10.759 50.134 45.895 1.00 34.16 535 ILE B N 1
ATOM 7772 C CA . ILE B 1 517 ? 11.189 48.744 45.994 1.00 30.55 535 ILE B CA 1
ATOM 7773 C C . ILE B 1 517 ? 12.593 48.712 46.570 1.00 36.42 535 ILE B C 1
ATOM 7774 O O . ILE B 1 517 ? 13.446 47.940 46.122 1.00 33.11 535 ILE B O 1
ATOM 7779 N N . VAL B 1 518 ? 12.836 49.545 47.580 1.00 40.60 536 VAL B N 1
ATOM 7780 C CA . VAL B 1 518 ? 14.058 49.456 48.371 1.00 44.91 536 VAL B CA 1
ATOM 7781 C C . VAL B 1 518 ? 13.741 49.617 49.859 1.00 42.17 536 VAL B C 1
ATOM 7782 O O . VAL B 1 518 ? 12.759 50.261 50.237 1.00 39.47 536 VAL B O 1
ATOM 7786 N N . GLN B 1 519 ? 14.611 49.039 50.699 1.00 49.77 537 GLN B N 1
ATOM 7787 C CA . GLN B 1 519 ? 14.629 49.236 52.148 1.00 47.82 537 GLN B CA 1
ATOM 7788 C C . GLN B 1 519 ? 15.961 49.841 52.574 1.00 41.89 537 GLN B C 1
ATOM 7789 O O . GLN B 1 519 ? 17.016 49.367 52.140 1.00 42.40 537 GLN B O 1
ATOM 7795 N N . LYS B 1 520 ? 15.921 50.847 53.457 1.00 44.81 538 LYS B N 1
ATOM 7796 C CA . LYS B 1 520 ? 17.155 51.348 54.059 1.00 45.89 538 LYS B CA 1
ATOM 7797 C C . LYS B 1 520 ? 17.763 50.244 54.934 1.00 48.17 538 LYS B C 1
ATOM 7798 O O . LYS B 1 520 ? 17.193 49.164 55.097 1.00 55.23 538 LYS B O 1
ATOM 7800 N N . ILE B 1 521 ? 18.963 50.481 55.454 1.00 56.23 539 ILE B N 1
ATOM 7801 C CA . ILE B 1 521 ? 19.626 49.445 56.262 1.00 52.49 539 ILE B CA 1
ATOM 7802 C C . ILE B 1 521 ? 20.220 50.010 57.565 1.00 57.01 539 ILE B C 1
ATOM 7803 O O . ILE B 1 521 ? 20.044 49.435 58.659 1.00 54.33 539 ILE B O 1
ATOM 7823 N N . ASP C 2 3 ? -0.426 80.736 21.754 1.00 30.62 2 ASP C N 1
ATOM 7824 C CA . ASP C 2 3 ? 0.379 79.670 22.328 1.00 28.37 2 ASP C CA 1
ATOM 7825 C C . ASP C 2 3 ? 0.535 79.797 23.823 1.00 32.63 2 ASP C C 1
ATOM 7826 O O . ASP C 2 3 ? 0.629 78.785 24.511 1.00 32.13 2 ASP C O 1
ATOM 7831 N N . TYR C 2 4 ? 0.577 81.030 24.330 1.00 29.07 3 TYR C N 1
ATOM 7832 C CA . TYR C 2 4 ? 0.702 81.236 25.763 1.00 26.05 3 TYR C CA 1
ATOM 7833 C C . TYR C 2 4 ? 0.019 82.538 26.167 1.00 28.67 3 TYR C C 1
ATOM 7834 O O . TYR C 2 4 ? -0.079 83.477 25.362 1.00 29.47 3 TYR C O 1
ATOM 7843 N N . PRO C 2 5 ? -0.487 82.610 27.390 1.00 26.21 4 PRO C N 1
ATOM 7844 C CA . PRO C 2 5 ? -1.208 83.816 27.817 1.00 29.38 4 PRO C CA 1
ATOM 7845 C C . PRO C 2 5 ? -0.307 85.033 27.782 1.00 28.54 4 PRO C C 1
ATOM 7846 O O . PRO C 2 5 ? 0.776 85.038 28.365 1.00 29.87 4 PRO C O 1
ATOM 7850 N N . GLY C 2 6 ? -0.774 86.078 27.114 1.00 28.00 5 GLY C N 1
ATOM 7851 C CA . GLY C 2 6 ? -0.008 87.289 26.992 1.00 26.09 5 GLY C CA 1
ATOM 7852 C C . GLY C 2 6 ? 0.858 87.359 25.755 1.00 30.57 5 GLY C C 1
ATOM 7853 O O . GLY C 2 6 ? 1.518 88.384 25.548 1.00 27.94 5 GLY C O 1
ATOM 7854 N N . ASP C 2 7 ? 0.860 86.322 24.917 1.00 23.40 6 ASP C N 1
ATOM 7855 C CA . ASP C 2 7 ? 1.650 86.367 23.698 1.00 26.03 6 ASP C CA 1
ATOM 7856 C C . ASP C 2 7 ? 1.017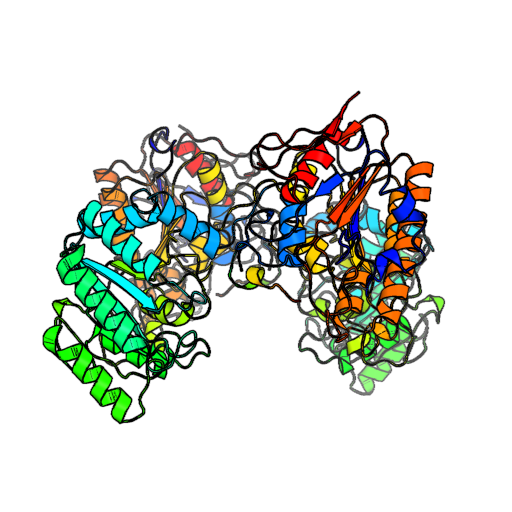 87.354 22.721 1.00 29.69 6 ASP C C 1
ATOM 7857 O O . ASP C 2 7 ? 0.009 88.007 23.016 1.00 20.38 6 ASP C O 1
ATOM 7862 N N . PHE C 2 8 ? 1.669 87.504 21.561 1.00 25.47 7 PHE C N 1
ATOM 7863 C CA . PHE C 2 8 ? 1.335 88.600 20.662 1.00 25.04 7 PHE C CA 1
ATOM 7864 C C . PHE C 2 8 ? -0.110 88.546 20.171 1.00 27.39 7 PHE C C 1
ATOM 7865 O O . PHE C 2 8 ? -0.670 89.586 19.815 1.00 26.56 7 PHE C O 1
ATOM 7873 N N . CYS C 2 9 ? -0.725 87.366 20.126 1.00 26.63 8 CYS C N 1
ATOM 7874 C CA . CYS C 2 9 ? -2.081 87.289 19.586 1.00 30.13 8 CYS C CA 1
ATOM 7875 C C . CYS C 2 9 ? -3.109 87.953 20.497 1.00 27.72 8 CYS C C 1
ATOM 7876 O O . CYS C 2 9 ? -4.204 88.283 20.029 1.00 29.28 8 CYS C O 1
ATOM 7879 N N . TYR C 2 10 ? -2.777 88.161 21.776 1.00 24.67 9 TYR C N 1
ATOM 7880 C CA . TYR C 2 10 ? -3.689 88.779 22.731 1.00 27.99 9 TYR C CA 1
ATOM 7881 C C . TYR C 2 10 ? -3.781 90.288 22.578 1.00 27.53 9 TYR C C 1
ATOM 7882 O O . TYR C 2 10 ? -4.712 90.890 23.105 1.00 24.98 9 TYR C O 1
ATOM 7891 N N . LEU C 2 11 ? -2.847 90.904 21.865 1.00 28.95 10 LEU C N 1
ATOM 7892 C CA . LEU C 2 11 ? -2.868 92.350 21.683 1.00 30.11 10 LEU C CA 1
ATOM 7893 C C . LEU C 2 11 ? -4.189 92.838 21.104 1.00 31.80 10 LEU C C 1
ATOM 7894 O O . LEU C 2 11 ? -4.775 93.809 21.601 1.00 31.20 10 LEU C O 1
ATOM 7899 N N . TYR C 2 12 ? -4.651 92.195 20.025 1.00 29.48 11 TYR C N 1
ATOM 7900 C CA . TYR C 2 12 ? -5.913 92.523 19.381 1.00 33.34 11 TYR C CA 1
ATOM 7901 C C . TYR C 2 12 ? -6.929 91.387 19.355 1.00 31.24 11 TYR C C 1
ATOM 7902 O O . TYR C 2 12 ? -8.106 91.653 19.113 1.00 34.95 11 TYR C O 1
ATOM 7911 N N . GLY C 2 13 ? -6.511 90.134 19.566 1.00 33.92 12 GLY C N 1
ATOM 7912 C CA . GLY C 2 13 ? -7.446 89.006 19.614 1.00 26.70 12 GLY C CA 1
ATOM 7913 C C . GLY C 2 13 ? -8.023 88.699 18.244 1.00 28.15 12 GLY C C 1
ATOM 7914 O O . GLY C 2 13 ? -7.487 89.071 17.204 1.00 27.58 12 GLY C O 1
ATOM 7915 N N . THR C 2 14 ? -9.162 88.012 18.258 1.00 27.44 13 THR C N 1
ATOM 7916 C CA . THR C 2 14 ? -9.835 87.682 17.007 1.00 30.67 13 THR C CA 1
ATOM 7917 C C . THR C 2 14 ? -10.531 88.893 16.413 1.00 32.11 13 THR C C 1
ATOM 7918 O O . THR C 2 14 ? -10.571 89.053 15.189 1.00 33.17 13 THR C O 1
ATOM 7922 N N . CYS C 2 15 ? -11.113 89.739 17.253 1.00 34.74 14 CYS C N 1
ATOM 7923 C CA . CYS C 2 15 ? -11.967 90.811 16.750 1.00 31.81 14 CYS C CA 1
ATOM 7924 C C . CYS C 2 15 ? -11.742 92.153 17.456 1.00 36.51 14 CYS C C 1
ATOM 7925 O O . CYS C 2 15 ? -12.599 93.024 17.416 1.00 38.54 14 CYS C O 1
ATOM 7944 N N . ASP D 2 3 ? -2.927 62.375 21.964 1.00 33.42 2 ASP D N 1
ATOM 7945 C CA . ASP D 2 3 ? -3.779 63.442 22.507 1.00 26.14 2 ASP D CA 1
ATOM 7946 C C . ASP D 2 3 ? -3.928 63.372 24.026 1.00 30.95 2 ASP D C 1
ATOM 7947 O O . ASP D 2 3 ? -3.986 64.409 24.694 1.00 31.52 2 ASP D O 1
ATOM 7952 N N . TYR D 2 4 ? -4.010 62.162 24.585 1.00 29.92 3 TYR D N 1
ATOM 7953 C CA . TYR D 2 4 ? -4.128 62.009 26.033 1.00 29.16 3 TYR D CA 1
ATOM 7954 C C . TYR D 2 4 ? -3.408 60.736 26.453 1.00 25.61 3 TYR D C 1
ATOM 7955 O O . TYR D 2 4 ? -3.379 59.760 25.694 1.00 28.50 3 TYR D O 1
ATOM 7964 N N . PRO D 2 5 ? -2.810 60.720 27.642 1.00 27.32 4 PRO D N 1
ATOM 7965 C CA . PRO D 2 5 ? -2.158 59.504 28.123 1.00 30.83 4 PRO D CA 1
ATOM 7966 C C . PRO D 2 5 ? -3.090 58.319 28.083 1.00 29.04 4 PRO D C 1
ATOM 7967 O O . PRO D 2 5 ? -4.169 58.356 28.662 1.00 32.22 4 PRO D O 1
ATOM 7971 N N . GLY D 2 6 ? -2.696 57.277 27.368 1.00 28.86 5 GLY D N 1
ATOM 7972 C CA . GLY D 2 6 ? -3.476 56.062 27.319 1.00 27.54 5 GLY D CA 1
ATOM 7973 C C . GLY D 2 6 ? -4.213 55.840 26.027 1.00 31.03 5 GLY D C 1
ATOM 7974 O O . GLY D 2 6 ? -4.891 54.804 25.899 1.00 27.59 5 GLY D O 1
ATOM 7975 N N . ASP D 2 7 ? -4.102 56.753 25.060 1.00 25.67 6 ASP D N 1
ATOM 7976 C CA . ASP D 2 7 ? -4.969 56.683 23.895 1.00 21.07 6 ASP D CA 1
ATOM 7977 C C . ASP D 2 7 ? -4.359 55.713 22.895 1.00 23.57 6 ASP D C 1
ATOM 7978 O O . ASP D 2 7 ? -3.321 55.100 23.149 1.00 25.73 6 ASP D O 1
ATOM 7983 N N . PHE D 2 8 ? -5.035 55.536 21.756 1.00 21.44 7 PHE D N 1
ATOM 7984 C CA . PHE D 2 8 ? -4.696 54.434 20.875 1.00 25.09 7 PHE D CA 1
ATOM 7985 C C . PHE D 2 8 ? -3.240 54.460 20.428 1.00 27.90 7 PHE D C 1
ATOM 7986 O O . PHE D 2 8 ? -2.688 53.408 20.090 1.00 25.50 7 PHE D O 1
ATOM 7994 N N . CYS D 2 9 ? -2.606 55.637 20.389 1.00 24.69 8 CYS D N 1
ATOM 7995 C CA . CYS D 2 9 ? -1.243 55.715 19.858 1.00 28.44 8 CYS D CA 1
ATOM 7996 C C . CYS D 2 9 ? -0.227 55.083 20.797 1.00 25.73 8 CYS D C 1
ATOM 7997 O O . CYS D 2 9 ? 0.832 54.653 20.338 1.00 28.85 8 CYS D O 1
ATOM 8000 N N . TYR D 2 10 ? -0.517 55.022 22.106 1.00 25.86 9 TYR D N 1
ATOM 8001 C CA . TYR D 2 10 ? 0.359 54.348 23.062 1.00 26.79 9 TYR D CA 1
ATOM 8002 C C . TYR D 2 10 ? 0.396 52.824 22.900 1.00 27.87 9 TYR D C 1
ATOM 8003 O O . TYR D 2 10 ? 1.248 52.174 23.527 1.00 25.57 9 TYR D O 1
ATOM 8012 N N . LEU D 2 11 ? -0.498 52.220 22.115 1.00 33.48 10 LEU D N 1
ATOM 8013 C CA . LEU D 2 11 ? -0.481 50.754 21.994 1.00 29.36 10 LEU D CA 1
ATOM 8014 C C . LEU D 2 11 ? 0.823 50.256 21.392 1.00 31.39 10 LEU D C 1
ATOM 8015 O O . LEU D 2 11 ? 1.363 49.232 21.827 1.00 36.23 10 LEU D O 1
ATOM 8020 N N . TYR D 2 12 ? 1.329 50.954 20.366 1.00 36.35 11 TYR D N 1
ATOM 8021 C CA . TYR D 2 12 ? 2.567 50.591 19.690 1.00 35.75 11 TYR D CA 1
ATOM 8022 C C . TYR D 2 12 ? 3.600 51.704 19.652 1.00 33.01 11 TYR D C 1
ATOM 8023 O O . TYR D 2 12 ? 4.778 51.416 19.413 1.00 32.35 11 TYR D O 1
ATOM 8032 N N . GLY D 2 13 ? 3.205 52.950 19.903 1.00 27.34 12 GLY D N 1
ATOM 8033 C CA . GLY D 2 13 ? 4.151 54.021 20.022 1.00 27.79 12 GLY D CA 1
ATOM 8034 C C . GLY D 2 13 ? 4.690 54.364 18.651 1.00 28.91 12 GLY D C 1
ATOM 8035 O O . GLY D 2 13 ? 4.099 54.045 17.626 1.00 27.81 12 GLY D O 1
ATOM 8036 N N . THR D 2 14 ? 5.847 55.025 18.644 1.00 28.30 13 THR D N 1
ATOM 8037 C CA . THR D 2 14 ? 6.498 55.345 17.381 1.00 29.21 13 THR D CA 1
ATOM 8038 C C . THR D 2 14 ? 7.198 54.143 16.783 1.00 30.92 13 THR D C 1
ATOM 8039 O O . THR D 2 14 ? 7.250 54.013 15.562 1.00 38.80 13 THR D O 1
ATOM 8043 N N . CYS D 2 15 ? 7.701 53.241 17.607 1.00 34.79 14 CYS D N 1
ATOM 8044 C CA . CYS D 2 15 ? 8.542 52.155 17.107 1.00 28.04 14 CYS D CA 1
ATOM 8045 C C . CYS D 2 15 ? 8.335 50.830 17.832 1.00 34.70 14 CYS D C 1
ATOM 8046 O O . CYS D 2 15 ? 9.138 49.901 17.702 1.00 31.16 14 CYS D O 1
#